Protein AF-0000000072492217 (afdb_homodimer)

Radius of gyration: 41.81 Å; Cα contacts (8 Å, |Δi|>4): 1757; chains: 2; bounding box: 98×134×128 Å

Nearest PDB structures (foldseek):
  3v3l-assembly1_A  TM=8.154E-01  e=3.813E-03  Homo sapiens
  9bks-assembly1_A  TM=8.128E-01  e=1.896E-02  Homo sapiens
  1ujr-assembly1_A  TM=7.729E-01  e=1.786E-02  Mus musculus
  4qpl-assembly2_C  TM=7.780E-01  e=2.265E-02  Mus musculus
  4ftw-assembly1_A-2  TM=4.306E-01  e=1.251E-02  Cereibacter sphaeroides 2.4.1

InterPro domains:
  IPR004170 WWE domain [PF02825] (79-130)
  IPR004170 WWE domain [PS50918] (66-144)
  IPR004177 DDHD domain [PF02862] (417-624)
  IPR004177 DDHD domain [PS51043] (416-625)
  IPR004177 DDHD domain [SM01127] (416-625)
  IPR029058 Alpha/Beta hydrolase fold [SSF53474] (244-464)
  IPR037197 WWE domain superfamily [SSF117839] (75-129)
  IPR057825 SEC23-DDH2, WWE domain [PF23464] (149-232)
  IPR058055 PA-PLA1 [PTHR23509] (49-627)

Organism: Sarcoptes scabiei (NCBI:txid52283)

Sequence (1270 aa):
MESSQPNIENLVETDPNRNNPSSSVFSGSIASASAEPTSNDRIEMKTTTISNESANENASSTSSGKETSKTNLYQPITYHWFYCLGIDHWIPFSDFDNTRLEEAIERNESLDKISTNGSRFDVNLSERIRSPVYWEGPPEIVQRCSWFYKNDFNNRFNPFSEQISELLEFAYRDCILSGRWNYRLDLDRNEFIVFYAPNSVYHYFDKLTSSSDNWSPTLNDSNSNHRRIFRGISSIHIESDIDEPLDCVDHLIFFVHGIGEFCDLSFRSIKDVVDDFRSISFEMVRTHYGSQKGRVEVLPVSWHRALHTKTLDNKLREITLPSISRLRSFTNDTILDALFYTSPNYSTSLINFVADEINRLYSIFLQRNSNFRGQIALAGHSLGSLILFDLLCKQKISENQTRTDTETESTTIHQINFKPKCLFALGSPLAAFLTIRNINLDLNFKLPTCEGFFNIFHPYDPVAYRIEPMIDKSFADLKPELIPHHKGRKRIHLELKDSFQKVGTDLKQKLVSSLKIAMDSFYGLARTYLVEQESSMQSNSLYSTESKPDSATDLNREIQNEPIESCDVQSMPNLGLLNRGRRLDYVLQERPIEIFNEYVFAIASHSCYWLSEDTCLLMLKELYDDSKIIDTGQSMESSQPNIENLVETDPNRNNPSSSVFSGSIASASAEPTSNDRIEMKTTTISNESANENASSTSSGKETSKTNLYQPITYHWFYCLGIDHWIPFSDFDNTRLEEAIERNESLDKISTNGSRFDVNLSERIRSPVYWEGPPEIVQRCSWFYKNDFNNRFNPFSEQISELLEFAYRDCILSGRWNYRLDLDRNEFIVFYAPNSVYHYFDKLTSSSDNWSPTLNDSNSNHRRIFRGISSIHIESDIDEPLDCVDHLIFFVHGIGEFCDLSFRSIKDVVDDFRSISFEMVRTHYGSQKGRVEVLPVSWHRALHTKTLDNKLREITLPSISRLRSFTNDTILDALFYTSPNYSTSLINFVADEINRLYSIFLQRNSNFRGQIALAGHSLGSLILFDLLCKQKISENQTRTDTETESTTIHQINFKPKCLFALGSPLAAFLTIRNINLDLNFKLPTCEGFFNIFHPYDPVAYRIEPMIDKSFADLKPELIPHHKGRKRIHLELKDSFQKVGTDLKQKLVSSLKIAMDSFYGLARTYLVEQESSMQSNSLYSTESKPDSATDLNREIQNEPIESCDVQSMPNLGLLNRGRRLDYVLQERPIEIFNEYVFAIASHSCYWLSEDTCLLMLKELYDDSKIIDTGQS

Foldseek 3Di:
DDPDDDDDCCPDDDDDDDDDDDDDPDPPCPDDPPDDDDDDDDPDPPDDDDDDDDDDDCPVPVPPPPPPPPLQDDDDFDKWKWWDDDPQRIATADPVQRVVLVVCVVVVVQQDFDQGPLSQWTARNVVQWIAGDLDDDDIIGMATFWKWWQDPQPRDIGGDHPVVRVVVSVVLSVCSNVVDAQDKADPDPQWIKGGHDNQWIKIFGDPPDDDDPPPPPPVPPPPTPMTTMGGGPVRDDHDHDDDADRAAAAEEEEEEAAFFQARAPVRHGQVVLLVLLQVLQQVLCCVPVNPPHHGYYYHYQYQLPQLDDPVQVVVLVVVDDPPPPVVSVCCSRGVCVVVLCVDQQSVQSSLQSSQVSLQSSVVSCCVSHVPHDFAYEYEYAAVGLQSVVVLQQQEDQDPPPDDPPVQDPSNHGDHHPAQHAEYEYEQYLNQVVCVVVVHAAEQADARNRYQAAAQEAAPLAPNHDDRLCSHPVVCVPPDFAEQAASVGHQDVVVVCVVVVVPPDPPVLVVLVVVVVVVVVVVVVVVVCVVPPVPDDPRDPPCPVPPDDPDDPDCVVVCPDCPPPPPPPVPPQAQSHRHHDSDGHGYYYHDDPSCVSPSNVCNSVRSSCLSNGSSNSSVVVCSRPVVVPPDPPDDD/DDDDDDDDDDDDDDDDDDDDDDDDDPCPPPDDDDDDDDDYDDDDDPPPPDDDDDDDDPPVPVPVPPPPPPLQDDDDFDKWKWWDDDPQRIATFDPVQRVVLVVCVVVVVQQDFDQGPLSQWTARNVVQWIAGDLDDDDIIGMATFWKWWQDPQARDIGGDHPVVRVVVSVVLNVCSNVVPAQDKADDDPQWIKGGHDNQWIKIFGDPPDDDDPPPPVPVPPPPTPMTTMGGGPVRDDHDHDDDADRAAAAEEEEEEAAFFQARAPVRHGQVVLLVLLQVLQQVLCCVPVRPPHHGYYYHYQYQLPQLDDPVQVVVLVVVDDPPPPVVSVCCSRGVCVVVLCVDQQSVQSSLQSSQVSLQSSVVSVCVSHVVHDFAYEYEYAAVGLQSVVVLQQQEDQDPPPDDPVVQDPSNHGDHHPAFHAEYEYEQYLNQVVCVVVVHAAEQADAGNRYQAAAQEAAPLAPNHDDRLCSHPVVCVPPDFAEQAASVGHQDVVVVCVVVVVPPDPPVLVVLVVVVVVVVVVVVVVVVCVVPPVPDDPRPPPCPVPPPDPDDPDCVVVCPDCPVPPPPPPPPQAQSHRHHDSDGHGYYYHDDPSCVSPSNVCNSVRSSCLSNGSSNSSVVVCSRPVVVPPDPPDDD

pLDDT: mean 71.91, std 29.41, range [14.49, 98.81]

Solvent-accessible surface area (backbone atoms only — not comparable to full-atom values): 74426 Å² total; per-residue (Å²): 142,87,84,83,76,86,86,84,83,82,70,86,78,83,83,85,77,87,77,82,80,84,80,72,83,77,71,84,65,88,76,76,82,73,80,87,85,80,89,82,84,76,76,75,69,81,83,80,70,86,70,87,73,79,75,82,75,75,78,75,76,79,72,81,67,76,70,70,77,70,72,64,73,79,72,84,83,59,73,45,36,30,36,39,54,84,86,86,37,59,43,43,46,18,69,64,47,31,51,51,52,54,48,32,56,74,66,67,44,40,83,44,73,43,70,29,82,58,60,40,27,33,32,32,62,73,75,31,32,31,33,54,65,82,53,90,65,78,68,29,48,38,44,71,25,44,27,32,33,65,37,84,86,75,73,41,65,38,68,48,54,58,69,56,32,52,53,49,50,52,52,48,48,49,27,45,73,68,68,50,57,70,40,75,46,76,77,49,98,44,30,35,33,37,34,56,44,99,89,40,31,37,38,36,50,49,79,72,70,85,85,74,82,79,75,68,81,61,86,75,56,84,80,66,61,58,44,61,46,40,72,30,65,86,69,46,97,69,79,58,43,79,74,58,66,69,88,36,53,45,32,41,32,43,37,25,51,39,54,33,72,36,61,44,96,82,61,38,39,51,63,55,44,40,50,50,31,36,53,52,44,44,52,48,40,40,72,75,70,32,76,86,50,56,36,60,48,65,43,65,45,84,55,50,67,76,72,58,35,71,67,56,49,48,55,53,52,46,24,47,61,78,49,63,44,68,62,45,49,45,39,66,56,24,59,44,45,60,58,34,48,63,28,70,71,48,29,47,53,49,37,32,48,46,30,50,49,52,42,49,46,48,52,54,47,41,72,73,39,73,82,60,78,50,57,37,33,38,33,12,29,29,53,18,22,43,44,50,50,57,45,40,64,61,37,73,78,50,89,75,64,65,76,60,83,81,61,48,79,87,68,60,64,59,69,61,90,68,65,37,52,28,38,41,24,33,33,22,37,48,42,57,53,32,51,58,69,71,52,74,47,46,51,78,41,55,44,62,51,30,55,28,40,39,40,37,31,46,64,45,19,74,59,34,40,41,50,52,26,45,36,37,68,77,40,44,77,54,74,62,44,75,50,64,38,73,92,66,52,74,58,61,53,61,55,28,50,78,54,35,83,68,64,65,78,62,62,57,50,56,52,51,51,53,46,48,49,48,49,47,42,49,48,39,44,55,43,39,61,66,54,46,69,71,69,78,87,67,77,84,65,80,68,77,74,73,72,72,76,80,70,84,73,78,80,64,71,73,72,72,76,64,71,73,67,75,64,74,81,59,81,70,68,76,62,16,41,38,28,70,33,38,81,40,38,33,31,49,73,78,55,70,71,44,68,76,41,48,69,77,41,17,70,56,39,63,42,42,68,51,75,30,60,42,58,46,48,56,55,46,46,63,73,63,54,66,74,73,63,82,77,74,68,85,121,145,88,85,89,78,89,80,88,90,81,89,90,86,92,83,90,92,86,92,82,90,82,86,83,80,80,68,82,72,78,81,75,84,84,78,86,82,81,84,86,85,69,90,74,73,81,65,80,66,86,73,87,77,84,75,82,77,75,76,66,76,74,71,79,66,75,71,68,75,70,73,61,73,78,70,84,84,58,73,47,36,29,35,39,53,84,85,86,37,59,44,42,48,16,70,65,47,32,52,53,52,52,50,32,55,73,66,67,44,39,83,44,72,43,70,29,84,59,59,42,27,34,32,32,62,73,77,29,30,30,34,55,64,82,54,90,64,78,67,29,48,39,46,69,25,43,28,32,33,65,37,85,86,75,73,42,66,39,68,48,54,60,69,56,31,52,54,49,48,51,52,48,46,49,26,45,73,69,65,50,54,69,38,76,45,76,78,49,97,43,30,37,34,38,34,57,44,99,90,42,32,37,39,38,49,46,78,71,71,84,84,73,83,80,75,70,79,62,85,75,53,84,80,64,61,58,43,62,47,39,71,29,66,87,69,46,97,71,82,56,42,78,74,59,66,70,88,34,53,45,32,40,33,44,37,27,53,40,55,33,71,38,60,43,95,81,62,37,39,51,63,56,44,39,50,50,32,36,54,51,44,43,52,47,41,39,73,74,71,31,76,87,52,57,36,60,47,62,44,66,46,84,56,51,68,75,71,58,34,71,66,55,48,48,56,54,52,46,23,46,61,78,50,62,44,68,62,46,49,44,39,66,58,22,60,44,45,62,57,34,49,63,29,69,72,50,30,46,53,50,38,32,49,48,29,50,50,51,41,51,45,50,52,54,47,40,71,74,39,74,82,60,79,52,57,38,34,38,33,12,30,28,54,18,22,43,44,50,50,57,44,40,64,60,36,72,79,49,91,75,64,67,75,59,82,81,61,47,81,89,67,61,65,58,70,62,91,67,65,37,52,27,38,39,24,34,34,21,38,48,42,55,52,33,52,57,68,70,52,74,48,45,51,78,40,54,45,62,50,31,54,29,39,38,41,37,31,46,64,46,18,74,59,32,39,41,50,52,26,45,36,37,68,75,41,45,76,54,75,61,44,74,50,62,37,73,91,68,50,76,58,61,55,60,57,29,49,78,55,34,85,67,63,64,79,62,62,57,51,56,51,51,51,53,46,49,50,48,49,47,42,50,48,39,44,54,43,39,62,67,56,46,70,71,69,79,86,67,77,80,69,78,68,76,72,72,73,73,77,77,72,82,73,77,81,64,70,73,72,71,75,64,71,73,67,74,64,75,83,58,82,69,67,76,62,16,41,38,28,69,34,40,81,39,37,33,30,49,72,79,54,70,71,43,67,75,41,49,71,77,40,18,70,57,41,63,42,44,66,51,76,31,61,41,59,47,49,55,54,48,46,62,73,64,54,67,73,73,63,80,79,75,69,83,123

Secondary structure (DSSP, 8-state):
------------------------------------------------------------------------PPPPPPPEEEEEETTTEEEEPPHHHHHHHHHHHHTT-TTSEEEETTTTEEEETTTTEEEESSS----EEEEEE-EEEE-TTT--EEEPPHHHHHHHHHHHHHHHHH---SEEEE-SSSEEEEEEETTEEEEEE-------S-----TT-TT--EEEEEESGGGS--PPPP---SS-EEEEEEEE--SSSB-STT--BHHHHHHHHHHHHHHHHHHHH-TTS-EEEEEEE--HHHH--HHHHHHHHHHS-STTHHHHHHIIIIIHHHHHHHSHHHHHHHHHHHHHHHHHHHHHHHHH-TT----EEEEEETHHHHHHHHHHHT--SSTTS---TT--GGGPPPPPSS--SEEEEES--HHHHHHHTT----TT---SS--EEEEEE-TT-TT---SHHHH-GGGGGSPPEEPPPTTSS--HHHHHHHHHTT--HHHHHHHHHHHHHHHHHHHHHHHHHHHTTSS-----------------------------------------TTTTTS--EEEPPPPHHHHHTTTHHHHHHTTGGGG-HHHHHHHHHHHHHGGG-------/-------------------------------------------------------------------------PPPPPPEEEEEETTTEEEEPPHHHHHHHHHHHHTT-TTSEEEETTTTEEEETTTTEEEESSS----EEEEEE-EEEE-TTT--EEEPPHHHHHHHHHHHHHHHHH---SEEEE-SSSEEEEEEETTEEEEEE-------S-----TT-TT--EEEEEESGGGS--PPPP---SS-EEEEEEEE--SSSB-STT--BHHHHHHHHHHHHHHHHHHHT-TTS-EEEEEEE--HHHH--HHHHHHHHHHS-STTHHHHHHIIIIIHHHHHHHSHHHHHHHHHHHHHHHHHHHHHHHHH-TT----EEEEEETHHHHHHHHHHHT--SSTTS---TT--GGGPPPPPSS--SEEEEES--HHHHHHHTT----TT--BTTB-EEEEEE-TT-TT---SHHHH-GGGGGSPPEEPPPTTSS--HHHHHHHHHTT--HHHHHHHHHHHHHHHHHHHHHHHHHHHTTSS-----------------------------------------TTTTTS--EEEPPPPHHHHHTTTHHHHHHTTGGGG-HHHHHHHHHHHHHTT--------

Structure (mmCIF, N/CA/C/O backbone):
data_AF-0000000072492217-model_v1
#
loop_
_entity.id
_entity.type
_entity.pdbx_description
1 polymer 'Phospholipase DDHD2'
#
loop_
_atom_site.group_PDB
_atom_site.id
_atom_site.type_symbol
_atom_site.label_atom_id
_atom_site.label_alt_id
_atom_site.label_comp_id
_atom_site.label_asym_id
_atom_site.label_entity_id
_atom_site.label_seq_id
_atom_site.pdbx_PDB_ins_code
_atom_site.Cartn_x
_atom_site.Cartn_y
_atom_site.Cartn_z
_atom_site.occupancy
_atom_site.B_iso_or_equiv
_atom_site.auth_seq_id
_atom_site.auth_comp_id
_atom_site.auth_asym_id
_atom_site.auth_atom_id
_atom_site.pdbx_PDB_model_num
ATOM 1 N N . MET A 1 1 ? 41.094 10.445 50.219 1 20.06 1 MET A N 1
ATOM 2 C CA . MET A 1 1 ? 41.625 9.555 49.188 1 20.06 1 MET A CA 1
ATOM 3 C C . MET A 1 1 ? 40.812 9.656 47.906 1 20.06 1 MET A C 1
ATOM 5 O O . MET A 1 1 ? 39.719 9.102 47.812 1 20.06 1 MET A O 1
ATOM 9 N N . GLU A 1 2 ? 40.938 10.82 47.125 1 21.73 2 GLU A N 1
ATOM 10 C CA . GLU A 1 2 ? 40.281 11.633 46.094 1 21.73 2 GLU A CA 1
ATOM 11 C C . GLU A 1 2 ? 40.312 10.945 44.719 1 21.73 2 GLU A C 1
ATOM 13 O O . GLU A 1 2 ? 41.375 10.453 44.312 1 21.73 2 GLU A O 1
ATOM 18 N N . SER A 1 3 ? 39.188 10.539 44 1 19.25 3 SER A N 1
ATOM 19 C CA . SER A 1 3 ? 38.531 9.711 43 1 19.25 3 SER A CA 1
ATOM 20 C C . SER A 1 3 ? 38.812 10.219 41.594 1 19.25 3 SER A C 1
ATOM 22 O O . SER A 1 3 ? 38.125 9.812 40.656 1 19.25 3 SER A O 1
ATOM 24 N N . SER A 1 4 ? 39.688 11.25 41.281 1 20.69 4 SER A N 1
ATOM 25 C CA . SER A 1 4 ? 39.594 12.219 40.219 1 20.69 4 SER A CA 1
ATOM 26 C C . SER A 1 4 ? 40.062 11.633 38.875 1 20.69 4 SER A C 1
ATOM 28 O O . SER A 1 4 ? 41.281 11.688 38.594 1 20.69 4 SER A O 1
ATOM 30 N N . GLN A 1 5 ? 39.469 10.539 38.312 1 19.25 5 GLN A N 1
ATOM 31 C CA . GLN A 1 5 ? 40.219 9.781 37.344 1 19.25 5 GLN A CA 1
ATOM 32 C C . GLN A 1 5 ? 40.406 10.578 36.062 1 19.25 5 GLN A C 1
ATOM 34 O O . GLN A 1 5 ? 39.656 11.516 35.781 1 19.25 5 GLN A O 1
ATOM 39 N N . PRO A 1 6 ? 40.969 10.039 34.719 1 19.05 6 PRO A N 1
ATOM 40 C CA . PRO A 1 6 ? 42.062 10.289 33.781 1 19.05 6 PRO A CA 1
ATOM 41 C C . PRO A 1 6 ? 41.562 10.781 32.438 1 19.05 6 PRO A C 1
ATOM 43 O O . PRO A 1 6 ? 42.375 10.992 31.516 1 19.05 6 PRO A O 1
ATOM 46 N N . ASN A 1 7 ? 40.25 11.195 32.125 1 20.3 7 ASN A N 1
ATOM 47 C CA . ASN A 1 7 ? 39.75 10.812 30.812 1 20.3 7 ASN A CA 1
ATOM 48 C C . ASN A 1 7 ? 40.406 11.617 29.688 1 20.3 7 ASN A C 1
ATOM 50 O O . ASN A 1 7 ? 40.656 12.812 29.844 1 20.3 7 ASN A O 1
ATOM 54 N N . ILE A 1 8 ? 40.75 11.016 28.375 1 18.89 8 ILE A N 1
ATOM 55 C CA . ILE A 1 8 ? 41.719 11.055 27.281 1 18.89 8 ILE A CA 1
ATOM 56 C C . ILE A 1 8 ? 41.25 12.055 26.234 1 18.89 8 ILE A C 1
ATOM 58 O O . ILE A 1 8 ? 40.125 11.953 25.719 1 18.89 8 ILE A O 1
ATOM 62 N N . GLU A 1 9 ? 41.781 13.25 26.016 1 18.36 9 GLU A N 1
ATOM 63 C CA . GLU A 1 9 ? 41.656 14.531 25.312 1 18.36 9 GLU A CA 1
ATOM 64 C C . GLU A 1 9 ? 41.875 14.375 23.812 1 18.36 9 GLU A C 1
ATOM 66 O O . GLU A 1 9 ? 43.031 14.188 23.375 1 18.36 9 GLU A O 1
ATOM 71 N N . ASN A 1 10 ? 40.969 13.578 23.031 1 18.27 10 ASN A N 1
ATOM 72 C CA . ASN A 1 10 ? 41.219 13.203 21.656 1 18.27 10 ASN A CA 1
ATOM 73 C C . ASN A 1 10 ? 41.281 14.43 20.75 1 18.27 10 ASN A C 1
ATOM 75 O O . ASN A 1 10 ? 40.312 15.156 20.594 1 18.27 10 ASN A O 1
ATOM 79 N N . LEU A 1 11 ? 42.312 15.07 20.406 1 16.86 11 LEU A N 1
ATOM 80 C CA . LEU A 1 11 ? 42.719 16.375 19.891 1 16.86 11 LEU A CA 1
ATOM 81 C C . LEU A 1 11 ? 42.656 16.391 18.359 1 16.86 11 LEU A C 1
ATOM 83 O O . LEU A 1 11 ? 43.219 17.266 17.719 1 16.86 11 LEU A O 1
ATOM 87 N N . VAL A 1 12 ? 41.844 15.453 17.672 1 18.44 12 VAL A N 1
ATOM 88 C CA . VAL A 1 12 ? 42.406 15.258 16.328 1 18.44 12 VAL A CA 1
ATOM 89 C C . VAL A 1 12 ? 42.219 16.531 15.516 1 18.44 12 VAL A C 1
ATOM 91 O O . VAL A 1 12 ? 41.125 17.125 15.508 1 18.44 12 VAL A O 1
ATOM 94 N N . GLU A 1 13 ? 43.25 17.031 14.836 1 17.31 13 GLU A N 1
ATOM 95 C CA . GLU A 1 13 ? 43.688 18.25 14.164 1 17.31 13 GLU A CA 1
ATOM 96 C C . GLU A 1 13 ? 43.062 18.375 12.773 1 17.31 13 GLU A C 1
ATOM 98 O O . GLU A 1 13 ? 43.062 17.406 12.016 1 17.31 13 GLU A O 1
ATOM 103 N N . THR A 1 14 ? 42.25 19.359 12.508 1 18.5 14 THR A N 1
ATOM 104 C CA . THR A 1 14 ? 41.344 19.891 11.492 1 18.5 14 THR A CA 1
ATOM 105 C C . THR A 1 14 ? 42.125 20.312 10.25 1 18.5 14 THR A C 1
ATOM 107 O O . THR A 1 14 ? 42.594 21.453 10.164 1 18.5 14 THR A O 1
ATOM 110 N N . ASP A 1 15 ? 42.812 19.359 9.547 1 17.27 15 ASP A N 1
ATOM 111 C CA . ASP A 1 15 ? 43.75 19.906 8.562 1 17.27 15 ASP A CA 1
ATOM 112 C C . ASP A 1 15 ? 43 20.625 7.438 1 17.27 15 ASP A C 1
ATOM 114 O O . ASP A 1 15 ? 41.875 20.266 7.102 1 17.27 15 ASP A O 1
ATOM 118 N N . PRO A 1 16 ? 43.594 21.531 6.656 1 17.59 16 PRO A N 1
ATOM 119 C CA . PRO A 1 16 ? 43.406 22.797 5.945 1 17.59 16 PRO A CA 1
ATOM 120 C C . PRO A 1 16 ? 42.844 22.625 4.539 1 17.59 16 PRO A C 1
ATOM 122 O O . PRO A 1 16 ? 41.875 23.266 4.176 1 17.59 16 PRO A O 1
ATOM 125 N N . ASN A 1 17 ? 43.594 22.328 3.412 1 17.02 17 ASN A N 1
ATOM 126 C CA . ASN A 1 17 ? 43.906 23.25 2.324 1 17.02 17 ASN A CA 1
ATOM 127 C C . ASN A 1 17 ? 43.188 22.844 1.032 1 17.02 17 ASN A C 1
ATOM 129 O O . ASN A 1 17 ? 43.219 23.594 0.049 1 17.02 17 ASN A O 1
ATOM 133 N N . ARG A 1 18 ? 42.781 21.547 0.725 1 16.67 18 ARG A N 1
ATOM 134 C CA . ARG A 1 18 ? 43.156 21.219 -0.649 1 16.67 18 ARG A CA 1
ATOM 135 C C . ARG A 1 18 ? 42.25 21.969 -1.644 1 16.67 18 ARG A C 1
ATOM 137 O O . ARG A 1 18 ? 41.094 22.219 -1.362 1 16.67 18 ARG A O 1
ATOM 144 N N . ASN A 1 19 ? 42.688 22.219 -2.939 1 17.41 19 ASN A N 1
ATOM 145 C CA . ASN A 1 19 ? 42.75 23.094 -4.109 1 17.41 19 ASN A CA 1
ATOM 146 C C . ASN A 1 19 ? 41.688 22.719 -5.152 1 17.41 19 ASN A C 1
ATOM 148 O O . ASN A 1 19 ? 41.781 23.172 -6.297 1 17.41 19 ASN A O 1
ATOM 152 N N . ASN A 1 20 ? 40.469 22.203 -4.754 1 16.34 20 ASN A N 1
ATOM 153 C CA . ASN A 1 20 ? 39.844 21.484 -5.84 1 16.34 20 ASN A CA 1
ATOM 154 C C . ASN A 1 20 ? 39.5 22.391 -7.012 1 16.34 20 ASN A C 1
ATOM 156 O O . ASN A 1 20 ? 39.062 23.531 -6.809 1 16.34 20 ASN A O 1
ATOM 160 N N . PRO A 1 21 ? 39.656 21.875 -8.25 1 17 21 PRO A N 1
ATOM 161 C CA . PRO A 1 21 ? 39.781 22.375 -9.617 1 17 21 PRO A CA 1
ATOM 162 C C . PRO A 1 21 ? 38.469 22.953 -10.164 1 17 21 PRO A C 1
ATOM 164 O O . PRO A 1 21 ? 37.406 22.656 -9.625 1 17 21 PRO A O 1
ATOM 167 N N . SER A 1 22 ? 38.594 23.656 -11.266 1 17.62 22 SER A N 1
ATOM 168 C CA . SER A 1 22 ? 38.094 24.75 -12.102 1 17.62 22 SER A CA 1
ATOM 169 C C . SER A 1 22 ? 36.969 24.266 -13.023 1 17.62 22 SER A C 1
ATOM 171 O O . SER A 1 22 ? 37.219 23.547 -14 1 17.62 22 SER A O 1
ATOM 173 N N . SER A 1 23 ? 35.844 23.672 -12.422 1 15.87 23 SER A N 1
ATOM 174 C CA . SER A 1 23 ? 34.906 23.031 -13.336 1 15.87 23 SER A CA 1
ATOM 175 C C . SER A 1 23 ? 34.375 24.031 -14.359 1 15.87 23 SER A C 1
ATOM 177 O O . SER A 1 23 ? 34.25 25.234 -14.07 1 15.87 23 SER A O 1
ATOM 179 N N . SER A 1 24 ? 34.188 23.547 -15.602 1 17.3 24 SER A N 1
ATOM 180 C CA . SER A 1 24 ? 34.031 23.828 -17.031 1 17.3 24 SER A CA 1
ATOM 181 C C . SER A 1 24 ? 32.625 24.297 -17.344 1 17.3 24 SER A C 1
ATOM 183 O O . SER A 1 24 ? 32.188 24.234 -18.5 1 17.3 24 SER A O 1
ATOM 185 N N . VAL A 1 25 ? 32.062 25.266 -16.609 1 17.56 25 VAL A N 1
ATOM 186 C CA . VAL A 1 25 ? 30.625 25.516 -16.828 1 17.56 25 VAL A CA 1
ATOM 187 C C . VAL A 1 25 ? 30.406 26.016 -18.25 1 17.56 25 VAL A C 1
ATOM 189 O O . VAL A 1 25 ? 31.016 27 -18.672 1 17.56 25 VAL A O 1
ATOM 192 N N . PHE A 1 26 ? 30.094 25.047 -19.188 1 15.77 26 PHE A N 1
ATOM 193 C CA . PHE A 1 26 ? 29.828 25.172 -20.609 1 15.77 26 PHE A CA 1
ATOM 194 C C . PHE A 1 26 ? 28.703 26.188 -20.859 1 15.77 26 PHE A C 1
ATOM 196 O O . PHE A 1 26 ? 27.641 26.109 -20.234 1 15.77 26 PHE A O 1
ATOM 203 N N . SER A 1 27 ? 29.031 27.328 -21.453 1 16.44 27 SER A N 1
ATOM 204 C CA . SER A 1 27 ? 28.422 28.609 -21.844 1 16.44 27 SER A CA 1
ATOM 205 C C . SER A 1 27 ? 27.406 28.422 -22.969 1 16.44 27 SER A C 1
ATOM 207 O O . SER A 1 27 ? 27.016 29.391 -23.609 1 16.44 27 SER A O 1
ATOM 209 N N . GLY A 1 28 ? 26.594 27.297 -22.984 1 15.58 28 GLY A N 1
ATOM 210 C CA . GLY A 1 28 ? 25.938 27.156 -24.266 1 15.58 28 GLY A CA 1
ATOM 211 C C . GLY A 1 28 ? 25.078 28.344 -24.641 1 15.58 28 GLY A C 1
ATOM 212 O O . GLY A 1 28 ? 24.25 28.797 -23.828 1 15.58 28 GLY A O 1
ATOM 213 N N . SER A 1 29 ? 25.484 29.219 -25.578 1 15.94 29 SER A N 1
ATOM 214 C CA . SER A 1 29 ? 25.109 30.516 -26.141 1 15.94 29 SER A CA 1
ATOM 215 C C . SER A 1 29 ? 23.844 30.406 -26.984 1 15.94 29 SER A C 1
ATOM 217 O O . SER A 1 29 ? 23.406 31.375 -27.594 1 15.94 29 SER A O 1
ATOM 219 N N . ILE A 1 30 ? 23.031 29.344 -26.859 1 16.38 30 ILE A N 1
ATOM 220 C CA . ILE A 1 30 ? 22.328 29.234 -28.141 1 16.38 30 ILE A CA 1
ATOM 221 C C . ILE A 1 30 ? 21.5 30.5 -28.359 1 16.38 30 ILE A C 1
ATOM 223 O O . ILE A 1 30 ? 20.688 30.875 -27.516 1 16.38 30 ILE A O 1
ATOM 227 N N . ALA A 1 31 ? 21.891 31.312 -29.375 1 15.47 31 ALA A N 1
ATOM 228 C CA . ALA A 1 31 ? 21.578 32.594 -30 1 15.47 31 ALA A CA 1
ATOM 229 C C . ALA A 1 31 ? 20.141 32.625 -30.484 1 15.47 31 ALA A C 1
ATOM 231 O O . ALA A 1 31 ? 19.562 31.594 -30.812 1 15.47 31 ALA A O 1
ATOM 232 N N . SER A 1 32 ? 19.516 33.781 -30.281 1 16.31 32 SER A N 1
ATOM 233 C CA . SER A 1 32 ? 18.312 34.594 -30.297 1 16.31 32 SER A CA 1
ATOM 234 C C . SER A 1 32 ? 17.828 34.844 -31.719 1 16.31 32 SER A C 1
ATOM 236 O O . SER A 1 32 ? 16.953 35.688 -31.953 1 16.31 32 SER A O 1
ATOM 238 N N . ALA A 1 33 ? 17.672 33.75 -32.594 1 14.91 33 ALA A N 1
ATOM 239 C CA . ALA A 1 33 ? 17.438 34.094 -34 1 14.91 33 ALA A CA 1
ATOM 240 C C . ALA A 1 33 ? 16.281 35.094 -34.125 1 14.91 33 ALA A C 1
ATOM 242 O O . ALA A 1 33 ? 15.195 34.844 -33.594 1 14.91 33 ALA A O 1
ATOM 243 N N . SER A 1 34 ? 16.5 36.281 -34.688 1 15.12 34 SER A N 1
ATOM 244 C CA . SER A 1 34 ? 15.883 37.594 -34.875 1 15.12 34 SER A CA 1
ATOM 245 C C . SER A 1 34 ? 14.867 37.594 -36 1 15.12 34 SER A C 1
ATOM 247 O O . SER A 1 34 ? 14.258 38.594 -36.312 1 15.12 34 SER A O 1
ATOM 249 N N . ALA A 1 35 ? 14.43 36.375 -36.469 1 15.16 35 ALA A N 1
ATOM 250 C CA . ALA A 1 35 ? 14.07 36.625 -37.844 1 15.16 35 ALA A CA 1
ATOM 251 C C . ALA A 1 35 ? 13.133 37.812 -37.969 1 15.16 35 ALA A C 1
ATOM 253 O O . ALA A 1 35 ? 12.422 38.156 -37.031 1 15.16 35 ALA A O 1
ATOM 254 N N . GLU A 1 36 ? 12.93 38.281 -39.312 1 15.09 36 GLU A N 1
ATOM 255 C CA . GLU A 1 36 ? 12.758 39.5 -40.094 1 15.09 36 GLU A CA 1
ATOM 256 C C . GLU A 1 36 ? 11.312 39.969 -40.094 1 15.09 36 GLU A C 1
ATOM 258 O O . GLU A 1 36 ? 10.398 39.156 -39.844 1 15.09 36 GLU A O 1
ATOM 263 N N . PRO A 1 37 ? 11.078 41.188 -40.625 1 15.84 37 PRO A N 1
ATOM 264 C CA . PRO A 1 37 ? 10.312 42.438 -40.469 1 15.84 37 PRO A CA 1
ATOM 265 C C . PRO A 1 37 ? 8.977 42.375 -41.219 1 15.84 37 PRO A C 1
ATOM 267 O O . PRO A 1 37 ? 7.996 42.969 -40.75 1 15.84 37 PRO A O 1
ATOM 270 N N . THR A 1 38 ? 8.711 41.5 -42.312 1 14.76 38 THR A N 1
ATOM 271 C CA . THR A 1 38 ? 8.414 42.406 -43.438 1 14.76 38 THR A CA 1
ATOM 272 C C . THR A 1 38 ? 7.004 42.969 -43.312 1 14.76 38 THR A C 1
ATOM 274 O O . THR A 1 38 ? 6.812 44.188 -43.344 1 14.76 38 THR A O 1
ATOM 277 N N . SER A 1 39 ? 6.016 42.594 -44.312 1 15.07 39 SER A N 1
ATOM 278 C CA . SER A 1 39 ? 5.523 43.5 -45.344 1 15.07 39 SER A CA 1
ATOM 279 C C . SER A 1 39 ? 4.23 44.188 -44.906 1 15.07 39 SER A C 1
ATOM 281 O O . SER A 1 39 ? 3.627 43.781 -43.906 1 15.07 39 SER A O 1
ATOM 283 N N . ASN A 1 40 ? 3.248 44.438 -45.875 1 15.16 40 ASN A N 1
ATOM 284 C CA . ASN A 1 40 ? 2.793 45.656 -46.594 1 15.16 40 ASN A CA 1
ATOM 285 C C . ASN A 1 40 ? 1.44 46.125 -46.062 1 15.16 40 ASN A C 1
ATOM 287 O O . ASN A 1 40 ? 1.31 47.25 -45.625 1 15.16 40 ASN A O 1
ATOM 291 N N . ASP A 1 41 ? 0.329 45.969 -46.875 1 15.41 41 ASP A N 1
ATOM 292 C CA . ASP A 1 41 ? -0.334 47.094 -47.562 1 15.41 41 ASP A CA 1
ATOM 293 C C . ASP A 1 41 ? -1.516 47.594 -46.719 1 15.41 41 ASP A C 1
ATOM 295 O O . ASP A 1 41 ? -1.911 46.969 -45.75 1 15.41 41 ASP A O 1
ATOM 299 N N . ARG A 1 42 ? -2.699 47.844 -47.438 1 14.93 42 ARG A N 1
ATOM 300 C CA . ARG A 1 42 ? -3.467 49 -47.875 1 14.93 42 ARG A CA 1
ATOM 301 C C . ARG A 1 42 ? -4.734 49.156 -47.031 1 14.93 42 ARG A C 1
ATOM 303 O O . ARG A 1 42 ? -5.719 48.438 -47.25 1 14.93 42 ARG A O 1
ATOM 310 N N . ILE A 1 43 ? -4.613 48.969 -45.781 1 16.44 43 ILE A N 1
ATOM 311 C CA . ILE A 1 43 ? -5.922 49.031 -45.156 1 16.44 43 ILE A CA 1
ATOM 312 C C . ILE A 1 43 ? -6.633 50.344 -45.531 1 16.44 43 ILE A C 1
ATOM 314 O O . ILE A 1 43 ? -6.137 51.406 -45.25 1 16.44 43 ILE A O 1
ATOM 318 N N . GLU A 1 44 ? -7.324 50.219 -46.625 1 15.98 44 GLU A N 1
ATOM 319 C CA . GLU A 1 44 ? -8.047 51.375 -47.188 1 15.98 44 GLU A CA 1
ATOM 320 C C . GLU A 1 44 ? -8.891 52.062 -46.125 1 15.98 44 GLU A C 1
ATOM 322 O O . GLU A 1 44 ? -9.594 51.406 -45.344 1 15.98 44 GLU A O 1
ATOM 327 N N . MET A 1 45 ? -8.469 53.281 -45.938 1 16.11 45 MET A N 1
ATOM 328 C CA . MET A 1 45 ? -8.844 54.375 -45.062 1 16.11 45 MET A CA 1
ATOM 329 C C . MET A 1 45 ? -10.312 54.75 -45.219 1 16.11 45 MET A C 1
ATOM 331 O O . MET A 1 45 ? -10.648 55.625 -46 1 16.11 45 MET A O 1
ATOM 335 N N . LYS A 1 46 ? -11.141 53.75 -45.562 1 15.84 46 LYS A N 1
ATOM 336 C CA . LYS A 1 46 ? -12.312 54.469 -46.094 1 15.84 46 LYS A CA 1
ATOM 337 C C . LYS A 1 46 ? -12.703 55.625 -45.156 1 15.84 46 LYS A C 1
ATOM 339 O O . LYS A 1 46 ? -12.656 55.469 -43.938 1 15.84 46 LYS A O 1
ATOM 344 N N . THR A 1 47 ? -12.984 56.812 -45.75 1 14.98 47 THR A N 1
ATOM 345 C CA . THR A 1 47 ? -13.164 58.25 -45.625 1 14.98 47 THR A CA 1
ATOM 346 C C . THR A 1 47 ? -14.203 58.594 -44.562 1 14.98 47 THR A C 1
ATOM 348 O O . THR A 1 47 ? -14.969 57.719 -44.156 1 14.98 47 THR A O 1
ATOM 351 N N . THR A 1 48 ? -14.781 59.75 -44.75 1 15.51 48 THR A N 1
ATOM 352 C CA . THR A 1 48 ? -14.891 61.094 -44.188 1 15.51 48 THR A CA 1
ATOM 353 C C . THR A 1 48 ? -16.156 61.188 -43.344 1 15.51 48 THR A C 1
ATOM 355 O O . THR A 1 48 ? -16.109 61.656 -42.188 1 15.51 48 THR A O 1
ATOM 358 N N . THR A 1 49 ? -17.406 61.219 -43.969 1 15.92 49 THR A N 1
ATOM 359 C CA . THR A 1 49 ? -18.047 62.531 -43.969 1 15.92 49 THR A CA 1
ATOM 360 C C . THR A 1 49 ? -19.031 62.625 -42.812 1 15.92 49 THR A C 1
ATOM 362 O O . THR A 1 49 ? -19.5 63.719 -42.5 1 15.92 49 THR A O 1
ATOM 365 N N . ILE A 1 50 ? -19.141 61.656 -41.969 1 17.39 50 ILE A N 1
ATOM 366 C CA . ILE A 1 50 ? -20.516 61.781 -41.469 1 17.39 50 ILE A CA 1
ATOM 367 C C . ILE A 1 50 ? -20.703 63.156 -40.844 1 17.39 50 ILE A C 1
ATOM 369 O O . ILE A 1 50 ? -19.906 63.562 -40 1 17.39 50 ILE A O 1
ATOM 373 N N . SER A 1 51 ? -21.656 63.969 -41.375 1 16.44 51 SER A N 1
ATOM 374 C CA . SER A 1 51 ? -22.109 65.375 -41.312 1 16.44 51 SER A CA 1
ATOM 375 C C . SER A 1 51 ? -22.562 65.75 -39.938 1 16.44 51 SER A C 1
ATOM 377 O O . SER A 1 51 ? -22.297 66.875 -39.469 1 16.44 51 SER A O 1
ATOM 379 N N . ASN A 1 52 ? -23.422 64.875 -39.281 1 17.97 52 ASN A N 1
ATOM 380 C CA . ASN A 1 52 ? -24.578 65.688 -38.875 1 17.97 52 ASN A CA 1
ATOM 381 C C . ASN A 1 52 ? -24.234 66.625 -37.719 1 17.97 52 ASN A C 1
ATOM 383 O O . ASN A 1 52 ? -23.438 66.25 -36.844 1 17.97 52 ASN A O 1
ATOM 387 N N . GLU A 1 53 ? -24.656 67.938 -37.75 1 17.05 53 GLU A N 1
ATOM 388 C CA . GLU A 1 53 ? -24.562 69.312 -37.312 1 17.05 53 GLU A CA 1
ATOM 389 C C . GLU A 1 53 ? -24.938 69.5 -35.844 1 17.05 53 GLU A C 1
ATOM 391 O O . GLU A 1 53 ? -24.406 70.312 -35.156 1 17.05 53 GLU A O 1
ATOM 396 N N . SER A 1 54 ? -25.859 68.688 -35.281 1 17.94 54 SER A N 1
ATOM 397 C CA . SER A 1 54 ? -26.766 69.625 -34.688 1 17.94 54 SER A CA 1
ATOM 398 C C . SER A 1 54 ? -26.078 70.438 -33.562 1 17.94 54 SER A C 1
ATOM 400 O O . SER A 1 54 ? -25 70 -33.094 1 17.94 54 SER A O 1
ATOM 402 N N . ALA A 1 55 ? -26.922 71.188 -32.719 1 19.03 55 ALA A N 1
ATOM 403 C CA . ALA A 1 55 ? -27.234 72.5 -32.188 1 19.03 55 ALA A CA 1
ATOM 404 C C . ALA A 1 55 ? -26.656 72.688 -30.781 1 19.03 55 ALA A C 1
ATOM 406 O O . ALA A 1 55 ? -26.875 73.688 -30.125 1 19.03 55 AL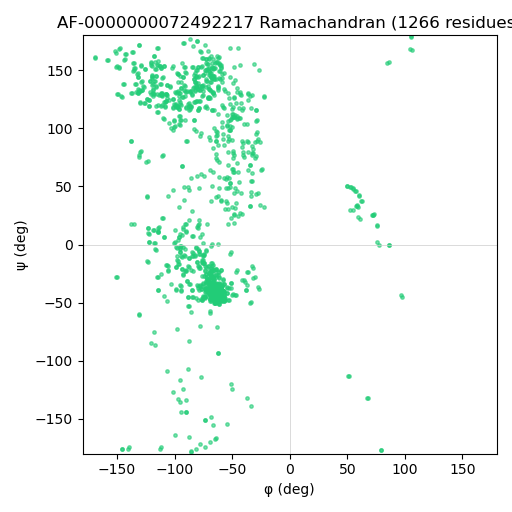A A O 1
ATOM 407 N N . ASN A 1 56 ? -25.734 71.75 -30.359 1 18.14 56 ASN A N 1
ATOM 408 C CA . ASN A 1 56 ? -25.719 71.938 -28.906 1 18.14 56 ASN A CA 1
ATOM 409 C C . ASN A 1 56 ? -25.156 73.312 -28.516 1 18.14 56 ASN A C 1
ATOM 411 O O . ASN A 1 56 ? -24.078 73.688 -28.953 1 18.14 56 ASN A O 1
ATOM 415 N N . GLU A 1 57 ? -26 74.312 -28.188 1 19.61 57 GLU A N 1
ATOM 416 C CA . GLU A 1 57 ? -25.75 75.625 -27.672 1 19.61 57 GLU A CA 1
ATOM 417 C C . GLU A 1 57 ? -24.812 75.625 -26.469 1 19.61 57 GLU A C 1
ATOM 419 O O . GLU A 1 57 ? -24.953 74.812 -25.578 1 19.61 57 GLU A O 1
ATOM 424 N N . ASN A 1 58 ? -23.609 76.125 -26.703 1 20.27 58 ASN A N 1
ATOM 425 C CA . ASN A 1 58 ? -22.422 76.312 -25.875 1 20.27 58 ASN A CA 1
ATOM 426 C C . ASN A 1 58 ? -22.703 77.188 -24.703 1 20.27 58 ASN A C 1
ATOM 428 O O . ASN A 1 58 ? -22.422 78.438 -24.766 1 20.27 58 ASN A O 1
ATOM 432 N N . ALA A 1 59 ? -23.781 77.188 -24.016 1 22.08 59 ALA A N 1
ATOM 433 C CA . ALA A 1 59 ? -23.781 78.312 -23.031 1 22.08 59 ALA A CA 1
ATOM 434 C C . ALA A 1 59 ? -22.578 78.188 -22.109 1 22.08 59 ALA A C 1
ATOM 436 O O . ALA A 1 59 ? -22.359 77.188 -21.469 1 22.08 59 ALA A O 1
ATOM 437 N N . SER A 1 60 ? -21.484 78.875 -22.422 1 21.27 60 SER A N 1
ATOM 438 C CA . SER A 1 60 ? -20.219 79 -21.703 1 21.27 60 SER A CA 1
ATOM 439 C C . SER A 1 60 ? -20.438 79.625 -20.328 1 21.27 60 SER A C 1
ATOM 441 O O . SER A 1 60 ? -20.734 80.812 -20.203 1 21.27 60 SER A O 1
ATOM 443 N N . SER A 1 61 ? -21.375 79.188 -19.516 1 22.45 61 SER A N 1
ATOM 444 C CA . SER A 1 61 ? -21.391 79.875 -18.234 1 22.45 61 SER A CA 1
ATOM 445 C C . SER A 1 61 ? -20.031 79.812 -17.562 1 22.45 61 SER A C 1
ATOM 447 O O . SER A 1 61 ? -19.375 78.75 -17.516 1 22.45 61 SER A O 1
ATOM 449 N N . THR A 1 62 ? -19.25 80.938 -17.641 1 23.39 62 THR A N 1
ATOM 450 C CA . THR A 1 62 ? -17.953 81.25 -17.062 1 23.39 62 THR A CA 1
ATOM 451 C C . THR A 1 62 ? -17.984 81.062 -15.547 1 23.39 62 THR A C 1
ATOM 453 O O . THR A 1 62 ? -18.562 81.812 -14.82 1 23.39 62 THR A O 1
ATOM 456 N N . SER A 1 63 ? -18.484 79.938 -14.961 1 24.61 63 SER A N 1
ATOM 457 C CA . SER A 1 63 ? -18.391 79.875 -13.5 1 24.61 63 SER A CA 1
ATOM 458 C C . SER A 1 63 ? -16.938 80 -13.047 1 24.61 63 SER A C 1
ATOM 460 O O . SER A 1 63 ? -16.062 79.312 -13.555 1 24.61 63 SER A O 1
ATOM 462 N N . SER A 1 64 ? -16.438 81.25 -12.781 1 27.91 64 SER A N 1
ATOM 463 C CA . SER A 1 64 ? -15.18 81.5 -12.102 1 27.91 64 SER A CA 1
ATOM 464 C C . SER A 1 64 ? -14.977 80.625 -10.891 1 27.91 64 SER A C 1
ATOM 466 O O . SER A 1 64 ? -15.664 80.75 -9.883 1 27.91 64 SER A O 1
ATOM 468 N N . GLY A 1 65 ? -15.078 79.312 -10.984 1 28.3 65 GLY A N 1
ATOM 469 C CA . GLY A 1 65 ? -14.828 78.5 -9.844 1 28.3 65 GLY A CA 1
ATOM 470 C C . GLY A 1 65 ? -13.484 78.75 -9.188 1 28.3 65 GLY A C 1
ATOM 471 O O . GLY A 1 65 ? -12.438 78.562 -9.828 1 28.3 65 GLY A O 1
ATOM 472 N N . LYS A 1 66 ? -13.406 79.812 -8.383 1 33.19 66 LYS A N 1
ATOM 473 C CA . LYS A 1 66 ? -12.289 79.938 -7.438 1 33.19 66 LYS A CA 1
ATOM 474 C C . LYS A 1 66 ? -11.922 78.562 -6.887 1 33.19 66 LYS A C 1
ATOM 476 O O . LYS A 1 66 ? -12.727 77.938 -6.203 1 33.19 66 LYS A O 1
ATOM 481 N N . GLU A 1 67 ? -11.227 77.875 -7.656 1 31.94 67 GLU A N 1
ATOM 482 C CA . GLU A 1 67 ? -10.594 76.625 -7.121 1 31.94 67 GLU A CA 1
ATOM 483 C C . GLU A 1 67 ? -9.891 76.938 -5.797 1 31.94 67 GLU A C 1
ATOM 485 O O . GLU A 1 67 ? -8.93 77.688 -5.75 1 31.94 67 GLU A O 1
ATOM 490 N N . THR A 1 68 ? -10.617 77.375 -4.738 1 33.28 68 THR A N 1
ATOM 491 C CA . THR A 1 68 ? -9.984 77.25 -3.43 1 33.28 68 THR A CA 1
ATOM 492 C C . THR A 1 68 ? -8.953 76.125 -3.391 1 33.28 68 THR A C 1
ATOM 494 O O . THR A 1 68 ? -9.273 75 -3.707 1 33.28 68 THR A O 1
ATOM 497 N N . SER A 1 69 ? -7.754 76.5 -3.746 1 36.53 69 SER A N 1
ATOM 498 C CA . SER A 1 69 ? -6.641 75.562 -3.562 1 36.53 69 SER A CA 1
ATOM 499 C C . SER A 1 69 ? -6.812 74.75 -2.293 1 36.53 69 SER A C 1
ATOM 501 O O . SER A 1 69 ? -6.754 75.25 -1.185 1 36.53 69 SER A O 1
ATOM 503 N N . LYS A 1 70 ? -7.703 74 -2.145 1 40.66 70 LYS A N 1
ATOM 504 C CA . LYS A 1 70 ? -7.723 73 -1.069 1 40.66 70 LYS A CA 1
ATOM 505 C C . LYS A 1 70 ? -6.309 72.562 -0.698 1 40.66 70 LYS A C 1
ATOM 507 O O . LYS A 1 70 ? -5.629 71.875 -1.488 1 40.66 70 LYS A O 1
ATOM 512 N N . THR A 1 71 ? -5.512 73.25 -0.012 1 45.84 71 THR A N 1
ATOM 513 C CA . THR A 1 71 ? -4.285 72.812 0.657 1 45.84 71 THR A CA 1
ATOM 514 C C . THR A 1 71 ? -4.387 71.375 1.137 1 45.84 71 THR A C 1
ATOM 516 O O . THR A 1 71 ? -5.254 71.062 1.952 1 45.84 71 THR A O 1
ATOM 519 N N . ASN A 1 72 ? -4.25 70.438 0.419 1 56.84 72 ASN A N 1
ATOM 520 C CA . ASN A 1 72 ? -4.277 69 0.712 1 56.84 72 ASN A CA 1
ATOM 521 C C . ASN A 1 72 ? -3.557 68.688 2.018 1 56.84 72 ASN A C 1
ATOM 523 O O . ASN A 1 72 ? -2.361 68.938 2.152 1 56.84 72 ASN A O 1
ATOM 527 N N . LEU A 1 73 ? -4.117 68.875 3.145 1 81.62 73 LEU A N 1
ATOM 528 C CA . LEU A 1 73 ? -3.617 68.562 4.477 1 81.62 73 LEU A CA 1
ATOM 529 C C . LEU A 1 73 ? -3.053 67.188 4.516 1 81.62 73 LEU A C 1
ATOM 531 O O . LEU A 1 73 ? -3.658 66.25 3.977 1 81.62 73 LEU A O 1
ATOM 535 N N . TYR A 1 74 ? -1.655 67.125 4.934 1 91.88 74 TYR A N 1
ATOM 536 C CA . TYR A 1 74 ? -0.971 65.875 5.133 1 91.88 74 TYR A CA 1
ATOM 537 C C . TYR A 1 74 ? -1.697 65 6.164 1 91.88 74 TYR A C 1
ATOM 539 O O . TYR A 1 74 ? -2.006 65.5 7.262 1 91.88 74 TYR A O 1
ATOM 547 N N . GLN A 1 75 ? -2.17 63.875 5.824 1 91.19 75 GLN A N 1
ATOM 548 C CA . GLN A 1 75 ? -2.729 62.906 6.746 1 91.19 75 GLN A CA 1
ATOM 549 C C . GLN A 1 75 ? -1.687 61.844 7.133 1 91.19 75 GLN A C 1
ATOM 551 O O . GLN A 1 75 ? -1.093 61.219 6.266 1 91.19 75 GLN A O 1
ATOM 556 N N . PRO A 1 76 ? -1.515 61.75 8.43 1 92.38 76 PRO A N 1
ATOM 557 C CA . PRO A 1 76 ? -0.53 60.75 8.852 1 92.38 76 PRO A CA 1
ATOM 558 C C . PRO A 1 76 ? -0.879 59.344 8.375 1 92.38 76 PRO A C 1
ATOM 560 O O . PRO A 1 76 ? -2.055 59 8.336 1 92.38 76 PRO A O 1
ATOM 563 N N . ILE A 1 77 ? 0.099 58.594 8.102 1 93.19 77 ILE A N 1
ATOM 564 C CA . ILE A 1 77 ? -0.068 57.25 7.52 1 93.19 77 ILE A CA 1
ATOM 565 C C . ILE A 1 77 ? -0.461 56.281 8.609 1 93.19 77 ILE A C 1
ATOM 567 O O . ILE A 1 77 ? -0.083 56.438 9.773 1 93.19 77 ILE A O 1
ATOM 571 N N . THR A 1 78 ? -1.32 55.281 8.258 1 91.81 78 THR A N 1
ATOM 572 C CA . THR A 1 78 ? -1.681 54.188 9.141 1 91.81 78 THR A CA 1
ATOM 573 C C . THR A 1 78 ? -0.812 52.969 8.867 1 91.81 78 THR A C 1
ATOM 575 O O . THR A 1 78 ? -0.718 52.5 7.723 1 91.81 78 THR A O 1
ATOM 578 N N . TYR A 1 79 ? -0.249 52.5 9.93 1 95.25 79 TYR A N 1
ATOM 579 C CA . TYR A 1 79 ? 0.62 51.344 9.805 1 95.25 79 TYR A CA 1
ATOM 580 C C . TYR A 1 79 ? -0.168 50.031 9.984 1 95.25 79 TYR A C 1
ATOM 582 O O . TYR A 1 79 ? -1.213 50.031 10.641 1 95.25 79 TYR A O 1
ATOM 590 N N . HIS A 1 80 ? 0.25 49 9.32 1 95.81 80 HIS A N 1
ATOM 591 C CA . HIS A 1 80 ? -0.3 47.656 9.492 1 95.81 80 HIS A CA 1
ATOM 592 C C . HIS A 1 80 ? 0.806 46.594 9.539 1 95.81 80 HIS A C 1
ATOM 594 O O . HIS A 1 80 ? 1.692 46.594 8.68 1 95.81 80 HIS A O 1
ATOM 600 N N . TRP A 1 81 ? 0.711 45.812 10.508 1 96.31 81 TRP A N 1
ATOM 601 C CA . TRP A 1 81 ? 1.749 44.781 10.703 1 96.31 81 TRP A CA 1
ATOM 602 C C . TRP A 1 81 ? 1.519 43.594 9.789 1 96.31 81 TRP A C 1
ATOM 604 O O . TRP A 1 81 ? 0.379 43.156 9.602 1 96.31 81 TRP A O 1
ATOM 614 N N . PHE A 1 82 ? 2.639 43.094 9.227 1 96.5 82 PHE A N 1
ATOM 615 C CA . PHE A 1 82 ? 2.635 41.906 8.359 1 96.5 82 PHE A CA 1
ATOM 616 C C . PHE A 1 82 ? 3.617 40.875 8.859 1 96.5 82 PHE A C 1
ATOM 618 O O . PHE A 1 82 ? 4.566 41.188 9.578 1 96.5 82 PHE A O 1
ATOM 625 N N . TYR A 1 83 ? 3.342 39.688 8.609 1 95.62 83 TYR A N 1
ATOM 626 C CA . TYR A 1 83 ? 4.34 38.625 8.781 1 95.62 83 TYR A CA 1
ATOM 627 C C . TYR A 1 83 ? 4.609 37.906 7.465 1 95.62 83 TYR A C 1
ATOM 629 O O . TYR A 1 83 ? 3.746 37.875 6.582 1 95.62 83 TYR A O 1
ATOM 637 N N . CYS A 1 84 ? 5.801 37.344 7.352 1 94.38 84 CYS A N 1
ATOM 638 C CA . CYS A 1 84 ? 6.246 36.719 6.098 1 94.38 84 CYS A CA 1
ATOM 639 C C . CYS A 1 84 ? 6.281 35.219 6.207 1 94.38 84 CYS A C 1
ATOM 641 O O . CYS A 1 84 ? 6.938 34.656 7.094 1 94.38 84 CYS A O 1
ATOM 643 N N . LEU A 1 85 ? 5.52 34.562 5.293 1 88.38 85 LEU A N 1
ATOM 644 C CA . LEU A 1 85 ? 5.539 33.094 5.207 1 88.38 85 LEU A CA 1
ATOM 645 C C . LEU A 1 85 ? 6.449 32.656 4.078 1 88.38 85 LEU A C 1
ATOM 647 O O . LEU A 1 85 ? 6.184 32.906 2.906 1 88.38 85 LEU A O 1
ATOM 651 N N . GLY A 1 86 ? 7.461 31.906 4.398 1 80.38 86 GLY A N 1
ATOM 652 C CA . GLY A 1 86 ? 8.367 31.438 3.361 1 80.38 86 GLY A CA 1
ATOM 653 C C . GLY A 1 86 ? 9.172 32.562 2.729 1 80.38 86 GLY A C 1
ATOM 654 O O . GLY A 1 86 ? 9.797 33.375 3.43 1 80.38 86 GLY A O 1
ATOM 655 N N . ILE A 1 87 ? 9.094 32.406 1.293 1 79.62 87 ILE A N 1
ATOM 656 C CA . ILE A 1 87 ? 9.867 33.406 0.565 1 79.62 87 ILE A CA 1
ATOM 657 C C . ILE A 1 87 ? 8.938 34.5 0.015 1 79.62 87 ILE A C 1
ATOM 659 O O . ILE A 1 87 ? 8.219 34.25 -0.961 1 79.62 87 ILE A O 1
ATOM 663 N N . ASP A 1 88 ? 8.844 35.594 0.674 1 81 88 ASP A N 1
ATOM 664 C CA . ASP A 1 88 ? 8.242 36.844 0.205 1 81 88 ASP A CA 1
ATOM 665 C C . ASP A 1 88 ? 6.719 36.719 0.157 1 81 88 ASP A C 1
ATOM 667 O O . ASP A 1 88 ? 6.082 37.281 -0.744 1 81 88 ASP A O 1
ATOM 671 N N . HIS A 1 89 ? 6.148 35.906 0.918 1 88.75 89 HIS A N 1
ATOM 672 C CA . HIS A 1 89 ? 4.699 35.844 1.073 1 88.75 89 HIS A CA 1
ATOM 673 C C . HIS A 1 89 ? 4.258 36.562 2.348 1 88.75 89 HIS A C 1
ATOM 675 O O . HIS A 1 89 ? 4.254 35.969 3.428 1 88.75 89 HIS A O 1
ATOM 681 N N . TRP A 1 90 ? 3.793 37.75 2.072 1 92.5 90 TRP A N 1
ATOM 682 C CA . TRP A 1 90 ? 3.455 38.594 3.215 1 92.5 90 TRP A CA 1
ATOM 683 C C . TRP A 1 90 ? 1.956 38.562 3.49 1 92.5 90 TRP A C 1
ATOM 685 O O . TRP A 1 90 ? 1.147 38.75 2.58 1 92.5 90 TRP A O 1
ATOM 695 N N . ILE A 1 91 ? 1.646 38.344 4.758 1 92.56 91 ILE A N 1
ATOM 696 C CA . ILE A 1 91 ? 0.253 38.25 5.184 1 92.56 91 ILE A CA 1
ATOM 697 C C . ILE A 1 91 ? -0.005 39.312 6.262 1 92.56 91 ILE A C 1
ATOM 699 O O . ILE A 1 91 ? 0.722 39.375 7.258 1 92.56 91 ILE A O 1
ATOM 703 N N . PRO A 1 92 ? -0.979 40.156 6.043 1 94.69 92 PRO A N 1
ATOM 704 C CA . PRO A 1 92 ? -1.294 41.156 7.078 1 94.69 92 PRO A CA 1
ATOM 705 C C . PRO A 1 92 ? -1.895 40.531 8.328 1 94.69 92 PRO A C 1
ATOM 707 O O . PRO A 1 92 ? -2.688 39.594 8.234 1 94.69 92 PRO A O 1
ATOM 710 N N . PHE A 1 93 ? -1.49 41.031 9.484 1 94.75 93 PHE A N 1
ATOM 711 C CA . PHE A 1 93 ? -2.141 40.625 10.727 1 94.75 93 PHE A CA 1
ATOM 712 C C . PHE A 1 93 ? -3.6 41.062 10.742 1 94.75 93 PHE A C 1
ATOM 714 O O . PHE A 1 93 ? -3.988 41.969 10.008 1 94.75 93 PHE A O 1
ATOM 721 N N . SER A 1 94 ? -4.398 40.375 11.555 1 91.81 94 SER A N 1
ATOM 722 C CA . SER A 1 94 ? -5.773 40.844 11.766 1 91.81 94 SER A CA 1
ATOM 723 C C . SER A 1 94 ? -5.816 42.219 12.383 1 91.81 94 SER A C 1
ATOM 725 O O . SER A 1 94 ? -4.824 42.688 12.953 1 91.81 94 SER A O 1
ATOM 727 N N . ASP A 1 95 ? -6.926 42.906 12.281 1 91.19 95 ASP A N 1
ATOM 728 C CA . ASP A 1 95 ? -7.074 44.219 12.867 1 91.19 95 ASP A CA 1
ATOM 729 C C . ASP A 1 95 ? -6.875 44.188 14.383 1 91.19 95 ASP A C 1
ATOM 731 O O . ASP A 1 95 ? -6.289 45.094 14.969 1 91.19 95 ASP A O 1
ATOM 735 N N . PHE A 1 96 ? -7.336 43.125 14.859 1 89.94 96 PHE A N 1
ATOM 736 C CA . PHE A 1 96 ? -7.211 42.938 16.297 1 89.94 96 PHE A CA 1
ATOM 737 C C . PHE A 1 96 ? -5.746 42.812 16.703 1 89.94 96 PHE A C 1
ATOM 739 O O . PHE A 1 96 ? -5.301 43.5 17.625 1 89.94 96 PHE A O 1
ATOM 746 N N . ASP A 1 97 ? -5.035 42.031 16.109 1 92.88 97 ASP A N 1
ATOM 747 C CA . ASP A 1 97 ? -3.619 41.844 16.422 1 92.88 97 ASP A CA 1
ATOM 748 C C . ASP A 1 97 ? -2.818 43.094 16.078 1 92.88 97 ASP A C 1
ATOM 750 O O . ASP A 1 97 ? -1.88 43.469 16.812 1 92.88 97 ASP A O 1
ATOM 754 N N . ASN A 1 98 ? -3.182 43.688 14.969 1 93.62 98 ASN A N 1
ATOM 755 C CA . ASN A 1 98 ? -2.506 44.938 14.578 1 93.62 98 ASN A CA 1
ATOM 756 C C . ASN A 1 98 ? -2.615 46 15.656 1 93.62 98 ASN A C 1
ATOM 758 O O . ASN A 1 98 ? -1.635 46.688 15.969 1 93.62 98 ASN A O 1
ATOM 762 N N . THR A 1 99 ? -3.803 46.188 16.141 1 92.69 99 THR A N 1
ATOM 763 C CA . THR A 1 99 ? -4.035 47.188 17.188 1 92.69 99 THR A CA 1
ATOM 764 C C . THR A 1 99 ? -3.193 46.875 18.422 1 92.69 99 THR A C 1
ATOM 766 O O . THR A 1 99 ? -2.613 47.781 19.031 1 92.69 99 THR A O 1
ATOM 769 N N . ARG A 1 100 ? -3.113 45.625 18.766 1 91.56 100 ARG A N 1
ATOM 770 C CA . ARG A 1 100 ? -2.348 45.219 19.938 1 91.56 100 ARG A CA 1
ATOM 771 C C . ARG A 1 100 ? -0.854 45.438 19.734 1 91.56 100 ARG A C 1
ATOM 773 O O . ARG A 1 100 ? -0.146 45.844 20.656 1 91.56 100 ARG A O 1
ATOM 780 N N . LEU A 1 101 ? -0.408 45.188 18.594 1 93.75 101 LEU A N 1
ATOM 781 C CA . LEU A 1 101 ? 1 45.375 18.281 1 93.75 101 LEU A CA 1
ATOM 782 C C . LEU A 1 101 ? 1.34 46.875 18.297 1 93.75 101 LEU A C 1
ATOM 784 O O . LEU A 1 101 ? 2.381 47.281 18.828 1 93.75 101 LEU A O 1
ATOM 788 N N . GLU A 1 102 ? 0.504 47.719 17.703 1 93.5 102 GLU A N 1
ATOM 789 C CA . GLU A 1 102 ? 0.707 49.156 17.703 1 93.5 102 GLU A CA 1
ATOM 790 C C . GLU A 1 102 ? 0.691 49.719 19.125 1 93.5 102 GLU A C 1
ATOM 792 O O . GLU A 1 102 ? 1.474 50.625 19.453 1 93.5 102 GLU A O 1
ATOM 797 N N . GLU A 1 103 ? -0.233 49.219 19.875 1 92.81 103 GLU A N 1
ATOM 798 C CA . GLU A 1 103 ? -0.323 49.656 21.25 1 92.81 103 GLU A CA 1
ATOM 799 C C . GLU A 1 103 ? 0.936 49.281 22.031 1 92.81 103 GLU A C 1
ATOM 801 O O . GLU A 1 103 ? 1.393 50.062 22.891 1 92.81 103 GLU A O 1
ATOM 806 N N . ALA A 1 104 ? 1.385 48.125 21.797 1 92.5 104 ALA A N 1
ATOM 807 C CA . ALA A 1 104 ? 2.602 47.688 22.469 1 92.5 104 ALA A CA 1
ATOM 808 C C . ALA A 1 104 ? 3.781 48.594 22.125 1 92.5 104 ALA A C 1
ATOM 810 O O . ALA A 1 104 ? 4.637 48.875 22.969 1 92.5 104 ALA A O 1
ATOM 811 N N . ILE A 1 105 ? 3.885 49 20.906 1 88.75 105 ILE A N 1
ATOM 812 C CA . ILE A 1 105 ? 4.945 49.906 20.484 1 88.75 105 ILE A CA 1
ATOM 813 C C . ILE A 1 105 ? 4.793 51.25 21.188 1 88.75 105 ILE A C 1
ATOM 815 O O . ILE A 1 105 ? 5.777 51.844 21.625 1 88.75 105 ILE A O 1
ATOM 819 N N . GLU A 1 106 ? 3.6 51.688 21.25 1 88.19 106 GLU A N 1
ATOM 820 C CA . GLU A 1 106 ? 3.316 53 21.844 1 88.19 106 GLU A CA 1
ATOM 821 C C . GLU A 1 106 ? 3.652 53 23.344 1 88.19 106 GLU A C 1
ATOM 823 O O . GLU A 1 106 ? 4.109 54 23.875 1 88.19 106 GLU A O 1
ATOM 828 N N . ARG A 1 107 ? 3.391 51.906 23.922 1 88.19 107 ARG A N 1
ATOM 829 C CA . ARG A 1 107 ? 3.631 51.781 25.359 1 88.19 107 ARG A CA 1
ATOM 830 C C . ARG A 1 107 ? 5.082 51.406 25.641 1 88.19 107 ARG A C 1
ATOM 832 O O . ARG A 1 107 ? 5.461 51.219 26.797 1 88.19 107 ARG A O 1
ATOM 839 N N . ASN A 1 108 ? 5.93 51.375 24.734 1 80.81 108 ASN A N 1
ATOM 840 C CA . ASN A 1 108 ? 7.344 51.031 24.844 1 80.81 108 ASN A CA 1
ATOM 841 C C . ASN A 1 108 ? 7.547 49.656 25.5 1 80.81 108 ASN A C 1
ATOM 843 O O . ASN A 1 108 ? 8.422 49.5 26.344 1 80.81 108 ASN A O 1
ATOM 847 N N . GLU A 1 109 ? 6.586 48.875 25.266 1 71.56 109 GLU A N 1
ATOM 848 C CA . GLU A 1 109 ? 6.672 47.5 25.75 1 71.56 109 GLU A CA 1
ATOM 849 C C . GLU A 1 109 ? 7.289 46.594 24.688 1 71.56 109 GLU A C 1
ATOM 851 O O . GLU A 1 109 ? 6.762 45.5 24.406 1 71.56 109 GLU A O 1
ATOM 856 N N . SER A 1 110 ? 8.383 46.969 24.141 1 66.12 110 SER A N 1
ATOM 857 C CA . SER A 1 110 ? 8.969 46.281 23 1 66.12 110 SER A CA 1
ATOM 858 C C . SER A 1 110 ? 9.633 44.969 23.422 1 66.12 110 SER A C 1
ATOM 860 O O . SER A 1 110 ? 9.844 44.062 22.609 1 66.12 110 SER A O 1
ATOM 862 N N . LEU A 1 111 ? 9.766 44.906 24.641 1 67.38 111 LEU A N 1
ATOM 863 C CA . LEU A 1 111 ? 10.484 43.719 25.109 1 67.38 111 LEU A CA 1
ATOM 864 C C . LEU A 1 111 ? 9.516 42.594 25.438 1 67.38 111 LEU A C 1
ATOM 866 O O . LEU A 1 111 ? 9.922 41.438 25.531 1 67.38 111 LEU A O 1
ATOM 870 N N . ASP A 1 112 ? 8.367 42.875 25.297 1 80.38 112 ASP A N 1
ATOM 871 C CA . ASP A 1 112 ? 7.391 41.875 25.703 1 80.38 112 ASP A CA 1
ATOM 872 C C . ASP A 1 112 ? 6.938 41.062 24.5 1 80.38 112 ASP A C 1
ATOM 874 O O . ASP A 1 112 ? 6.957 41.531 23.375 1 80.38 112 ASP A O 1
ATOM 878 N N . LYS A 1 113 ? 6.781 39.719 24.75 1 90.12 113 LYS A N 1
ATOM 879 C CA . LYS A 1 113 ? 6.176 38.844 23.75 1 90.12 113 LYS A CA 1
ATOM 880 C C . LYS A 1 113 ? 4.668 39.062 23.656 1 90.12 113 LYS A C 1
ATOM 882 O O . LYS A 1 113 ? 3.967 39.031 24.672 1 90.12 113 LYS A O 1
ATOM 887 N N . ILE A 1 114 ? 4.227 39.5 22.453 1 93.19 114 ILE A N 1
ATOM 888 C CA . ILE A 1 114 ? 2.805 39.719 22.25 1 93.19 114 ILE A CA 1
ATOM 889 C C . ILE A 1 114 ? 2.172 38.531 21.547 1 93.19 114 ILE A C 1
ATOM 891 O O . ILE A 1 114 ? 2.605 38.125 20.469 1 93.19 114 ILE A O 1
ATOM 895 N N . SER A 1 115 ? 1.174 37.938 22.234 1 92.25 115 SER A N 1
ATOM 896 C CA . SER A 1 115 ? 0.479 36.781 21.672 1 92.25 115 SER A CA 1
ATOM 897 C C . SER A 1 115 ? -0.397 37.219 20.484 1 92.25 115 SER A C 1
ATOM 899 O O . SER A 1 115 ? -1.171 38.156 20.594 1 92.25 115 SER A O 1
ATOM 901 N N . THR A 1 116 ? -0.231 36.594 19.375 1 92.94 116 THR A N 1
ATOM 902 C CA . THR A 1 116 ? -1.012 36.906 18.188 1 92.94 116 THR A CA 1
ATOM 903 C C . THR A 1 116 ? -1.595 35.625 17.562 1 92.94 116 THR A C 1
ATOM 905 O O . THR A 1 116 ? -1.311 34.531 18.031 1 92.94 116 THR A O 1
ATOM 908 N N . ASN A 1 117 ? -2.502 35.781 16.531 1 91.12 117 ASN A N 1
ATOM 909 C CA . ASN A 1 117 ? -3.092 34.656 15.773 1 91.12 117 ASN A CA 1
ATOM 910 C C . ASN A 1 117 ? -3.752 33.656 16.688 1 91.12 117 ASN A C 1
ATOM 912 O O . ASN A 1 117 ? -3.453 32.438 16.609 1 91.12 117 ASN A O 1
ATOM 916 N N . GLY A 1 118 ? -4.539 34.094 17.578 1 88.31 118 GLY A N 1
ATOM 917 C CA . GLY A 1 118 ? -5.238 33.219 18.5 1 88.31 118 GLY A CA 1
ATOM 918 C C . GLY A 1 118 ? -4.328 32.625 19.547 1 88.31 118 GLY A C 1
ATOM 919 O O . GLY A 1 118 ? -4.5 31.469 19.953 1 88.31 118 GLY A O 1
ATOM 920 N N . SER A 1 119 ? -3.209 33.312 19.859 1 89.75 119 SER A N 1
ATOM 921 C CA . SER A 1 119 ? -2.223 32.938 20.875 1 89.75 119 SER A CA 1
ATOM 922 C C . SER A 1 119 ? -1.331 31.797 20.391 1 89.75 119 SER A C 1
ATOM 924 O O . SER A 1 119 ? -0.712 31.109 21.203 1 89.75 119 SER A O 1
ATOM 926 N N . ARG A 1 120 ? -1.346 31.609 19.156 1 94.12 120 ARG A N 1
ATOM 927 C CA . ARG A 1 120 ? -0.565 30.531 18.578 1 94.12 120 ARG A CA 1
ATOM 928 C C . ARG A 1 120 ? 0.854 30.984 18.25 1 94.12 120 ARG A C 1
ATOM 930 O O . ARG A 1 120 ? 1.742 30.156 18.031 1 94.12 120 ARG A O 1
ATOM 937 N N . PHE A 1 121 ? 1.006 32.281 18.172 1 94.25 121 PHE A N 1
ATOM 938 C CA . PHE A 1 121 ? 2.312 32.844 17.891 1 94.25 121 PHE A CA 1
ATOM 939 C C . PHE A 1 121 ? 2.627 34 18.859 1 94.25 121 PHE A C 1
ATOM 941 O O . PHE A 1 121 ? 1.727 34.719 19.281 1 94.25 121 PHE A O 1
ATOM 948 N N . ASP A 1 122 ? 3.893 34.094 19.156 1 95.75 122 ASP A N 1
ATOM 949 C CA . ASP A 1 122 ? 4.391 35.25 19.922 1 95.75 122 ASP A CA 1
ATOM 950 C C . ASP A 1 122 ? 5.262 36.156 19.062 1 95.75 122 ASP A C 1
ATOM 952 O O . ASP A 1 122 ? 6.16 35.688 18.359 1 95.75 122 ASP A O 1
ATOM 956 N N . VAL A 1 123 ? 4.914 37.406 19.125 1 96.25 123 VAL A N 1
ATOM 957 C CA . VAL A 1 123 ? 5.68 38.375 18.359 1 96.25 123 VAL A CA 1
ATOM 958 C C . VAL A 1 123 ? 6.645 39.125 19.281 1 96.25 123 VAL A C 1
ATOM 960 O O . VAL A 1 123 ? 6.246 39.594 20.344 1 96.25 123 VAL A O 1
ATOM 963 N N . ASN A 1 124 ? 7.867 39.094 18.938 1 94.44 124 ASN A N 1
ATOM 964 C CA . ASN A 1 124 ? 8.875 39.938 19.531 1 94.44 124 ASN A CA 1
ATOM 965 C C . ASN A 1 124 ? 9.094 41.219 18.703 1 94.44 124 ASN A C 1
ATOM 967 O O . ASN A 1 124 ? 9.75 41.156 17.672 1 94.44 124 ASN A O 1
ATOM 971 N N . LEU A 1 125 ? 8.633 42.281 19.203 1 92.88 125 LEU A N 1
ATOM 972 C CA . LEU A 1 125 ? 8.617 43.5 18.438 1 92.88 125 LEU A CA 1
ATOM 973 C C . LEU A 1 125 ? 10.039 44.031 18.219 1 92.88 125 LEU A C 1
ATOM 975 O O . LEU A 1 125 ? 10.344 44.594 17.156 1 92.88 125 LEU A O 1
ATOM 979 N N . SER A 1 126 ? 10.883 43.875 19.156 1 90.62 126 SER A N 1
ATOM 980 C CA . SER A 1 126 ? 12.25 44.375 19.047 1 90.62 126 SER A CA 1
ATOM 981 C C . SER A 1 126 ? 13.031 43.594 17.984 1 90.62 126 SER A C 1
ATOM 983 O O . SER A 1 126 ? 13.781 44.188 17.203 1 90.62 126 SER A O 1
ATOM 985 N N . GLU A 1 127 ? 12.82 42.344 17.938 1 92.19 127 GLU A N 1
ATOM 986 C CA . GLU A 1 127 ? 13.547 41.5 17.016 1 92.19 127 GLU A CA 1
ATOM 987 C C . GLU A 1 127 ? 12.797 41.344 15.695 1 92.19 127 GLU A C 1
ATOM 989 O O . GLU A 1 127 ? 13.367 40.875 14.703 1 92.19 127 GLU A O 1
ATOM 994 N N . ARG A 1 128 ? 11.602 41.781 15.602 1 94.38 128 ARG A N 1
ATOM 995 C CA . ARG A 1 128 ? 10.75 41.719 14.422 1 94.38 128 ARG A CA 1
ATOM 996 C C . ARG A 1 128 ? 10.586 40.25 13.953 1 94.38 128 ARG A C 1
ATOM 998 O O . ARG A 1 128 ? 10.766 39.969 12.773 1 94.38 128 ARG A O 1
ATOM 1005 N N . ILE A 1 129 ? 10.32 39.406 14.922 1 95.62 129 ILE A N 1
ATOM 1006 C CA . ILE A 1 129 ? 10.109 38 14.586 1 95.62 129 ILE A CA 1
ATOM 1007 C C . ILE A 1 129 ? 8.898 37.469 15.344 1 95.62 129 ILE A C 1
ATOM 1009 O O . ILE A 1 129 ? 8.555 37.969 16.422 1 95.62 129 ILE A O 1
ATOM 1013 N N . ARG A 1 130 ? 8.273 36.562 14.781 1 96.25 130 ARG A N 1
ATOM 1014 C CA . ARG A 1 130 ? 7.234 35.812 15.477 1 96.25 130 ARG A CA 1
ATOM 1015 C C . ARG A 1 130 ? 7.582 34.312 15.539 1 96.25 130 ARG A C 1
ATOM 1017 O O . ARG A 1 130 ? 8.188 33.781 14.617 1 96.25 130 ARG A O 1
ATOM 1024 N N . SER A 1 131 ? 7.25 33.688 16.625 1 95.94 131 SER A N 1
ATOM 1025 C CA . SER A 1 131 ? 7.562 32.281 16.859 1 95.94 131 SER A CA 1
ATOM 1026 C C . SER A 1 131 ? 6.316 31.5 17.266 1 95.94 131 SER A C 1
ATOM 1028 O O . SER A 1 131 ? 5.484 32 18.031 1 95.94 131 SER A O 1
ATOM 1030 N N . PRO A 1 132 ? 6.207 30.281 16.75 1 95.31 132 PRO A N 1
ATOM 1031 C CA . PRO A 1 132 ? 5.078 29.453 17.188 1 95.31 132 PRO A CA 1
ATOM 1032 C C . PRO A 1 132 ? 5.195 29.016 18.641 1 95.31 132 PRO A C 1
ATOM 1034 O O . PRO A 1 132 ? 6.305 28.781 19.141 1 95.31 132 PRO A O 1
ATOM 1037 N N . VAL A 1 133 ? 4.086 28.891 19.234 1 95.56 133 VAL A N 1
ATOM 1038 C CA . VAL A 1 133 ? 4.059 28.578 20.656 1 95.56 133 VAL A CA 1
ATOM 1039 C C . VAL A 1 133 ? 3.816 27.094 20.859 1 95.56 133 VAL A C 1
ATOM 1041 O O . VAL A 1 133 ? 4.434 26.469 21.734 1 95.56 133 VAL A O 1
ATOM 1044 N N . TYR A 1 134 ? 2.959 26.438 20.078 1 95.88 134 TYR A N 1
ATOM 1045 C CA . TYR A 1 134 ? 2.504 25.078 20.312 1 95.88 134 TYR A CA 1
ATOM 1046 C C . TYR A 1 134 ? 3.41 24.062 19.625 1 95.88 134 TYR A C 1
ATOM 1048 O O . TYR A 1 134 ? 3.457 22.891 20 1 95.88 134 TYR A O 1
ATOM 1056 N N . TRP A 1 135 ? 4.129 24.438 18.625 1 93.44 135 TRP A N 1
ATOM 1057 C CA . TRP A 1 135 ? 4.98 23.516 17.875 1 93.44 135 TRP A CA 1
ATOM 1058 C C . TRP A 1 135 ? 6.344 24.141 17.594 1 93.44 135 TRP A C 1
ATOM 1060 O O . TRP A 1 135 ? 6.52 25.344 17.734 1 93.44 135 TRP A O 1
ATOM 1070 N N . GLU A 1 136 ? 7.238 23.266 17.203 1 87.31 136 GLU A N 1
ATOM 1071 C CA . GLU A 1 136 ? 8.57 23.75 16.844 1 87.31 136 GLU A CA 1
ATOM 1072 C C . GLU A 1 136 ? 8.633 24.188 15.391 1 87.31 136 GLU A C 1
ATOM 1074 O O . GLU A 1 136 ? 8.023 23.547 14.523 1 87.31 136 GLU A O 1
ATOM 1079 N N . GLY A 1 137 ? 9.195 25.375 15.219 1 87.56 137 GLY A N 1
ATOM 1080 C CA . GLY A 1 137 ? 9.375 25.906 13.875 1 87.56 137 GLY A CA 1
ATOM 1081 C C . GLY A 1 137 ? 10.258 27.125 13.828 1 87.56 137 GLY A C 1
ATOM 1082 O O . GLY A 1 137 ? 10.492 27.766 14.859 1 87.56 137 GLY A O 1
ATOM 1083 N N . PRO A 1 138 ? 10.742 27.391 12.703 1 89.88 138 PRO A N 1
ATOM 1084 C CA . PRO A 1 138 ? 11.57 28.594 12.562 1 89.88 138 PRO A CA 1
ATOM 1085 C C . PRO A 1 138 ? 10.781 29.891 12.758 1 89.88 138 PRO A C 1
ATOM 1087 O O . PRO A 1 138 ? 9.602 29.953 12.398 1 89.88 138 PRO A O 1
ATOM 1090 N N . PRO A 1 139 ? 11.422 30.812 13.32 1 93.75 139 PRO A N 1
ATOM 1091 C CA . PRO A 1 139 ? 10.742 32.094 13.453 1 93.75 139 PRO A CA 1
ATOM 1092 C C . PRO A 1 139 ? 10.469 32.75 12.102 1 93.75 139 PRO A C 1
ATOM 1094 O O . PRO A 1 139 ? 11.195 32.531 11.133 1 93.75 139 PRO A O 1
ATOM 1097 N N . GLU A 1 140 ? 9.453 33.5 12.117 1 95.5 140 GLU A N 1
ATOM 1098 C CA . GLU A 1 140 ? 9.062 34.25 10.922 1 95.5 140 GLU A CA 1
ATOM 1099 C C . GLU A 1 140 ? 9.258 35.75 11.109 1 95.5 140 GLU A C 1
ATOM 1101 O O . GLU A 1 140 ? 9.117 36.25 12.219 1 95.5 140 GLU A O 1
ATOM 1106 N N . ILE A 1 141 ? 9.5 36.438 10.008 1 96.12 141 ILE A N 1
ATOM 1107 C CA . ILE A 1 141 ? 9.766 37.875 10.055 1 96.12 141 ILE A CA 1
ATOM 1108 C C . ILE A 1 141 ? 8.453 38.625 10.172 1 96.12 141 ILE A C 1
ATOM 1110 O O . ILE A 1 141 ? 7.469 38.281 9.508 1 96.12 141 ILE A O 1
ATOM 1114 N N . VAL A 1 142 ? 8.438 39.594 11.055 1 96.44 142 VAL A N 1
ATOM 1115 C CA . VAL A 1 142 ? 7.324 40.531 11.195 1 96.44 142 VAL A CA 1
ATOM 1116 C C . VAL A 1 142 ? 7.789 41.938 10.852 1 96.44 142 VAL A C 1
ATOM 1118 O O . VAL A 1 142 ? 8.953 42.281 11.086 1 96.44 142 VAL A O 1
ATOM 1121 N N . GLN A 1 143 ? 6.883 42.719 10.242 1 96.06 143 GLN A N 1
ATOM 1122 C CA . GLN A 1 143 ? 7.258 44.062 9.828 1 96.06 143 GLN A CA 1
ATOM 1123 C C . GLN A 1 143 ? 6.086 45.031 9.984 1 96.06 143 GLN A C 1
ATOM 1125 O O . GLN A 1 143 ? 4.938 44.656 9.727 1 96.06 143 GLN A O 1
ATOM 1130 N N . ARG A 1 144 ? 6.414 46.156 10.461 1 96.38 144 ARG A N 1
ATOM 1131 C CA . ARG A 1 144 ? 5.457 47.25 10.508 1 96.38 144 ARG A CA 1
ATOM 1132 C C . ARG A 1 144 ? 5.398 47.969 9.172 1 96.38 144 ARG A C 1
ATOM 1134 O O . ARG A 1 144 ? 6.266 48.781 8.867 1 96.38 144 ARG A O 1
ATOM 1141 N N . CYS A 1 145 ? 4.332 47.781 8.422 1 96.06 145 CYS A N 1
ATOM 1142 C CA . CYS A 1 145 ? 4.332 48.156 7.008 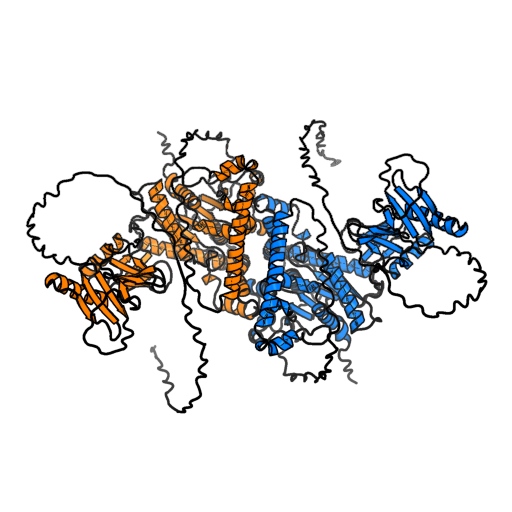1 96.06 145 CYS A CA 1
ATOM 1143 C C . CYS A 1 145 ? 3.451 49.375 6.758 1 96.06 145 CYS A C 1
ATOM 1145 O O . CYS A 1 145 ? 2.488 49.594 7.488 1 96.06 145 CYS A O 1
ATOM 1147 N N . SER A 1 146 ? 3.85 50.094 5.652 1 96.44 146 SER A N 1
ATOM 1148 C CA . SER A 1 146 ? 3.061 51.281 5.312 1 96.44 146 SER A CA 1
ATOM 1149 C C . SER A 1 146 ? 3.076 51.531 3.811 1 96.44 146 SER A C 1
ATOM 1151 O O . SER A 1 146 ? 2.184 52.219 3.281 1 96.44 146 SER A O 1
ATOM 1153 N N . TRP A 1 147 ? 4.102 51.125 3.086 1 96.62 147 TRP A N 1
ATOM 1154 C CA . TRP A 1 147 ? 4.199 51.312 1.641 1 96.62 147 TRP A CA 1
ATOM 1155 C C . TRP A 1 147 ? 4.355 49.969 0.942 1 96.62 147 TRP A C 1
ATOM 1157 O O . TRP A 1 147 ? 5.066 49.094 1.432 1 96.62 147 TRP A O 1
ATOM 1167 N N . PHE A 1 148 ? 3.711 49.812 -0.18 1 95.62 148 PHE A N 1
ATOM 1168 C CA . PHE A 1 148 ? 3.631 48.5 -0.821 1 95.62 148 PHE A CA 1
ATOM 1169 C C . PHE A 1 148 ? 3.891 48.625 -2.318 1 95.62 148 PHE A C 1
ATOM 1171 O O . PHE A 1 148 ? 3.771 49.688 -2.893 1 95.62 148 PHE A O 1
ATOM 1178 N N . TYR A 1 149 ? 4.312 47.562 -2.893 1 92.81 149 TYR A N 1
ATOM 1179 C CA . TYR A 1 149 ? 4.441 47.438 -4.34 1 92.81 149 TYR A CA 1
ATOM 1180 C C . TYR A 1 149 ? 3.881 46.125 -4.828 1 92.81 149 TYR A C 1
ATOM 1182 O O . TYR A 1 149 ? 3.771 45.156 -4.055 1 92.81 149 TYR A O 1
ATOM 1190 N N . LYS A 1 150 ? 3.438 46.094 -5.961 1 89.44 150 LYS A N 1
ATOM 1191 C CA . LYS A 1 150 ? 2.932 44.844 -6.555 1 89.44 150 LYS A CA 1
ATOM 1192 C C . LYS A 1 150 ? 4.055 44.062 -7.223 1 89.44 150 LYS A C 1
ATOM 1194 O O . LYS A 1 150 ? 4.785 44.594 -8.055 1 89.44 150 LYS A O 1
ATOM 1199 N N . ASN A 1 151 ? 4.18 42.844 -6.699 1 81.62 151 ASN A N 1
ATOM 1200 C CA . ASN A 1 151 ? 5.195 42 -7.293 1 81.62 151 ASN A CA 1
ATOM 1201 C C . ASN A 1 151 ? 4.742 41.438 -8.641 1 81.62 151 ASN A C 1
ATOM 1203 O O . ASN A 1 151 ? 3.635 40.906 -8.758 1 81.62 151 ASN A O 1
ATOM 1207 N N . ASP A 1 152 ? 5.559 41.469 -9.617 1 70.19 152 ASP A N 1
ATOM 1208 C CA . ASP A 1 152 ? 5.227 41.094 -10.984 1 70.19 152 ASP A CA 1
ATOM 1209 C C . ASP A 1 152 ? 5.16 39.562 -11.125 1 70.19 152 ASP A C 1
ATOM 1211 O O . ASP A 1 152 ? 4.445 39.062 -11.992 1 70.19 152 ASP A O 1
ATOM 1215 N N . PHE A 1 153 ? 5.883 39.031 -10.289 1 68.38 153 PHE A N 1
ATOM 1216 C CA . PHE A 1 153 ? 6.004 37.562 -10.461 1 68.38 153 PHE A CA 1
ATOM 1217 C C . PHE A 1 153 ? 4.777 36.875 -9.898 1 68.38 153 PHE A C 1
ATOM 1219 O O . PHE A 1 153 ? 4.273 35.906 -10.516 1 68.38 153 PHE A O 1
ATOM 1226 N N . ASN A 1 154 ? 4.258 37.312 -8.812 1 71.5 154 ASN A N 1
ATOM 1227 C CA . ASN A 1 154 ? 3.182 36.562 -8.164 1 71.5 154 ASN A CA 1
ATOM 1228 C C . ASN A 1 154 ? 1.926 37.406 -8 1 71.5 154 ASN A C 1
ATOM 1230 O O . ASN A 1 154 ? 0.917 36.938 -7.473 1 71.5 154 ASN A O 1
ATOM 1234 N N . ASN A 1 155 ? 1.899 38.562 -8.438 1 79.56 155 ASN A N 1
ATOM 1235 C CA . ASN A 1 155 ? 0.772 39.5 -8.414 1 79.56 155 ASN A CA 1
ATOM 1236 C C . ASN A 1 155 ? 0.306 39.781 -6.992 1 79.56 155 ASN A C 1
ATOM 1238 O O . ASN A 1 155 ? -0.87 40.062 -6.766 1 79.56 155 ASN A O 1
ATOM 1242 N N . ARG A 1 156 ? 1.246 39.562 -6.09 1 86.56 156 ARG A N 1
ATOM 1243 C CA . ARG A 1 156 ? 0.939 39.844 -4.691 1 86.56 156 ARG A CA 1
ATOM 1244 C C . ARG A 1 156 ? 1.563 41.156 -4.262 1 86.56 156 ARG A C 1
ATOM 1246 O O . ARG A 1 156 ? 2.533 41.625 -4.867 1 86.56 156 ARG A O 1
ATOM 1253 N N . PHE A 1 157 ? 0.937 41.75 -3.324 1 90.94 157 PHE A N 1
ATOM 1254 C CA . PHE A 1 157 ? 1.479 43 -2.787 1 90.94 157 PHE A CA 1
ATOM 1255 C C . PHE A 1 157 ? 2.514 42.688 -1.704 1 90.94 157 PHE A C 1
ATOM 1257 O O . PHE A 1 157 ? 2.281 41.875 -0.816 1 90.94 157 PHE A O 1
ATOM 1264 N N . ASN A 1 158 ? 3.633 43.312 -1.882 1 93 158 ASN A N 1
ATOM 1265 C CA . ASN A 1 158 ? 4.715 43.219 -0.908 1 93 158 ASN A CA 1
ATOM 1266 C C . ASN A 1 158 ? 5.043 44.562 -0.275 1 93 158 ASN A C 1
ATOM 1268 O O . ASN A 1 158 ? 4.988 45.594 -0.945 1 93 158 ASN A O 1
ATOM 1272 N N . PRO A 1 159 ? 5.309 44.5 0.966 1 95.44 159 PRO A N 1
ATOM 1273 C CA . PRO A 1 159 ? 5.699 45.75 1.626 1 95.44 159 PRO A CA 1
ATOM 1274 C C . PRO A 1 159 ? 7.16 46.094 1.386 1 95.44 159 PRO A C 1
ATOM 1276 O O . PRO A 1 159 ? 7.996 45.219 1.184 1 95.44 159 PRO A O 1
ATOM 1279 N N . PHE A 1 160 ? 7.41 47.469 1.386 1 94.94 160 PHE A N 1
ATOM 1280 C CA . PHE A 1 160 ? 8.789 47.938 1.476 1 94.94 160 PHE A CA 1
ATOM 1281 C C . PHE A 1 160 ? 9.336 47.719 2.885 1 94.94 160 PHE A C 1
ATOM 1283 O O . PHE A 1 160 ? 8.57 47.594 3.84 1 94.94 160 PHE A O 1
ATOM 1290 N N . SER A 1 161 ? 10.656 47.719 2.949 1 94.69 161 SER A N 1
ATOM 1291 C CA . SER A 1 161 ? 11.258 47.656 4.277 1 94.69 161 SER A CA 1
ATOM 1292 C C . SER A 1 161 ? 10.852 48.875 5.125 1 94.69 161 SER A C 1
ATOM 1294 O O . SER A 1 161 ? 10.438 49.906 4.59 1 94.69 161 SER A O 1
ATOM 1296 N N . GLU A 1 162 ? 10.898 48.656 6.445 1 95.94 162 GLU A N 1
ATOM 1297 C CA . GLU A 1 162 ? 10.523 49.75 7.348 1 95.94 162 GLU A CA 1
ATOM 1298 C C . GLU A 1 162 ? 11.367 50.969 7.098 1 95.94 162 GLU A C 1
ATOM 1300 O O . GLU A 1 162 ? 10.867 52.094 7.148 1 95.94 162 GLU A O 1
ATOM 1305 N N . GLN A 1 163 ? 12.625 50.781 6.738 1 94.81 163 GLN A N 1
ATOM 1306 C CA . GLN A 1 163 ? 13.539 51.906 6.488 1 94.81 163 GLN A CA 1
ATOM 1307 C C . GLN A 1 163 ? 13.141 52.656 5.23 1 94.81 163 GLN A C 1
ATOM 1309 O O . GLN A 1 163 ? 13.062 53.906 5.242 1 94.81 163 GLN A O 1
ATOM 1314 N N . ILE A 1 164 ? 12.898 51.938 4.258 1 95.69 164 ILE A N 1
ATOM 1315 C CA . ILE A 1 164 ? 12.531 52.562 2.992 1 95.69 164 ILE A CA 1
ATOM 1316 C C . ILE A 1 164 ? 11.172 53.219 3.133 1 95.69 164 ILE A C 1
ATOM 1318 O O . ILE A 1 164 ? 10.953 54.312 2.596 1 95.69 164 ILE A O 1
ATOM 1322 N N . SER A 1 165 ? 10.312 52.656 3.818 1 96.38 165 SER A N 1
ATOM 1323 C CA . SER A 1 165 ? 8.977 53.219 4.02 1 96.38 165 SER A CA 1
ATOM 1324 C C . SER A 1 165 ? 9.047 54.531 4.766 1 96.38 165 SER A C 1
ATOM 1326 O O . SER A 1 165 ? 8.258 55.438 4.496 1 96.38 165 SER A O 1
ATOM 1328 N N . GLU A 1 166 ? 9.922 54.594 5.711 1 95.5 166 GLU A N 1
ATOM 1329 C CA . GLU A 1 166 ? 10.102 55.844 6.434 1 95.5 166 GLU A CA 1
ATOM 1330 C C . GLU A 1 166 ? 10.57 56.969 5.5 1 95.5 166 GLU A C 1
ATOM 1332 O O . GLU A 1 166 ? 10.102 58.094 5.598 1 95.5 166 GLU A O 1
ATOM 1337 N N . LEU A 1 167 ? 11.453 56.625 4.582 1 96.06 167 LEU A N 1
ATOM 1338 C CA . LEU A 1 167 ? 11.961 57.594 3.607 1 96.06 167 LEU A CA 1
ATOM 1339 C C . LEU A 1 167 ? 10.852 58.031 2.656 1 96.06 167 LEU A C 1
ATOM 1341 O O . LEU A 1 167 ? 10.734 59.219 2.336 1 96.06 167 LEU A O 1
ATOM 1345 N N . LEU A 1 168 ? 10.141 57.094 2.326 1 96.31 168 LEU A N 1
ATOM 1346 C CA . LEU A 1 168 ? 9.047 57.375 1.405 1 96.31 168 LEU A CA 1
ATOM 1347 C C . LEU A 1 168 ? 8.008 58.281 2.057 1 96.31 168 LEU A C 1
ATOM 1349 O O . LEU A 1 168 ? 7.52 59.219 1.428 1 96.31 168 LEU A O 1
ATOM 1353 N N . GLU A 1 169 ? 7.715 58 3.252 1 96.69 169 GLU A N 1
ATOM 1354 C CA . GLU A 1 169 ? 6.715 58.781 3.951 1 96.69 169 GLU A CA 1
ATOM 1355 C C . GLU A 1 169 ? 7.207 60.219 4.176 1 96.69 169 GLU A C 1
ATOM 1357 O O . GLU A 1 169 ? 6.43 61.156 4.082 1 96.69 169 GLU A O 1
ATOM 1362 N N . PHE A 1 170 ? 8.453 60.375 4.504 1 95.81 170 PHE A N 1
ATOM 1363 C CA . PHE A 1 170 ? 9.039 61.688 4.688 1 95.81 170 PHE A CA 1
ATOM 1364 C C . PHE A 1 170 ? 8.961 62.5 3.398 1 95.81 170 PHE A C 1
ATOM 1366 O O . PHE A 1 170 ? 8.57 63.688 3.42 1 95.81 170 PHE A O 1
ATOM 1373 N N . ALA A 1 171 ? 9.352 61.875 2.303 1 95.88 171 ALA A N 1
ATOM 1374 C CA . ALA A 1 171 ? 9.297 62.531 1.002 1 95.88 171 ALA A CA 1
ATOM 1375 C C . ALA A 1 171 ? 7.863 62.875 0.624 1 95.88 171 ALA A C 1
ATOM 1377 O O . ALA A 1 171 ? 7.609 63.969 0.093 1 95.88 171 ALA A O 1
ATOM 1378 N N . TYR A 1 172 ? 7.051 62 0.9 1 96.06 172 TYR A N 1
ATOM 1379 C CA . TYR A 1 172 ? 5.641 62.219 0.599 1 96.06 172 TYR A CA 1
ATOM 1380 C C . TYR A 1 172 ? 5.09 63.406 1.379 1 96.06 172 TYR A C 1
ATOM 1382 O O . TYR A 1 172 ? 4.406 64.25 0.815 1 96.06 172 TYR A O 1
ATOM 1390 N N . ARG A 1 173 ? 5.383 63.375 2.639 1 95.5 173 ARG A N 1
ATOM 1391 C CA . ARG A 1 173 ? 4.949 64.438 3.49 1 95.5 173 ARG A CA 1
ATOM 1392 C C . ARG A 1 173 ? 5.484 65.812 2.977 1 95.5 173 ARG A C 1
ATOM 1394 O O . ARG A 1 173 ? 4.75 66.812 2.92 1 95.5 173 ARG A O 1
ATOM 1401 N N . ASP A 1 174 ? 6.691 65.812 2.611 1 94.69 174 ASP A N 1
ATOM 1402 C CA . ASP A 1 174 ? 7.32 67 2.096 1 94.69 174 ASP A CA 1
ATOM 1403 C C . ASP A 1 174 ? 6.637 67.5 0.815 1 94.69 174 ASP A C 1
ATOM 1405 O O . ASP A 1 174 ? 6.445 68.688 0.618 1 94.69 174 ASP A O 1
ATOM 1409 N N . CYS A 1 175 ? 6.328 66.562 0.009 1 94.5 175 CYS A N 1
ATOM 1410 C CA . CYS A 1 175 ? 5.656 66.938 -1.241 1 94.5 175 CYS A CA 1
ATOM 1411 C C . CYS A 1 175 ? 4.277 67.5 -0.978 1 94.5 175 CYS A C 1
ATOM 1413 O O . CYS A 1 175 ? 3.893 68.5 -1.597 1 94.5 175 CYS A O 1
ATOM 1415 N N . ILE A 1 176 ? 3.613 66.938 -0.068 1 94.06 176 ILE A N 1
ATOM 1416 C CA . ILE A 1 176 ? 2.262 67.375 0.258 1 94.06 176 ILE A CA 1
ATOM 1417 C C . ILE A 1 176 ? 2.307 68.75 0.87 1 94.06 176 ILE A C 1
ATOM 1419 O O . ILE A 1 176 ? 1.522 69.625 0.495 1 94.06 176 ILE A O 1
ATOM 1423 N N . LEU A 1 177 ? 3.209 68.938 1.792 1 93.25 177 LEU A N 1
ATOM 1424 C CA . LEU A 1 177 ? 3.291 70.188 2.516 1 93.25 177 LEU A CA 1
ATOM 1425 C C . LEU A 1 177 ? 3.812 71.312 1.613 1 93.25 177 LEU A C 1
ATOM 1427 O O . LEU A 1 177 ? 3.359 72.438 1.704 1 93.25 177 LEU A O 1
ATOM 1431 N N . SER A 1 178 ? 4.754 71 0.732 1 93 178 SER A N 1
ATOM 1432 C CA . SER A 1 178 ? 5.352 72 -0.137 1 93 178 SER A CA 1
ATOM 1433 C C . SER A 1 178 ? 4.512 72.25 -1.394 1 93 178 SER A C 1
ATOM 1435 O O . SER A 1 178 ? 4.613 73.25 -2.043 1 93 178 SER A O 1
ATOM 1437 N N . GLY A 1 179 ? 3.697 71.188 -1.696 1 90.44 179 GLY A N 1
ATOM 1438 C CA . GLY A 1 179 ? 2.941 71.25 -2.938 1 90.44 179 GLY A CA 1
ATOM 1439 C C . GLY A 1 179 ? 3.797 70.938 -4.164 1 90.44 179 GLY A C 1
ATOM 1440 O O . GLY A 1 179 ? 3.328 71.125 -5.297 1 90.44 179 GLY A O 1
ATOM 1441 N N . ARG A 1 180 ? 5.039 70.688 -3.889 1 91 180 ARG A N 1
ATOM 1442 C CA . ARG A 1 180 ? 5.965 70.375 -4.984 1 91 180 ARG A CA 1
ATOM 1443 C C . ARG A 1 180 ? 5.953 68.938 -5.355 1 91 180 ARG A C 1
ATOM 1445 O O . ARG A 1 180 ? 6.309 68.062 -4.539 1 91 180 ARG A O 1
ATOM 1452 N N . TRP A 1 181 ? 5.609 68.562 -6.598 1 91.06 181 TRP A N 1
ATOM 1453 C CA . TRP A 1 181 ? 5.543 67.25 -7.098 1 91.06 181 TRP A CA 1
ATOM 1454 C C . TRP A 1 181 ? 6.613 67 -8.156 1 91.06 181 TRP A C 1
ATOM 1456 O O . TRP A 1 181 ? 7.57 67.75 -8.273 1 91.06 181 TRP A O 1
ATOM 1466 N N . ASN A 1 182 ? 6.645 65.812 -8.82 1 91.19 182 ASN A N 1
ATOM 1467 C CA . ASN A 1 182 ? 7.734 65.375 -9.672 1 91.19 182 ASN A CA 1
ATOM 1468 C C . ASN A 1 182 ? 9.055 65.312 -8.906 1 91.19 182 ASN A C 1
ATOM 1470 O O . ASN A 1 182 ? 10.086 65.75 -9.414 1 91.19 182 ASN A O 1
ATOM 1474 N N . TYR A 1 183 ? 8.867 65 -7.695 1 93.19 183 TYR A N 1
ATOM 1475 C CA . TYR A 1 183 ? 10 64.875 -6.793 1 93.19 183 TYR A CA 1
ATOM 1476 C C . TYR A 1 183 ? 10.656 63.5 -6.93 1 93.19 183 TYR A C 1
ATOM 1478 O O . TYR A 1 183 ? 9.969 62.469 -6.914 1 93.19 183 TYR A O 1
ATOM 1486 N N . ARG A 1 184 ? 11.93 63.469 -7.047 1 91.12 184 ARG A N 1
ATOM 1487 C CA . ARG A 1 184 ? 12.688 62.25 -7.195 1 91.12 184 ARG A CA 1
ATOM 1488 C C . ARG A 1 184 ? 13.43 61.875 -5.906 1 91.12 184 ARG A C 1
ATOM 1490 O O . ARG A 1 184 ? 14.141 62.719 -5.352 1 91.12 184 ARG A O 1
ATOM 1497 N N . LEU A 1 185 ? 13.172 60.656 -5.445 1 93.19 185 LEU A N 1
ATOM 1498 C CA . LEU A 1 185 ? 13.883 60.125 -4.289 1 93.19 185 LEU A CA 1
ATOM 1499 C C . LEU A 1 185 ? 14.805 58.969 -4.703 1 93.19 185 LEU A C 1
ATOM 1501 O O . LEU A 1 185 ? 14.344 57.938 -5.176 1 93.19 185 LEU A O 1
ATOM 1505 N N . ASP A 1 186 ? 16.078 59.156 -4.469 1 91.06 186 ASP A N 1
ATOM 1506 C CA . ASP A 1 186 ? 17.062 58.125 -4.82 1 91.06 186 ASP A CA 1
ATOM 1507 C C . ASP A 1 186 ? 17.203 57.094 -3.693 1 91.06 186 ASP A C 1
ATOM 1509 O O . ASP A 1 186 ? 17.531 57.469 -2.561 1 91.06 186 ASP A O 1
ATOM 1513 N N . LEU A 1 187 ? 16.906 55.844 -3.949 1 89.06 187 LEU A N 1
ATOM 1514 C CA . LEU A 1 187 ? 17.078 54.781 -2.975 1 89.06 187 LEU A CA 1
ATOM 1515 C C . LEU A 1 187 ? 18.484 54.188 -3.062 1 89.06 187 LEU A C 1
ATOM 1517 O O . LEU A 1 187 ? 19.109 53.906 -2.037 1 89.06 187 LEU A O 1
ATOM 1521 N N . ASP A 1 188 ? 18.828 53.812 -4.246 1 84.5 188 ASP A N 1
ATOM 1522 C CA . ASP A 1 188 ? 20.156 53.281 -4.547 1 84.5 188 ASP A CA 1
ATOM 1523 C C . ASP A 1 188 ? 20.656 53.812 -5.898 1 84.5 188 ASP A C 1
ATOM 1525 O O . ASP A 1 188 ? 20 54.656 -6.516 1 84.5 188 ASP A O 1
ATOM 1529 N N . ARG A 1 189 ? 21.844 53.312 -6.312 1 79.69 189 ARG A N 1
ATOM 1530 C CA . ARG A 1 189 ? 22.469 53.75 -7.547 1 79.69 189 ARG A CA 1
ATOM 1531 C C . ARG A 1 189 ? 21.594 53.438 -8.758 1 79.69 189 ARG A C 1
ATOM 1533 O O . ARG A 1 189 ? 21.547 54.188 -9.727 1 79.69 189 ARG A O 1
ATOM 1540 N N . ASN A 1 190 ? 20.828 52.375 -8.578 1 83.44 190 ASN A N 1
ATOM 1541 C CA . ASN A 1 190 ? 20.109 51.906 -9.766 1 83.44 190 ASN A CA 1
ATOM 1542 C C . ASN A 1 190 ? 18.594 52 -9.57 1 83.44 190 ASN A C 1
ATOM 1544 O O . ASN A 1 190 ? 17.828 51.562 -10.43 1 83.44 190 ASN A O 1
ATOM 1548 N N . GLU A 1 191 ? 18.25 52.5 -8.398 1 88.81 191 GLU A N 1
ATOM 1549 C CA . GLU A 1 191 ? 16.812 52.531 -8.117 1 88.81 191 GLU A CA 1
ATOM 1550 C C . GLU A 1 191 ? 16.406 53.906 -7.562 1 88.81 191 GLU A C 1
ATOM 1552 O O . GLU A 1 191 ? 17.094 54.469 -6.711 1 88.81 191 GLU A O 1
ATOM 1557 N N . PHE A 1 192 ? 15.375 54.438 -8.125 1 90.75 192 PHE A N 1
ATOM 1558 C CA . PHE A 1 192 ? 14.844 55.688 -7.574 1 90.75 192 PHE A CA 1
ATOM 1559 C C . PHE A 1 192 ? 13.32 55.719 -7.66 1 90.75 192 PHE A C 1
ATOM 1561 O O . PHE A 1 192 ? 12.727 54.938 -8.406 1 90.75 192 PHE A O 1
ATOM 1568 N N . ILE A 1 193 ? 12.711 56.531 -6.848 1 94 193 ILE A N 1
ATOM 1569 C CA . ILE A 1 193 ? 11.258 56.656 -6.781 1 94 193 ILE A CA 1
ATOM 1570 C C . ILE A 1 193 ? 10.859 58.094 -7.133 1 94 193 ILE A C 1
ATOM 1572 O O . ILE A 1 193 ? 11.523 59.062 -6.719 1 94 193 ILE A O 1
ATOM 1576 N N . VAL A 1 194 ? 9.781 58.219 -7.945 1 93.88 194 VAL A N 1
ATOM 1577 C CA . VAL A 1 194 ? 9.312 59.562 -8.336 1 93.88 194 VAL A CA 1
ATOM 1578 C C . VAL A 1 194 ? 7.887 59.781 -7.836 1 93.88 194 VAL A C 1
ATOM 1580 O O . VAL A 1 194 ? 7.012 58.938 -8.055 1 93.88 194 VAL A O 1
ATOM 1583 N N . PHE A 1 195 ? 7.734 60.906 -7.168 1 95.44 195 PHE A N 1
ATOM 1584 C CA . PHE A 1 195 ? 6.418 61.312 -6.703 1 95.44 195 PHE A CA 1
ATOM 1585 C C . PHE A 1 195 ? 5.785 62.281 -7.68 1 95.44 195 PHE A C 1
ATOM 1587 O O . PHE A 1 195 ? 6.098 63.5 -7.656 1 95.44 195 PHE A O 1
ATOM 1594 N N . TYR A 1 196 ? 4.863 61.844 -8.461 1 92.44 196 TYR A N 1
ATOM 1595 C CA . TYR A 1 196 ? 4.219 62.688 -9.453 1 92.44 196 TYR A CA 1
ATOM 1596 C C . TYR A 1 196 ? 3.014 63.406 -8.859 1 92.44 196 TYR A C 1
ATOM 1598 O O . TYR A 1 196 ? 2.725 64.562 -9.219 1 92.44 196 TYR A O 1
ATOM 1606 N N . ALA A 1 197 ? 2.256 62.719 -8.164 1 91.94 197 ALA A N 1
ATOM 1607 C CA . ALA A 1 197 ? 1.048 63.188 -7.484 1 91.94 197 ALA A CA 1
ATOM 1608 C C . ALA A 1 197 ? 0.781 62.344 -6.227 1 91.94 197 ALA A C 1
ATOM 1610 O O . ALA A 1 197 ? 1.468 61.375 -5.969 1 91.94 197 ALA A O 1
ATOM 1611 N N . PRO A 1 198 ? -0.063 62.844 -5.453 1 89.94 198 PRO A N 1
ATOM 1612 C CA . PRO A 1 198 ? -0.328 62.125 -4.199 1 89.94 198 PRO A CA 1
ATOM 1613 C C . PRO A 1 198 ? -0.634 60.656 -4.414 1 89.94 198 PRO A C 1
ATOM 1615 O O . PRO A 1 198 ? -0.235 59.812 -3.604 1 89.94 198 PRO A O 1
ATOM 1618 N N . ASN A 1 199 ? -1.241 60.25 -5.453 1 90.31 199 ASN A N 1
ATOM 1619 C CA . ASN A 1 199 ? -1.604 58.875 -5.703 1 90.31 199 ASN A CA 1
ATOM 1620 C C . ASN A 1 199 ? -0.84 58.312 -6.895 1 90.31 199 ASN A C 1
ATOM 1622 O O . ASN A 1 199 ? -1.228 57.281 -7.449 1 90.31 199 ASN A O 1
ATOM 1626 N N . SER A 1 200 ? 0.141 58.969 -7.281 1 93 200 SER A N 1
ATOM 1627 C CA . SER A 1 200 ? 0.929 58.531 -8.43 1 93 200 SER A CA 1
ATOM 1628 C C . SER A 1 200 ? 2.42 58.5 -8.109 1 93 200 SER A C 1
ATOM 1630 O O . SER A 1 200 ? 3.135 59.469 -8.414 1 93 200 SER A O 1
ATOM 1632 N N . VAL A 1 201 ? 2.762 57.5 -7.5 1 94.44 201 VAL A N 1
ATOM 1633 C CA . VAL A 1 201 ? 4.156 57.312 -7.129 1 94.44 201 VAL A CA 1
ATOM 1634 C C . VAL A 1 201 ? 4.707 56.094 -7.848 1 94.44 201 VAL A C 1
ATOM 1636 O O . VAL A 1 201 ? 4.074 55.031 -7.852 1 94.44 201 VAL A O 1
ATOM 1639 N N . TYR A 1 202 ? 5.895 56.188 -8.391 1 93.25 202 TYR A N 1
ATOM 1640 C CA . TYR A 1 202 ? 6.438 55.094 -9.203 1 93.25 202 TYR A CA 1
ATOM 1641 C C . TYR A 1 202 ? 7.875 54.781 -8.812 1 93.25 202 TYR A C 1
ATOM 1643 O O . TYR A 1 202 ? 8.648 55.688 -8.5 1 93.25 202 TYR A O 1
ATOM 1651 N N . HIS A 1 203 ? 8.195 53.5 -8.742 1 92.19 203 HIS A N 1
ATOM 1652 C CA . HIS A 1 203 ? 9.539 52.969 -8.484 1 92.19 203 HIS A CA 1
ATOM 1653 C C . HIS A 1 203 ? 10.242 52.594 -9.781 1 92.19 203 HIS A C 1
ATOM 1655 O O . HIS A 1 203 ? 9.781 51.719 -10.508 1 92.19 203 HIS A O 1
ATOM 1661 N N . TYR A 1 204 ? 11.32 53.188 -10.109 1 87.88 204 TYR A N 1
ATOM 1662 C CA . TYR A 1 204 ? 12.07 52.969 -11.344 1 87.88 204 TYR A CA 1
ATOM 1663 C C . TYR A 1 204 ? 13.344 52.188 -11.07 1 87.88 204 TYR A C 1
ATOM 1665 O O . TYR A 1 204 ? 13.992 52.375 -10.039 1 87.88 204 TYR A O 1
ATOM 1673 N N . PHE A 1 205 ? 13.625 51.188 -11.984 1 83.81 205 PHE A N 1
ATOM 1674 C CA . PHE A 1 205 ? 14.82 50.344 -11.891 1 83.81 205 PHE A CA 1
ATOM 1675 C C . PHE A 1 205 ? 15.789 50.656 -13.023 1 83.81 205 PHE A C 1
ATOM 1677 O O . PHE A 1 205 ? 15.383 50.719 -14.188 1 83.81 205 PHE A O 1
ATOM 1684 N N . ASP A 1 206 ? 16.531 51.75 -12.992 1 64.31 206 ASP A N 1
ATOM 1685 C CA . ASP A 1 206 ? 17.406 52.281 -14.023 1 64.31 206 ASP A CA 1
ATOM 1686 C C . ASP A 1 206 ? 18.359 51.188 -14.547 1 64.31 206 ASP A C 1
ATOM 1688 O O . ASP A 1 206 ? 19.016 50.5 -13.766 1 64.31 206 ASP A O 1
ATOM 1692 N N . LYS A 1 207 ? 18.172 50.344 -15.555 1 52.59 207 LYS A N 1
ATOM 1693 C CA . LYS A 1 207 ? 19.406 50.094 -16.281 1 52.59 207 LYS A CA 1
ATOM 1694 C C . LYS A 1 207 ? 20.125 51.406 -16.641 1 52.59 207 LYS A C 1
ATOM 1696 O O . LYS A 1 207 ? 19.688 52.125 -17.547 1 52.59 207 LYS A O 1
ATOM 1701 N N . LEU A 1 208 ? 20.531 52.156 -15.656 1 43.78 208 LEU A N 1
ATOM 1702 C CA . LEU A 1 208 ? 21.281 53.375 -15.914 1 43.78 208 LEU A CA 1
ATOM 1703 C C . LEU A 1 208 ? 22.172 53.219 -17.141 1 43.78 208 LEU A C 1
ATOM 1705 O O . LEU A 1 208 ? 23.25 52.656 -17.062 1 43.78 208 LEU A O 1
ATOM 1709 N N . THR A 1 209 ? 21.734 52.844 -18.328 1 39.12 209 THR A N 1
ATOM 1710 C CA . THR A 1 209 ? 22.766 53.312 -19.234 1 39.12 209 THR A CA 1
ATOM 1711 C C . THR A 1 209 ? 23.078 54.781 -19 1 39.12 209 THR A C 1
ATOM 1713 O O . THR A 1 209 ? 24.219 55.156 -18.766 1 39.12 209 THR A O 1
ATOM 1716 N N . SER A 1 210 ? 22.891 55.844 -20.125 1 36.5 210 SER A N 1
ATOM 1717 C CA . SER A 1 210 ? 23.625 57.094 -20.391 1 36.5 210 SER A CA 1
ATOM 1718 C C . SER A 1 210 ? 23.25 58.156 -19.375 1 36.5 210 SER A C 1
ATOM 1720 O O . SER A 1 210 ? 22.172 58.125 -18.797 1 36.5 210 SER A O 1
ATOM 1722 N N . SER A 1 211 ? 24.188 59.125 -18.953 1 35.97 211 SER A N 1
ATOM 1723 C CA . SER A 1 211 ? 24.516 60.375 -18.266 1 35.97 211 SER A CA 1
ATOM 1724 C C . SER A 1 211 ? 23.438 61.438 -18.453 1 35.97 211 SER A C 1
ATOM 1726 O O . SER A 1 211 ? 23.625 62.594 -18.078 1 35.97 211 SER A O 1
ATOM 1728 N N . SER A 1 212 ? 22.5 61.438 -19.594 1 36.94 212 SER A N 1
ATOM 1729 C CA . SER A 1 212 ? 22.078 62.781 -19.953 1 36.94 212 SER A CA 1
ATOM 1730 C C . SER A 1 212 ? 21.172 63.375 -18.875 1 36.94 212 SER A C 1
ATOM 1732 O O . SER A 1 212 ? 20.391 62.656 -18.234 1 36.94 212 SER A O 1
ATOM 1734 N N . ASP A 1 213 ? 21.438 64.562 -18.312 1 37.84 213 ASP A N 1
ATOM 1735 C CA . ASP A 1 213 ? 20.875 65.562 -17.391 1 37.84 213 ASP A CA 1
ATOM 1736 C C . ASP A 1 213 ? 19.344 65.625 -17.516 1 37.84 213 ASP A C 1
ATOM 1738 O O . ASP A 1 213 ? 18.672 66.125 -16.641 1 37.84 213 ASP A O 1
ATOM 1742 N N . ASN A 1 214 ? 18.703 65.75 -18.844 1 38.41 214 ASN A N 1
ATOM 1743 C CA . ASN A 1 214 ? 17.312 66.125 -19.016 1 38.41 214 ASN A CA 1
ATOM 1744 C C . ASN A 1 214 ? 16.391 64.938 -18.719 1 38.41 214 ASN A C 1
ATOM 1746 O O . ASN A 1 214 ? 16.047 64.188 -19.625 1 38.41 214 ASN A O 1
ATOM 1750 N N . TRP A 1 215 ? 16.375 64.375 -17.578 1 41.31 215 TRP A N 1
ATOM 1751 C CA . TRP A 1 215 ? 15.453 63.344 -17.188 1 41.31 215 TRP A CA 1
ATOM 1752 C C . TRP A 1 215 ? 14.008 63.75 -17.422 1 41.31 215 TRP A C 1
ATOM 1754 O O . TRP A 1 215 ? 13.5 64.625 -16.719 1 41.31 215 TRP A O 1
ATOM 1764 N N . SER A 1 216 ? 13.516 64.125 -18.672 1 43.59 216 SER A N 1
ATOM 1765 C CA . SER A 1 216 ? 12.07 64.25 -18.812 1 43.59 216 SER A CA 1
ATOM 1766 C C . SER A 1 216 ? 11.359 62.938 -18.609 1 43.59 216 SER A C 1
ATOM 1768 O O . SER A 1 216 ? 11.648 61.969 -19.312 1 43.59 216 SER A O 1
ATOM 1770 N N . PRO A 1 217 ? 10.789 62.562 -17.469 1 43.47 217 PRO A N 1
ATOM 1771 C CA . PRO A 1 217 ? 9.977 61.375 -17.188 1 43.47 217 PRO A CA 1
ATOM 1772 C C . PRO A 1 217 ? 8.898 61.156 -18.234 1 43.47 217 PRO A C 1
ATOM 1774 O O . PRO A 1 217 ? 7.914 61.875 -18.312 1 43.47 217 PRO A O 1
ATOM 1777 N N . THR A 1 218 ? 9.148 61.188 -19.5 1 40.91 218 THR A N 1
ATOM 1778 C CA . THR A 1 218 ? 7.992 60.844 -20.328 1 40.91 218 THR A CA 1
ATOM 1779 C C . THR A 1 218 ? 7.391 59.531 -19.906 1 40.91 218 THR A C 1
ATOM 1781 O O . THR A 1 218 ? 8.102 58.531 -19.797 1 40.91 218 THR A O 1
ATOM 1784 N N . LEU A 1 219 ? 6.344 59.406 -19.125 1 45.38 219 LEU A N 1
ATOM 1785 C CA . LEU A 1 219 ? 5.465 58.312 -18.734 1 45.38 219 LEU A CA 1
ATOM 1786 C C . LEU A 1 219 ? 5.402 57.25 -19.812 1 45.38 219 LEU A C 1
ATOM 1788 O O . LEU A 1 219 ? 5.117 56.094 -19.531 1 45.38 219 LEU A O 1
ATOM 1792 N N . ASN A 1 220 ? 5.438 57.688 -21.125 1 41.25 220 ASN A N 1
ATOM 1793 C CA . ASN A 1 220 ? 5.121 56.812 -22.25 1 41.25 220 ASN A CA 1
ATOM 1794 C C . ASN A 1 220 ? 6.289 55.906 -22.578 1 41.25 220 ASN A C 1
ATOM 1796 O O . ASN A 1 220 ? 6.316 55.281 -23.656 1 41.25 220 ASN A O 1
ATOM 1800 N N . ASP A 1 221 ? 7.434 56.094 -21.984 1 42.47 221 ASP A N 1
ATOM 1801 C CA . ASP A 1 221 ? 8.391 55.156 -22.562 1 42.47 221 ASP A CA 1
ATOM 1802 C C . ASP A 1 221 ? 8.078 53.719 -22.141 1 42.47 221 ASP A C 1
ATOM 1804 O O . ASP A 1 221 ? 8.148 53.406 -20.969 1 42.47 221 ASP A O 1
ATOM 1808 N N . SER A 1 222 ? 7.344 52.969 -22.844 1 46.66 222 SER A N 1
ATOM 1809 C CA . SER A 1 222 ? 6.93 51.562 -22.844 1 46.66 222 SER A CA 1
ATOM 1810 C C . SER A 1 222 ? 8.039 50.688 -22.297 1 46.66 222 SER A C 1
ATOM 1812 O O . SER A 1 222 ? 7.77 49.562 -21.828 1 46.66 222 SER A O 1
ATOM 1814 N N . ASN A 1 223 ? 9.336 51.094 -22.453 1 47.66 223 ASN A N 1
ATOM 1815 C CA . ASN A 1 223 ? 10.438 50.188 -22.172 1 47.66 223 ASN A CA 1
ATOM 1816 C C . ASN A 1 223 ? 10.953 50.344 -20.75 1 47.66 223 ASN A C 1
ATOM 1818 O O . ASN A 1 223 ? 11.961 49.75 -20.375 1 47.66 223 ASN A O 1
ATOM 1822 N N . SER A 1 224 ? 10.625 51.312 -19.922 1 56 224 SER A N 1
ATOM 1823 C CA . SER A 1 224 ? 11.211 51.5 -18.594 1 56 224 SER A CA 1
ATOM 1824 C C . SER A 1 224 ? 10.586 50.531 -17.578 1 56 224 SER A C 1
ATOM 1826 O O . SER A 1 224 ? 9.359 50.406 -17.516 1 56 224 SER A O 1
ATOM 1828 N N . ASN A 1 225 ? 11.43 49.688 -17.047 1 75.31 225 ASN A N 1
ATOM 1829 C CA . ASN A 1 225 ? 11.078 48.75 -15.984 1 75.31 225 ASN A CA 1
ATOM 1830 C C . ASN A 1 225 ? 10.672 49.469 -14.703 1 75.31 225 ASN A C 1
ATOM 1832 O O . ASN A 1 225 ? 11.523 49.906 -13.938 1 75.31 225 ASN A O 1
ATOM 1836 N N . HIS A 1 226 ? 9.484 50.062 -14.633 1 82.44 226 HIS A N 1
ATOM 1837 C CA . HIS A 1 226 ? 9.016 50.688 -13.406 1 82.44 226 HIS A CA 1
ATOM 1838 C C . HIS A 1 226 ? 7.773 50 -12.875 1 82.44 226 HIS A C 1
ATOM 1840 O O . HIS A 1 226 ? 7.133 49.219 -13.586 1 82.44 226 HIS A O 1
ATOM 1846 N N . ARG A 1 227 ? 7.59 50.188 -11.555 1 89.44 227 ARG A N 1
ATOM 1847 C CA . ARG A 1 227 ? 6.391 49.656 -10.914 1 89.44 227 ARG A CA 1
ATOM 1848 C C . ARG A 1 227 ? 5.723 50.719 -10.039 1 89.44 227 ARG A C 1
ATOM 1850 O O . ARG A 1 227 ? 6.398 51.594 -9.477 1 89.44 227 ARG A O 1
ATOM 1857 N N . ARG A 1 228 ? 4.453 50.688 -10.023 1 90.44 228 ARG A N 1
ATOM 1858 C CA . ARG A 1 228 ? 3.689 51.594 -9.172 1 90.44 228 ARG A CA 1
ATOM 1859 C C . ARG A 1 228 ? 3.797 51.188 -7.707 1 90.44 228 ARG A C 1
ATOM 1861 O O . ARG A 1 228 ? 3.836 50 -7.387 1 90.44 228 ARG A O 1
ATOM 1868 N N . ILE A 1 229 ? 3.896 52.125 -6.832 1 94.38 229 ILE A N 1
ATOM 1869 C CA . ILE A 1 229 ? 3.957 51.875 -5.398 1 94.38 229 ILE A CA 1
ATOM 1870 C C . ILE A 1 229 ? 2.729 52.438 -4.711 1 94.38 229 ILE A C 1
ATOM 1872 O O . ILE A 1 229 ? 2.117 53.406 -5.215 1 94.38 229 ILE A O 1
ATOM 1876 N N . PHE A 1 230 ? 2.326 51.938 -3.598 1 94.94 230 PHE A N 1
ATOM 1877 C CA . PHE A 1 230 ? 1.068 52.25 -2.936 1 94.94 230 PHE A CA 1
ATOM 1878 C C . PHE A 1 230 ? 1.307 52.656 -1.481 1 94.94 230 PHE A C 1
ATOM 1880 O O . PHE A 1 230 ? 2.102 52 -0.784 1 94.94 230 PHE A O 1
ATOM 1887 N N . ARG A 1 231 ? 0.616 53.688 -1.1 1 95.62 231 ARG A N 1
ATOM 1888 C CA . ARG A 1 231 ? 0.712 54.188 0.271 1 95.62 231 ARG A CA 1
ATOM 1889 C C . ARG A 1 231 ? -0.443 53.656 1.12 1 95.62 231 ARG A C 1
ATOM 1891 O O . ARG A 1 231 ? -1.609 53.938 0.817 1 95.62 231 ARG A O 1
ATOM 1898 N N . GLY A 1 232 ? -0.127 52.906 2.191 1 93.62 232 GLY A N 1
ATOM 1899 C CA . GLY A 1 232 ? -1.134 52.438 3.129 1 93.62 232 GLY A CA 1
ATOM 1900 C C . GLY A 1 232 ? -1.806 51.156 2.682 1 93.62 232 GLY A C 1
ATOM 1901 O O . GLY A 1 232 ? -1.903 50.875 1.483 1 93.62 232 GLY A O 1
ATOM 1902 N N . ILE A 1 233 ? -2.328 50.438 3.684 1 91.75 233 ILE A N 1
ATOM 1903 C CA . ILE A 1 233 ? -2.961 49.156 3.422 1 91.75 233 ILE A CA 1
ATOM 1904 C C . ILE A 1 233 ? -4.305 49.375 2.73 1 91.75 233 ILE A C 1
ATOM 1906 O O . ILE A 1 233 ? -4.762 48.531 1.968 1 91.75 233 ILE A O 1
ATOM 1910 N N . SER A 1 234 ? -4.906 50.469 2.908 1 88.25 234 SER A N 1
ATOM 1911 C CA . SER A 1 234 ? -6.211 50.781 2.328 1 88.25 234 SER A CA 1
ATOM 1912 C C . SER A 1 234 ? -6.125 50.938 0.812 1 88.25 234 SER A C 1
ATOM 1914 O O . SER A 1 234 ? -7.129 50.781 0.113 1 88.25 234 SER A O 1
ATOM 1916 N N . SER A 1 235 ? -4.965 51.188 0.323 1 87.81 235 SER A N 1
ATOM 1917 C CA . SER A 1 235 ? -4.777 51.375 -1.108 1 87.81 235 SER A CA 1
ATOM 1918 C C . SER A 1 235 ? -4.609 50.062 -1.846 1 87.81 235 SER A C 1
ATOM 1920 O O . SER A 1 235 ? -4.613 50.031 -3.078 1 87.81 235 SER A O 1
ATOM 1922 N N . ILE A 1 236 ? -4.469 49.094 -0.993 1 87.88 236 ILE A N 1
ATOM 1923 C CA . ILE A 1 236 ? -4.238 47.812 -1.632 1 87.88 236 ILE A CA 1
ATOM 1924 C C . ILE A 1 236 ? -5.355 46.844 -1.251 1 87.88 236 ILE A C 1
ATOM 1926 O O . ILE A 1 236 ? -5.93 46.938 -0.165 1 87.88 236 ILE A O 1
ATOM 1930 N N . HIS A 1 237 ? -5.707 46 -2.211 1 81.38 237 HIS A N 1
ATOM 1931 C CA . HIS A 1 237 ? -6.711 44.969 -1.962 1 81.38 237 HIS A CA 1
ATOM 1932 C C . HIS A 1 237 ? -6.074 43.688 -1.433 1 81.38 237 HIS A C 1
ATOM 1934 O O . HIS A 1 237 ? -5.648 42.844 -2.213 1 81.38 237 HIS A O 1
ATOM 1940 N N . ILE A 1 238 ? -5.926 43.562 -0.163 1 79.12 238 ILE A N 1
ATOM 1941 C CA . ILE A 1 238 ? -5.367 42.375 0.476 1 79.12 238 ILE A CA 1
ATOM 1942 C C . ILE A 1 238 ? -6.266 41.938 1.63 1 79.12 238 ILE A C 1
ATOM 1944 O O . ILE A 1 238 ? -6.781 42.781 2.375 1 79.12 238 ILE A O 1
ATOM 1948 N N . GLU A 1 239 ? -6.547 40.688 1.587 1 76 239 GLU A N 1
ATOM 1949 C CA . GLU A 1 239 ? -7.387 40.156 2.658 1 76 239 GLU A CA 1
ATOM 1950 C C . GLU A 1 239 ? -6.578 39.938 3.936 1 76 239 GLU A C 1
ATOM 1952 O O . GLU A 1 239 ? -5.508 39.312 3.9 1 76 239 GLU A O 1
ATOM 1957 N N . SER A 1 240 ? -7.09 40.594 4.988 1 74 240 SER A N 1
ATOM 1958 C CA . SER A 1 240 ? -6.426 40.406 6.273 1 74 240 SER A CA 1
ATOM 1959 C C . SER A 1 240 ? -6.777 39.062 6.879 1 74 240 SER A C 1
ATOM 1961 O O . SER A 1 240 ? -7.75 38.406 6.465 1 74 240 SER A O 1
ATOM 1963 N N . ASP A 1 241 ? -5.941 38.688 7.781 1 75.94 241 ASP A N 1
ATOM 1964 C CA . ASP A 1 241 ? -6.188 37.438 8.539 1 75.94 241 ASP A CA 1
ATOM 1965 C C . ASP A 1 241 ? -7.496 37.531 9.32 1 75.94 241 ASP A C 1
ATOM 1967 O O . ASP A 1 241 ? -7.992 38.625 9.586 1 75.94 241 ASP A O 1
ATOM 1971 N N . ILE A 1 242 ? -8.055 36.438 9.609 1 74.12 242 ILE A N 1
ATOM 1972 C CA . ILE A 1 242 ? -9.32 36.344 10.336 1 74.12 242 ILE A CA 1
ATOM 1973 C C . ILE A 1 242 ? -9.125 36.844 11.766 1 74.12 242 ILE A C 1
ATOM 1975 O O . ILE A 1 242 ? -8.125 36.531 12.414 1 74.12 242 ILE A O 1
ATOM 1979 N N . ASP A 1 243 ? -10.008 37.688 12.156 1 74.69 243 ASP A N 1
ATOM 1980 C CA . ASP A 1 243 ? -9.969 38.188 13.531 1 74.69 243 ASP A CA 1
ATOM 1981 C C . ASP A 1 243 ? -10.539 37.156 14.508 1 74.69 243 ASP A C 1
ATOM 1983 O O . ASP A 1 243 ? -11.758 37.062 14.664 1 74.69 243 ASP A O 1
ATOM 1987 N N . GLU A 1 244 ? -9.695 36.406 15.031 1 77 244 GLU A N 1
ATOM 1988 C CA . GLU A 1 244 ? -10.102 35.469 16.047 1 77 244 GLU A CA 1
ATOM 1989 C C . GLU A 1 244 ? -10.031 36.062 17.438 1 77 244 GLU A C 1
ATOM 1991 O O . GLU A 1 244 ? -9.094 36.812 17.75 1 77 244 GLU A O 1
ATOM 1996 N N . PRO A 1 245 ? -11.102 35.875 18.172 1 70 245 PRO A N 1
ATOM 1997 C CA . PRO A 1 245 ? -11 36.375 19.531 1 70 245 PRO A CA 1
ATOM 1998 C C . PRO A 1 245 ? -9.891 35.656 20.328 1 70 245 PRO A C 1
ATOM 2000 O O . PRO A 1 245 ? -9.688 34.469 20.188 1 70 245 PRO A O 1
ATOM 2003 N N . LEU A 1 246 ? -9.133 36.406 21.016 1 66.25 246 LEU A N 1
ATOM 2004 C CA . LEU A 1 246 ? -8 35.844 21.766 1 66.25 246 LEU A CA 1
ATOM 2005 C C . LEU A 1 246 ? -8.477 35.062 22.969 1 66.25 246 LEU A C 1
ATOM 2007 O O . LEU A 1 246 ? -7.949 34 23.266 1 66.25 246 LEU A O 1
ATOM 2011 N N . ASP A 1 247 ? -9.375 35.562 23.672 1 68.69 247 ASP A N 1
ATOM 2012 C CA . ASP A 1 247 ? -9.609 34.969 24.984 1 68.69 247 ASP A CA 1
ATOM 2013 C C . ASP A 1 247 ? -10.953 34.25 25.016 1 68.69 247 ASP A C 1
ATOM 2015 O O . ASP A 1 247 ? -11.461 33.906 26.094 1 68.69 247 ASP A O 1
ATOM 2019 N N . CYS A 1 248 ? -11.445 33.875 23.906 1 85.12 248 CYS A N 1
ATOM 2020 C CA . CYS A 1 248 ? -12.742 33.219 23.984 1 85.12 248 CYS A CA 1
ATOM 2021 C C . CYS A 1 248 ? -12.734 31.922 23.188 1 85.12 248 CYS A C 1
ATOM 2023 O O . CYS A 1 248 ? -13.211 31.891 22.047 1 85.12 248 CYS A O 1
ATOM 2025 N N . VAL A 1 249 ? -12.117 30.953 23.812 1 93.69 249 VAL A N 1
ATOM 2026 C CA . VAL A 1 249 ? -12.141 29.625 23.203 1 93.69 249 VAL A CA 1
ATOM 2027 C C . VAL A 1 249 ? -13.281 28.812 23.812 1 93.69 249 VAL A C 1
ATOM 2029 O O . VAL A 1 249 ? -13.289 28.547 25.016 1 93.69 249 VAL A O 1
ATOM 2032 N N . ASP A 1 250 ? -14.188 28.375 23.016 1 94.38 250 ASP A N 1
ATOM 2033 C CA . ASP A 1 250 ? -15.336 27.609 23.484 1 94.38 250 ASP A CA 1
ATOM 2034 C C . ASP A 1 250 ? -14.969 26.141 23.688 1 94.38 250 ASP A C 1
ATOM 2036 O O . ASP A 1 250 ? -15.352 25.531 24.688 1 94.38 250 ASP A O 1
ATOM 2040 N N . HIS A 1 251 ? -14.305 25.609 22.734 1 96.56 251 HIS A N 1
ATOM 2041 C CA . HIS A 1 251 ? -13.938 24.188 22.766 1 96.56 251 HIS A CA 1
ATOM 2042 C C . HIS A 1 251 ? -12.547 23.969 22.172 1 96.56 251 HIS A C 1
ATOM 2044 O O . HIS A 1 251 ? -11.977 24.875 21.562 1 96.56 251 HIS A O 1
ATOM 2050 N N . LEU A 1 252 ? -11.992 22.75 22.469 1 97.88 252 LEU A N 1
ATOM 2051 C CA . LEU A 1 252 ? -10.641 22.422 22.047 1 97.88 252 LEU A CA 1
ATOM 2052 C C . LEU A 1 252 ? -10.602 21.047 21.375 1 97.88 252 LEU A C 1
ATOM 2054 O O . LEU A 1 252 ? -11.234 20.109 21.844 1 97.88 252 LEU A O 1
ATOM 2058 N N . ILE A 1 253 ? -9.945 20.953 20.25 1 98.44 253 ILE A N 1
ATOM 2059 C CA . ILE A 1 253 ? -9.781 19.672 19.547 1 98.44 253 ILE A CA 1
ATOM 2060 C C . ILE A 1 253 ? -8.297 19.406 19.328 1 98.44 253 ILE A C 1
ATOM 2062 O O . ILE A 1 253 ? -7.57 20.25 18.812 1 98.44 253 ILE A O 1
ATOM 2066 N N . PHE A 1 254 ? -7.82 18.297 19.766 1 98.75 254 PHE A N 1
ATOM 2067 C CA . PHE A 1 254 ? -6.5 17.812 19.375 1 98.75 254 PHE A CA 1
ATOM 2068 C C . PHE A 1 254 ? -6.594 16.922 18.141 1 98.75 254 PHE A C 1
ATOM 2070 O O . PHE A 1 254 ? -7.352 15.938 18.141 1 98.75 254 PHE A O 1
ATOM 2077 N N . PHE A 1 255 ? -5.84 17.188 17.125 1 98.19 255 PHE A N 1
ATOM 2078 C CA . PHE A 1 255 ? -5.949 16.516 15.836 1 98.19 255 PHE A CA 1
ATOM 2079 C C . PHE A 1 255 ? -4.672 15.734 15.531 1 98.19 255 PHE A C 1
ATOM 2081 O O . PHE A 1 255 ? -3.602 16.328 15.375 1 98.19 255 PHE A O 1
ATOM 2088 N N . VAL A 1 256 ? -4.77 14.414 15.367 1 98.06 256 VAL A N 1
ATOM 2089 C CA . VAL A 1 256 ? -3.627 13.547 15.109 1 98.06 256 VAL A CA 1
ATOM 2090 C C . VAL A 1 256 ? -3.652 13.078 13.656 1 98.06 256 VAL A C 1
ATOM 2092 O O . VAL A 1 256 ? -4.68 12.594 13.172 1 98.06 256 VAL A O 1
ATOM 2095 N N . HIS A 1 257 ? -2.564 13.227 12.969 1 95.19 257 HIS A N 1
ATOM 2096 C CA . HIS A 1 257 ? -2.49 12.875 11.562 1 95.19 257 HIS A CA 1
ATOM 2097 C C . HIS A 1 257 ? -2.287 11.375 11.375 1 95.19 257 HIS A C 1
ATOM 2099 O O . HIS A 1 257 ? -2.102 10.648 12.352 1 95.19 257 HIS A O 1
ATOM 2105 N N . GLY A 1 258 ? -2.307 10.961 10.078 1 94.5 258 GLY A N 1
ATOM 2106 C CA . GLY A 1 258 ? -2.08 9.57 9.703 1 94.5 258 GLY A CA 1
ATOM 2107 C C . GLY A 1 258 ? -0.619 9.25 9.453 1 94.5 258 GLY A C 1
ATOM 2108 O O . GLY A 1 258 ? 0.261 9.734 10.164 1 94.5 258 GLY A O 1
ATOM 2109 N N . ILE A 1 259 ? -0.458 8.375 8.469 1 91.06 259 ILE A N 1
ATOM 2110 C CA . ILE A 1 259 ? 0.904 7.961 8.156 1 91.06 259 ILE A CA 1
ATOM 2111 C C . ILE A 1 259 ? 1.663 9.117 7.512 1 91.06 259 ILE A C 1
ATOM 2113 O O . ILE A 1 259 ? 1.065 9.961 6.84 1 91.06 259 ILE A O 1
ATOM 2117 N N . GLY A 1 260 ? 3.004 9.055 7.742 1 89 260 GLY A N 1
ATOM 2118 C CA . GLY A 1 260 ? 3.867 10.016 7.078 1 89 260 GLY A CA 1
ATOM 2119 C C . GLY A 1 260 ? 3.871 11.375 7.75 1 89 260 GLY A C 1
ATOM 2120 O O . GLY A 1 260 ? 3.188 11.578 8.758 1 89 260 GLY A O 1
ATOM 2121 N N . GLU A 1 261 ? 4.617 12.219 7.066 1 83 261 GLU A N 1
ATOM 2122 C CA . GLU A 1 261 ? 4.766 13.578 7.566 1 83 261 GLU A CA 1
ATOM 2123 C C . GLU A 1 261 ? 3.732 14.516 6.938 1 83 261 GLU A C 1
ATOM 2125 O O . GLU A 1 261 ? 3.406 15.555 7.504 1 83 261 GLU A O 1
ATOM 2130 N N . PHE A 1 262 ? 3.244 14.102 5.859 1 80.69 262 PHE A N 1
ATOM 2131 C CA . PHE A 1 262 ? 2.338 14.961 5.113 1 80.69 262 PHE A CA 1
ATOM 2132 C C . PHE A 1 262 ? 0.926 14.391 5.105 1 80.69 262 PHE A C 1
ATOM 2134 O O . PHE A 1 262 ? 0.743 13.172 5.199 1 80.69 262 PHE A O 1
ATOM 2141 N N . CYS A 1 263 ? 0.001 15.273 4.965 1 79.75 263 CYS A N 1
ATOM 2142 C CA . CYS A 1 263 ? -1.381 14.875 5.215 1 79.75 263 CYS A CA 1
ATOM 2143 C C . CYS A 1 263 ? -2.162 14.773 3.91 1 79.75 263 CYS A C 1
ATOM 2145 O O . CYS A 1 263 ? -3.248 14.188 3.877 1 79.75 263 CYS A O 1
ATOM 2147 N N . ASP A 1 264 ? -1.608 15.375 2.895 1 74.06 264 ASP A N 1
ATOM 2148 C CA . ASP A 1 264 ? -2.373 15.312 1.652 1 74.06 264 ASP A CA 1
ATOM 2149 C C . ASP A 1 264 ? -1.446 15.234 0.441 1 74.06 264 ASP A C 1
ATOM 2151 O O . ASP A 1 264 ? -0.233 15.07 0.59 1 74.06 264 ASP A O 1
ATOM 2155 N N . LEU A 1 265 ? -2.084 15.258 -0.71 1 69.31 265 LEU A N 1
ATOM 2156 C CA . LEU A 1 265 ? -1.355 15.062 -1.96 1 69.31 265 LEU A CA 1
ATOM 2157 C C . LEU A 1 265 ? -0.556 16.312 -2.318 1 69.31 265 LEU A C 1
ATOM 2159 O O . LEU A 1 265 ? 0.323 16.266 -3.182 1 69.31 265 LEU A O 1
ATOM 2163 N N . SER A 1 266 ? -0.765 17.359 -1.603 1 70.56 266 SER A N 1
ATOM 2164 C CA . SER A 1 266 ? -0.009 18.594 -1.805 1 70.56 266 SER A CA 1
ATOM 2165 C C . SER A 1 266 ? 1.162 18.688 -0.833 1 70.56 266 SER A C 1
ATOM 2167 O O . SER A 1 266 ? 1.799 19.734 -0.721 1 70.56 266 SER A O 1
ATOM 2169 N N . PHE A 1 267 ? 1.379 17.625 -0.102 1 77.25 267 PHE A N 1
ATOM 2170 C CA . PHE A 1 267 ? 2.498 17.484 0.822 1 77.25 267 PHE A CA 1
ATOM 2171 C C . PHE A 1 267 ? 2.43 18.547 1.923 1 77.25 267 PHE A C 1
ATOM 2173 O O . PHE A 1 267 ? 3.459 19.062 2.354 1 77.25 267 PHE A O 1
ATOM 2180 N N . ARG A 1 268 ? 1.271 18.891 2.4 1 84.94 268 ARG A N 1
ATOM 2181 C CA . ARG A 1 268 ? 1.083 19.828 3.502 1 84.94 268 ARG A CA 1
ATOM 2182 C C . ARG A 1 268 ? 1.282 19.141 4.848 1 84.94 268 ARG A C 1
ATOM 2184 O O . ARG A 1 268 ? 0.864 18 5.035 1 84.94 268 ARG A O 1
ATOM 2191 N N . SER A 1 269 ? 1.816 19.875 5.68 1 86.5 269 SER A N 1
ATOM 2192 C CA . SER A 1 269 ? 2.018 19.375 7.031 1 86.5 269 SER A CA 1
ATOM 2193 C C . SER A 1 269 ? 0.717 19.391 7.828 1 86.5 269 SER A C 1
ATOM 2195 O O . SER A 1 269 ? -0.26 20.016 7.414 1 86.5 269 SER A O 1
ATOM 2197 N N . ILE A 1 270 ? 0.728 18.688 8.945 1 91.25 270 ILE A N 1
ATOM 2198 C CA . ILE A 1 270 ? -0.453 18.656 9.797 1 91.25 270 ILE A CA 1
ATOM 2199 C C . ILE A 1 270 ? -0.775 20.062 10.297 1 91.25 270 ILE A C 1
ATOM 2201 O O . ILE A 1 270 ? -1.944 20.422 10.469 1 91.25 270 ILE A O 1
ATOM 2205 N N . LYS A 1 271 ? 0.189 20.891 10.547 1 90.5 271 LYS A N 1
ATOM 2206 C CA . LYS A 1 271 ? -0.04 22.266 10.969 1 90.5 271 LYS A CA 1
ATOM 2207 C C . LYS A 1 271 ? -0.829 23.031 9.914 1 90.5 271 LYS A C 1
ATOM 2209 O O . LYS A 1 271 ? -1.767 23.766 10.242 1 90.5 271 LYS A O 1
ATOM 2214 N N . ASP A 1 272 ? -0.432 22.828 8.727 1 89.12 272 ASP A N 1
ATOM 2215 C CA . ASP A 1 272 ? -1.062 23.562 7.629 1 89.12 272 ASP A CA 1
ATOM 2216 C C . ASP A 1 272 ? -2.514 23.125 7.441 1 89.12 272 ASP A C 1
ATOM 2218 O O . ASP A 1 272 ? -3.4 23.969 7.258 1 89.12 272 ASP A O 1
ATOM 2222 N N . VAL A 1 273 ? -2.697 21.859 7.453 1 91.62 273 VAL A N 1
ATOM 2223 C CA . VAL A 1 273 ? -4.051 21.375 7.199 1 91.62 273 VAL A CA 1
ATOM 2224 C C . VAL A 1 273 ? -4.953 21.719 8.383 1 91.62 273 VAL A C 1
ATOM 2226 O O . VAL A 1 273 ? -6.145 21.984 8.203 1 91.62 273 VAL A O 1
ATOM 2229 N N . VAL A 1 274 ? -4.434 21.703 9.523 1 94.75 274 VAL A N 1
ATOM 2230 C CA . VAL A 1 274 ? -5.199 22.062 10.711 1 94.75 274 VAL A CA 1
ATOM 2231 C C . VAL A 1 274 ? -5.531 23.547 10.688 1 94.75 274 VAL A C 1
ATOM 2233 O O . VAL A 1 274 ? -6.598 23.953 11.141 1 94.75 274 VAL A O 1
ATOM 2236 N N . ASP A 1 275 ? -4.645 24.344 10.125 1 91.19 275 ASP A N 1
ATOM 2237 C CA . ASP A 1 275 ? -4.93 25.766 9.953 1 91.19 275 ASP A CA 1
ATOM 2238 C C . ASP A 1 275 ? -6.152 25.969 9.055 1 91.19 275 ASP A C 1
ATOM 2240 O O . ASP A 1 275 ? -7.004 26.812 9.344 1 91.19 275 ASP A O 1
ATOM 2244 N N . ASP A 1 276 ? -6.18 25.25 8.062 1 90.75 276 ASP A N 1
ATOM 2245 C CA . ASP A 1 276 ? -7.34 25.312 7.176 1 90.75 276 ASP A CA 1
ATOM 2246 C C . ASP A 1 276 ? -8.609 24.875 7.906 1 90.75 276 ASP A C 1
ATOM 2248 O O . ASP A 1 276 ? -9.656 25.5 7.773 1 90.75 276 ASP A O 1
ATOM 2252 N N . PHE A 1 277 ? -8.5 23.844 8.594 1 94.81 277 PHE A N 1
ATOM 2253 C CA . PHE A 1 277 ? -9.648 23.328 9.328 1 94.81 277 PHE A CA 1
ATOM 2254 C C . PHE A 1 277 ? -10.133 24.344 10.359 1 94.81 277 PHE A C 1
ATOM 2256 O O . PHE A 1 277 ? -11.336 24.5 10.57 1 94.81 277 PHE A O 1
ATOM 2263 N N . ARG A 1 278 ? -9.234 24.984 11.008 1 93.75 278 ARG A N 1
ATOM 2264 C CA . ARG A 1 278 ? -9.578 26.016 11.977 1 93.75 278 ARG A CA 1
ATOM 2265 C C . ARG A 1 278 ? -10.359 27.156 11.305 1 93.75 278 ARG A C 1
ATOM 2267 O O . ARG A 1 278 ? -11.32 27.672 11.875 1 93.75 278 ARG A O 1
ATOM 2274 N N . SER A 1 279 ? -9.914 27.531 10.156 1 90.44 279 SER A N 1
ATOM 2275 C CA . SER A 1 279 ? -10.594 28.594 9.414 1 90.44 279 SER A CA 1
ATOM 2276 C C . SER A 1 279 ? -12.023 28.188 9.062 1 90.44 279 SER A C 1
ATOM 2278 O O . SER A 1 279 ? -12.945 28.984 9.211 1 90.44 279 SER A O 1
ATOM 2280 N N . ILE A 1 280 ? -12.164 27 8.664 1 92.94 280 ILE A N 1
ATOM 2281 C CA . ILE A 1 280 ? -13.484 26.484 8.32 1 92.94 280 ILE A CA 1
ATOM 2282 C C . ILE A 1 280 ? -14.352 26.406 9.578 1 92.94 280 ILE A C 1
ATOM 2284 O O . ILE A 1 280 ? -15.523 26.797 9.555 1 92.94 280 ILE A O 1
ATOM 2288 N N . SER A 1 281 ? -13.727 25.938 10.625 1 94 281 SER A N 1
ATOM 2289 C CA . SER A 1 281 ? -14.438 25.828 11.891 1 94 281 SER A CA 1
ATOM 2290 C C . SER A 1 281 ? -14.922 27.188 12.383 1 94 281 SER A C 1
ATOM 2292 O O . SER A 1 281 ? -16.047 27.312 12.867 1 94 281 SER A O 1
ATOM 2294 N N . PHE A 1 282 ? -14.109 28.125 12.234 1 91.06 282 PHE A N 1
ATOM 2295 C CA . PHE A 1 282 ? -14.453 29.469 12.672 1 91.06 282 PHE A CA 1
ATOM 2296 C C . PHE A 1 282 ? -15.633 30.016 11.875 1 91.06 282 PHE A C 1
ATOM 2298 O O . PHE A 1 282 ? -16.578 30.578 12.453 1 91.06 282 PHE A O 1
ATOM 2305 N N . GLU A 1 283 ? -15.555 29.844 10.594 1 89.06 283 GLU A N 1
ATOM 2306 C CA . GLU A 1 283 ? -16.641 30.281 9.727 1 89.06 283 GLU A CA 1
ATOM 2307 C C . GLU A 1 283 ? -17.938 29.547 10.039 1 89.06 283 GLU A C 1
ATOM 2309 O O . GLU A 1 283 ? -19.016 30.156 10.055 1 89.06 283 GLU A O 1
ATOM 2314 N N . MET A 1 284 ? -17.828 28.328 10.281 1 91.38 284 MET A N 1
ATOM 2315 C CA . MET A 1 284 ? -19.016 27.5 10.555 1 91.38 284 MET A CA 1
ATOM 2316 C C . MET A 1 284 ? -19.641 27.875 11.898 1 91.38 284 MET A C 1
ATOM 2318 O O . MET A 1 284 ? -20.859 27.875 12.039 1 91.38 284 MET A O 1
ATOM 2322 N N . VAL A 1 285 ? -18.828 28.156 12.883 1 91.75 285 VAL A N 1
ATOM 2323 C CA . VAL A 1 285 ? -19.328 28.578 14.188 1 91.75 285 VAL A CA 1
ATOM 2324 C C . VAL A 1 285 ? -20.109 29.875 14.047 1 91.75 285 VAL A C 1
ATOM 2326 O O . VAL A 1 285 ? -21.203 30.016 14.594 1 91.75 285 VAL A O 1
ATOM 2329 N N . ARG A 1 286 ? -19.594 30.797 13.25 1 88.25 286 ARG A N 1
ATOM 2330 C CA . ARG A 1 286 ? -20.234 32.094 13.047 1 88.25 286 ARG A CA 1
ATOM 2331 C C . ARG A 1 286 ? -21.547 31.938 12.273 1 88.25 286 ARG A C 1
ATOM 2333 O O . ARG A 1 286 ? -22.531 32.594 12.594 1 88.25 286 ARG A O 1
ATOM 2340 N N . THR A 1 287 ? -21.516 31.094 11.336 1 88.62 287 THR A N 1
ATOM 2341 C CA . THR A 1 287 ? -22.672 30.906 10.461 1 88.62 287 THR A CA 1
ATOM 2342 C C . THR A 1 287 ? -23.781 30.156 11.188 1 88.62 287 THR A C 1
ATOM 2344 O O . THR A 1 287 ? -24.953 30.5 11.039 1 88.62 287 THR A O 1
ATOM 2347 N N . HIS A 1 288 ? -23.5 29.219 11.992 1 88.56 288 HIS A N 1
ATOM 2348 C CA . HIS A 1 288 ? -24.516 28.328 12.523 1 88.56 288 HIS A CA 1
ATOM 2349 C C . HIS A 1 288 ? -24.828 28.656 13.977 1 88.56 288 HIS A C 1
ATOM 2351 O O . HIS A 1 288 ? -25.922 28.312 14.469 1 88.56 288 HIS A O 1
ATOM 2357 N N . TYR A 1 289 ? -23.969 29.297 14.711 1 88.31 289 TYR A N 1
ATOM 2358 C CA . TYR A 1 289 ? -24.203 29.516 16.141 1 88.31 289 TYR A CA 1
ATOM 2359 C C . TYR A 1 289 ? -24.141 31.016 16.469 1 88.31 289 TYR A C 1
ATOM 2361 O O . TYR A 1 289 ? -24.547 31.422 17.562 1 88.31 289 TYR A O 1
ATOM 2369 N N . GLY A 1 290 ? -23.641 31.766 15.562 1 85.06 290 GLY A N 1
ATOM 2370 C CA . GLY A 1 290 ? -23.656 33.219 15.75 1 85.06 290 GLY A CA 1
ATOM 2371 C C . GLY A 1 290 ? -22.297 33.781 16.125 1 85.06 290 GLY A C 1
ATOM 2372 O O . GLY A 1 290 ? -21.406 33.031 16.562 1 85.06 290 GLY A O 1
ATOM 2373 N N . SER A 1 291 ? -22.172 35 16.078 1 79.5 291 SER A N 1
ATOM 2374 C CA . SER A 1 291 ? -20.922 35.719 16.281 1 79.5 291 SER A CA 1
ATOM 2375 C C . SER A 1 291 ? -20.625 35.906 17.781 1 79.5 291 SER A C 1
ATOM 2377 O O . SER A 1 291 ? -19.5 36.25 18.156 1 79.5 291 SER A O 1
ATOM 2379 N N . GLN A 1 292 ? -21.609 35.562 18.562 1 79.12 292 GLN A N 1
ATOM 2380 C CA . GLN A 1 292 ? -21.422 35.75 20 1 79.12 292 GLN A CA 1
ATOM 2381 C C . GLN A 1 292 ? -20.594 34.625 20.594 1 79.12 292 GLN A C 1
ATOM 2383 O O . GLN A 1 292 ? -20.031 34.75 21.688 1 79.12 292 GLN A O 1
ATOM 2388 N N . LYS A 1 293 ? -20.562 33.594 19.828 1 81.75 293 LYS A N 1
ATOM 2389 C CA . LYS A 1 293 ? -19.781 32.469 20.312 1 81.75 293 LYS A CA 1
ATOM 2390 C C . LYS A 1 293 ? -18.281 32.688 20.062 1 81.75 293 LYS A C 1
ATOM 2392 O O . LYS A 1 293 ? -17.906 33.531 19.234 1 81.75 293 LYS A O 1
ATOM 2397 N N . GLY A 1 294 ? -17.531 32.062 20.922 1 87.44 294 GLY A N 1
ATOM 2398 C CA . GLY A 1 294 ? -16.078 32.094 20.734 1 87.44 294 GLY A CA 1
ATOM 2399 C C . GLY A 1 294 ? -15.602 31.219 19.578 1 87.44 294 GLY A C 1
ATOM 2400 O O . GLY A 1 294 ? -16.281 31.125 18.562 1 87.44 294 GLY A O 1
ATOM 2401 N N . ARG A 1 295 ? -14.5 30.781 19.688 1 91.06 295 ARG A N 1
ATOM 2402 C CA . ARG A 1 295 ? -13.914 29.953 18.641 1 91.06 295 ARG A CA 1
ATOM 2403 C C . ARG A 1 295 ? -13.594 28.562 19.172 1 91.06 295 ARG A C 1
ATOM 2405 O O . ARG A 1 295 ? -13.602 28.328 20.375 1 91.06 295 ARG A O 1
ATOM 2412 N N . VAL A 1 296 ? -13.414 27.656 18.266 1 94.75 296 VAL A N 1
ATOM 2413 C CA . VAL A 1 296 ? -12.898 26.328 18.578 1 94.75 296 VAL A CA 1
ATOM 2414 C C . VAL A 1 296 ? -11.414 26.25 18.203 1 94.75 296 VAL A C 1
ATOM 2416 O O . VAL A 1 296 ? -11.047 26.531 17.062 1 94.75 296 VAL A O 1
ATOM 2419 N N . GLU A 1 297 ? -10.641 26.016 19.203 1 96.19 297 GLU A N 1
ATOM 2420 C CA . GLU A 1 297 ? -9.219 25.859 18.922 1 96.19 297 GLU A CA 1
ATOM 2421 C C . GLU A 1 297 ? -8.891 24.438 18.484 1 96.19 297 GLU A C 1
ATOM 2423 O O . GLU A 1 297 ? -9.477 23.484 19 1 96.19 297 GLU A O 1
ATOM 2428 N N . VAL A 1 298 ? -8.117 24.297 17.469 1 97.19 298 VAL A N 1
ATOM 2429 C CA . VAL A 1 298 ? -7.668 23 16.969 1 97.19 298 VAL A CA 1
ATOM 2430 C C . VAL A 1 298 ? -6.141 22.938 16.969 1 97.19 298 VAL A C 1
ATOM 2432 O O . VAL A 1 298 ? -5.484 23.766 16.328 1 97.19 298 VAL A O 1
ATOM 2435 N N . LEU A 1 299 ? -5.605 22.031 17.688 1 98.06 299 LEU A N 1
ATOM 2436 C CA . LEU A 1 299 ? -4.156 21.922 17.812 1 98.06 299 LEU A CA 1
ATOM 2437 C C . LEU A 1 299 ? -3.648 20.656 17.141 1 98.06 299 LEU A C 1
ATOM 2439 O O . LEU A 1 299 ? -4.172 19.562 17.375 1 98.06 299 LEU A O 1
ATOM 2443 N N . PRO A 1 300 ? -2.666 20.812 16.297 1 96.81 300 PRO A N 1
ATOM 2444 C CA . PRO A 1 300 ? -2.092 19.641 15.625 1 96.81 300 PRO A CA 1
ATOM 2445 C C . PRO A 1 300 ? -1.184 18.828 16.531 1 96.81 300 PRO A C 1
ATOM 2447 O O . PRO A 1 300 ? -0.413 19.391 17.312 1 96.81 300 PRO A O 1
ATOM 2450 N N . VAL A 1 301 ? -1.314 17.562 16.484 1 97.44 301 VAL A N 1
ATOM 2451 C CA . VAL A 1 301 ? -0.433 16.625 17.172 1 97.44 301 VAL A CA 1
ATOM 2452 C C . VAL A 1 301 ? 0.337 15.789 16.156 1 97.44 301 VAL A C 1
ATOM 2454 O O . VAL A 1 301 ? -0.255 15 15.414 1 97.44 301 VAL A O 1
ATOM 2457 N N . SER A 1 302 ? 1.625 15.961 16.109 1 94.12 302 SER A N 1
ATOM 2458 C CA . SER A 1 302 ? 2.473 15.242 15.164 1 94.12 302 SER A CA 1
ATOM 2459 C C . SER A 1 302 ? 3.314 14.18 15.859 1 94.12 302 SER A C 1
ATOM 2461 O O . SER A 1 302 ? 3.99 14.477 16.844 1 94.12 302 SER A O 1
ATOM 2463 N N . TRP A 1 303 ? 3.279 12.969 15.336 1 94.81 303 TRP A N 1
ATOM 2464 C CA . TRP A 1 303 ? 4.035 11.898 15.977 1 94.81 303 TRP A CA 1
ATOM 2465 C C . TRP A 1 303 ? 5.121 11.375 15.039 1 94.81 303 TRP A C 1
ATOM 2467 O O . TRP A 1 303 ? 5.914 10.508 15.43 1 94.81 303 TRP A O 1
ATOM 2477 N N . HIS A 1 304 ? 5.223 11.805 13.867 1 90.69 304 HIS A N 1
ATOM 2478 C CA . HIS A 1 304 ? 6.094 11.242 12.836 1 90.69 304 HIS A CA 1
ATOM 2479 C C . HIS A 1 304 ? 7.551 11.234 13.281 1 90.69 304 HIS A C 1
ATOM 2481 O O . HIS A 1 304 ? 8.258 10.25 13.086 1 90.69 304 HIS A O 1
ATOM 2487 N N . ARG A 1 305 ? 7.961 12.281 13.945 1 87.12 305 ARG A N 1
ATOM 2488 C CA . ARG A 1 305 ? 9.352 12.414 14.352 1 87.12 305 ARG A CA 1
ATOM 2489 C C . ARG A 1 305 ? 9.703 11.414 15.453 1 87.12 305 ARG A C 1
ATOM 2491 O O . ARG A 1 305 ? 10.867 11.039 15.617 1 87.12 305 ARG A O 1
ATOM 2498 N N . ALA A 1 306 ? 8.734 11.023 16.141 1 89.25 306 ALA A N 1
ATOM 2499 C CA . ALA A 1 306 ? 8.953 10.055 17.219 1 89.25 306 ALA A CA 1
ATOM 2500 C C . ALA A 1 306 ? 9.344 8.695 16.656 1 89.25 306 ALA A C 1
ATOM 2502 O O . ALA A 1 306 ? 10.109 7.949 17.281 1 89.25 306 ALA A O 1
ATOM 2503 N N . LEU A 1 307 ? 8.797 8.328 15.594 1 89.06 307 LEU A N 1
ATOM 2504 C CA . LEU A 1 307 ? 9.062 7.039 14.961 1 89.06 307 LEU A CA 1
ATOM 2505 C C . LEU A 1 307 ? 10.297 7.117 14.07 1 89.06 307 LEU A C 1
ATOM 2507 O O . LEU A 1 307 ? 11.117 6.195 14.062 1 89.06 307 LEU A O 1
ATOM 2511 N N . HIS A 1 308 ? 10.477 8.156 13.383 1 89.75 308 HIS A N 1
ATOM 2512 C CA . HIS A 1 308 ? 11.555 8.297 12.406 1 89.75 308 HIS A CA 1
ATOM 2513 C C . HIS A 1 308 ? 12.773 8.961 13.023 1 89.75 308 HIS A C 1
ATOM 2515 O O . HIS A 1 308 ? 13.18 10.047 12.594 1 89.75 308 HIS A O 1
ATOM 2521 N N . THR A 1 309 ? 13.344 8.281 13.883 1 90.06 309 THR A N 1
ATOM 2522 C CA . THR A 1 309 ? 14.602 8.727 14.469 1 90.06 309 THR A CA 1
ATOM 2523 C C . THR A 1 309 ? 15.727 8.648 13.445 1 90.06 309 THR A C 1
ATOM 2525 O O . THR A 1 309 ? 15.625 7.918 12.453 1 90.06 309 THR A O 1
ATOM 2528 N N . LYS A 1 310 ? 16.766 9.359 13.695 1 89.81 310 LYS A N 1
ATOM 2529 C CA . LYS A 1 310 ? 17.922 9.336 12.797 1 89.81 310 LYS A CA 1
ATOM 2530 C C . LYS A 1 310 ? 18.484 7.922 12.664 1 89.81 310 LYS A C 1
ATOM 2532 O O . LYS A 1 310 ? 18.828 7.488 11.57 1 89.81 310 LYS A O 1
ATOM 2537 N N . THR A 1 311 ? 18.5 7.25 13.719 1 90 311 THR A N 1
ATOM 2538 C CA . THR A 1 311 ? 19.047 5.898 13.734 1 90 311 THR A CA 1
ATOM 2539 C C . THR A 1 311 ? 18.219 4.965 12.867 1 90 311 THR A C 1
ATOM 2541 O O . THR A 1 311 ? 18.766 4.219 12.047 1 90 311 THR A O 1
ATOM 2544 N N . LEU A 1 312 ? 16.953 4.973 13.062 1 90.81 312 LEU A N 1
ATOM 2545 C CA . LEU A 1 312 ? 16.062 4.098 12.297 1 90.81 312 LEU A CA 1
ATOM 2546 C C . LEU A 1 312 ? 16.078 4.465 10.82 1 90.81 312 LEU A C 1
ATOM 2548 O O . LEU A 1 312 ? 16.125 3.582 9.961 1 90.81 312 LEU A O 1
ATOM 2552 N N . ASP A 1 313 ? 16.031 5.738 10.547 1 91.88 313 ASP A N 1
ATOM 2553 C CA . ASP A 1 313 ? 16.016 6.188 9.156 1 91.88 313 ASP A CA 1
ATOM 2554 C C . ASP A 1 313 ? 17.312 5.801 8.445 1 91.88 313 ASP A C 1
ATOM 2556 O O . ASP A 1 313 ? 17.297 5.453 7.266 1 91.88 313 ASP A O 1
ATOM 2560 N N . ASN A 1 314 ? 18.375 5.887 9.18 1 92.81 314 ASN A N 1
ATOM 2561 C CA . ASN A 1 314 ? 19.641 5.473 8.602 1 92.81 314 ASN A CA 1
ATOM 2562 C C . ASN A 1 314 ? 19.672 3.975 8.312 1 92.81 314 ASN A C 1
ATOM 2564 O O . ASN A 1 314 ? 20.188 3.545 7.277 1 92.81 314 ASN A O 1
ATOM 2568 N N . LYS A 1 315 ? 19.188 3.26 9.242 1 93.19 315 LYS A N 1
ATOM 2569 C CA . LYS A 1 315 ? 19.109 1.815 9.039 1 93.19 315 LYS A CA 1
ATOM 2570 C C . LYS A 1 315 ? 18.297 1.477 7.797 1 93.19 315 LYS A C 1
ATOM 2572 O O . LYS A 1 315 ? 18.688 0.614 7.008 1 93.19 315 LYS A O 1
ATOM 2577 N N . LEU A 1 316 ? 17.188 2.107 7.637 1 94.75 316 LEU A N 1
ATOM 2578 C CA . LEU A 1 316 ? 16.344 1.881 6.473 1 94.75 316 LEU A CA 1
ATOM 2579 C C . LEU A 1 316 ? 17.047 2.305 5.191 1 94.75 316 LEU A C 1
ATOM 2581 O O . LEU A 1 316 ? 16.953 1.629 4.164 1 94.75 316 LEU A O 1
ATOM 2585 N N . ARG A 1 317 ? 17.766 3.354 5.273 1 93.81 317 ARG A N 1
ATOM 2586 C CA . ARG A 1 317 ? 18.5 3.844 4.109 1 93.81 317 ARG A CA 1
ATOM 2587 C C . ARG A 1 317 ? 19.578 2.857 3.682 1 93.81 317 ARG A C 1
ATOM 2589 O O . ARG A 1 317 ? 19.797 2.641 2.486 1 93.81 317 ARG A O 1
ATOM 2596 N N . GLU A 1 318 ? 20.156 2.271 4.605 1 95 318 GLU A N 1
ATOM 2597 C CA . GLU A 1 318 ? 21.25 1.344 4.344 1 95 318 GLU A CA 1
ATOM 2598 C C . GLU A 1 318 ? 20.766 0.107 3.598 1 95 318 GLU A C 1
ATOM 2600 O O . GLU A 1 318 ? 21.5 -0.478 2.805 1 95 318 GLU A O 1
ATOM 2605 N N . ILE A 1 319 ? 19.625 -0.292 3.836 1 96.25 319 ILE A N 1
ATOM 2606 C CA . ILE A 1 319 ? 19.125 -1.509 3.203 1 96.25 319 ILE A CA 1
ATOM 2607 C C . ILE A 1 319 ? 18.328 -1.149 1.954 1 96.25 319 ILE A C 1
ATOM 2609 O O . ILE A 1 319 ? 17.797 -2.031 1.277 1 96.25 319 ILE A O 1
ATOM 2613 N N . THR A 1 320 ? 18.141 0.089 1.649 1 95.62 320 THR A N 1
ATOM 2614 C CA . THR A 1 320 ? 17.312 0.546 0.531 1 95.62 320 THR A CA 1
ATOM 2615 C C . THR A 1 320 ? 18.172 0.71 -0.727 1 95.62 320 THR A C 1
ATOM 2617 O O . THR A 1 320 ? 19.297 1.218 -0.663 1 95.62 320 THR A O 1
ATOM 2620 N N . LEU A 1 321 ? 17.609 0.238 -1.884 1 93 321 LEU A N 1
ATOM 2621 C CA . LEU A 1 321 ? 18.281 0.4 -3.168 1 93 321 LEU A CA 1
ATOM 2622 C C . LEU A 1 321 ? 18.219 1.851 -3.635 1 93 321 LEU A C 1
ATOM 2624 O O . LEU A 1 321 ? 17.266 2.561 -3.34 1 93 321 LEU A O 1
ATOM 2628 N N . PRO A 1 322 ? 19.188 2.273 -4.371 1 90.19 322 PRO A N 1
ATOM 2629 C CA . PRO A 1 322 ? 19.234 3.676 -4.789 1 90.19 322 PRO A CA 1
ATOM 2630 C C . PRO A 1 322 ? 18.281 3.98 -5.938 1 90.19 322 PRO A C 1
ATOM 2632 O O . PRO A 1 322 ? 17.953 5.145 -6.18 1 90.19 322 PRO A O 1
ATOM 2635 N N . SER A 1 323 ? 17.859 2.945 -6.688 1 86.88 323 SER A N 1
ATOM 2636 C CA . SER A 1 323 ? 16.953 3.164 -7.805 1 86.88 323 SER A CA 1
ATOM 2637 C C . SER A 1 323 ? 15.562 3.559 -7.316 1 86.88 323 SER A C 1
ATOM 2639 O O . SER A 1 323 ? 15.164 3.199 -6.207 1 86.88 323 SER A O 1
ATOM 2641 N N . ILE A 1 324 ? 14.883 4.375 -8.164 1 87.88 324 ILE A N 1
ATOM 2642 C CA . ILE A 1 324 ? 13.539 4.863 -7.871 1 87.88 324 ILE A CA 1
ATOM 2643 C C . ILE A 1 324 ? 13.5 5.449 -6.461 1 87.88 324 ILE A C 1
ATOM 2645 O O . ILE A 1 324 ? 12.617 5.109 -5.664 1 87.88 324 ILE A O 1
ATOM 2649 N N . SER A 1 325 ? 14.367 6.273 -6.137 1 88.69 325 SER A N 1
ATOM 2650 C CA . SER A 1 325 ? 14.648 6.754 -4.789 1 88.69 325 SER A CA 1
ATOM 2651 C C . SER A 1 325 ? 13.438 7.465 -4.195 1 88.69 325 SER A C 1
ATOM 2653 O O . SER A 1 325 ? 13.148 7.332 -3.004 1 88.69 325 SER A O 1
ATOM 2655 N N . ARG A 1 326 ? 12.742 8.211 -4.93 1 84.06 326 ARG A N 1
ATOM 2656 C CA . ARG A 1 326 ? 11.578 8.93 -4.418 1 84.06 326 ARG A CA 1
ATOM 2657 C C . ARG A 1 326 ? 10.508 7.961 -3.926 1 84.06 326 ARG A C 1
ATOM 2659 O O . ARG A 1 326 ? 9.922 8.164 -2.859 1 84.06 326 ARG A O 1
ATOM 2666 N N . LEU A 1 327 ? 10.25 7.004 -4.75 1 86.31 327 LEU A N 1
ATOM 2667 C CA . LEU A 1 327 ? 9.25 6.008 -4.383 1 86.31 327 LEU A CA 1
ATOM 2668 C C . LEU A 1 327 ? 9.68 5.246 -3.133 1 86.31 327 LEU A C 1
ATOM 2670 O O . LEU A 1 327 ? 8.867 5.012 -2.236 1 86.31 327 LEU A O 1
ATOM 2674 N N . ARG A 1 328 ? 10.914 4.879 -3.047 1 91.56 328 ARG A N 1
ATOM 2675 C CA . ARG A 1 328 ? 11.422 4.121 -1.905 1 91.56 328 ARG A CA 1
ATOM 2676 C C . ARG A 1 328 ? 11.453 4.984 -0.648 1 91.56 328 ARG A C 1
ATOM 2678 O O . ARG A 1 328 ? 11.18 4.5 0.451 1 91.56 328 ARG A O 1
ATOM 2685 N N . SER A 1 329 ? 11.766 6.227 -0.865 1 89.38 329 SER A N 1
ATOM 2686 C CA . SER A 1 329 ? 11.719 7.148 0.266 1 89.38 329 SER A CA 1
ATOM 2687 C C . SER A 1 329 ? 10.289 7.297 0.791 1 89.38 329 SER A C 1
ATOM 2689 O O . SER A 1 329 ? 10.07 7.344 2.004 1 89.38 329 SER A O 1
ATOM 2691 N N . PHE A 1 330 ? 9.406 7.355 -0.077 1 87.5 330 PHE A N 1
ATOM 2692 C CA . PHE A 1 330 ? 8.008 7.422 0.312 1 87.5 330 PHE A CA 1
ATOM 2693 C C . PHE A 1 330 ? 7.594 6.16 1.062 1 87.5 330 PHE A C 1
ATOM 2695 O O . PHE A 1 330 ? 6.906 6.238 2.082 1 87.5 330 PHE A O 1
ATOM 2702 N N . THR A 1 331 ? 7.957 5.094 0.542 1 90.62 331 THR A N 1
ATOM 2703 C CA . THR A 1 331 ? 7.633 3.832 1.199 1 90.62 331 THR A CA 1
ATOM 2704 C C . THR A 1 331 ? 8.219 3.791 2.607 1 90.62 331 THR A C 1
ATOM 2706 O O . THR A 1 331 ? 7.504 3.504 3.572 1 90.62 331 THR A O 1
ATOM 2709 N N . ASN A 1 332 ? 9.477 4.137 2.732 1 93.19 332 ASN A N 1
ATOM 2710 C CA . ASN A 1 332 ? 10.188 4.082 4.008 1 93.19 332 ASN A CA 1
ATOM 2711 C C . ASN A 1 332 ? 9.609 5.078 5.012 1 93.19 332 ASN A C 1
ATOM 2713 O O . ASN A 1 332 ? 9.453 4.754 6.191 1 93.19 332 ASN A O 1
ATOM 2717 N N . ASP A 1 333 ? 9.141 6.223 4.492 1 90.12 333 ASP A N 1
ATOM 2718 C CA . ASP A 1 333 ? 8.781 7.328 5.375 1 90.12 333 ASP A CA 1
ATOM 2719 C C . ASP A 1 333 ? 7.277 7.352 5.645 1 90.12 333 ASP A C 1
ATOM 2721 O O . ASP A 1 333 ? 6.812 8.047 6.551 1 90.12 333 ASP A O 1
ATOM 2725 N N . THR A 1 334 ? 6.559 6.617 4.895 1 89.38 334 THR A N 1
ATOM 2726 C CA . THR A 1 334 ? 5.109 6.742 4.973 1 89.38 334 THR A CA 1
ATOM 2727 C C . THR A 1 334 ? 4.457 5.367 5.109 1 89.38 334 THR A C 1
ATOM 2729 O O . THR A 1 334 ? 3.916 5.035 6.164 1 89.38 334 THR A O 1
ATOM 2732 N N . ILE A 1 335 ? 4.668 4.504 4.129 1 88.31 335 ILE A N 1
ATOM 2733 C CA . ILE A 1 335 ? 3.945 3.24 4.07 1 88.31 335 ILE A CA 1
ATOM 2734 C C . ILE A 1 335 ? 4.371 2.346 5.234 1 88.31 335 ILE A C 1
ATOM 2736 O O . ILE A 1 335 ? 3.529 1.725 5.887 1 88.31 335 ILE A O 1
ATOM 2740 N N . LEU A 1 336 ? 5.621 2.312 5.555 1 93.19 336 LEU A N 1
ATOM 2741 C CA . LEU A 1 336 ? 6.137 1.42 6.586 1 93.19 336 LEU A CA 1
ATOM 2742 C C . LEU A 1 336 ? 5.625 1.829 7.965 1 93.19 336 LEU A C 1
ATOM 2744 O O . LEU A 1 336 ? 5.703 1.05 8.914 1 93.19 336 LEU A O 1
ATOM 2748 N N . ASP A 1 337 ? 5.078 3.082 8.109 1 93.94 337 ASP A N 1
ATOM 2749 C CA . ASP A 1 337 ? 4.5 3.518 9.375 1 93.94 337 ASP A CA 1
ATOM 2750 C C . ASP A 1 337 ? 3.43 2.541 9.859 1 93.94 337 ASP A C 1
ATOM 2752 O O . ASP A 1 337 ? 3.338 2.248 11.055 1 93.94 337 ASP A O 1
ATOM 2756 N N . ALA A 1 338 ? 2.645 2.105 8.945 1 92.19 338 ALA A N 1
ATOM 2757 C CA . ALA A 1 338 ? 1.573 1.177 9.297 1 92.19 338 ALA A CA 1
ATOM 2758 C C . ALA A 1 338 ? 2.139 -0.139 9.82 1 92.19 338 ALA A C 1
ATOM 2760 O O . ALA A 1 338 ? 1.622 -0.701 10.797 1 92.19 338 ALA A O 1
ATOM 2761 N N . LEU A 1 339 ? 3.178 -0.58 9.188 1 92.19 339 LEU A N 1
ATOM 2762 C CA . LEU A 1 339 ? 3.799 -1.827 9.625 1 92.19 339 LEU A CA 1
ATOM 2763 C C . LEU A 1 339 ? 4.516 -1.642 10.953 1 92.19 339 LEU A C 1
ATOM 2765 O O . LEU A 1 339 ? 4.461 -2.518 11.82 1 92.19 339 LEU A O 1
ATOM 2769 N N . PHE A 1 340 ? 5.207 -0.514 11.141 1 92.62 340 PHE A N 1
ATOM 2770 C CA . PHE A 1 340 ? 5.848 -0.221 12.414 1 92.62 340 PHE A CA 1
ATOM 2771 C C . PHE A 1 340 ? 4.828 -0.209 13.547 1 92.62 340 PHE A C 1
ATOM 2773 O O . PHE A 1 340 ? 5.105 -0.698 14.648 1 92.62 340 PHE A O 1
ATOM 2780 N N . TYR A 1 341 ? 3.691 0.32 13.297 1 93.25 341 TYR A N 1
ATOM 2781 C CA . TYR A 1 341 ? 2.688 0.443 14.344 1 93.25 341 TYR A CA 1
ATOM 2782 C C . TYR A 1 341 ? 2.152 -0.924 14.75 1 93.25 341 TYR A C 1
ATOM 2784 O O . TYR A 1 341 ? 1.609 -1.085 15.852 1 93.25 341 TYR A O 1
ATOM 2792 N N . THR A 1 342 ? 2.188 -1.896 13.875 1 88.5 342 THR A N 1
ATOM 2793 C CA . THR A 1 342 ? 1.705 -3.23 14.219 1 88.5 342 THR A CA 1
ATOM 2794 C C . THR A 1 342 ? 2.705 -3.953 15.109 1 88.5 342 THR A C 1
ATOM 2796 O O . THR A 1 342 ? 2.373 -4.969 15.727 1 88.5 342 THR A O 1
ATOM 2799 N N . SER A 1 343 ? 3.893 -3.426 15.141 1 85.56 343 SER A N 1
ATOM 2800 C CA . SER A 1 343 ? 4.887 -3.988 16.047 1 85.56 343 SER A CA 1
ATOM 2801 C C . SER A 1 343 ? 4.656 -3.516 17.484 1 85.56 343 SER A C 1
ATOM 2803 O O . SER A 1 343 ? 4.496 -2.318 17.719 1 85.56 343 SER A O 1
ATOM 2805 N N . PRO A 1 344 ? 4.672 -4.375 18.453 1 82.88 344 PRO A N 1
ATOM 2806 C CA . PRO A 1 344 ? 4.367 -4.004 19.828 1 82.88 344 PRO A CA 1
ATOM 2807 C C . PRO A 1 344 ? 5.34 -2.963 20.391 1 82.88 344 PRO A C 1
ATOM 2809 O O . PRO A 1 344 ? 4.922 -2.039 21.094 1 82.88 344 PRO A O 1
ATOM 2812 N N . ASN A 1 345 ? 6.613 -3.053 20.031 1 82 345 ASN A N 1
ATOM 2813 C CA . ASN A 1 345 ? 7.582 -2.098 20.562 1 82 345 ASN A CA 1
ATOM 2814 C C . ASN A 1 345 ? 7.352 -0.697 20 1 82 345 ASN A C 1
ATOM 2816 O O . ASN A 1 345 ? 7.363 0.285 20.734 1 82 345 ASN A O 1
ATOM 2820 N N . TYR A 1 346 ? 7.117 -0.582 18.828 1 88.12 346 TYR A N 1
ATOM 2821 C CA . TYR A 1 346 ? 6.953 0.723 18.203 1 88.12 346 TYR A CA 1
ATOM 2822 C C . TYR A 1 346 ? 5.578 1.304 18.5 1 88.12 346 TYR A C 1
ATOM 2824 O O . TYR A 1 346 ? 5.434 2.514 18.688 1 88.12 346 TYR A O 1
ATOM 2832 N N . SER A 1 347 ? 4.547 0.436 18.578 1 92.19 347 SER A N 1
ATOM 2833 C CA . SER A 1 347 ? 3.203 0.926 18.859 1 92.19 347 SER A CA 1
ATOM 2834 C C . SER A 1 347 ? 3.129 1.581 20.234 1 92.19 347 SER A C 1
ATOM 2836 O O . SER A 1 347 ? 2.588 2.68 20.375 1 92.19 347 SER A O 1
ATOM 2838 N N . THR A 1 348 ? 3.693 0.924 21.297 1 92.75 348 THR A N 1
ATOM 2839 C CA . THR A 1 348 ? 3.678 1.469 22.641 1 92.75 348 THR A CA 1
ATOM 2840 C C . THR A 1 348 ? 4.43 2.797 22.703 1 92.75 348 THR A C 1
ATOM 2842 O O . THR A 1 348 ? 3.949 3.76 23.312 1 92.75 348 THR A O 1
ATOM 2845 N N . SER A 1 349 ? 5.547 2.807 22.062 1 92.38 349 SER A N 1
ATOM 2846 C CA . SER A 1 349 ? 6.348 4.027 22.047 1 92.38 349 SER A CA 1
ATOM 2847 C C . SER A 1 349 ? 5.598 5.164 21.359 1 92.38 349 SER A C 1
ATOM 2849 O O . SER A 1 349 ? 5.672 6.316 21.797 1 92.38 349 SER A O 1
ATOM 2851 N N . LEU A 1 350 ? 4.977 4.867 20.312 1 94.81 350 LEU A N 1
ATOM 2852 C CA . LEU A 1 350 ? 4.254 5.875 19.547 1 94.81 350 LEU A CA 1
ATOM 2853 C C . LEU A 1 350 ? 3.045 6.387 20.328 1 94.81 350 LEU A C 1
ATOM 2855 O O . LEU A 1 350 ? 2.791 7.594 20.375 1 94.81 350 LEU A O 1
ATOM 2859 N N . ILE A 1 351 ? 2.279 5.5 20.938 1 97.06 351 ILE A N 1
ATOM 2860 C CA . ILE A 1 351 ? 1.114 5.871 21.734 1 97.06 351 ILE A CA 1
ATOM 2861 C C . ILE A 1 351 ? 1.545 6.77 22.891 1 97.06 351 ILE A C 1
ATOM 2863 O O . ILE A 1 351 ? 0.917 7.801 23.156 1 97.06 351 ILE A O 1
ATOM 2867 N N . ASN A 1 352 ? 2.602 6.414 23.531 1 96.62 352 ASN A N 1
ATOM 2868 C CA . ASN A 1 352 ? 3.098 7.211 24.656 1 96.62 352 ASN A CA 1
ATOM 2869 C C . ASN A 1 352 ? 3.58 8.586 24.188 1 96.62 352 ASN A C 1
ATOM 2871 O O . ASN A 1 352 ? 3.365 9.586 24.875 1 96.62 352 ASN A O 1
ATOM 2875 N N . PHE A 1 353 ? 4.215 8.602 23.109 1 97.19 353 PHE A N 1
ATOM 2876 C CA . PHE A 1 353 ? 4.633 9.891 22.578 1 97.19 353 PHE A CA 1
ATOM 2877 C C . PHE A 1 353 ? 3.428 10.789 22.328 1 97.19 353 PHE A C 1
ATOM 2879 O O . PHE A 1 353 ? 3.449 11.977 22.672 1 97.19 353 PHE A O 1
ATOM 2886 N N . VAL A 1 354 ? 2.416 10.25 21.688 1 98.06 354 VAL A N 1
ATOM 2887 C CA . VAL A 1 354 ? 1.213 11.008 21.375 1 98.06 354 VAL A CA 1
ATOM 2888 C C . VAL A 1 354 ? 0.557 11.484 22.672 1 98.06 354 VAL A C 1
ATOM 2890 O O . VAL A 1 354 ? 0.125 12.633 22.781 1 98.06 354 VAL A O 1
ATOM 2893 N N . ALA A 1 355 ? 0.457 10.633 23.641 1 98.25 355 ALA A N 1
ATOM 2894 C CA . ALA A 1 355 ? -0.096 11.008 24.953 1 98.25 355 ALA A CA 1
ATOM 2895 C C . ALA A 1 355 ? 0.67 12.18 25.562 1 98.25 355 ALA A C 1
ATOM 2897 O O . ALA A 1 355 ? 0.069 13.156 26.016 1 98.25 355 ALA A O 1
ATOM 2898 N N . ASP A 1 356 ? 1.97 12.055 25.531 1 98 356 ASP A N 1
ATOM 2899 C CA . ASP A 1 356 ? 2.822 13.102 26.094 1 98 356 ASP A CA 1
ATOM 2900 C C . ASP A 1 356 ? 2.678 14.406 25.328 1 98 356 ASP A C 1
ATOM 2902 O O . ASP A 1 356 ? 2.67 15.484 25.922 1 98 356 ASP A O 1
ATOM 2906 N N . GLU A 1 357 ? 2.646 14.266 24.047 1 97.88 357 GLU A N 1
ATOM 2907 C CA . GLU A 1 357 ? 2.5 15.453 23.203 1 97.88 357 GLU A CA 1
ATOM 2908 C C . GLU A 1 357 ? 1.156 16.141 23.438 1 97.88 357 GLU A C 1
ATOM 2910 O O . GLU A 1 357 ? 1.077 17.359 23.5 1 97.88 357 GLU A O 1
ATOM 2915 N N . ILE A 1 358 ? 0.11 15.391 23.547 1 98.56 358 ILE A N 1
ATOM 2916 C CA . ILE A 1 358 ? -1.211 15.938 23.844 1 98.56 358 ILE A CA 1
ATOM 2917 C C . ILE A 1 358 ? -1.181 16.656 25.188 1 98.56 358 ILE A C 1
ATOM 2919 O O . ILE A 1 358 ? -1.68 17.781 25.312 1 98.56 358 ILE A O 1
ATOM 2923 N N . ASN A 1 359 ? -0.596 16.047 26.203 1 98.56 359 ASN A N 1
ATOM 2924 C CA . ASN A 1 359 ? -0.493 16.656 27.516 1 98.56 359 ASN A CA 1
ATOM 2925 C C . ASN A 1 359 ? 0.341 17.938 27.484 1 98.56 359 ASN A C 1
ATOM 2927 O O . ASN A 1 359 ? 0.024 18.906 28.156 1 98.56 359 ASN A O 1
ATOM 2931 N N . ARG A 1 360 ? 1.391 17.891 26.719 1 98.06 360 ARG A N 1
ATOM 2932 C CA . ARG A 1 360 ? 2.215 19.094 26.562 1 98.06 360 ARG A CA 1
ATOM 2933 C C . ARG A 1 360 ? 1.411 20.234 25.953 1 98.06 360 ARG A C 1
ATOM 2935 O O . ARG A 1 360 ? 1.407 21.344 26.484 1 98.06 360 ARG A O 1
ATOM 2942 N N . LEU A 1 361 ? 0.793 19.969 24.906 1 98.19 361 LEU A N 1
ATOM 2943 C CA . LEU A 1 361 ? -0.015 20.969 24.219 1 98.19 361 LEU A CA 1
ATOM 2944 C C . LEU A 1 361 ? -1.133 21.484 25.125 1 98.19 361 LEU A C 1
ATOM 2946 O O . LEU A 1 361 ? -1.417 22.688 25.141 1 98.19 361 LEU A O 1
ATOM 2950 N N . TYR A 1 362 ? -1.758 20.609 25.812 1 98.19 362 TYR A N 1
ATOM 2951 C CA . TYR A 1 362 ? -2.84 20.984 26.719 1 98.19 362 TYR A CA 1
ATOM 2952 C C . TYR A 1 362 ? -2.344 21.922 27.812 1 98.19 362 TYR A C 1
ATOM 2954 O O . TYR A 1 362 ? -3.018 22.891 28.156 1 98.19 362 TYR A O 1
ATOM 2962 N N . SER A 1 363 ? -1.201 21.625 28.328 1 98 363 SER A N 1
ATOM 2963 C CA . SER A 1 363 ? -0.605 22.469 29.359 1 98 363 SER A CA 1
ATOM 2964 C C . SER A 1 363 ? -0.336 23.875 28.828 1 98 363 SER A C 1
ATOM 2966 O O . SER A 1 363 ? -0.647 24.875 29.5 1 98 363 SER A O 1
ATOM 2968 N N . ILE A 1 364 ? 0.27 23.969 27.703 1 97.38 364 ILE A N 1
ATOM 2969 C CA . ILE A 1 364 ? 0.529 25.25 27.078 1 97.38 364 ILE A CA 1
ATOM 2970 C C . ILE A 1 364 ? -0.791 25.984 26.844 1 97.38 364 ILE A C 1
ATOM 2972 O O . ILE A 1 364 ? -0.906 27.188 27.125 1 97.38 364 ILE A O 1
ATOM 2976 N N . PHE A 1 365 ? -1.764 25.344 26.312 1 97.06 365 PHE A N 1
ATOM 2977 C CA . PHE A 1 365 ? -3.072 25.922 26.016 1 97.06 365 PHE A CA 1
ATOM 2978 C C . PHE A 1 365 ? -3.703 26.516 27.266 1 97.06 365 PHE A C 1
ATOM 2980 O O . PHE A 1 365 ? -4.227 27.625 27.234 1 97.06 365 PHE A O 1
ATOM 2987 N N . LEU A 1 366 ? -3.65 25.734 28.375 1 96.44 366 LEU A N 1
ATOM 2988 C CA . LEU A 1 366 ? -4.25 26.203 29.625 1 96.44 366 LEU A CA 1
ATOM 2989 C C . LEU A 1 366 ? -3.52 27.438 30.156 1 96.44 366 LEU A C 1
ATOM 2991 O O . LEU A 1 366 ? -4.133 28.312 30.766 1 96.44 366 LEU A O 1
ATOM 2995 N N . GLN A 1 367 ? -2.23 27.469 29.953 1 94.69 367 GLN A N 1
ATOM 2996 C CA . GLN A 1 367 ? -1.453 28.625 30.359 1 94.69 367 GLN A CA 1
ATOM 2997 C C . GLN A 1 367 ? -1.882 29.875 29.594 1 94.69 367 GLN A C 1
ATOM 2999 O O . GLN A 1 367 ? -1.907 30.984 30.141 1 94.69 367 GLN A O 1
ATOM 3004 N N . ARG A 1 368 ? -2.256 29.688 28.406 1 92.06 368 ARG A N 1
ATOM 3005 C CA . ARG A 1 368 ? -2.602 30.812 27.531 1 92.06 368 ARG A CA 1
ATOM 3006 C C . ARG A 1 368 ? -4.098 31.094 27.594 1 92.06 368 ARG A C 1
ATOM 3008 O O . ARG A 1 368 ? -4.531 32.188 27.266 1 92.06 368 ARG A O 1
ATOM 3015 N N . ASN A 1 369 ? -4.809 30.125 27.922 1 93 369 ASN A N 1
ATOM 3016 C CA . ASN A 1 369 ? -6.258 30.234 28.047 1 93 369 ASN A CA 1
ATOM 3017 C C . ASN A 1 369 ? -6.73 29.781 29.422 1 93 369 ASN A C 1
ATOM 3019 O O . ASN A 1 369 ? -7.465 28.797 29.547 1 93 369 ASN A O 1
ATOM 3023 N N . SER A 1 370 ? -6.453 30.562 30.438 1 91 370 SER A N 1
ATOM 3024 C CA . SER A 1 370 ? -6.672 30.188 31.828 1 91 370 SER A CA 1
ATOM 3025 C C . SER A 1 370 ? -8.164 30.125 32.156 1 91 370 SER A C 1
ATOM 3027 O O . SER A 1 370 ? -8.57 29.438 33.094 1 91 370 SER A O 1
ATOM 3029 N N . ASN A 1 371 ? -9.008 30.766 31.422 1 90.62 371 ASN A N 1
ATOM 3030 C CA . ASN A 1 371 ? -10.438 30.812 31.688 1 90.62 371 ASN A CA 1
ATOM 3031 C C . ASN A 1 371 ? -11.188 29.75 30.891 1 90.62 371 ASN A C 1
ATOM 3033 O O . ASN A 1 371 ? -12.422 29.734 30.891 1 90.62 371 ASN A O 1
ATOM 3037 N N . PHE A 1 372 ? -10.477 28.891 30.266 1 94.5 372 PHE A N 1
ATOM 3038 C CA . PHE A 1 372 ? -11.109 27.891 29.422 1 94.5 372 PHE A CA 1
ATOM 3039 C C . PHE A 1 372 ? -11.938 26.922 30.25 1 94.5 372 PHE A C 1
ATOM 3041 O O . PHE A 1 372 ? -11.453 26.375 31.25 1 94.5 372 PHE A O 1
ATOM 3048 N N . ARG A 1 373 ? -13.18 26.703 29.844 1 92.56 373 ARG A N 1
ATOM 3049 C CA . ARG A 1 373 ? -14.07 25.766 30.531 1 92.56 373 ARG A CA 1
ATOM 3050 C C . ARG A 1 373 ? -14.852 24.922 29.516 1 92.56 373 ARG A C 1
ATOM 3052 O O . ARG A 1 373 ? -15.883 24.344 29.859 1 92.56 373 ARG A O 1
ATOM 3059 N N . GLY A 1 374 ? -14.445 24.859 28.344 1 94.75 374 GLY A N 1
ATOM 3060 C CA . GLY A 1 374 ? -15.156 24.156 27.297 1 94.75 374 GLY A CA 1
ATOM 3061 C C . GLY A 1 374 ? -14.82 22.672 27.234 1 94.75 374 GLY A C 1
ATOM 3062 O O . GLY A 1 374 ? -14.125 22.156 28.109 1 94.75 374 GLY A O 1
ATOM 3063 N N . GLN A 1 375 ? -15.406 21.984 26.25 1 95.81 375 GLN A N 1
ATOM 3064 C CA . GLN A 1 375 ? -15.18 20.562 26.031 1 95.81 375 GLN A CA 1
ATOM 3065 C C . GLN A 1 375 ? -13.938 20.328 25.188 1 95.81 375 GLN A C 1
ATOM 3067 O O . GLN A 1 375 ? -13.523 21.219 24.422 1 95.81 375 GLN A O 1
ATOM 3072 N N . ILE A 1 376 ? -13.383 19.141 25.438 1 98.19 376 ILE A N 1
ATOM 3073 C CA . ILE A 1 376 ? -12.203 18.766 24.672 1 98.19 376 ILE A CA 1
ATOM 3074 C C . ILE A 1 376 ? -12.5 17.5 23.859 1 98.19 376 ILE A C 1
ATOM 3076 O O . ILE A 1 376 ? -13.102 16.547 24.359 1 98.19 376 ILE A O 1
ATOM 3080 N N . ALA A 1 377 ? -12.203 17.531 22.625 1 98.5 377 ALA A N 1
ATOM 3081 C CA . ALA A 1 377 ? -12.375 16.375 21.75 1 98.5 377 ALA A CA 1
ATOM 3082 C C . ALA A 1 377 ? -11.055 15.961 21.125 1 98.5 377 ALA A C 1
ATOM 3084 O O . ALA A 1 377 ? -10.094 16.734 21.109 1 98.5 377 ALA A O 1
ATOM 3085 N N . LEU A 1 378 ? -11 14.734 20.734 1 98.81 378 LEU A N 1
ATOM 3086 C CA . LEU A 1 378 ? -9.875 14.203 19.969 1 98.81 378 LEU A CA 1
ATOM 3087 C C . LEU A 1 378 ? -10.305 13.844 18.562 1 98.81 378 LEU A C 1
ATOM 3089 O O . LEU A 1 378 ? -11.414 13.344 18.344 1 98.81 378 LEU A O 1
ATOM 3093 N N . ALA A 1 379 ? -9.477 14.172 17.641 1 98.69 379 ALA A N 1
ATOM 3094 C CA . ALA A 1 379 ? -9.711 13.805 16.234 1 98.69 379 ALA A CA 1
ATOM 3095 C C . ALA A 1 379 ? -8.484 13.117 15.648 1 98.69 379 ALA A C 1
ATOM 3097 O O . ALA A 1 379 ? -7.352 13.539 15.883 1 98.69 379 ALA A O 1
ATOM 3098 N N . GLY A 1 380 ? -8.695 12.023 14.969 1 98.44 380 GLY A N 1
ATOM 3099 C CA . GLY A 1 380 ? -7.621 11.297 14.312 1 98.44 380 GLY A CA 1
ATOM 3100 C C . GLY A 1 380 ? -7.93 10.969 12.859 1 98.44 380 GLY A C 1
ATOM 3101 O O . GLY A 1 380 ? -9.023 10.484 12.547 1 98.44 380 GLY A O 1
ATOM 3102 N N . HIS A 1 381 ? -6.965 11.258 12.031 1 97.5 381 HIS A N 1
ATOM 3103 C CA . HIS A 1 381 ? -7.078 10.883 10.633 1 97.5 381 HIS A CA 1
ATOM 3104 C C . HIS A 1 381 ? -6.34 9.578 10.344 1 97.5 381 HIS A C 1
ATOM 3106 O O . HIS A 1 381 ? -5.176 9.422 10.719 1 97.5 381 HIS A O 1
ATOM 3112 N N . SER A 1 382 ? -6.984 8.695 9.688 1 96.5 382 SER A N 1
ATOM 3113 C CA . SER A 1 382 ? -6.355 7.453 9.25 1 96.5 382 SER A CA 1
ATOM 3114 C C . SER A 1 382 ? -5.652 6.754 10.406 1 96.5 382 SER A C 1
ATOM 3116 O O . SER A 1 382 ? -6.277 6.438 11.422 1 96.5 382 SER A O 1
ATOM 3118 N N . LEU A 1 383 ? -4.305 6.617 10.445 1 96.75 383 LEU A N 1
ATOM 3119 C CA . LEU A 1 383 ? -3.57 5.938 11.5 1 96.75 383 LEU A CA 1
ATOM 3120 C C . LEU A 1 383 ? -3.707 6.684 12.828 1 96.75 383 LEU A C 1
ATOM 3122 O O . LEU A 1 383 ? -3.701 6.066 13.891 1 96.75 383 LEU A O 1
ATOM 3126 N N . GLY A 1 384 ? -3.857 7.988 12.719 1 97.88 384 GLY A N 1
ATOM 3127 C CA . GLY A 1 384 ? -4.039 8.781 13.922 1 97.88 384 GLY A CA 1
ATOM 3128 C C . GLY A 1 384 ? -5.25 8.359 14.734 1 97.88 384 GLY A C 1
ATOM 3129 O O . GLY A 1 384 ? -5.234 8.43 15.969 1 97.88 384 GLY A O 1
ATOM 3130 N N . SER A 1 385 ? -6.305 7.957 14.055 1 98.25 385 SER A N 1
ATOM 3131 C CA . SER A 1 385 ? -7.496 7.484 14.75 1 98.25 385 SER A CA 1
ATOM 3132 C C . SER A 1 385 ? -7.219 6.191 15.508 1 98.25 385 SER A C 1
ATOM 3134 O O . SER A 1 385 ? -7.73 5.988 16.609 1 98.25 385 SER A O 1
ATOM 3136 N N . LEU A 1 386 ? -6.441 5.328 14.867 1 97.25 386 LEU A N 1
ATOM 3137 C CA . LEU A 1 386 ? -6.074 4.074 15.516 1 97.25 386 LEU A CA 1
ATOM 3138 C C . LEU A 1 386 ? -5.23 4.328 16.766 1 97.25 386 LEU A C 1
ATOM 3140 O O . LEU A 1 386 ? -5.449 3.709 17.797 1 97.25 386 LEU A O 1
ATOM 3144 N N . ILE A 1 387 ? -4.316 5.195 16.656 1 97.81 387 ILE A N 1
ATOM 3145 C CA . ILE A 1 387 ? -3.438 5.539 17.766 1 97.81 387 ILE A CA 1
ATOM 3146 C C . ILE A 1 387 ? -4.266 6.082 18.938 1 97.81 387 ILE A C 1
ATOM 3148 O O . ILE A 1 387 ? -4.09 5.66 20.078 1 97.81 387 ILE A O 1
ATOM 3152 N N . LEU A 1 388 ? -5.129 6.973 18.625 1 98.75 388 LEU A N 1
ATOM 3153 C CA . LEU A 1 388 ? -5.957 7.586 19.656 1 98.75 388 LEU A CA 1
ATOM 3154 C C . LEU A 1 388 ? -6.891 6.555 20.297 1 98.75 388 LEU A C 1
ATOM 3156 O O . LEU A 1 388 ? -7.102 6.566 21.5 1 98.75 388 LEU A O 1
ATOM 3160 N N . PHE A 1 389 ? -7.453 5.691 19.484 1 98.44 389 PHE A N 1
ATOM 3161 C CA . PHE A 1 389 ? -8.328 4.645 20.016 1 98.44 389 PHE A CA 1
ATOM 3162 C C . PHE A 1 389 ? -7.578 3.752 21 1 98.44 389 PHE A C 1
ATOM 3164 O O . PHE A 1 389 ? -8.078 3.467 22.078 1 98.44 389 PHE A O 1
ATOM 3171 N N . ASP A 1 390 ? -6.418 3.318 20.594 1 97.19 390 ASP A N 1
ATOM 3172 C CA . ASP A 1 390 ? -5.602 2.467 21.453 1 97.19 390 ASP A CA 1
ATOM 3173 C C . ASP A 1 390 ? -5.215 3.197 22.734 1 97.19 390 ASP A C 1
ATOM 3175 O O . ASP A 1 390 ? -5.211 2.604 23.812 1 97.19 390 ASP A O 1
ATOM 3179 N N . LEU A 1 391 ? -4.859 4.453 22.562 1 97.94 391 LEU A N 1
ATOM 3180 C CA . LEU A 1 391 ? -4.523 5.277 23.719 1 97.94 391 LEU A CA 1
ATOM 3181 C C . LEU A 1 391 ? -5.691 5.348 24.703 1 97.94 391 LEU A C 1
ATOM 3183 O O . LEU A 1 391 ? -5.512 5.137 25.906 1 97.94 391 LEU A O 1
ATOM 3187 N N . LEU A 1 392 ? -6.863 5.574 24.203 1 97.94 392 LEU A N 1
ATOM 3188 C CA . LEU A 1 392 ? -8.047 5.77 25.031 1 97.94 392 LEU A CA 1
ATOM 3189 C C . LEU A 1 392 ? -8.477 4.457 25.672 1 97.94 392 LEU A C 1
ATOM 3191 O O . LEU A 1 392 ? -9.023 4.453 26.781 1 97.94 392 LEU A O 1
ATOM 3195 N N . CYS A 1 393 ? -8.211 3.311 25 1 96.06 393 CYS A N 1
ATOM 3196 C CA . CYS A 1 393 ? -8.547 1.997 25.531 1 96.06 393 CYS A CA 1
ATOM 3197 C C . CYS A 1 393 ? -7.754 1.708 26.797 1 96.06 393 CYS A C 1
ATOM 3199 O O . CYS A 1 393 ? -8.188 0.925 27.641 1 96.06 393 CYS A O 1
ATOM 3201 N N . LYS A 1 394 ? -6.656 2.393 26.969 1 94.88 394 LYS A N 1
ATOM 3202 C CA . LYS A 1 394 ? -5.746 2.057 28.062 1 94.88 394 LYS A CA 1
ATOM 3203 C C . LYS A 1 394 ? -5.773 3.129 29.156 1 94.88 394 LYS A C 1
ATOM 3205 O O . LYS A 1 394 ? -4.973 3.086 30.094 1 94.88 394 LYS A O 1
ATOM 3210 N N . GLN A 1 395 ? -6.703 4.082 28.984 1 95.56 395 GLN A N 1
ATOM 3211 C CA . GLN A 1 395 ? -6.844 5.117 30 1 95.56 395 GLN A CA 1
ATOM 3212 C C . GLN A 1 395 ? -7.543 4.57 31.234 1 95.56 395 GLN A C 1
ATOM 3214 O O . GLN A 1 395 ? -8.398 3.686 31.141 1 95.56 395 GLN A O 1
ATOM 3219 N N . LYS A 1 396 ? -7.156 5.078 32.406 1 91.12 396 LYS A N 1
ATOM 3220 C CA . LYS A 1 396 ? -7.715 4.625 33.688 1 91.12 396 LYS A CA 1
ATOM 3221 C C . LYS A 1 396 ? -8.711 5.641 34.25 1 91.12 396 LYS A C 1
ATOM 3223 O O . LYS A 1 396 ? -8.492 6.852 34.125 1 91.12 396 LYS A O 1
ATOM 3228 N N . ILE A 1 397 ? -9.859 5.211 34.75 1 83.5 397 ILE A N 1
ATOM 3229 C CA . ILE A 1 397 ? -10.883 6.074 35.312 1 83.5 397 ILE A CA 1
ATOM 3230 C C . ILE A 1 397 ? -10.383 6.668 36.625 1 83.5 397 ILE A C 1
ATOM 3232 O O . ILE A 1 397 ? -10.555 7.863 36.875 1 83.5 397 ILE A O 1
ATOM 3236 N N . SER A 1 398 ? -10.023 5.801 37.625 1 74 398 SER A N 1
ATOM 3237 C CA . SER A 1 398 ? -9.516 6.281 38.906 1 74 398 SER A CA 1
ATOM 3238 C C . SER A 1 398 ? -8.055 5.895 39.125 1 74 398 SER A C 1
ATOM 3240 O O . SER A 1 398 ? -7.574 4.926 38.5 1 74 398 SER A O 1
ATOM 3242 N N . GLU A 1 399 ? -7.273 6.973 39.469 1 61 399 GLU A N 1
ATOM 3243 C CA . GLU A 1 399 ? -5.863 6.738 39.781 1 61 399 GLU A CA 1
ATOM 3244 C C . GLU A 1 399 ? -5.668 5.438 40.531 1 61 399 GLU A C 1
ATOM 3246 O O . GLU A 1 399 ? -4.629 4.789 40.406 1 61 399 GLU A O 1
ATOM 3251 N N . ASN A 1 400 ? -6.617 5.125 41.344 1 54.72 400 ASN A N 1
ATOM 3252 C CA . ASN A 1 400 ? -6.461 3.971 42.219 1 54.72 400 ASN A CA 1
ATOM 3253 C C . ASN A 1 400 ? -6.613 2.658 41.469 1 54.72 400 ASN A C 1
ATOM 3255 O O . ASN A 1 400 ? -6.566 1.58 42.062 1 54.72 400 ASN A O 1
ATOM 3259 N N . GLN A 1 401 ? -7.109 2.762 40.406 1 57.5 401 GLN A N 1
ATOM 3260 C CA . GLN A 1 401 ? -7.238 1.495 39.688 1 57.5 401 GLN A CA 1
ATOM 3261 C C . GLN A 1 401 ? -5.871 0.895 39.375 1 57.5 401 GLN A C 1
ATOM 3263 O O . GLN A 1 401 ? -5.031 1.542 38.75 1 57.5 401 GLN A O 1
ATOM 3268 N N . THR A 1 402 ? -5.406 0.117 40.312 1 47.34 402 THR A N 1
ATOM 3269 C CA . THR A 1 402 ? -4.152 -0.598 40.5 1 47.34 402 THR A CA 1
ATOM 3270 C C . THR A 1 402 ? -3.684 -1.251 39.219 1 47.34 402 THR A C 1
ATOM 3272 O O . THR A 1 402 ? -4.496 -1.762 38.438 1 47.34 402 THR A O 1
ATOM 3275 N N . ARG A 1 403 ? -2.473 -0.967 38.938 1 49.97 403 ARG A N 1
ATOM 3276 C CA . ARG A 1 403 ? -1.594 -1.658 38 1 49.97 403 ARG A CA 1
ATOM 3277 C C . ARG A 1 403 ? -1.842 -3.162 38.031 1 49.97 403 ARG A C 1
ATOM 3279 O O . ARG A 1 403 ? -1.799 -3.787 39.094 1 49.97 403 ARG A O 1
ATOM 3286 N N . THR A 1 404 ? -2.705 -3.537 37.281 1 48.94 404 THR A N 1
ATOM 3287 C CA . THR A 1 404 ? -2.588 -4.992 37.25 1 48.94 404 THR A CA 1
ATOM 3288 C C . THR A 1 404 ? -1.138 -5.414 37.031 1 48.94 404 THR A C 1
ATOM 3290 O O . THR A 1 404 ? -0.391 -4.746 36.312 1 48.94 404 THR A O 1
ATOM 3293 N N . ASP A 1 405 ? -0.578 -6.215 37.812 1 46.25 405 ASP A N 1
ATOM 3294 C CA . ASP A 1 405 ? 0.751 -6.801 38 1 46.25 405 ASP A CA 1
ATOM 3295 C C . ASP A 1 405 ? 1.348 -7.18 36.625 1 46.25 405 ASP A C 1
ATOM 3297 O O . ASP A 1 405 ? 2.551 -7.426 36.531 1 46.25 405 ASP A O 1
ATOM 3301 N N . THR A 1 406 ? 0.546 -7.512 35.719 1 47.84 406 THR A N 1
ATOM 3302 C CA . THR A 1 406 ? 1.195 -8.141 34.562 1 47.84 406 THR A CA 1
ATOM 3303 C C . THR A 1 406 ? 1.716 -7.09 33.594 1 47.84 406 THR A C 1
ATOM 3305 O O . THR A 1 406 ? 2.281 -7.426 32.562 1 47.84 406 THR A O 1
ATOM 3308 N N . GLU A 1 407 ? 1.371 -5.82 33.875 1 52.19 407 GLU A N 1
ATOM 3309 C CA . GLU A 1 407 ? 1.856 -4.824 32.906 1 52.19 407 GLU A CA 1
ATOM 3310 C C . GLU A 1 407 ? 3.303 -4.438 33.219 1 52.19 407 GLU A C 1
ATOM 3312 O O . GLU A 1 407 ? 3.637 -4.078 34.344 1 52.19 407 GLU A O 1
ATOM 3317 N N . THR A 1 408 ? 4.223 -4.977 32.562 1 51.5 408 THR A N 1
ATOM 3318 C CA . THR A 1 408 ? 5.617 -4.555 32.625 1 51.5 408 THR A CA 1
ATOM 3319 C C . THR A 1 408 ? 5.758 -3.107 32.156 1 51.5 408 THR A C 1
ATOM 3321 O O . THR A 1 408 ? 4.91 -2.602 31.406 1 51.5 408 THR A O 1
ATOM 3324 N N . GLU A 1 409 ? 6.668 -2.338 32.812 1 51.97 409 GLU A N 1
ATOM 3325 C CA . GLU A 1 409 ? 6.996 -0.948 32.5 1 51.97 409 GLU A CA 1
ATOM 3326 C C . GLU A 1 409 ? 7.004 -0.703 31 1 51.97 409 GLU A C 1
ATOM 3328 O O . GLU A 1 409 ? 6.578 0.355 30.547 1 51.97 409 GLU A O 1
ATOM 3333 N N . SER A 1 410 ? 7.523 -1.669 30.203 1 55.47 410 SER A N 1
ATOM 3334 C CA . SER A 1 410 ? 7.688 -1.513 28.766 1 55.47 410 SER A CA 1
ATOM 3335 C C . SER A 1 410 ? 6.344 -1.572 28.047 1 55.47 410 SER A C 1
ATOM 3337 O O . SER A 1 410 ? 6.242 -1.186 26.875 1 55.47 410 SER A O 1
ATOM 3339 N N . THR A 1 411 ? 5.301 -1.841 28.781 1 65.12 411 THR A N 1
ATOM 3340 C CA . THR A 1 411 ? 3.998 -1.993 28.141 1 65.12 411 THR A CA 1
ATOM 3341 C C . THR A 1 411 ? 2.984 -1.019 28.734 1 65.12 411 THR A C 1
ATOM 3343 O O . THR A 1 411 ? 1.815 -1.016 28.344 1 65.12 411 THR A O 1
ATOM 3346 N N . THR A 1 412 ? 3.59 -0.082 29.453 1 84.81 412 THR A N 1
ATOM 3347 C CA . THR A 1 412 ? 2.65 0.812 30.125 1 84.81 412 THR A CA 1
ATOM 3348 C C . THR A 1 412 ? 2.33 2.016 29.25 1 84.81 412 THR A C 1
ATOM 3350 O O . THR A 1 412 ? 3.236 2.65 28.703 1 84.81 412 THR A O 1
ATOM 3353 N N . ILE A 1 413 ? 1.057 2.352 29.094 1 91.69 413 ILE A N 1
ATOM 3354 C CA . ILE A 1 413 ? 0.574 3.471 28.281 1 91.69 413 ILE A CA 1
ATOM 3355 C C . ILE A 1 413 ? 0.343 4.684 29.188 1 91.69 413 ILE A C 1
ATOM 3357 O O . ILE A 1 413 ? -0.242 4.566 30.266 1 91.69 413 ILE A O 1
ATOM 3361 N N . HIS A 1 414 ? 0.885 5.82 28.781 1 95.31 414 HIS A N 1
ATOM 3362 C CA . HIS A 1 414 ? 0.765 7.074 29.516 1 95.31 414 HIS A CA 1
ATOM 3363 C C . HIS A 1 414 ? -0.678 7.566 29.531 1 95.31 414 HIS A C 1
ATOM 3365 O O . HIS A 1 414 ? -1.441 7.293 28.594 1 95.31 414 HIS A O 1
ATOM 3371 N N . GLN A 1 415 ? -1.011 8.281 30.562 1 96.12 415 GLN A N 1
ATOM 3372 C CA . GLN A 1 415 ? -2.365 8.797 30.734 1 96.12 415 GLN A CA 1
ATOM 3373 C C . GLN A 1 415 ? -2.469 10.234 30.25 1 96.12 415 GLN A C 1
ATOM 3375 O O . GLN A 1 415 ? -1.508 11 30.344 1 96.12 415 GLN A O 1
ATOM 3380 N N . ILE A 1 416 ? -3.607 10.617 29.719 1 96.81 416 ILE A N 1
ATOM 3381 C CA . ILE A 1 416 ? -3.863 12 29.328 1 96.81 416 ILE A CA 1
ATOM 3382 C C . ILE A 1 416 ? -4.516 12.75 30.484 1 96.81 416 ILE A C 1
ATOM 3384 O O . ILE A 1 416 ? -5.273 12.164 31.266 1 96.81 416 ILE A O 1
ATOM 3388 N N . ASN A 1 417 ? -4.324 14.062 30.547 1 96.06 417 ASN A N 1
ATOM 3389 C CA . ASN A 1 417 ? -4.645 14.859 31.734 1 96.06 417 ASN A CA 1
ATOM 3390 C C . ASN A 1 417 ? -6.055 15.438 31.641 1 96.06 417 ASN A C 1
ATOM 3392 O O . ASN A 1 417 ? -6.387 16.375 32.375 1 96.06 417 ASN A O 1
ATOM 3396 N N . PHE A 1 418 ? -6.84 15 30.812 1 96.44 418 PHE A N 1
ATOM 3397 C CA . PHE A 1 418 ? -8.227 15.414 30.672 1 96.44 418 PHE A CA 1
ATOM 3398 C C . PHE A 1 418 ? -9.094 14.266 30.172 1 96.44 418 PHE A C 1
ATOM 3400 O O . PHE A 1 418 ? -8.578 13.211 29.797 1 96.44 418 PHE A O 1
ATOM 3407 N N . LYS A 1 419 ? -10.359 14.406 30.219 1 96 419 LYS A N 1
ATOM 3408 C CA . LYS A 1 419 ? -11.32 13.445 29.688 1 96 419 LYS A CA 1
ATOM 3409 C C . LYS A 1 419 ? -12.016 13.984 28.438 1 96 419 LYS A C 1
ATOM 3411 O O . LYS A 1 419 ? -12.859 14.875 28.531 1 96 419 LYS A O 1
ATOM 3416 N N . PRO A 1 420 ? -11.633 13.391 27.312 1 97.62 420 PRO A N 1
ATOM 3417 C CA . PRO A 1 420 ? -12.242 13.898 26.078 1 97.62 420 PRO A CA 1
ATOM 3418 C C . PRO A 1 420 ? -13.742 13.586 26 1 97.62 420 PRO A C 1
ATOM 3420 O O . PRO A 1 420 ? -14.18 12.516 26.422 1 97.62 420 PRO A O 1
ATOM 3423 N N . LYS A 1 421 ? -14.453 14.539 25.453 1 97.12 421 LYS A N 1
ATOM 3424 C CA . LYS A 1 421 ? -15.883 14.367 25.234 1 97.12 421 LYS A CA 1
ATOM 3425 C C . LYS A 1 421 ? -16.156 13.305 24.172 1 97.12 421 LYS A C 1
ATOM 3427 O O . LYS A 1 421 ? -17.094 12.523 24.297 1 97.12 421 LYS A O 1
ATOM 3432 N N . CYS A 1 422 ? -15.383 13.328 23.141 1 97.31 422 CYS A N 1
ATOM 3433 C CA . CYS A 1 422 ? -15.586 12.367 22.062 1 97.31 422 CYS A CA 1
ATOM 3434 C C . CYS A 1 422 ? -14.312 12.203 21.234 1 97.31 422 CYS A C 1
ATOM 3436 O O . CYS A 1 422 ? -13.422 13.047 21.297 1 97.31 422 CYS A O 1
ATOM 3438 N N . LEU A 1 423 ? -14.227 11.086 20.547 1 98.75 423 LEU A N 1
ATOM 3439 C CA . LEU A 1 423 ? -13.211 10.789 19.547 1 98.75 423 LEU A CA 1
ATOM 3440 C C . LEU A 1 423 ? -13.812 10.797 18.141 1 98.75 423 LEU A C 1
ATOM 3442 O O . LEU A 1 423 ? -14.75 10.047 17.859 1 98.75 423 LEU A O 1
ATOM 3446 N N . PHE A 1 424 ? -13.312 11.672 17.328 1 98.81 424 PHE A N 1
ATOM 3447 C CA . PHE A 1 424 ? -13.688 11.695 15.922 1 98.81 424 PHE A CA 1
ATOM 3448 C C . PHE A 1 424 ? -12.664 10.945 15.078 1 98.81 424 PHE A C 1
ATOM 3450 O O . PHE A 1 424 ? -11.539 11.422 14.898 1 98.81 424 PHE A O 1
ATOM 3457 N N . ALA A 1 425 ? -13.047 9.828 14.547 1 98.81 425 ALA A N 1
ATOM 3458 C CA . ALA A 1 425 ? -12.188 9.055 13.648 1 98.81 425 ALA A CA 1
ATOM 3459 C C . ALA A 1 425 ? -12.492 9.367 12.188 1 98.81 425 ALA A C 1
ATOM 3461 O O . ALA A 1 425 ? -13.586 9.062 11.695 1 98.81 425 ALA A O 1
ATOM 3462 N N . LEU A 1 426 ? -11.539 9.922 11.492 1 98.38 426 LEU A N 1
ATOM 3463 C CA . LEU A 1 426 ? -11.727 10.328 10.102 1 98.38 426 LEU A CA 1
ATOM 3464 C C . LEU A 1 426 ? -10.992 9.391 9.156 1 98.38 426 LEU A C 1
ATOM 3466 O O . LEU A 1 426 ? -9.766 9.234 9.242 1 98.38 426 LEU A O 1
ATOM 3470 N N . GLY A 1 427 ? -11.758 8.805 8.195 1 97.5 427 GLY A N 1
ATOM 3471 C CA . GLY A 1 427 ? -11.133 7.875 7.262 1 97.5 427 GLY A CA 1
ATOM 3472 C C . GLY A 1 427 ? -10.352 6.773 7.953 1 97.5 427 GLY A C 1
ATOM 3473 O O . GLY A 1 427 ? -9.211 6.488 7.586 1 97.5 427 GLY A O 1
ATOM 3474 N N . SER A 1 428 ? -10.922 6.117 8.891 1 98.19 428 SER A N 1
ATOM 3475 C CA . SER A 1 428 ? -10.203 5.273 9.836 1 98.19 428 SER A CA 1
ATOM 3476 C C . SER A 1 428 ? -10.18 3.82 9.375 1 98.19 428 SER A C 1
ATOM 3478 O O . SER A 1 428 ? -11.211 3.273 8.977 1 98.19 428 SER A O 1
ATOM 3480 N N . PRO A 1 429 ? -9.031 3.184 9.445 1 97.12 429 PRO A N 1
ATOM 3481 C CA . PRO A 1 429 ? -8.938 1.74 9.219 1 97.12 429 PRO A CA 1
ATOM 3482 C C . PRO A 1 429 ? -9.102 0.924 10.492 1 97.12 429 PRO A C 1
ATOM 3484 O O . PRO A 1 429 ? -8.719 -0.249 10.539 1 97.12 429 PRO A O 1
ATOM 3487 N N . LEU A 1 430 ? -9.625 1.486 11.5 1 97.69 430 LEU A N 1
ATOM 3488 C CA . LEU A 1 430 ? -9.695 0.91 12.836 1 97.69 430 LEU A CA 1
ATOM 3489 C C . LEU A 1 430 ? -10.32 -0.48 12.797 1 97.69 430 LEU A C 1
ATOM 3491 O O . LEU A 1 430 ? -9.773 -1.43 13.359 1 97.69 430 LEU A O 1
ATOM 3495 N N . ALA A 1 431 ? -11.422 -0.636 12.133 1 97.75 431 ALA A N 1
ATOM 3496 C CA . ALA A 1 431 ? -12.133 -1.912 12.102 1 97.75 431 ALA A CA 1
ATOM 3497 C C . ALA A 1 431 ? -11.266 -3.006 11.484 1 97.75 431 ALA A C 1
ATOM 3499 O O . ALA A 1 431 ? -11.273 -4.148 11.945 1 97.75 431 ALA A O 1
ATOM 3500 N N . ALA A 1 432 ? -10.617 -2.699 10.43 1 96.19 432 ALA A N 1
ATOM 3501 C CA . ALA A 1 432 ? -9.719 -3.66 9.789 1 96.19 432 ALA A CA 1
ATOM 3502 C C . ALA A 1 432 ? -8.625 -4.109 10.75 1 96.19 432 ALA A C 1
ATOM 3504 O O . ALA A 1 432 ? -8.32 -5.305 10.852 1 96.19 432 ALA A O 1
ATOM 3505 N N . PHE A 1 433 ? -8.016 -3.168 11.43 1 94.81 433 PHE A N 1
ATOM 3506 C CA . PHE A 1 433 ? -6.938 -3.48 12.367 1 94.81 433 PHE A CA 1
ATOM 3507 C C . PHE A 1 433 ? -7.457 -4.316 13.523 1 94.81 433 PHE A C 1
ATOM 3509 O O . PHE A 1 433 ? -6.77 -5.23 13.992 1 94.81 433 PHE A O 1
ATOM 3516 N N . LEU A 1 434 ? -8.617 -3.992 14.031 1 95.25 434 LEU A N 1
ATOM 3517 C CA . LEU A 1 434 ? -9.211 -4.801 15.094 1 95.25 434 LEU A CA 1
ATOM 3518 C C . LEU A 1 434 ? -9.453 -6.23 14.617 1 95.25 434 LEU A C 1
ATOM 3520 O O . LEU A 1 434 ? -9.25 -7.184 15.375 1 95.25 434 LEU A O 1
ATOM 3524 N N . THR A 1 435 ? -9.875 -6.391 13.398 1 93.94 435 THR A N 1
ATOM 3525 C CA . THR A 1 435 ? -10.07 -7.711 12.812 1 93.94 435 THR A CA 1
ATOM 3526 C C . THR A 1 435 ? -8.75 -8.477 12.742 1 93.94 435 THR A C 1
ATOM 3528 O O . THR A 1 435 ? -8.695 -9.656 13.086 1 93.94 435 THR A O 1
ATOM 3531 N N . ILE A 1 436 ? -7.746 -7.793 12.281 1 91.12 436 ILE A N 1
ATOM 3532 C CA . ILE A 1 436 ? -6.414 -8.383 12.172 1 91.12 436 ILE A CA 1
ATOM 3533 C C . ILE A 1 436 ? -5.938 -8.836 13.555 1 91.12 436 ILE A C 1
ATOM 3535 O O . ILE A 1 436 ? -5.277 -9.875 13.672 1 91.12 436 ILE A O 1
ATOM 3539 N N . ARG A 1 437 ? -6.277 -8.047 14.555 1 90.19 437 ARG A N 1
ATOM 3540 C CA . ARG A 1 437 ? -5.883 -8.352 15.93 1 90.19 437 ARG A CA 1
ATOM 3541 C C . ARG A 1 437 ? -6.828 -9.383 16.547 1 90.19 437 ARG A C 1
ATOM 3543 O O . ARG A 1 437 ? -6.633 -9.797 17.688 1 90.19 437 ARG A O 1
ATOM 3550 N N . ASN A 1 438 ? -7.836 -9.789 15.828 1 88.94 438 ASN A N 1
ATOM 3551 C CA . ASN A 1 438 ? -8.852 -10.727 16.297 1 88.94 438 ASN A CA 1
ATOM 3552 C C . ASN A 1 438 ? -9.594 -10.188 17.516 1 88.94 438 ASN A C 1
ATOM 3554 O O . ASN A 1 438 ? -9.773 -10.898 18.5 1 88.94 438 ASN A O 1
ATOM 3558 N N . ILE A 1 439 ? -9.914 -8.891 17.438 1 89.94 439 ILE A N 1
ATOM 3559 C CA . ILE A 1 439 ? -10.648 -8.211 18.5 1 89.94 439 ILE A CA 1
ATOM 3560 C C . ILE A 1 439 ? -12.055 -7.859 18.016 1 89.94 439 ILE A C 1
ATOM 3562 O O . ILE A 1 439 ? -12.219 -7.328 16.922 1 89.94 439 ILE A O 1
ATOM 3566 N N . ASN A 1 440 ? -13.047 -8.219 18.734 1 87.88 440 ASN A N 1
ATOM 3567 C CA . ASN A 1 440 ? -14.422 -7.805 18.484 1 87.88 440 ASN A CA 1
ATOM 3568 C C . ASN A 1 440 ? -14.922 -6.84 19.547 1 87.88 440 ASN A C 1
ATOM 3570 O O . ASN A 1 440 ? -14.562 -6.969 20.734 1 87.88 440 ASN A O 1
ATOM 3574 N N . LEU A 1 441 ? -15.641 -6.043 18.984 1 91.88 441 LEU A N 1
ATOM 3575 C CA . LEU A 1 441 ? -16.312 -5.141 19.922 1 91.88 441 LEU A CA 1
ATOM 3576 C C . LEU A 1 441 ? -17.672 -5.684 20.312 1 91.88 441 LEU A C 1
ATOM 3578 O O . LEU A 1 441 ? -18.25 -6.504 19.609 1 91.88 441 LEU A O 1
ATOM 3582 N N . ASP A 1 442 ? -18.156 -5.531 21.5 1 91.5 442 ASP A N 1
ATOM 3583 C CA . ASP A 1 442 ? -19.469 -5.965 21.953 1 91.5 442 ASP A CA 1
ATOM 3584 C C . ASP A 1 442 ? -20.344 -4.77 22.328 1 91.5 442 ASP A C 1
ATOM 3586 O O . ASP A 1 442 ? -19.891 -3.623 22.281 1 91.5 442 ASP A O 1
ATOM 3590 N N . LEU A 1 443 ? -21.562 -5.039 22.531 1 93.75 443 LEU A N 1
ATOM 3591 C CA . LEU A 1 443 ? -22.547 -4.012 22.844 1 93.75 443 LEU A CA 1
ATOM 3592 C C . LEU A 1 443 ? -22.172 -3.268 24.125 1 93.75 443 LEU A C 1
ATOM 3594 O O . LEU A 1 443 ? -22.562 -2.113 24.312 1 93.75 443 LEU A O 1
ATOM 3598 N N . ASN A 1 444 ? -21.375 -3.887 24.922 1 94.38 444 ASN A N 1
ATOM 3599 C CA . ASN A 1 444 ? -21.047 -3.299 26.219 1 94.38 444 ASN A CA 1
ATOM 3600 C C . ASN A 1 444 ? -19.703 -2.582 26.188 1 94.38 444 ASN A C 1
ATOM 3602 O O . ASN A 1 444 ? -19.312 -1.942 27.156 1 94.38 444 ASN A O 1
ATOM 3606 N N . PHE A 1 445 ? -19.109 -2.668 25.078 1 95.5 445 PHE A N 1
ATOM 3607 C CA . PHE A 1 445 ? -17.797 -2.047 25 1 95.5 445 PHE A CA 1
ATOM 3608 C C . PHE A 1 445 ? -17.906 -0.527 25.031 1 95.5 445 PHE A C 1
ATOM 3610 O O . PHE A 1 445 ? -18.781 0.051 24.375 1 95.5 445 PHE A O 1
ATOM 3617 N N . LYS A 1 446 ? -17.109 0.095 25.812 1 94.94 446 LYS A N 1
ATOM 3618 C CA . LYS A 1 446 ? -17 1.548 25.891 1 94.94 446 LYS A CA 1
ATOM 3619 C C . LYS A 1 446 ? -15.57 1.969 26.25 1 94.94 446 LYS A C 1
ATOM 3621 O O . LYS A 1 446 ? -14.82 1.195 26.844 1 94.94 446 LYS A O 1
ATOM 3626 N N . LEU A 1 447 ? -15.188 3.137 25.828 1 96.44 447 LEU A N 1
ATOM 3627 C CA . LEU A 1 447 ? -13.906 3.697 26.219 1 96.44 447 LEU A CA 1
ATOM 3628 C C . LEU A 1 447 ? -13.961 4.211 27.656 1 96.44 447 LEU A C 1
ATOM 3630 O O . LEU A 1 447 ? -14.938 4.855 28.062 1 96.44 447 LEU A O 1
ATOM 3634 N N . PRO A 1 448 ? -12.992 3.967 28.438 1 95.25 448 PRO A N 1
ATOM 3635 C CA . PRO A 1 448 ? -13.062 4.234 29.875 1 95.25 448 PRO A CA 1
ATOM 3636 C C . PRO A 1 448 ? -13.266 5.715 30.188 1 95.25 448 PRO A C 1
ATOM 3638 O O . PRO A 1 448 ? -14 6.055 31.125 1 95.25 448 PRO A O 1
ATOM 3641 N N . THR A 1 449 ? -12.594 6.605 29.438 1 95.88 449 THR A N 1
ATOM 3642 C CA . THR A 1 449 ? -12.602 8.008 29.812 1 95.88 449 THR A CA 1
ATOM 3643 C C . THR A 1 449 ? -13.148 8.875 28.688 1 95.88 449 THR A C 1
ATOM 3645 O O . THR A 1 449 ? -12.977 10.094 28.688 1 95.88 449 THR A O 1
ATOM 3648 N N . CYS A 1 450 ? -13.695 8.273 27.656 1 96.38 450 CYS A N 1
ATOM 3649 C CA . CYS A 1 450 ? -14.227 8.984 26.5 1 96.38 450 CYS A CA 1
ATOM 3650 C C . CYS A 1 450 ? -15.641 8.5 26.172 1 96.38 450 CYS A C 1
ATOM 3652 O O . CYS A 1 450 ? -15.836 7.332 25.844 1 96.38 450 CYS A O 1
ATOM 3654 N N . GLU A 1 451 ? -16.578 9.359 26.156 1 93.44 451 GLU A N 1
ATOM 3655 C CA . GLU A 1 451 ? -17.984 8.977 26.125 1 93.44 451 GLU A CA 1
ATOM 3656 C C . GLU A 1 451 ? -18.469 8.828 24.688 1 93.44 451 GLU A C 1
ATOM 3658 O O . GLU A 1 451 ? -19.391 8.07 24.406 1 93.44 451 GLU A O 1
ATOM 3663 N N . GLY A 1 452 ? -17.922 9.562 23.859 1 96.31 452 GLY A N 1
ATOM 3664 C CA . GLY A 1 452 ? -18.422 9.578 22.484 1 96.31 452 GLY A CA 1
ATOM 3665 C C . GLY A 1 452 ? -17.406 9.078 21.484 1 96.31 452 GLY A C 1
ATOM 3666 O O . GLY A 1 452 ? -16.203 9.203 21.688 1 96.31 452 GLY A O 1
ATOM 3667 N N . PHE A 1 453 ? -17.953 8.5 20.375 1 98.06 453 PHE A N 1
ATOM 3668 C CA . PHE A 1 453 ? -17.125 8.016 19.281 1 98.06 453 PHE A CA 1
ATOM 3669 C C . PHE A 1 453 ? -17.844 8.203 17.953 1 98.06 453 PHE A C 1
ATOM 3671 O O . PHE A 1 453 ? -18.984 7.781 17.781 1 98.06 453 PHE A O 1
ATOM 3678 N N . PHE A 1 454 ? -17.172 8.828 17.016 1 98.31 454 PHE A N 1
ATOM 3679 C CA . PHE A 1 454 ? -17.719 9.07 15.68 1 98.31 454 PHE A CA 1
ATOM 3680 C C . PHE A 1 454 ? -16.766 8.539 14.609 1 98.31 454 PHE A C 1
ATOM 3682 O O . PHE A 1 454 ? -15.594 8.93 14.57 1 98.31 454 PHE A O 1
ATOM 3689 N N . ASN A 1 455 ? -17.25 7.652 13.789 1 98.56 455 ASN A N 1
ATOM 3690 C CA . ASN A 1 455 ? -16.516 7.16 12.617 1 98.56 455 ASN A CA 1
ATOM 3691 C C . ASN A 1 455 ? -17 7.84 11.344 1 98.56 455 ASN A C 1
ATOM 3693 O O . ASN A 1 455 ? -18.062 7.523 10.828 1 98.56 455 ASN A O 1
ATOM 3697 N N . ILE A 1 456 ? -16.172 8.727 10.836 1 98.44 456 ILE A N 1
ATOM 3698 C CA . ILE A 1 456 ? -16.562 9.555 9.703 1 98.44 456 ILE A CA 1
ATOM 3699 C C . ILE A 1 456 ? -15.75 9.164 8.469 1 98.44 456 ILE A C 1
ATOM 3701 O O . ILE A 1 456 ? -14.523 9.094 8.523 1 98.44 456 ILE A O 1
ATOM 3705 N N . PHE A 1 457 ? -16.438 8.922 7.324 1 97.31 457 PHE A N 1
ATOM 3706 C CA . PHE A 1 457 ? -15.672 8.523 6.148 1 97.31 457 PHE A CA 1
ATOM 3707 C C . PHE A 1 457 ? -16.359 8.984 4.871 1 97.31 457 PHE A C 1
ATOM 3709 O O . PHE A 1 457 ? -17.562 9.273 4.879 1 97.31 457 PHE A O 1
ATOM 3716 N N . HIS A 1 458 ? -15.578 9.172 3.861 1 93.88 458 HIS A N 1
ATOM 3717 C CA . HIS A 1 458 ? -16.047 9.367 2.494 1 93.88 458 HIS A CA 1
ATOM 3718 C C . HIS A 1 458 ? -16.328 8.031 1.812 1 93.88 458 HIS A C 1
ATOM 3720 O O . HIS A 1 458 ? -15.57 7.07 1.988 1 93.88 458 HIS A O 1
ATOM 3726 N N . PRO A 1 459 ? -17.344 7.93 1.017 1 91.38 459 PRO A N 1
ATOM 3727 C CA . PRO A 1 459 ? -17.688 6.645 0.399 1 91.38 459 PRO A CA 1
ATOM 3728 C C . PRO A 1 459 ? -16.594 6.109 -0.51 1 91.38 459 PRO A C 1
ATOM 3730 O O . PRO A 1 459 ? -16.438 4.895 -0.657 1 91.38 459 PRO A O 1
ATOM 3733 N N . TYR A 1 460 ? -15.781 6.922 -1.062 1 88.88 460 TYR A N 1
ATOM 3734 C CA . TYR A 1 460 ? -14.758 6.484 -2.006 1 88.88 460 TYR A CA 1
ATOM 3735 C C . TYR A 1 460 ? -13.398 6.391 -1.328 1 88.88 460 TYR A C 1
ATOM 3737 O O . TYR A 1 460 ? -12.383 6.164 -1.99 1 88.88 460 TYR A O 1
ATOM 3745 N N . ASP A 1 461 ? -13.312 6.668 -0.063 1 93.06 461 ASP A N 1
ATOM 3746 C CA . ASP A 1 461 ? -12.062 6.512 0.675 1 93.06 461 ASP A CA 1
ATOM 3747 C C . ASP A 1 461 ? -11.672 5.043 0.79 1 93.06 461 ASP A C 1
ATOM 3749 O O . ASP A 1 461 ? -12.32 4.273 1.497 1 93.06 461 ASP A O 1
ATOM 3753 N N . PRO A 1 462 ? -10.609 4.602 0.244 1 92.06 462 PRO A N 1
ATOM 3754 C CA . PRO A 1 462 ? -10.25 3.184 0.207 1 92.06 462 PRO A CA 1
ATOM 3755 C C . PRO A 1 462 ? -9.719 2.674 1.544 1 92.06 462 PRO A C 1
ATOM 3757 O O . PRO A 1 462 ? -9.609 1.463 1.75 1 92.06 462 PRO A O 1
ATOM 3760 N N . VAL A 1 463 ? -9.367 3.502 2.443 1 94.38 463 VAL A N 1
ATOM 3761 C CA . VAL A 1 463 ? -8.727 3.109 3.699 1 94.38 463 VAL A CA 1
ATOM 3762 C C . VAL A 1 463 ? -9.781 3.012 4.801 1 94.38 463 VAL A C 1
ATOM 3764 O O . VAL A 1 463 ? -9.539 2.398 5.844 1 94.38 463 VAL A O 1
ATOM 3767 N N . ALA A 1 464 ? -10.891 3.578 4.562 1 97.19 464 ALA A N 1
ATOM 3768 C CA . ALA A 1 464 ? -11.922 3.684 5.594 1 97.19 464 ALA A CA 1
ATOM 3769 C C . ALA A 1 464 ? -12.734 2.396 5.691 1 97.19 464 ALA A C 1
ATOM 3771 O O . ALA A 1 464 ? -13.078 1.79 4.676 1 97.19 464 ALA A O 1
ATOM 3772 N N . TYR A 1 465 ? -13.086 1.946 6.914 1 98 465 TYR A N 1
ATOM 3773 C CA . TYR A 1 465 ? -13.93 0.791 7.199 1 98 465 TYR A CA 1
ATOM 3774 C C . TYR A 1 465 ? -15.047 1.153 8.18 1 98 465 TYR A C 1
ATOM 3776 O O . TYR A 1 465 ? -14.898 2.08 8.977 1 98 465 TYR A O 1
ATOM 3784 N N . ARG A 1 466 ? -16.125 0.42 8.117 1 97.81 466 ARG A N 1
ATOM 3785 C CA . ARG A 1 466 ? -17.234 0.599 9.055 1 97.81 466 ARG A CA 1
ATOM 3786 C C . ARG A 1 466 ? -16.906 -0.02 10.406 1 97.81 466 ARG A C 1
ATOM 3788 O O . ARG A 1 466 ? -16.203 -1.034 10.484 1 97.81 466 ARG A O 1
ATOM 3795 N N . ILE A 1 467 ? -17.516 0.52 11.484 1 97.81 467 ILE A N 1
ATOM 3796 C CA . ILE A 1 467 ? -17.219 0.023 12.82 1 97.81 467 ILE A CA 1
ATOM 3797 C C . ILE A 1 467 ? -18.453 -0.639 13.414 1 97.81 467 ILE A C 1
ATOM 3799 O O . ILE A 1 467 ? -18.344 -1.509 14.281 1 97.81 467 ILE A O 1
ATOM 3803 N N . GLU A 1 468 ? -19.625 -0.257 13.047 1 97.19 468 GLU A N 1
ATOM 3804 C CA . GLU A 1 468 ? -20.875 -0.74 13.648 1 97.19 468 GLU A CA 1
ATOM 3805 C C . GLU A 1 468 ? -20.984 -2.258 13.547 1 97.19 468 GLU A C 1
ATOM 3807 O O . GLU A 1 468 ? -21.344 -2.928 14.516 1 97.19 468 GLU A O 1
ATOM 3812 N N . PRO A 1 469 ? -20.594 -2.859 12.438 1 96.12 469 PRO A N 1
ATOM 3813 C CA . PRO A 1 469 ? -20.672 -4.32 12.359 1 96.12 469 PRO A CA 1
ATOM 3814 C C . PRO A 1 469 ? -19.719 -5.008 13.344 1 96.12 469 PRO A C 1
ATOM 3816 O O . PRO A 1 469 ? -19.875 -6.195 13.633 1 96.12 469 PRO A O 1
ATOM 3819 N N . MET A 1 470 ? -18.703 -4.332 13.789 1 95.88 470 MET A N 1
ATOM 3820 C CA . MET A 1 470 ? -17.781 -4.883 14.781 1 95.88 470 MET A CA 1
ATOM 3821 C C . MET A 1 470 ? -18.484 -5.066 16.125 1 95.88 470 MET A C 1
ATOM 3823 O O . MET A 1 470 ? -18.047 -5.871 16.953 1 95.88 470 MET A O 1
ATOM 3827 N N . ILE A 1 471 ? -19.469 -4.23 16.375 1 95.81 471 ILE A N 1
ATOM 3828 C CA . ILE A 1 471 ? -20.234 -4.293 17.609 1 95.81 471 ILE A CA 1
ATOM 3829 C C . ILE A 1 471 ? -21.219 -5.453 17.547 1 95.81 471 ILE A C 1
ATOM 3831 O O . ILE A 1 471 ? -21.344 -6.238 18.5 1 95.81 471 ILE A O 1
ATOM 3835 N N . ASP A 1 472 ? -21.906 -5.508 16.469 1 94.5 472 ASP A N 1
ATOM 3836 C CA . ASP A 1 472 ? -22.859 -6.57 16.172 1 94.5 472 ASP A CA 1
ATOM 3837 C C . ASP A 1 472 ? -22.938 -6.836 14.664 1 94.5 472 ASP A C 1
ATOM 3839 O O . ASP A 1 472 ? -23.141 -5.91 13.875 1 94.5 472 ASP A O 1
ATOM 3843 N N . LYS A 1 473 ? -22.812 -8.094 14.305 1 91.94 473 LYS A N 1
ATOM 3844 C CA . LYS A 1 473 ? -22.781 -8.492 12.898 1 91.94 473 LYS A CA 1
ATOM 3845 C C . LYS A 1 473 ? -24.047 -8.047 12.18 1 91.94 473 LYS A C 1
ATOM 3847 O O . LYS A 1 473 ? -24.016 -7.734 10.984 1 91.94 473 LYS A O 1
ATOM 3852 N N . SER A 1 474 ? -25.156 -7.969 12.852 1 92.38 474 SER A N 1
ATOM 3853 C CA . SER A 1 474 ? -26.422 -7.602 12.25 1 92.38 474 SER A CA 1
ATOM 3854 C C . SER A 1 474 ? -26.422 -6.148 11.781 1 92.38 474 SER A C 1
ATOM 3856 O O . SER A 1 474 ? -27.234 -5.762 10.945 1 92.38 474 SER A O 1
ATOM 3858 N N . PHE A 1 475 ? -25.484 -5.402 12.297 1 94.69 475 PHE A N 1
ATOM 3859 C CA . PHE A 1 475 ? -25.438 -3.99 11.938 1 94.69 475 PHE A CA 1
ATOM 3860 C C . PHE A 1 475 ? -24.812 -3.805 10.562 1 94.69 475 PHE A C 1
ATOM 3862 O O . PHE A 1 475 ? -24.781 -2.691 10.031 1 94.69 475 PHE A O 1
ATOM 3869 N N . ALA A 1 476 ? -24.312 -4.836 9.961 1 93.25 476 ALA A N 1
ATOM 3870 C CA . ALA A 1 476 ? -23.781 -4.762 8.609 1 93.25 476 ALA A CA 1
ATOM 3871 C C . ALA A 1 476 ? -24.875 -4.359 7.609 1 93.25 476 ALA A C 1
ATOM 3873 O O . ALA A 1 476 ? -24.578 -3.76 6.574 1 93.25 476 ALA A O 1
ATOM 3874 N N . ASP A 1 477 ? -26.062 -4.602 7.938 1 91.62 477 ASP A N 1
ATOM 3875 C CA . ASP A 1 477 ? -27.172 -4.32 7.031 1 91.62 477 ASP A CA 1
ATOM 3876 C C . ASP A 1 477 ? -27.672 -2.887 7.203 1 91.62 477 ASP A C 1
ATOM 3878 O O . ASP A 1 477 ? -28.438 -2.391 6.383 1 91.62 477 ASP A O 1
ATOM 3882 N N . LEU A 1 478 ? -27.203 -2.254 8.273 1 92.25 478 LEU A N 1
ATOM 3883 C CA . LEU A 1 478 ? -27.578 -0.859 8.5 1 92.25 478 LEU A CA 1
ATOM 3884 C C . LEU A 1 478 ? -26.688 0.075 7.688 1 92.25 478 LEU A C 1
ATOM 3886 O O . LEU A 1 478 ? -25.453 0.006 7.777 1 92.25 478 LEU A O 1
ATOM 3890 N N . LYS A 1 479 ? -27.297 0.875 6.859 1 92.25 479 LYS A N 1
ATOM 3891 C CA . LYS A 1 479 ? -26.5 1.854 6.121 1 92.25 479 LYS A CA 1
ATOM 3892 C C . LYS A 1 479 ? -25.938 2.924 7.051 1 92.25 479 LYS A C 1
ATOM 3894 O O . LYS A 1 479 ? -26.609 3.344 7.996 1 92.25 479 LYS A O 1
ATOM 3899 N N . PRO A 1 480 ? -24.75 3.363 6.766 1 94.81 480 PRO A N 1
ATOM 3900 C CA . PRO A 1 480 ? -24.203 4.457 7.574 1 94.81 480 PRO A CA 1
ATOM 3901 C C . PRO A 1 480 ? -25.062 5.715 7.527 1 94.81 480 PRO A C 1
ATOM 3903 O O . PRO A 1 480 ? -25.812 5.926 6.562 1 94.81 480 PRO A O 1
ATOM 3906 N N . GLU A 1 481 ? -24.969 6.461 8.609 1 94.38 481 GLU A N 1
ATOM 3907 C CA . GLU A 1 481 ? -25.734 7.695 8.695 1 94.38 481 GLU A CA 1
ATOM 3908 C C . GLU A 1 481 ? -25.188 8.75 7.738 1 94.38 481 GLU A C 1
ATOM 3910 O O . GLU A 1 481 ? -24 9.062 7.762 1 94.38 481 GLU A O 1
ATOM 3915 N N . LEU A 1 482 ? -26.047 9.273 6.914 1 92.25 482 LEU A N 1
ATOM 3916 C CA . LEU A 1 482 ? -25.656 10.281 5.938 1 92.25 482 LEU A CA 1
ATOM 3917 C C . LEU A 1 482 ? -25.469 11.641 6.605 1 92.25 482 LEU A C 1
ATOM 3919 O O . LEU A 1 482 ? -26.328 12.102 7.344 1 92.25 482 LEU A O 1
ATOM 3923 N N . ILE A 1 483 ? -24.344 12.242 6.383 1 91.56 483 ILE A N 1
ATOM 3924 C CA . ILE A 1 483 ? -24.062 13.578 6.898 1 91.56 483 ILE A CA 1
ATOM 3925 C C . ILE A 1 483 ? -24.719 14.625 6 1 91.56 483 ILE A C 1
ATOM 3927 O O . ILE A 1 483 ? -24.484 14.664 4.793 1 91.56 483 ILE A O 1
ATOM 3931 N N . PRO A 1 484 ? -25.516 15.414 6.559 1 83.25 484 PRO A N 1
ATOM 3932 C CA . PRO A 1 484 ? -26.172 16.438 5.75 1 83.25 484 PRO A CA 1
ATOM 3933 C C . PRO A 1 484 ? -25.188 17.484 5.223 1 83.25 484 PRO A C 1
ATOM 3935 O O . PRO A 1 484 ? -24.141 17.719 5.828 1 83.25 484 PRO A O 1
ATOM 3938 N N . HIS A 1 485 ? -25.562 18.062 4.074 1 80.81 485 HIS A N 1
ATOM 3939 C CA . HIS A 1 485 ? -24.766 19.172 3.539 1 80.81 485 HIS A CA 1
ATOM 3940 C C . HIS A 1 485 ? -24.828 20.391 4.449 1 80.81 485 HIS A C 1
ATOM 3942 O O . HIS A 1 485 ? -25.891 20.703 5.008 1 80.81 485 HIS A O 1
ATOM 3948 N N . HIS A 1 486 ? -23.812 21.078 4.605 1 76.44 486 HIS A N 1
ATOM 3949 C CA . HIS A 1 486 ? -23.703 22.172 5.559 1 76.44 486 HIS A CA 1
ATOM 3950 C C . HIS A 1 486 ? -24.641 23.312 5.203 1 76.44 486 HIS A C 1
ATOM 3952 O O . HIS A 1 486 ? -25.016 24.125 6.062 1 76.44 486 HIS A O 1
ATOM 3958 N N . LYS A 1 487 ? -24.828 23.5 3.883 1 65.44 487 LYS A N 1
ATOM 3959 C CA . LYS A 1 487 ? -25.812 24.5 3.488 1 65.44 487 LYS A CA 1
ATOM 3960 C C . LYS A 1 487 ? -27.234 23.953 3.598 1 65.44 487 LYS A C 1
ATOM 3962 O O . LYS A 1 487 ? -28.203 24.656 3.299 1 65.44 487 LYS A O 1
ATOM 3967 N N . GLY A 1 488 ? -27.469 22.828 4.344 1 58.72 488 GLY A N 1
ATOM 3968 C CA . GLY A 1 488 ? -28.75 22.234 4.719 1 58.72 488 GLY A CA 1
ATOM 3969 C C . GLY A 1 488 ? -29.172 21.109 3.799 1 58.72 488 GLY A C 1
ATOM 3970 O O . GLY A 1 488 ? -30.094 20.359 4.121 1 58.72 488 GLY A O 1
ATOM 3971 N N . ARG A 1 489 ? -29.047 21.188 2.338 1 49.5 489 ARG A N 1
ATOM 3972 C CA . ARG A 1 489 ? -29.766 20.297 1.426 1 49.5 489 ARG A CA 1
ATOM 3973 C C . ARG A 1 489 ? -28.875 19.141 0.979 1 49.5 489 ARG A C 1
ATOM 3975 O O . ARG A 1 489 ? -27.656 19.188 1.135 1 49.5 489 ARG A O 1
ATOM 3982 N N . LYS A 1 490 ? -29.516 17.922 0.727 1 46.19 490 LYS A N 1
ATOM 3983 C CA . LYS A 1 490 ? -28.891 16.859 -0.052 1 46.19 490 LYS A CA 1
ATOM 3984 C C . LYS A 1 490 ? -28.328 17.391 -1.37 1 46.19 490 LYS A C 1
ATOM 3986 O O . LYS A 1 490 ? -28.984 18.172 -2.053 1 46.19 490 LYS A O 1
ATOM 3991 N N . ARG A 1 491 ? -27.016 17.266 -1.53 1 43.12 491 ARG A N 1
ATOM 3992 C CA . ARG A 1 491 ? -26.516 17.734 -2.818 1 43.12 491 ARG A CA 1
ATOM 3993 C C . ARG A 1 491 ? -27.438 17.281 -3.953 1 43.12 491 ARG A C 1
ATOM 3995 O O . ARG A 1 491 ? -27.875 16.141 -3.98 1 43.12 491 ARG A O 1
ATOM 4002 N N . ILE A 1 492 ? -27.828 18.156 -4.832 1 39.69 492 ILE A N 1
ATOM 4003 C CA . ILE A 1 492 ? -28.781 17.969 -5.922 1 39.69 492 ILE A CA 1
ATOM 4004 C C . ILE A 1 492 ? -28.453 16.672 -6.672 1 39.69 492 ILE A C 1
ATOM 4006 O O . ILE A 1 492 ? -29.359 15.914 -7.02 1 39.69 492 ILE A O 1
ATOM 4010 N N . HIS A 1 493 ? -27.219 16.531 -6.871 1 38.5 493 HIS A N 1
ATOM 4011 C CA . HIS A 1 493 ? -26.922 15.414 -7.746 1 38.5 493 HIS A CA 1
ATOM 4012 C C . HIS A 1 493 ? -27.188 14.086 -7.047 1 38.5 493 HIS A C 1
ATOM 4014 O O . HIS A 1 493 ? -27.562 13.102 -7.695 1 38.5 493 HIS A O 1
ATOM 4020 N N . LEU A 1 494 ? -27.031 13.984 -5.844 1 46.66 494 LEU A N 1
ATOM 4021 C CA . LEU A 1 494 ? -27.406 12.789 -5.09 1 46.66 494 LEU A CA 1
ATOM 4022 C C . LEU A 1 494 ? -28.906 12.617 -5.043 1 46.66 494 LEU A C 1
ATOM 4024 O O . LEU A 1 494 ? -29.422 11.492 -5.062 1 46.66 494 LEU A O 1
ATOM 4028 N N . GLU A 1 495 ? -29.5 13.758 -4.996 1 39.94 495 GLU A N 1
ATOM 4029 C CA . GLU A 1 495 ? -30.953 13.727 -5.219 1 39.94 495 GLU A CA 1
ATOM 4030 C C . GLU A 1 495 ? -31.281 13.234 -6.625 1 39.94 495 GLU A C 1
ATOM 4032 O O . GLU A 1 495 ? -32.25 12.492 -6.812 1 39.94 495 GLU A O 1
ATOM 4037 N N . LEU A 1 496 ? -30.453 13.695 -7.57 1 39.16 496 LEU A N 1
ATOM 4038 C CA . LEU A 1 496 ? -30.641 13.281 -8.953 1 39.16 496 LEU A CA 1
ATOM 4039 C C . LEU A 1 496 ? -30.203 11.836 -9.156 1 39.16 496 LEU A C 1
ATOM 4041 O O . LEU A 1 496 ? -30.828 11.094 -9.922 1 39.16 496 LEU A O 1
ATOM 4045 N N . LYS A 1 497 ? -29.078 11.477 -8.648 1 42.78 497 LYS A N 1
ATOM 4046 C CA . LYS A 1 497 ? -28.672 10.078 -8.773 1 42.78 497 LYS A CA 1
ATOM 4047 C C . LYS A 1 497 ? -29.797 9.133 -8.344 1 42.78 497 LYS A C 1
ATOM 4049 O O . LYS A 1 497 ? -30.031 8.109 -8.992 1 42.78 497 LYS A O 1
ATOM 4054 N N . ASP A 1 498 ? -30.422 9.461 -7.312 1 41.5 498 ASP A N 1
ATOM 4055 C CA . ASP A 1 498 ? -31.656 8.727 -7.086 1 41.5 498 ASP A CA 1
ATOM 4056 C C . ASP A 1 498 ? -32.656 8.945 -8.234 1 41.5 498 ASP A C 1
ATOM 4058 O O . ASP A 1 498 ? -33.375 8.039 -8.609 1 41.5 498 ASP A O 1
ATOM 4062 N N . SER A 1 499 ? -32.594 10.242 -8.836 1 34.75 499 SER A N 1
ATOM 4063 C CA . SER A 1 499 ? -33.344 10.539 -10.039 1 34.75 499 SER A CA 1
ATOM 4064 C C . SER A 1 499 ? -32.531 10.359 -11.297 1 34.75 499 SER A C 1
ATOM 4066 O O . SER A 1 499 ? -33.062 10.281 -12.406 1 34.75 499 SER A O 1
ATOM 4068 N N . PHE A 1 500 ? -31.266 10.641 -11.375 1 37.12 500 PHE A N 1
ATOM 4069 C CA . PHE A 1 500 ? -30.328 10.586 -12.492 1 37.12 500 PHE A CA 1
ATOM 4070 C C . PHE A 1 500 ? -30.094 9.148 -12.938 1 37.12 500 PHE A C 1
ATOM 4072 O O . PHE A 1 500 ? -29.438 8.898 -13.945 1 37.12 500 PHE A O 1
ATOM 4079 N N . GLN A 1 501 ? -30.234 8.039 -12.242 1 36.47 501 GLN A N 1
ATOM 4080 C CA . GLN A 1 501 ? -30.359 6.781 -12.977 1 36.47 501 GLN A CA 1
ATOM 4081 C C . GLN A 1 501 ? -31.062 6.996 -14.312 1 36.47 501 GLN A C 1
ATOM 4083 O O . GLN A 1 501 ? -31.016 6.133 -15.188 1 36.47 501 GLN A O 1
ATOM 4088 N N . LYS A 1 502 ? -31.844 8.203 -14.422 1 34.75 502 LYS A N 1
ATOM 4089 C CA . LYS A 1 502 ? -32.562 8.508 -15.648 1 34.75 502 LYS A CA 1
ATOM 4090 C C . LYS A 1 502 ? -31.797 9.5 -16.516 1 34.75 502 LYS A C 1
ATOM 4092 O O . LYS A 1 502 ? -32.281 9.938 -17.562 1 34.75 502 LYS A O 1
ATOM 4097 N N . VAL A 1 503 ? -30.812 10.32 -16.062 1 33.84 503 VAL A N 1
ATOM 4098 C CA . VAL A 1 503 ? -30.234 11.406 -16.844 1 33.84 503 VAL A CA 1
ATOM 4099 C C . VAL A 1 503 ? -29.375 10.836 -17.969 1 33.84 503 VAL A C 1
ATOM 4101 O O . VAL A 1 503 ? -28.656 9.852 -17.766 1 33.84 503 VAL A O 1
ATOM 4104 N N . GLY A 1 504 ? -29.484 11.383 -19.203 1 34.91 504 GLY A N 1
ATOM 4105 C CA . GLY A 1 504 ? -29.188 11.055 -20.594 1 34.91 504 GLY A CA 1
ATOM 4106 C C . GLY A 1 504 ? -27.703 10.969 -20.875 1 34.91 504 GLY A C 1
ATOM 4107 O O . GLY A 1 504 ? -26.891 11.469 -20.094 1 34.91 504 GLY A O 1
ATOM 4108 N N . THR A 1 505 ? -27.172 10.266 -21.875 1 41.09 505 THR A N 1
ATOM 4109 C CA . THR A 1 505 ? -25.938 9.859 -22.562 1 41.09 505 THR A CA 1
ATOM 4110 C C . THR A 1 505 ? -25.016 11.047 -22.781 1 41.09 505 THR A C 1
ATOM 4112 O O . THR A 1 505 ? -23.797 10.898 -22.812 1 41.09 505 THR A O 1
ATOM 4115 N N . ASP A 1 506 ? -25.594 12.281 -22.766 1 36.62 506 ASP A N 1
ATOM 4116 C CA . ASP A 1 506 ? -24.781 13.406 -23.266 1 36.62 506 ASP A CA 1
ATOM 4117 C C . ASP A 1 506 ? -23.891 13.953 -22.156 1 36.62 506 ASP A C 1
ATOM 4119 O O . ASP A 1 506 ? -22.75 14.344 -22.422 1 36.62 506 ASP A O 1
ATOM 4123 N N . LEU A 1 507 ? -24.391 14.141 -21 1 37.22 507 LEU A N 1
ATOM 4124 C CA . LEU A 1 507 ? -23.625 14.766 -19.922 1 37.22 507 LEU A CA 1
ATOM 4125 C C . LEU A 1 507 ? -22.531 13.828 -19.438 1 37.22 507 LEU A C 1
ATOM 4127 O O . LEU A 1 507 ? -21.438 14.289 -19.078 1 37.22 507 LEU A O 1
ATOM 4131 N N . LYS A 1 508 ? -22.719 12.539 -19.625 1 39.84 508 LYS A N 1
ATOM 4132 C CA . LYS A 1 508 ? -21.641 11.578 -19.375 1 39.84 508 LYS A CA 1
ATOM 4133 C C . LYS A 1 508 ? -20.438 11.844 -20.266 1 39.84 508 LYS A C 1
ATOM 4135 O O . LYS A 1 508 ? -19.297 11.781 -19.828 1 39.84 508 LYS A O 1
ATOM 4140 N N . GLN A 1 509 ? -20.75 12.297 -21.438 1 44.25 509 GLN A N 1
ATOM 4141 C CA . GLN A 1 509 ? -19.688 12.508 -22.406 1 44.25 509 GLN A CA 1
ATOM 4142 C C . GLN A 1 509 ? -18.844 13.727 -22.047 1 44.25 509 GLN A C 1
ATOM 4144 O O . GLN A 1 509 ? -17.625 13.719 -22.188 1 44.25 509 GLN A O 1
ATOM 4149 N N . LYS A 1 510 ? -19.422 14.781 -21.578 1 43.28 510 LYS A N 1
ATOM 4150 C CA . LYS A 1 510 ? -18.672 16 -21.25 1 43.28 510 LYS A CA 1
ATOM 4151 C C . LYS A 1 510 ? -17.844 15.82 -19.984 1 43.28 510 LYS A C 1
ATOM 4153 O O . LYS A 1 510 ? -16.719 16.328 -19.906 1 43.28 510 LYS A O 1
ATOM 4158 N N . LEU A 1 511 ? -18.328 15.031 -19.094 1 40.75 511 LEU A N 1
ATOM 4159 C CA . LEU A 1 511 ? -17.625 14.773 -17.844 1 40.75 511 LEU A CA 1
ATOM 4160 C C . LEU A 1 511 ? -16.453 13.828 -18.078 1 40.75 511 LEU A C 1
ATOM 4162 O O . LEU A 1 511 ? -15.359 14.039 -17.547 1 40.75 511 LEU A O 1
ATOM 4166 N N . VAL A 1 512 ? -16.688 12.938 -19.016 1 44.31 512 VAL A N 1
ATOM 4167 C CA . VAL A 1 512 ? -15.586 12.055 -19.406 1 44.31 512 VAL A CA 1
ATOM 4168 C C . VAL A 1 512 ? -14.484 12.867 -20.078 1 44.31 512 VAL A C 1
ATOM 4170 O O . VAL A 1 512 ? -13.297 12.633 -19.844 1 44.31 512 VAL A O 1
ATOM 4173 N N . SER A 1 513 ? -14.906 13.883 -20.766 1 46.12 513 SER A N 1
ATOM 4174 C CA . SER A 1 513 ? -13.891 14.695 -21.422 1 46.12 513 SER A CA 1
ATOM 4175 C C . SER A 1 513 ? -13.125 15.547 -20.422 1 46.12 513 SER A C 1
ATOM 4177 O O . SER A 1 513 ? -11.906 15.719 -20.547 1 46.12 513 SER A O 1
ATOM 4179 N N . SER A 1 514 ? -13.734 16.078 -19.438 1 42.91 514 SER A N 1
ATOM 4180 C CA . SER A 1 514 ? -13.055 16.891 -18.438 1 42.91 514 SER A CA 1
ATOM 4181 C C . SER A 1 514 ? -12.188 16.047 -17.516 1 42.91 514 SER A C 1
ATOM 4183 O O . SER A 1 514 ? -11.094 16.453 -17.125 1 42.91 514 SER A O 1
ATOM 4185 N N . LEU A 1 515 ? -12.617 14.836 -17.266 1 41.91 515 LEU A N 1
ATOM 4186 C CA . LEU A 1 515 ? -11.828 13.891 -16.484 1 41.91 515 LEU A CA 1
ATOM 4187 C C . LEU A 1 515 ? -10.609 13.414 -17.266 1 41.91 515 LEU A C 1
ATOM 4189 O O . LEU A 1 515 ? -9.531 13.227 -16.703 1 41.91 515 LEU A O 1
ATOM 4193 N N . LYS A 1 516 ? -10.789 13.359 -18.547 1 46.22 516 LYS A N 1
ATOM 4194 C CA . LYS A 1 516 ? -9.641 13.102 -19.406 1 46.22 516 LYS A CA 1
ATOM 4195 C C . LYS A 1 516 ? -8.602 14.219 -19.281 1 46.22 516 LYS A C 1
ATOM 4197 O O . LYS A 1 516 ? -7.402 13.953 -19.219 1 46.22 516 LYS A O 1
ATOM 4202 N N . ILE A 1 517 ? -9.047 15.398 -19.094 1 42.88 517 ILE A N 1
ATOM 4203 C CA . ILE A 1 517 ? -8.133 16.531 -18.906 1 42.88 517 ILE A CA 1
ATOM 4204 C C . ILE A 1 517 ? -7.5 16.453 -17.516 1 42.88 517 ILE A C 1
ATOM 4206 O O . ILE A 1 517 ? -6.293 16.656 -17.375 1 42.88 517 ILE A O 1
ATOM 4210 N N . ALA A 1 518 ? -8.305 16.094 -16.516 1 41.66 518 ALA A N 1
ATOM 4211 C CA . ALA A 1 518 ? -7.734 16 -15.172 1 41.66 518 ALA A CA 1
ATOM 4212 C C . ALA A 1 518 ? -6.812 14.797 -15.039 1 41.66 518 ALA A C 1
ATOM 4214 O O . ALA A 1 518 ? -5.742 14.883 -14.43 1 41.66 518 ALA A O 1
ATOM 4215 N N . MET A 1 519 ? -7.211 13.781 -15.641 1 43.94 519 MET A N 1
ATOM 4216 C CA . MET A 1 519 ? -6.34 12.617 -15.711 1 43.94 519 MET A CA 1
ATOM 4217 C C . MET A 1 519 ? -5.098 12.914 -16.547 1 43.94 519 MET A C 1
ATOM 4219 O O . MET A 1 519 ? -3.99 12.5 -16.188 1 43.94 519 MET A O 1
ATOM 4223 N N . ASP A 1 520 ? -5.273 13.719 -17.609 1 45.78 520 ASP A N 1
ATOM 4224 C CA . ASP A 1 520 ? -4.133 14.219 -18.375 1 45.78 520 ASP A CA 1
ATOM 4225 C C . ASP A 1 520 ? -3.281 15.164 -17.531 1 45.78 520 ASP A C 1
ATOM 4227 O O . ASP A 1 520 ? -2.051 15.148 -17.609 1 45.78 520 ASP A O 1
ATOM 4231 N N . SER A 1 521 ? -3.945 15.906 -16.656 1 42.59 521 SER A N 1
ATOM 4232 C CA . SER A 1 521 ? -3.184 16.781 -15.758 1 42.59 521 SER A CA 1
ATOM 4233 C C . SER A 1 521 ? -2.512 15.969 -14.656 1 42.59 521 SER A C 1
ATOM 4235 O O . SER A 1 521 ? -1.371 16.25 -14.281 1 42.59 521 SER A O 1
ATOM 4237 N N . PHE A 1 522 ? -3.271 15.016 -14.062 1 39.72 522 PHE A N 1
ATOM 4238 C CA . PHE A 1 522 ? -2.648 14.125 -13.094 1 39.72 522 PHE A CA 1
ATOM 4239 C C . PHE A 1 522 ? -1.514 13.336 -13.734 1 39.72 522 PHE A C 1
ATOM 4241 O O . PHE A 1 522 ? -0.435 13.203 -13.148 1 39.72 522 PHE A O 1
ATOM 4248 N N . TYR A 1 523 ? -1.759 12.906 -14.898 1 41.66 523 TYR A N 1
ATOM 4249 C CA . TYR A 1 523 ? -0.666 12.32 -15.664 1 41.66 523 TYR A CA 1
ATOM 4250 C C . TYR A 1 523 ? 0.377 13.375 -16.016 1 41.66 523 TYR A C 1
ATOM 4252 O O . TYR A 1 523 ? 1.574 13.078 -16.062 1 41.66 523 TYR A O 1
ATOM 4260 N N . GLY A 1 524 ? -0.064 14.539 -16.312 1 40.91 524 GLY A N 1
ATOM 4261 C CA . GLY A 1 524 ? 0.869 15.648 -16.453 1 40.91 524 GLY A CA 1
ATOM 4262 C C . GLY A 1 524 ? 1.612 15.969 -15.172 1 40.91 524 GLY A C 1
ATOM 4263 O O . GLY A 1 524 ? 2.824 16.203 -15.188 1 40.91 524 GLY A O 1
ATOM 4264 N N . LEU A 1 525 ? 0.885 15.977 -14.125 1 38.06 525 LEU A N 1
ATOM 4265 C CA . LEU A 1 525 ? 1.562 16.219 -12.852 1 38.06 525 LEU A CA 1
ATOM 4266 C C . LEU A 1 525 ? 2.424 15.023 -12.461 1 38.06 525 LEU A C 1
ATOM 4268 O O . LEU A 1 525 ? 3.549 15.195 -11.984 1 38.06 525 LEU A O 1
ATOM 4272 N N . ALA A 1 526 ? 1.887 13.852 -12.641 1 37.91 526 ALA A N 1
ATOM 4273 C CA . ALA A 1 526 ? 2.783 12.711 -12.477 1 37.91 526 ALA A CA 1
ATOM 4274 C C . ALA A 1 526 ? 3.955 12.789 -13.453 1 37.91 526 ALA A C 1
ATOM 4276 O O . ALA A 1 526 ? 5.102 12.523 -13.078 1 37.91 526 ALA A O 1
ATOM 4277 N N . ARG A 1 527 ? 3.67 13.18 -14.648 1 39.06 527 ARG A N 1
ATOM 4278 C CA . ARG A 1 527 ? 4.734 13.453 -15.609 1 39.06 527 ARG A CA 1
ATOM 4279 C C . ARG A 1 527 ? 5.578 14.648 -15.164 1 39.06 527 ARG A C 1
ATOM 4281 O O . ARG A 1 527 ? 6.805 14.625 -15.289 1 39.06 527 ARG A O 1
ATOM 4288 N N . THR A 1 528 ? 4.902 15.719 -14.805 1 38.84 528 THR A N 1
ATOM 4289 C CA . THR A 1 528 ? 5.664 16.875 -14.344 1 38.84 528 THR A CA 1
ATOM 4290 C C . THR A 1 528 ? 6.445 16.531 -13.078 1 38.84 528 THR A C 1
ATOM 4292 O O . THR A 1 528 ? 7.578 16.984 -12.898 1 38.84 528 THR A O 1
ATOM 4295 N N . TYR A 1 529 ? 5.824 15.812 -12.18 1 34.31 529 TYR A N 1
ATOM 4296 C CA . TYR A 1 529 ? 6.633 15.383 -11.047 1 34.31 529 TYR A CA 1
ATOM 4297 C C . TYR A 1 529 ? 7.801 14.516 -11.5 1 34.31 529 TYR A C 1
ATOM 4299 O O . TYR A 1 529 ? 8.891 14.586 -10.938 1 34.31 529 TYR A O 1
ATOM 4307 N N . LEU A 1 530 ? 7.645 13.656 -12.516 1 31.94 530 LEU A N 1
ATOM 4308 C CA . LEU A 1 530 ? 8.758 12.891 -13.062 1 31.94 530 LEU A CA 1
ATOM 4309 C C . LEU A 1 530 ? 9.742 13.805 -13.781 1 31.94 530 LEU A C 1
ATOM 4311 O O . LEU A 1 530 ? 10.953 13.57 -13.75 1 31.94 530 LEU A O 1
ATOM 4315 N N . VAL A 1 531 ? 9.227 14.656 -14.641 1 32.69 531 VAL A N 1
ATOM 4316 C CA . VAL A 1 531 ? 10.141 15.508 -15.391 1 32.69 531 VAL A CA 1
ATOM 4317 C C . VAL A 1 531 ? 10.664 16.625 -14.484 1 32.69 531 VAL A C 1
ATOM 4319 O O . VAL A 1 531 ? 11.836 17 -14.578 1 32.69 531 VAL A O 1
ATOM 4322 N N . GLU A 1 532 ? 9.758 17.25 -13.719 1 34.09 532 GLU A N 1
ATOM 4323 C CA . GLU A 1 532 ? 10.203 18.516 -13.133 1 34.09 532 GLU A CA 1
ATOM 4324 C C . GLU A 1 532 ? 11.297 18.281 -12.086 1 34.09 532 GLU A C 1
ATOM 4326 O O . GLU A 1 532 ? 11.742 19.219 -11.43 1 34.09 532 GLU A O 1
ATOM 4331 N N . GLN A 1 533 ? 11.773 17.109 -11.727 1 30.86 533 GLN A N 1
ATOM 4332 C CA . GLN A 1 533 ? 12.93 17.406 -10.883 1 30.86 533 GLN A CA 1
ATOM 4333 C C . GLN A 1 533 ? 13.922 18.312 -11.602 1 30.86 533 GLN A C 1
ATOM 4335 O O . GLN A 1 533 ? 14.938 18.703 -11.031 1 30.86 533 GLN A O 1
ATOM 4340 N N . GLU A 1 534 ? 14.156 18.172 -12.906 1 28.31 534 GLU A N 1
ATOM 4341 C CA . GLU A 1 534 ? 15.203 19.141 -13.211 1 28.31 534 GLU A CA 1
ATOM 4342 C C . GLU A 1 534 ? 14.727 20.562 -12.945 1 28.31 534 GLU A C 1
ATOM 4344 O O . GLU A 1 534 ? 15.422 21.359 -12.297 1 28.31 534 GLU A O 1
ATOM 4349 N N . SER A 1 535 ? 14.141 21.297 -14.133 1 26.55 535 SER A N 1
ATOM 4350 C CA . SER A 1 535 ? 14.164 22.75 -14.234 1 26.55 535 SER A CA 1
ATOM 4351 C C . SER A 1 535 ? 13.242 23.391 -13.195 1 26.55 535 SER A C 1
ATOM 4353 O O . SER A 1 535 ? 12.531 22.688 -12.477 1 26.55 535 SER A O 1
ATOM 4355 N N . SER A 1 536 ? 12.656 24.703 -13.719 1 24.11 536 SER A N 1
ATOM 4356 C CA . SER A 1 536 ? 11.961 25.922 -13.312 1 24.11 536 SER A CA 1
ATOM 4357 C C . SER A 1 536 ? 10.547 25.609 -12.828 1 24.11 536 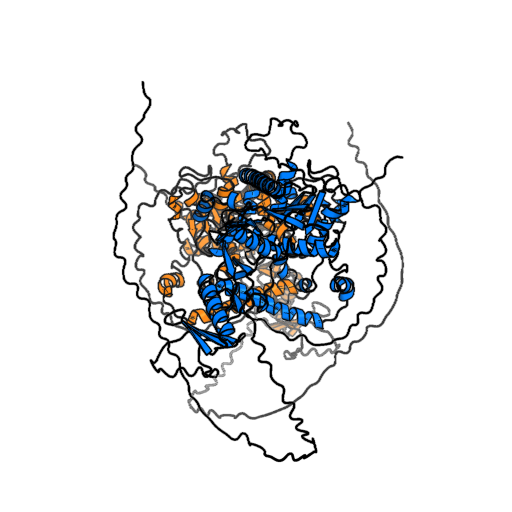SER A C 1
ATOM 4359 O O . SER A 1 536 ? 9.758 25 -13.555 1 24.11 536 SER A O 1
ATOM 4361 N N . MET A 1 537 ? 10.258 25.203 -11.617 1 24.61 537 MET A N 1
ATOM 4362 C CA . MET A 1 537 ? 8.906 25.344 -11.07 1 24.61 537 MET A CA 1
ATOM 4363 C C . MET A 1 537 ? 8.242 26.625 -11.602 1 24.61 537 MET A C 1
ATOM 4365 O O . MET A 1 537 ? 8.406 27.703 -11.031 1 24.61 537 MET A O 1
ATOM 4369 N N . GLN A 1 538 ? 8.414 26.969 -12.977 1 21.67 538 GLN A N 1
ATOM 4370 C CA . GLN A 1 538 ? 7.637 28.125 -13.438 1 21.67 538 GLN A CA 1
ATOM 4371 C C . GLN A 1 538 ? 6.176 28 -13.008 1 21.67 538 GLN A C 1
ATOM 4373 O O . GLN A 1 538 ? 5.672 26.891 -12.805 1 21.67 538 GLN A O 1
ATOM 4378 N N . SER A 1 539 ? 5.492 29.312 -12.836 1 21.84 539 SER A N 1
ATOM 4379 C CA . SER A 1 539 ? 4.223 29.891 -12.406 1 21.84 539 SER A CA 1
ATOM 4380 C C . SER A 1 539 ? 3.064 29.375 -13.258 1 21.84 539 SER A C 1
ATOM 4382 O O . SER A 1 539 ? 2.426 30.156 -13.977 1 21.84 539 SER A O 1
ATOM 4384 N N . ASN A 1 540 ? 2.963 28.203 -13.695 1 21.64 540 ASN A N 1
ATOM 4385 C CA . ASN A 1 540 ? 1.743 28.016 -14.477 1 21.64 540 ASN A CA 1
ATOM 4386 C C . ASN A 1 540 ? 0.518 28.547 -13.734 1 21.64 540 ASN A C 1
ATOM 4388 O O . ASN A 1 540 ? 0.111 27.969 -12.719 1 21.64 540 ASN A O 1
ATOM 4392 N N . SER A 1 541 ? 0.336 29.969 -13.664 1 20.86 541 SER A N 1
ATOM 4393 C CA . SER A 1 541 ? -0.879 30.75 -13.445 1 20.86 541 SER A CA 1
ATOM 4394 C C . SER A 1 541 ? -2.01 30.281 -14.352 1 20.86 541 SER A C 1
ATOM 4396 O O . SER A 1 541 ? -2.646 31.094 -15.031 1 20.86 541 SER A O 1
ATOM 4398 N N . LEU A 1 542 ? -2.035 29.156 -14.938 1 20.12 542 LEU A N 1
ATOM 4399 C CA . LEU A 1 542 ? -3.223 29.078 -15.781 1 20.12 542 LEU A CA 1
ATOM 4400 C C . LEU A 1 542 ? -4.484 29.391 -14.984 1 20.12 542 LEU A C 1
ATOM 4402 O O . LEU A 1 542 ? -4.906 28.578 -14.148 1 20.12 542 LEU A O 1
ATOM 4406 N N . TYR A 1 543 ? -4.676 30.734 -14.516 1 19.2 543 TYR A N 1
ATOM 4407 C CA . TYR A 1 543 ? -5.977 31.312 -14.203 1 19.2 543 TYR A CA 1
ATOM 4408 C C . TYR A 1 543 ? -6.953 31.125 -15.359 1 19.2 543 TYR A C 1
ATOM 4410 O O . TYR A 1 543 ? -6.797 31.734 -16.406 1 19.2 543 TYR A O 1
ATOM 4418 N N . SER A 1 544 ? -7.168 29.906 -15.883 1 20.77 544 SER A N 1
ATOM 4419 C CA . SER A 1 544 ? -8.289 29.969 -16.812 1 20.77 544 SER A CA 1
ATOM 4420 C C . SER A 1 544 ? -9.422 30.828 -16.266 1 20.77 544 SER A C 1
ATOM 4422 O O . SER A 1 544 ? -9.914 30.594 -15.156 1 20.77 544 SER A O 1
ATOM 4424 N N . THR A 1 545 ? -9.391 32.125 -16.547 1 19.84 545 THR A N 1
ATOM 4425 C CA . THR A 1 545 ? -10.484 33.094 -16.5 1 19.84 545 THR A CA 1
ATOM 4426 C C . THR A 1 545 ? -11.703 32.562 -17.266 1 19.84 545 THR A C 1
ATOM 4428 O O . THR A 1 545 ? -11.766 32.656 -18.5 1 19.84 545 THR A O 1
ATOM 4431 N N . GLU A 1 546 ? -12.031 31.297 -17.359 1 21.36 546 GLU A N 1
ATOM 4432 C CA . GLU A 1 546 ? -13.328 31.141 -18.016 1 21.36 546 GLU A CA 1
ATOM 4433 C C . GLU A 1 546 ? -14.344 32.156 -17.469 1 21.36 546 GLU A C 1
ATOM 4435 O O . GLU A 1 546 ? -14.406 32.375 -16.266 1 21.36 546 GLU A O 1
ATOM 4440 N N . SER A 1 547 ? -14.695 33.156 -18.312 1 19.2 547 SER A N 1
ATOM 4441 C CA . SER A 1 547 ? -15.852 34.031 -18.266 1 19.2 547 SER A CA 1
ATOM 4442 C C . SER A 1 547 ? -17.078 33.312 -17.734 1 19.2 547 SER A C 1
ATOM 4444 O O . SER A 1 547 ? -17.266 32.125 -17.984 1 19.2 547 SER A O 1
ATOM 4446 N N . LYS A 1 548 ? -17.672 33.938 -16.75 1 21.28 548 LYS A N 1
ATOM 4447 C CA . LYS A 1 548 ? -18.984 33.656 -16.172 1 21.28 548 LYS A CA 1
ATOM 4448 C C . LYS A 1 548 ? -20.047 33.531 -17.266 1 21.28 548 LYS A C 1
ATOM 4450 O O . LYS A 1 548 ? -20.25 34.469 -18.047 1 21.28 548 LYS A O 1
ATOM 4455 N N . PRO A 1 549 ? -20.219 32.438 -18.016 1 22.62 549 PRO A N 1
ATOM 4456 C CA . PRO A 1 549 ? -21.5 32.656 -18.703 1 22.62 549 PRO A CA 1
ATOM 4457 C C . PRO A 1 549 ? -22.516 33.375 -17.828 1 22.62 549 PRO A C 1
ATOM 4459 O O . PRO A 1 549 ? -22.484 33.25 -16.594 1 22.62 549 PRO A O 1
ATOM 4462 N N . ASP A 1 550 ? -23.078 34.562 -18.328 1 19.95 550 ASP A N 1
ATOM 4463 C CA . ASP A 1 550 ? -24.047 35.469 -17.734 1 19.95 550 ASP A CA 1
ATOM 4464 C C . ASP A 1 550 ? -25.109 34.719 -16.922 1 19.95 550 ASP A C 1
ATOM 4466 O O . ASP A 1 550 ? -24.969 33.5 -16.703 1 19.95 550 ASP A O 1
ATOM 4470 N N . SER A 1 551 ? -26.484 35.156 -17.25 1 19.75 551 SER A N 1
ATOM 4471 C CA . SER A 1 551 ? -27.781 35.375 -16.609 1 19.75 551 SER A CA 1
ATOM 4472 C C . SER A 1 551 ? -28.531 34.062 -16.422 1 19.75 551 SER A C 1
ATOM 4474 O O . SER A 1 551 ? -29.766 34.031 -16.375 1 19.75 551 SER A O 1
ATOM 4476 N N . ALA A 1 552 ? -28.125 33 -16.828 1 20.25 552 ALA A N 1
ATOM 4477 C CA . ALA A 1 552 ? -29.297 32.125 -16.766 1 20.25 552 ALA A CA 1
ATOM 4478 C C . ALA A 1 552 ? -30.031 32.281 -15.43 1 20.25 552 ALA A C 1
ATOM 4480 O O . ALA A 1 552 ? -29.406 32.25 -14.367 1 20.25 552 ALA A O 1
ATOM 4481 N N . THR A 1 553 ? -31.266 32.875 -15.398 1 19.7 553 THR A N 1
ATOM 4482 C CA . THR A 1 553 ? -32.344 33.188 -14.477 1 19.7 553 THR A CA 1
ATOM 4483 C C . THR A 1 553 ? -32.438 32.156 -13.375 1 19.7 553 THR A C 1
ATOM 4485 O O . THR A 1 553 ? -32 31.016 -13.547 1 19.7 553 THR A O 1
ATOM 4488 N N . ASP A 1 554 ? -33.031 32.656 -12.203 1 21.34 554 ASP A N 1
ATOM 4489 C CA . ASP A 1 554 ? -33.469 32.344 -10.852 1 21.34 554 ASP A CA 1
ATOM 4490 C C . ASP A 1 554 ? -34.375 31.078 -10.836 1 21.34 554 ASP A C 1
ATOM 4492 O O . ASP A 1 554 ? -35.594 31.188 -10.719 1 21.34 554 ASP A O 1
ATOM 4496 N N . LEU A 1 555 ? -34.312 30.188 -11.805 1 20.44 555 LEU A N 1
ATOM 4497 C CA . LEU A 1 555 ? -35.406 29.234 -11.531 1 20.44 555 LEU A CA 1
ATOM 4498 C C . LEU A 1 555 ? -35.281 28.703 -10.102 1 20.44 555 LEU A C 1
ATOM 4500 O O . LEU A 1 555 ? -34.531 27.781 -9.828 1 20.44 555 LEU A O 1
ATOM 4504 N N . ASN A 1 556 ? -35.094 29.688 -9.164 1 21.92 556 ASN A N 1
ATOM 4505 C CA . ASN A 1 556 ? -35.375 29.516 -7.742 1 21.92 556 ASN A CA 1
ATOM 4506 C C . ASN A 1 556 ? -36.688 28.734 -7.52 1 21.92 556 ASN A C 1
ATOM 4508 O O . ASN A 1 556 ? -37.719 29.312 -7.258 1 21.92 556 ASN A O 1
ATOM 4512 N N . ARG A 1 557 ? -37.094 27.875 -8.484 1 22.55 557 ARG A N 1
ATOM 4513 C CA . ARG A 1 557 ? -38.375 27.344 -7.969 1 22.55 557 ARG A CA 1
ATOM 4514 C C . ARG A 1 557 ? -38.219 26.906 -6.516 1 22.55 557 ARG A C 1
ATOM 4516 O O . ARG A 1 557 ? -37.219 26.312 -6.141 1 22.55 557 ARG A O 1
ATOM 4523 N N . GLU A 1 558 ? -38.875 27.641 -5.645 1 22.27 558 GLU A N 1
ATOM 4524 C CA . GLU A 1 558 ? -39.281 27.438 -4.254 1 22.27 558 GLU A CA 1
ATOM 4525 C C . GLU A 1 558 ? -39.625 25.969 -3.988 1 22.27 558 GLU A C 1
ATOM 4527 O O . GLU A 1 558 ? -40.719 25.531 -4.285 1 22.27 558 GLU A O 1
ATOM 4532 N N . ILE A 1 559 ? -38.969 25.062 -4.641 1 25.64 559 ILE A N 1
ATOM 4533 C CA . ILE A 1 559 ? -39.656 23.844 -4.207 1 25.64 559 ILE A CA 1
ATOM 4534 C C . ILE A 1 559 ? -39.719 23.812 -2.686 1 25.64 559 ILE A C 1
ATOM 4536 O O . ILE A 1 559 ? -38.719 24.016 -1.994 1 25.64 559 ILE A O 1
ATOM 4540 N N . GLN A 1 560 ? -40.875 24.141 -2.146 1 24.12 560 GLN A N 1
ATOM 4541 C CA . GLN A 1 560 ? -41.375 24.031 -0.783 1 24.12 560 GLN A CA 1
ATOM 4542 C C . GLN A 1 560 ? -40.75 22.859 -0.049 1 24.12 560 GLN A C 1
ATOM 4544 O O . GLN A 1 560 ? -40.469 21.812 -0.65 1 24.12 560 GLN A O 1
ATOM 4549 N N . ASN A 1 561 ? -40.031 23.172 0.949 1 26.64 561 ASN A N 1
ATOM 4550 C CA . ASN A 1 561 ? -39.562 22.406 2.096 1 26.64 561 ASN A CA 1
ATOM 4551 C C . ASN A 1 561 ? -40.5 21.266 2.453 1 26.64 561 ASN A C 1
ATOM 4553 O O . ASN A 1 561 ? -41.5 21.484 3.141 1 26.64 561 ASN A O 1
ATOM 4557 N N . GLU A 1 562 ? -40.969 20.516 1.459 1 27.84 562 GLU A N 1
ATOM 4558 C CA . GLU A 1 562 ? -41.781 19.562 2.219 1 27.84 562 GLU A CA 1
ATOM 4559 C C . GLU A 1 562 ? -41 18.953 3.361 1 27.84 562 GLU A C 1
ATOM 4561 O O . GLU A 1 562 ? -39.781 18.672 3.211 1 27.84 562 GLU A O 1
ATOM 4566 N N . PRO A 1 563 ? -41.375 19.266 4.582 1 28.3 563 PRO A N 1
ATOM 4567 C CA . PRO A 1 563 ? -40.75 18.625 5.758 1 28.3 563 PRO A CA 1
ATOM 4568 C C . PRO A 1 563 ? -40.344 17.188 5.5 1 28.3 563 PRO A C 1
ATOM 4570 O O . PRO A 1 563 ? -41.094 16.406 4.918 1 28.3 563 PRO A O 1
ATOM 4573 N N . ILE A 1 564 ? -39.188 17 4.949 1 30.19 564 ILE A N 1
ATOM 4574 C CA . ILE A 1 564 ? -38.781 15.602 4.977 1 30.19 564 ILE A CA 1
ATOM 4575 C C . ILE A 1 564 ? -39.375 14.922 6.199 1 30.19 564 ILE A C 1
ATOM 4577 O O . ILE A 1 564 ? -39.188 15.375 7.332 1 30.19 564 ILE A O 1
ATOM 4581 N N . GLU A 1 565 ? -40.531 14.422 6.066 1 29.89 565 GLU A N 1
ATOM 4582 C CA . GLU A 1 565 ? -41.156 13.586 7.082 1 29.89 565 GLU A CA 1
ATOM 4583 C C . GLU A 1 565 ? -40.125 12.836 7.914 1 29.89 565 GLU A C 1
ATOM 4585 O O . GLU A 1 565 ? -39.125 12.375 7.387 1 29.89 565 GLU A O 1
ATOM 4590 N N . SER A 1 566 ? -39.938 13.273 9.18 1 30.02 566 SER A N 1
ATOM 4591 C CA . SER A 1 566 ? -39.312 12.5 10.25 1 30.02 566 SER A CA 1
ATOM 4592 C C . SER A 1 566 ? -39.438 11 9.992 1 30.02 566 SER A C 1
ATOM 4594 O O . SER A 1 566 ? -40.562 10.469 9.945 1 30.02 566 SER A O 1
ATOM 4596 N N . CYS A 1 567 ? -38.844 10.539 8.969 1 29.48 567 CYS A N 1
ATOM 4597 C CA . CYS A 1 567 ? -38.938 9.086 8.961 1 29.48 567 CYS A CA 1
ATOM 4598 C C . CYS A 1 567 ? -39.188 8.547 10.359 1 29.48 567 CYS A C 1
ATOM 4600 O O . CYS A 1 567 ? -38.812 9.172 11.352 1 29.48 567 CYS A O 1
ATOM 4602 N N . ASP A 1 568 ? -40.156 7.758 10.5 1 32.72 568 ASP A N 1
ATOM 4603 C CA . ASP A 1 568 ? -40.562 7.035 11.703 1 32.72 568 ASP A CA 1
ATOM 4604 C C . ASP A 1 568 ? -39.344 6.75 12.594 1 32.72 568 ASP A C 1
ATOM 4606 O O . ASP A 1 568 ? -38.344 6.25 12.125 1 32.72 568 ASP A O 1
ATOM 4610 N N . VAL A 1 569 ? -39.031 7.547 13.57 1 36.62 569 VAL A N 1
ATOM 4611 C CA . VAL A 1 569 ? -38.25 7.121 14.711 1 36.62 569 VAL A CA 1
ATOM 4612 C C . VAL A 1 569 ? -38.344 5.605 14.875 1 36.62 569 VAL A C 1
ATOM 4614 O O . VAL A 1 569 ? -39.25 5.102 15.523 1 36.62 569 VAL A O 1
ATOM 4617 N N . GLN A 1 570 ? -38.469 4.887 13.898 1 38.75 570 GLN A N 1
ATOM 4618 C CA . GLN A 1 570 ? -38.344 3.461 14.18 1 38.75 570 GLN A CA 1
ATOM 4619 C C . GLN A 1 570 ? -37.281 3.201 15.258 1 38.75 570 GLN A C 1
ATOM 4621 O O . GLN A 1 570 ? -36.312 3.965 15.398 1 38.75 570 GLN A O 1
ATOM 4626 N N . SER A 1 571 ? -37.469 2.494 16.266 1 50.25 571 SER A N 1
ATOM 4627 C CA . SER A 1 571 ? -36.719 2.035 17.422 1 50.25 571 SER A CA 1
ATOM 4628 C C . SER A 1 571 ? -35.25 1.784 17.078 1 50.25 571 SER A C 1
ATOM 4630 O O . SER A 1 571 ? -34.938 0.841 16.344 1 50.25 571 SER A O 1
ATOM 4632 N N . MET A 1 572 ? -34.5 2.826 16.797 1 62.31 572 MET A N 1
ATOM 4633 C CA . MET A 1 572 ? -33.094 2.637 16.531 1 62.31 572 MET A CA 1
ATOM 4634 C C . MET A 1 572 ? -32.469 1.624 17.5 1 62.31 572 MET A C 1
ATOM 4636 O O . MET A 1 572 ? -32.688 1.717 18.703 1 62.31 572 MET A O 1
ATOM 4640 N N . PRO A 1 573 ? -32.062 0.602 16.938 1 74.94 573 PRO A N 1
ATOM 4641 C CA . PRO A 1 573 ? -31.422 -0.381 17.812 1 74.94 573 PRO A CA 1
ATOM 4642 C C . PRO A 1 573 ? -30.297 0.215 18.641 1 74.94 573 PRO A C 1
ATOM 4644 O O . PRO A 1 573 ? -29.688 1.211 18.234 1 74.94 573 PRO A O 1
ATOM 4647 N N . ASN A 1 574 ? -30.359 -0.056 19.891 1 84.12 574 ASN A N 1
ATOM 4648 C CA . ASN A 1 574 ? -29.203 0.26 20.734 1 84.12 574 ASN A CA 1
ATOM 4649 C C . ASN A 1 574 ? -27.906 -0.24 20.125 1 84.12 574 ASN A C 1
ATOM 4651 O O . ASN A 1 574 ? -27.688 -1.448 20 1 84.12 574 ASN A O 1
ATOM 4655 N N . LEU A 1 575 ? -27.047 0.765 19.656 1 90.56 575 LEU A N 1
ATOM 4656 C CA . LEU A 1 575 ? -25.859 0.399 18.906 1 90.56 575 LEU A CA 1
ATOM 4657 C C . LEU A 1 575 ? -24.672 0.184 19.828 1 90.56 575 LEU A C 1
ATOM 4659 O O . LEU A 1 575 ? -23.516 0.195 19.375 1 90.56 575 LEU A O 1
ATOM 4663 N N . GLY A 1 576 ? -24.953 0.116 21.172 1 91.81 576 GLY A N 1
ATOM 4664 C CA . GLY A 1 576 ? -23.875 -0.185 22.094 1 91.81 576 GLY A CA 1
ATOM 4665 C C . GLY A 1 576 ? -23.406 1.027 22.875 1 91.81 576 GLY A C 1
ATOM 4666 O O . GLY A 1 576 ? -23.844 2.148 22.625 1 91.81 576 GLY A O 1
ATOM 4667 N N . LEU A 1 577 ? -22.469 0.907 23.75 1 94.69 577 LEU A N 1
ATOM 4668 C CA . LEU A 1 577 ? -22.094 1.928 24.719 1 94.69 577 LEU A CA 1
ATOM 4669 C C . LEU A 1 577 ? -20.938 2.768 24.203 1 94.69 577 LEU A C 1
ATOM 4671 O O . LEU A 1 577 ? -20.578 3.785 24.797 1 94.69 577 LEU A O 1
ATOM 4675 N N . LEU A 1 578 ? -20.359 2.375 23.047 1 96.19 578 LEU A N 1
ATOM 4676 C CA . LEU A 1 578 ? -19.188 3.084 22.531 1 96.19 578 LEU A CA 1
ATOM 4677 C C . LEU A 1 578 ? -19.531 4.535 22.219 1 96.19 578 LEU A C 1
ATOM 4679 O O . LEU A 1 578 ? -18.703 5.43 22.406 1 96.19 578 LEU A O 1
ATOM 4683 N N . ASN A 1 579 ? -20.719 4.773 21.688 1 96.5 579 ASN A N 1
ATOM 4684 C CA . ASN A 1 579 ? -21.219 6.121 21.422 1 96.5 579 ASN A CA 1
ATOM 4685 C C . ASN A 1 579 ? -22.562 6.359 22.109 1 96.5 579 ASN A C 1
ATOM 4687 O O . ASN A 1 579 ? -23.5 6.867 21.5 1 96.5 579 ASN A O 1
ATOM 4691 N N . ARG A 1 580 ? -22.688 5.922 23.266 1 93.06 580 ARG A N 1
ATOM 4692 C CA . ARG A 1 580 ? -23.844 6.172 24.109 1 93.06 580 ARG A CA 1
ATOM 4693 C C . ARG A 1 580 ? -25.125 5.676 23.453 1 93.06 580 ARG A C 1
ATOM 4695 O O . ARG A 1 580 ? -26.156 6.34 23.516 1 93.06 580 ARG A O 1
ATOM 4702 N N . GLY A 1 581 ? -25.016 4.645 22.734 1 92.75 581 GLY A N 1
ATOM 4703 C CA . GLY A 1 581 ? -26.172 4.027 22.109 1 92.75 581 GLY A CA 1
ATOM 4704 C C . GLY A 1 581 ? -26.531 4.648 20.766 1 92.75 581 GLY A C 1
ATOM 4705 O O . GLY A 1 581 ? -27.438 4.18 20.094 1 92.75 581 GLY A O 1
ATOM 4706 N N . ARG A 1 582 ? -25.812 5.609 20.344 1 94.5 582 ARG A N 1
ATOM 4707 C CA . ARG A 1 582 ? -26.078 6.328 19.109 1 94.5 582 ARG A CA 1
ATOM 4708 C C . ARG A 1 582 ? -25.328 5.707 17.938 1 94.5 582 ARG A C 1
ATOM 4710 O O . ARG A 1 582 ? -24.547 4.766 18.125 1 94.5 582 ARG A O 1
ATOM 4717 N N . ARG A 1 583 ? -25.625 6.223 16.75 1 95.44 583 ARG A N 1
ATOM 4718 C CA . ARG A 1 583 ? -24.922 5.793 15.539 1 95.44 583 ARG A CA 1
ATOM 4719 C C . ARG A 1 583 ? -23.422 6.094 15.641 1 95.44 583 ARG A C 1
ATOM 4721 O O . ARG A 1 583 ? -23.031 7.066 16.281 1 95.44 583 ARG A O 1
ATOM 4728 N N . LEU A 1 584 ? -22.672 5.266 14.992 1 97.44 584 LEU A N 1
ATOM 4729 C CA . LEU A 1 584 ? -21.219 5.434 15.008 1 97.44 584 LEU A CA 1
ATOM 4730 C C . LEU A 1 584 ? -20.703 5.773 13.617 1 97.44 584 LEU A C 1
ATOM 4732 O O . LEU A 1 584 ? -19.781 6.582 13.477 1 97.44 584 LEU A O 1
ATOM 4736 N N . ASP A 1 585 ? -21.266 5.145 12.578 1 97.94 585 ASP A N 1
ATOM 4737 C CA . ASP A 1 585 ? -20.797 5.301 11.203 1 97.94 585 ASP A CA 1
ATOM 4738 C C . ASP A 1 585 ? -21.516 6.453 10.508 1 97.94 585 ASP A C 1
ATOM 4740 O O . ASP A 1 585 ? -22.734 6.402 10.305 1 97.94 585 ASP A O 1
ATOM 4744 N N . TYR A 1 586 ? -20.734 7.441 10.109 1 97.5 586 TYR A N 1
ATOM 4745 C CA . TYR A 1 586 ? -21.25 8.602 9.391 1 97.5 586 TYR A CA 1
ATOM 4746 C C . TYR A 1 586 ? -20.562 8.742 8.031 1 97.5 586 TYR A C 1
ATOM 4748 O O . TYR A 1 586 ? -19.328 8.695 7.945 1 97.5 586 TYR A O 1
ATOM 4756 N N . VAL A 1 587 ? -21.344 8.922 6.969 1 95.81 587 VAL A N 1
ATOM 4757 C CA . VAL A 1 587 ? -20.781 8.93 5.625 1 95.81 587 VAL A CA 1
ATOM 4758 C C . VAL A 1 587 ? -21.031 10.281 4.965 1 95.81 587 VAL A C 1
ATOM 4760 O O . VAL A 1 587 ? -22.109 10.852 5.09 1 95.81 587 VAL A O 1
ATOM 4763 N N . LEU A 1 588 ? -19.969 10.836 4.363 1 92.5 588 LEU A N 1
ATOM 4764 C CA . LEU A 1 588 ? -20.062 12.078 3.611 1 92.5 588 LEU A CA 1
ATOM 4765 C C . LEU A 1 588 ? -20.812 11.867 2.301 1 92.5 588 LEU A C 1
ATOM 4767 O O . LEU A 1 588 ? -20.859 10.75 1.775 1 92.5 588 LEU A O 1
ATOM 4771 N N . GLN A 1 589 ? -21.375 12.906 1.818 1 83.5 589 GLN A N 1
ATOM 4772 C CA . GLN A 1 589 ? -22.062 12.844 0.531 1 83.5 589 GLN A CA 1
ATOM 4773 C C . GLN A 1 589 ? -21.062 12.953 -0.625 1 83.5 589 GLN A C 1
ATOM 4775 O O . GLN A 1 589 ? -20.109 13.719 -0.552 1 83.5 589 GLN A O 1
ATOM 4780 N N . GLU A 1 590 ? -21.266 12.086 -1.619 1 76.19 590 GLU A N 1
ATOM 4781 C CA . GLU A 1 590 ? -20.406 12.156 -2.787 1 76.19 590 GLU A CA 1
ATOM 4782 C C . GLU A 1 590 ? -20.672 13.414 -3.602 1 76.19 590 GLU A C 1
ATOM 4784 O O . GLU A 1 590 ? -21.797 13.891 -3.662 1 76.19 590 GLU A O 1
ATOM 4789 N N . ARG A 1 591 ? -19.5 13.898 -4.191 1 65.88 591 ARG A N 1
ATOM 4790 C CA . ARG A 1 591 ? -19.656 15 -5.133 1 65.88 591 ARG A CA 1
ATOM 4791 C C . ARG A 1 591 ? -20.047 14.484 -6.52 1 65.88 591 ARG A C 1
ATOM 4793 O O . ARG A 1 591 ? -19.688 13.367 -6.887 1 65.88 591 ARG A O 1
ATOM 4800 N N . PRO A 1 592 ? -20.766 15.195 -7.195 1 57.62 592 PRO A N 1
ATOM 4801 C CA . PRO A 1 592 ? -21.188 14.734 -8.516 1 57.62 592 PRO A CA 1
ATOM 4802 C C . PRO A 1 592 ? -20.031 14.297 -9.398 1 57.62 592 PRO A C 1
ATOM 4804 O O . PRO A 1 592 ? -20.141 13.297 -10.117 1 57.62 592 PRO A O 1
ATOM 4807 N N . ILE A 1 593 ? -19 14.984 -9.289 1 55.19 593 ILE A N 1
ATOM 4808 C CA . ILE A 1 593 ? -17.891 14.727 -10.195 1 55.19 593 ILE A CA 1
ATOM 4809 C C . ILE A 1 593 ? -17.203 13.406 -9.812 1 55.19 593 ILE A C 1
ATOM 4811 O O . ILE A 1 593 ? -16.688 12.703 -10.68 1 55.19 593 ILE A O 1
ATOM 4815 N N . GLU A 1 594 ? -17.281 13.102 -8.672 1 64.88 594 GLU A N 1
ATOM 4816 C CA . GLU A 1 594 ? -16.578 11.93 -8.172 1 64.88 594 GLU A CA 1
ATOM 4817 C C . GLU A 1 594 ? -17.25 10.641 -8.648 1 64.88 594 GLU A C 1
ATOM 4819 O O . GLU A 1 594 ? -16.609 9.586 -8.711 1 64.88 594 GLU A O 1
ATOM 4824 N N . ILE A 1 595 ? -18.406 10.797 -9.016 1 49.16 595 ILE A N 1
ATOM 4825 C CA . ILE A 1 595 ? -19.172 9.625 -9.414 1 49.16 595 ILE A CA 1
ATOM 4826 C C . ILE A 1 595 ? -18.688 9.117 -10.773 1 49.16 595 ILE A C 1
ATOM 4828 O O . ILE A 1 595 ? -18.734 7.922 -11.047 1 49.16 595 ILE A O 1
ATOM 4832 N N . PHE A 1 596 ? -18.094 10.086 -11.375 1 50.31 596 PHE A N 1
ATOM 4833 C CA . PHE A 1 596 ? -17.719 9.727 -12.734 1 50.31 596 PHE A CA 1
ATOM 4834 C C . PHE A 1 596 ? -16.484 8.844 -12.734 1 50.31 596 PHE A C 1
ATOM 4836 O O . PHE A 1 596 ? -16.312 8 -13.625 1 50.31 596 PHE A O 1
ATOM 4843 N N . ASN A 1 597 ? -15.648 9.133 -11.906 1 61.66 597 ASN A N 1
ATOM 4844 C CA . ASN A 1 597 ? -14.523 8.211 -11.789 1 61.66 597 ASN A CA 1
ATOM 4845 C C . ASN A 1 597 ? -14.156 7.953 -10.328 1 61.66 597 ASN A C 1
ATOM 4847 O O . ASN A 1 597 ? -13.273 8.617 -9.781 1 61.66 597 ASN A O 1
ATOM 4851 N N . GLU A 1 598 ? -14.758 7.043 -9.875 1 66.38 598 GLU A N 1
ATOM 4852 C CA . GLU A 1 598 ? -14.648 6.719 -8.453 1 66.38 598 GLU A CA 1
ATOM 4853 C C . GLU A 1 598 ? -13.227 6.289 -8.094 1 66.38 598 GLU A C 1
ATOM 4855 O O . GLU A 1 598 ? -12.742 6.59 -7.004 1 66.38 598 GLU A O 1
ATOM 4860 N N . TYR A 1 599 ? -12.547 5.801 -8.969 1 64 599 TYR A N 1
ATOM 4861 C CA . TYR A 1 599 ? -11.25 5.23 -8.625 1 64 599 TYR A CA 1
ATOM 4862 C C . TYR A 1 599 ? -10.164 6.289 -8.664 1 64 599 TYR A C 1
ATOM 4864 O O . TYR A 1 599 ? -9.234 6.27 -7.848 1 64 599 TYR A O 1
ATOM 4872 N N . VAL A 1 600 ? -10.32 7.23 -9.586 1 61.44 600 VAL A N 1
ATOM 4873 C CA . VAL A 1 600 ? -9.352 8.32 -9.656 1 61.44 600 VAL A CA 1
ATOM 4874 C C . VAL A 1 600 ? -9.445 9.188 -8.398 1 61.44 600 VAL A C 1
ATOM 4876 O O . VAL A 1 600 ? -8.43 9.641 -7.871 1 61.44 600 VAL A O 1
ATOM 4879 N N . PHE A 1 601 ? -10.562 9.188 -7.871 1 68.25 601 PHE A N 1
ATOM 4880 C CA . PHE A 1 601 ? -10.781 10.086 -6.746 1 68.25 601 PHE A CA 1
ATOM 4881 C C . PHE A 1 601 ? -10.555 9.359 -5.422 1 68.25 601 PHE A C 1
ATOM 4883 O O . PHE A 1 601 ? -10.562 9.984 -4.359 1 68.25 601 PHE A O 1
ATOM 4890 N N . ALA A 1 602 ? -10.25 8.141 -5.539 1 75 602 ALA A N 1
ATOM 4891 C CA . ALA A 1 602 ? -10.117 7.344 -4.316 1 75 602 ALA A CA 1
ATOM 4892 C C . ALA A 1 602 ? -8.961 7.84 -3.461 1 75 602 ALA A C 1
ATOM 4894 O O . ALA A 1 602 ? -9.102 8.008 -2.248 1 75 602 ALA A O 1
ATOM 4895 N N . ILE A 1 603 ? -7.918 8.156 -4.07 1 75.62 603 ILE A N 1
ATOM 4896 C CA . ILE A 1 603 ? -6.746 8.586 -3.314 1 75.62 603 ILE A CA 1
ATOM 4897 C C . ILE A 1 603 ? -6.98 9.984 -2.75 1 75.62 603 ILE A C 1
ATOM 4899 O O . ILE A 1 603 ? -6.656 10.25 -1.591 1 75.62 603 ILE A O 1
ATOM 4903 N N . ALA A 1 604 ? -7.621 10.781 -3.486 1 78.06 604 ALA A N 1
ATOM 4904 C CA . ALA A 1 604 ? -7.898 12.148 -3.049 1 78.06 604 ALA A CA 1
ATOM 4905 C C . ALA A 1 604 ? -8.938 12.164 -1.927 1 78.06 604 ALA A C 1
ATOM 4907 O O . ALA A 1 604 ? -8.883 13.016 -1.04 1 78.06 604 ALA A O 1
ATOM 4908 N N . SER A 1 605 ? -9.766 11.219 -1.967 1 87.62 605 SER A N 1
ATOM 4909 C CA . SER A 1 605 ? -10.852 11.18 -0.995 1 87.62 605 SER A CA 1
ATOM 4910 C C . SER A 1 605 ? -10.328 10.898 0.409 1 87.62 605 SER A C 1
ATOM 4912 O O . SER A 1 605 ? -10.977 11.25 1.399 1 87.62 605 SER A O 1
ATOM 4914 N N . HIS A 1 606 ? -9.18 10.305 0.471 1 90.81 606 HIS A N 1
ATOM 4915 C CA . HIS A 1 606 ? -8.641 9.977 1.787 1 90.81 606 HIS A CA 1
ATOM 4916 C C . HIS A 1 606 ? -8.102 11.219 2.486 1 90.81 606 HIS A C 1
ATOM 4918 O O . HIS A 1 606 ? -7.852 11.195 3.693 1 90.81 606 HIS A O 1
ATOM 4924 N N . SER A 1 607 ? -8.008 12.305 1.796 1 88.06 607 SER A N 1
ATOM 4925 C CA . SER A 1 607 ? -7.484 13.523 2.402 1 88.06 607 SER A CA 1
ATOM 4926 C C . SER A 1 607 ? -8.531 14.633 2.412 1 88.06 607 SER A C 1
ATOM 4928 O O . SER A 1 607 ? -8.227 15.781 2.752 1 88.06 607 SER A O 1
ATOM 4930 N N . CYS A 1 608 ? -9.695 14.359 2.156 1 88.75 608 CYS A N 1
ATOM 4931 C CA . CYS A 1 608 ? -10.695 15.391 1.932 1 88.75 608 CYS A CA 1
ATOM 4932 C C . CYS A 1 608 ? -11.219 15.945 3.254 1 88.75 608 CYS A C 1
ATOM 4934 O O . CYS A 1 608 ? -11.82 17.016 3.289 1 88.75 608 CYS A O 1
ATOM 4936 N N . TYR A 1 609 ? -10.969 15.281 4.328 1 93.12 609 TYR A N 1
ATOM 4937 C CA . TYR A 1 609 ? -11.633 15.57 5.598 1 93.12 609 TYR A CA 1
ATOM 4938 C C . TYR A 1 609 ? -11.188 16.922 6.152 1 93.12 609 TYR A C 1
ATOM 4940 O O . TYR A 1 609 ? -11.953 17.594 6.84 1 93.12 609 TYR A O 1
ATOM 4948 N N . TRP A 1 610 ? -9.992 17.344 5.809 1 89.25 610 TRP A N 1
ATOM 4949 C CA . TRP A 1 610 ? -9.406 18.578 6.324 1 89.25 610 TRP A CA 1
ATOM 4950 C C . TRP A 1 610 ? -10.164 19.797 5.812 1 89.25 610 TRP A C 1
ATOM 4952 O O . TRP A 1 610 ? -10.219 20.828 6.488 1 89.25 610 TRP A O 1
ATOM 4962 N N . LEU A 1 611 ? -10.734 19.656 4.691 1 90.19 611 LEU A N 1
ATOM 4963 C CA . LEU A 1 611 ? -11.375 20.797 4.039 1 90.19 611 LEU A CA 1
ATOM 4964 C C . LEU A 1 611 ? -12.883 20.594 3.939 1 90.19 611 LEU A C 1
ATOM 4966 O O . LEU A 1 611 ? -13.578 21.344 3.254 1 90.19 611 LEU A O 1
ATOM 4970 N N . SER A 1 612 ? -13.32 19.625 4.609 1 92.25 612 SER A N 1
ATOM 4971 C CA . SER A 1 612 ? -14.742 19.312 4.5 1 92.25 612 SER A CA 1
ATOM 4972 C C . SER A 1 612 ? -15.57 20.125 5.488 1 92.25 612 SER A C 1
ATOM 4974 O O . SER A 1 612 ? -15.531 19.875 6.695 1 92.25 612 SER A O 1
ATOM 4976 N N . GLU A 1 613 ? -16.422 20.953 4.988 1 93.31 613 GLU A N 1
ATOM 4977 C CA . GLU A 1 613 ? -17.328 21.75 5.82 1 93.31 613 GLU A CA 1
ATOM 4978 C C . GLU A 1 613 ? -18.359 20.875 6.523 1 93.31 613 GLU A C 1
ATOM 4980 O O . GLU A 1 613 ? -18.719 21.141 7.672 1 93.31 613 GLU A O 1
ATOM 4985 N N . ASP A 1 614 ? -18.75 19.844 5.852 1 93.31 614 ASP A N 1
ATOM 4986 C CA . ASP A 1 614 ? -19.734 18.922 6.426 1 93.31 614 ASP A CA 1
ATOM 4987 C C . ASP A 1 614 ? -19.156 18.172 7.621 1 93.31 614 ASP A C 1
ATOM 4989 O O . ASP A 1 614 ? -19.828 18 8.641 1 93.31 614 ASP A O 1
ATOM 4993 N N . THR A 1 615 ? -17.953 17.703 7.445 1 95.94 615 THR A N 1
ATOM 4994 C CA . THR A 1 615 ? -17.281 17.047 8.555 1 95.94 615 THR A CA 1
ATOM 4995 C C . THR A 1 615 ? -17.141 17.984 9.75 1 95.94 615 THR A C 1
ATOM 4997 O O . THR A 1 615 ? -17.438 17.609 10.883 1 95.94 615 THR A O 1
ATOM 5000 N N . CYS A 1 616 ? -16.734 19.172 9.445 1 96.06 616 CYS A N 1
ATOM 5001 C CA . CYS A 1 616 ? -16.547 20.188 10.484 1 96.06 616 CYS A CA 1
ATOM 5002 C C . CYS A 1 616 ? -17.844 20.469 11.219 1 96.06 616 CYS A C 1
ATOM 5004 O O . CYS A 1 616 ? -17.875 20.531 12.453 1 96.06 616 CYS A O 1
ATOM 5006 N N . LEU A 1 617 ? -18.891 20.641 10.5 1 95 617 LEU A N 1
ATOM 5007 C CA . LEU A 1 617 ? -20.172 20.969 11.109 1 95 617 LEU A CA 1
ATOM 5008 C C . LEU A 1 617 ? -20.656 19.828 12.008 1 95 617 LEU A C 1
ATOM 5010 O O . LEU A 1 617 ? -21.234 20.078 13.078 1 95 617 LEU A O 1
ATOM 5014 N N . LEU A 1 618 ? -20.5 18.625 11.586 1 95.5 618 LEU A N 1
ATOM 5015 C CA . LEU A 1 618 ? -20.875 17.484 12.422 1 95.5 618 LEU A CA 1
ATOM 5016 C C . LEU A 1 618 ? -20.125 17.516 13.75 1 95.5 618 LEU A C 1
ATOM 5018 O O . LEU A 1 618 ? -20.703 17.281 14.805 1 95.5 618 LEU A O 1
ATOM 5022 N N . MET A 1 619 ? -18.844 17.766 13.703 1 97.12 619 MET A N 1
ATOM 5023 C CA . MET A 1 619 ? -18.016 17.828 14.906 1 97.12 619 MET A CA 1
ATOM 5024 C C . MET A 1 619 ? -18.469 18.953 15.82 1 97.12 619 MET A C 1
ATOM 5026 O O . MET A 1 619 ? -18.578 18.781 17.031 1 97.12 619 MET A O 1
ATOM 5030 N N . LEU A 1 620 ? -18.781 20.094 15.227 1 95.81 620 LEU A N 1
ATOM 5031 C CA . LEU A 1 620 ? -19.219 21.25 16 1 95.81 620 LEU A CA 1
ATOM 5032 C C . LEU A 1 620 ? -20.562 21 16.672 1 95.81 620 LEU A C 1
ATOM 5034 O O . LEU A 1 620 ? -20.797 21.438 17.797 1 95.81 620 LEU A O 1
ATOM 5038 N N . LYS A 1 621 ? -21.422 20.328 15.953 1 94.5 621 LYS A N 1
ATOM 5039 C CA . LYS A 1 621 ? -22.734 20.016 16.516 1 94.5 621 LYS A CA 1
ATOM 5040 C C . LYS A 1 621 ? -22.594 19.172 17.781 1 94.5 621 LYS A C 1
ATOM 5042 O O . LYS A 1 621 ? -23.328 19.359 18.75 1 94.5 621 LYS A O 1
ATOM 5047 N N . GLU A 1 622 ? -21.703 18.25 17.719 1 94.25 622 GLU A N 1
ATOM 5048 C CA . GLU A 1 622 ? -21.484 17.422 18.891 1 94.25 622 GLU A CA 1
ATOM 5049 C C . GLU A 1 622 ? -20.938 18.234 20.062 1 94.25 622 GLU A C 1
ATOM 5051 O O . GLU A 1 622 ? -21.281 17.984 21.219 1 94.25 622 GLU A O 1
ATOM 5056 N N . LEU A 1 623 ? -20.125 19.188 19.828 1 94.56 623 LEU A N 1
ATOM 5057 C CA . LEU A 1 623 ? -19.469 19.969 20.875 1 94.56 623 LEU A CA 1
ATOM 5058 C C . LEU A 1 623 ? -20.406 21.031 21.422 1 94.56 623 LEU A C 1
ATOM 5060 O O . LEU A 1 623 ? -20.422 21.297 22.625 1 94.56 623 LEU A O 1
ATOM 5064 N N . TYR A 1 624 ? -21.266 21.625 20.578 1 92.06 624 TYR A N 1
ATOM 5065 C CA . TYR A 1 624 ? -22.109 22.75 21 1 92.06 624 TYR A CA 1
ATOM 5066 C C . TYR A 1 624 ? -23.484 22.25 21.438 1 92.06 624 TYR A C 1
ATOM 5068 O O . TYR A 1 624 ? -24.141 22.891 22.266 1 92.06 624 TYR A O 1
ATOM 5076 N N . ASP A 1 625 ? -24.219 21.219 20.812 1 81.12 625 ASP A N 1
ATOM 5077 C CA . ASP A 1 625 ? -25.594 20.828 21.062 1 81.12 625 ASP A CA 1
ATOM 5078 C C . ASP A 1 625 ? -25.719 20.047 22.375 1 81.12 625 ASP A C 1
ATOM 5080 O O . ASP A 1 625 ? -26.781 20.047 23 1 81.12 625 ASP A O 1
ATOM 5084 N N . ASP A 1 626 ? -25.078 19.172 22.797 1 60.91 626 ASP A N 1
ATOM 5085 C CA . ASP A 1 626 ? -25.266 18.422 24.031 1 60.91 626 ASP A CA 1
ATOM 5086 C C . ASP A 1 626 ? -25.422 19.359 25.234 1 60.91 626 ASP A C 1
ATOM 5088 O O . ASP A 1 626 ? -25.625 18.906 26.359 1 60.91 626 ASP A O 1
ATOM 5092 N N . SER A 1 627 ? -25.281 20.578 25.203 1 47.66 627 SER A N 1
ATOM 5093 C CA . SER A 1 627 ? -25.578 21.359 26.406 1 47.66 627 SER A CA 1
ATOM 5094 C C . SER A 1 627 ? -27.078 21.406 26.688 1 47.66 627 SER A C 1
ATOM 5096 O O . SER A 1 627 ? -27.5 21.906 27.719 1 47.66 627 SER A O 1
ATOM 5098 N N . LYS A 1 628 ? -28 21.141 25.844 1 39.34 628 LYS A N 1
ATOM 5099 C CA . LYS A 1 628 ? -29.422 21.125 26.203 1 39.34 628 LYS A CA 1
ATOM 5100 C C . LYS A 1 628 ? -29.797 19.812 26.891 1 39.34 628 LYS A C 1
ATOM 5102 O O . LYS A 1 628 ? -30.797 19.172 26.516 1 39.34 628 LYS A O 1
ATOM 5107 N N . ILE A 1 629 ? -29 18.953 27.359 1 35.41 629 ILE A N 1
ATOM 5108 C CA . ILE A 1 629 ? -29.562 17.828 28.109 1 35.41 629 ILE A CA 1
ATOM 5109 C C . ILE A 1 629 ? -30.625 18.328 29.078 1 35.41 629 ILE A C 1
ATOM 5111 O O . ILE A 1 629 ? -30.547 19.469 29.578 1 35.41 629 ILE A O 1
ATOM 5115 N N . ILE A 1 630 ? -31.438 17.281 29.719 1 34.53 630 ILE A N 1
ATOM 5116 C CA . ILE A 1 630 ? -32.656 17.047 30.5 1 34.53 630 ILE A CA 1
ATOM 5117 C C . ILE A 1 630 ? -32.531 17.734 31.844 1 34.53 630 ILE A C 1
ATOM 5119 O O . ILE A 1 630 ? -31.719 17.359 32.688 1 34.53 630 ILE A O 1
ATOM 5123 N N . ASP A 1 631 ? -32.688 18.953 32.031 1 29.14 631 ASP A N 1
ATOM 5124 C CA . ASP A 1 631 ? -33.25 19.422 33.281 1 29.14 631 ASP A CA 1
ATOM 5125 C C . ASP A 1 631 ? -34.5 18.656 33.656 1 29.14 631 ASP A C 1
ATOM 5127 O O . ASP A 1 631 ? -35.625 19.078 33.281 1 29.14 631 ASP A O 1
ATOM 5131 N N . THR A 1 632 ? -34.844 17.391 33.312 1 29.17 632 THR A N 1
ATOM 5132 C CA . THR A 1 632 ? -35.938 16.75 34.062 1 29.17 632 THR A CA 1
ATOM 5133 C C . THR A 1 632 ? -35.625 16.781 35.562 1 29.17 632 THR A C 1
ATOM 5135 O O . THR A 1 632 ? -34.75 16.031 36.031 1 29.17 632 THR A O 1
ATOM 5138 N N . GLY A 1 633 ? -35.375 17.969 36.219 1 24.17 633 GLY A N 1
ATOM 5139 C CA . GLY A 1 633 ? -35.719 18.203 37.594 1 24.17 633 GLY A CA 1
ATOM 5140 C C . GLY A 1 633 ? -37.031 17.562 38 1 24.17 633 GLY A C 1
ATOM 5141 O O . GLY A 1 633 ? -38.031 17.672 37.25 1 24.17 633 GLY A O 1
ATOM 5142 N N . GLN A 1 634 ? -37.094 16.406 38.75 1 22.05 634 GLN A N 1
ATOM 5143 C CA . GLN A 1 634 ? -37.938 16.062 39.875 1 22.05 634 GLN A CA 1
ATOM 5144 C C . GLN A 1 634 ? -38.094 17.25 40.844 1 22.05 634 GLN A C 1
ATOM 5146 O O . GLN A 1 634 ? -37.094 17.734 41.406 1 22.05 634 GLN A O 1
ATOM 5151 N N . SER A 1 635 ? -38.969 18.219 40.406 1 18.66 635 SER A N 1
ATOM 5152 C CA . SER A 1 635 ? -40.094 18.453 41.312 1 18.66 635 SER A CA 1
ATOM 5153 C C . SER A 1 635 ? -41.062 17.297 41.281 1 18.66 635 SER A C 1
ATOM 5155 O O . SER A 1 635 ? -41.219 16.641 40.25 1 18.66 635 SER A O 1
ATOM 5157 N N . MET B 1 1 ? -25.219 -53.594 24.422 1 18.45 1 MET B N 1
ATOM 5158 C CA . MET B 1 1 ? -25.156 -52.125 24.359 1 18.45 1 MET B CA 1
ATOM 5159 C C . MET B 1 1 ? -25.328 -51.625 22.922 1 18.45 1 MET B C 1
ATOM 5161 O O . MET B 1 1 ? -24.391 -51.656 22.141 1 18.45 1 MET B O 1
ATOM 5165 N N . GLU B 1 2 ? -26.578 -51.594 22.234 1 18.62 2 GLU B N 1
ATOM 5166 C CA . GLU B 1 2 ? -27.297 -51.688 20.969 1 18.62 2 GLU B CA 1
ATOM 5167 C C . GLU B 1 2 ? -27.344 -50.344 20.25 1 18.62 2 GLU B C 1
ATOM 5169 O O . GLU B 1 2 ? -27.453 -49.281 20.875 1 18.62 2 GLU B O 1
ATOM 5174 N N . SER B 1 3 ? -27.031 -50.094 18.797 1 18.3 3 SER B N 1
ATOM 5175 C CA . SER B 1 3 ? -26.547 -49.344 17.656 1 18.3 3 SER B CA 1
ATOM 5176 C C . SER B 1 3 ? -27.641 -48.406 17.125 1 18.3 3 SER B C 1
ATOM 5178 O O . SER B 1 3 ? -27.484 -47.812 16.062 1 18.3 3 SER B O 1
ATOM 5180 N N . SER B 1 4 ? -28.703 -47.781 17.781 1 18.41 4 SER B N 1
ATOM 5181 C CA . SER B 1 4 ? -30 -47.531 17.172 1 18.41 4 SER B CA 1
ATOM 5182 C C . SER B 1 4 ? -29.969 -46.312 16.281 1 18.41 4 SER B C 1
ATOM 5184 O O . SER B 1 4 ? -29.516 -45.25 16.703 1 18.41 4 SER B O 1
ATOM 5186 N N . GLN B 1 5 ? -30.188 -46.281 14.742 1 18.72 5 GLN B N 1
ATOM 5187 C CA . GLN B 1 5 ? -30.031 -45.719 13.398 1 18.72 5 GLN B CA 1
ATOM 5188 C C . GLN B 1 5 ? -31.125 -44.688 13.086 1 18.72 5 GLN B C 1
ATOM 5190 O O . GLN B 1 5 ? -31.234 -44.219 11.953 1 18.72 5 GLN B O 1
ATOM 5195 N N . PRO B 1 6 ? -31.656 -43.625 13.766 1 18.03 6 PRO B N 1
ATOM 5196 C CA . PRO B 1 6 ? -33.031 -43.25 13.422 1 18.03 6 PRO B CA 1
ATOM 5197 C C . PRO B 1 6 ? -33.125 -42.438 12.125 1 18.03 6 PRO B C 1
ATOM 5199 O O . PRO B 1 6 ? -32.188 -41.688 11.797 1 18.03 6 PRO B O 1
ATOM 5202 N N . ASN B 1 7 ? -34.125 -42.594 11 1 17.92 7 ASN B N 1
ATOM 5203 C CA . ASN B 1 7 ? -34.625 -42.531 9.625 1 17.92 7 ASN B CA 1
ATOM 5204 C C . ASN B 1 7 ? -35.312 -41.219 9.352 1 17.92 7 ASN B C 1
ATOM 5206 O O . ASN B 1 7 ? -36.031 -41.062 8.359 1 17.92 7 ASN B O 1
ATOM 5210 N N . ILE B 1 8 ? -35 -40 9.766 1 17.72 8 ILE B N 1
ATOM 5211 C CA . ILE B 1 8 ? -36.062 -39.031 9.766 1 17.72 8 ILE B CA 1
ATOM 5212 C C . ILE B 1 8 ? -36.469 -38.688 8.328 1 17.72 8 ILE B C 1
ATOM 5214 O O . ILE B 1 8 ? -35.594 -38.594 7.449 1 17.72 8 ILE B O 1
ATOM 5218 N N . GLU B 1 9 ? -37.719 -38.062 7.984 1 16.73 9 GLU B N 1
ATOM 5219 C CA . GLU B 1 9 ? -38.906 -37.969 7.145 1 16.73 9 GLU B CA 1
ATOM 5220 C C . GLU B 1 9 ? -38.719 -36.969 5.996 1 16.73 9 GLU B C 1
ATOM 5222 O O . GLU B 1 9 ? -37.938 -36 6.129 1 16.73 9 GLU B O 1
ATOM 5227 N N . ASN B 1 10 ? -39.5 -37.031 4.727 1 17.23 10 ASN B N 1
ATOM 5228 C CA . ASN B 1 10 ? -39.719 -36.969 3.289 1 17.23 10 ASN B CA 1
ATOM 5229 C C . ASN B 1 10 ? -40.344 -35.656 2.877 1 17.23 10 ASN B C 1
ATOM 5231 O O . ASN B 1 10 ? -41.562 -35.562 2.66 1 17.23 10 ASN B O 1
ATOM 5235 N N . LEU B 1 11 ? -39.969 -34.438 3.254 1 16.22 11 LEU B N 1
ATOM 5236 C CA . LEU B 1 11 ? -40.906 -33.344 3.039 1 16.22 11 LEU B CA 1
ATOM 5237 C C . LEU B 1 11 ? -41.188 -33.156 1.554 1 16.22 11 LEU B C 1
ATOM 5239 O O . LEU B 1 11 ? -40.25 -33.062 0.744 1 16.22 11 LEU B O 1
ATOM 5243 N N . VAL B 1 12 ? -42.438 -32.938 1.003 1 16.17 12 VAL B N 1
ATOM 5244 C CA . VAL B 1 12 ? -43.344 -33.188 -0.1 1 16.17 12 VAL B CA 1
ATOM 5245 C C . VAL B 1 12 ? -43.125 -32.156 -1.213 1 16.17 12 VAL B C 1
ATOM 5247 O O . VAL B 1 12 ? -42.562 -31.094 -0.973 1 16.17 12 VAL B O 1
ATOM 5250 N N . GLU B 1 13 ? -44.094 -31.969 -2.312 1 16.39 13 GLU B N 1
ATOM 5251 C CA . GLU B 1 13 ? -44.406 -32.219 -3.713 1 16.39 13 GLU B CA 1
ATOM 5252 C C . GLU B 1 13 ? -44.594 -30.938 -4.496 1 16.39 13 GLU B C 1
ATOM 5254 O O . GLU B 1 13 ? -43.969 -30.766 -5.559 1 16.39 13 GLU B O 1
ATOM 5259 N N . THR B 1 14 ? -45.812 -30.203 -4.582 1 15.7 14 THR B N 1
ATOM 5260 C CA . THR B 1 14 ? -46.719 -30.266 -5.734 1 15.7 14 THR B CA 1
ATOM 5261 C C . THR B 1 14 ? -46.469 -29.094 -6.68 1 15.7 14 THR B C 1
ATOM 5263 O O . THR B 1 14 ? -45.781 -28.125 -6.312 1 15.7 14 THR B O 1
ATOM 5266 N N . ASP B 1 15 ? -47.562 -28.219 -7.273 1 15.99 15 ASP B N 1
ATOM 5267 C CA . ASP B 1 15 ? -48.281 -28.281 -8.531 1 15.99 15 ASP B CA 1
ATOM 5268 C C . ASP B 1 15 ? -48.031 -27.047 -9.391 1 15.99 15 ASP B C 1
ATOM 5270 O O . ASP B 1 15 ? -47.719 -27.156 -10.57 1 15.99 15 ASP B O 1
ATOM 5274 N N . PRO B 1 16 ? -48.812 -25.797 -9.281 1 15.88 16 PRO B N 1
ATOM 5275 C CA . PRO B 1 16 ? -49.844 -25.453 -10.273 1 15.88 16 PRO B CA 1
ATOM 5276 C C . PRO B 1 16 ? -49.281 -24.594 -11.406 1 15.88 16 PRO B C 1
ATOM 5278 O O . PRO B 1 16 ? -48.156 -24.094 -11.32 1 15.88 16 PRO B O 1
ATOM 5281 N N . ASN B 1 17 ? -49.938 -23.266 -11.68 1 16.17 17 ASN B N 1
ATOM 5282 C CA . ASN B 1 17 ? -50.812 -22.734 -12.734 1 16.17 17 ASN B CA 1
ATOM 5283 C C . ASN B 1 17 ? -50 -21.906 -13.742 1 16.17 17 ASN B C 1
ATOM 5285 O O . ASN B 1 17 ? -48.906 -21.438 -13.445 1 16.17 17 ASN B O 1
ATOM 5289 N N . ARG B 1 18 ? -50.688 -20.938 -14.742 1 15.93 18 ARG B N 1
ATOM 5290 C CA . ARG B 1 18 ? -51.094 -20.828 -16.141 1 15.93 18 ARG B CA 1
ATOM 5291 C C . ARG B 1 18 ? -50.375 -19.672 -16.828 1 15.93 18 ARG B C 1
ATOM 5293 O O . ARG B 1 18 ? -49.812 -19.859 -17.922 1 15.93 18 ARG B O 1
ATOM 5300 N N . ASN B 1 19 ? -50.719 -18.281 -16.609 1 15.95 19 ASN B N 1
ATOM 5301 C CA . ASN B 1 19 ? -51.312 -17.531 -17.719 1 15.95 19 ASN B CA 1
ATOM 5302 C C . ASN B 1 19 ? -50.25 -16.922 -18.625 1 15.95 19 ASN B C 1
ATOM 5304 O O . ASN B 1 19 ? -49.094 -16.734 -18.203 1 15.95 19 ASN B O 1
ATOM 5308 N N . ASN B 1 20 ? -50.625 -16.172 -19.844 1 15.64 20 ASN B N 1
ATOM 5309 C CA . ASN B 1 20 ? -50.469 -16.109 -21.297 1 15.64 20 ASN B CA 1
ATOM 5310 C C . ASN B 1 20 ? -49.562 -14.961 -21.719 1 15.64 20 ASN B C 1
ATOM 5312 O O . ASN B 1 20 ? -48.719 -15.125 -22.578 1 15.64 20 ASN B O 1
ATOM 5316 N N . PRO B 1 21 ? -49.656 -13.609 -21.266 1 16.02 21 PRO B N 1
ATOM 5317 C CA . PRO B 1 21 ? -50 -12.719 -22.391 1 16.02 21 PRO B CA 1
ATOM 5318 C C . PRO B 1 21 ? -48.781 -12.359 -23.234 1 16.02 21 PRO B C 1
ATOM 5320 O O . PRO B 1 21 ? -47.656 -12.492 -22.781 1 16.02 21 PRO B O 1
ATOM 5323 N N . SER B 1 22 ? -48.906 -11.406 -24.344 1 15.51 22 SER B N 1
ATOM 5324 C CA . SER B 1 22 ? -48.719 -11.211 -25.781 1 15.51 22 SER B CA 1
ATOM 5325 C C . SER B 1 22 ? -47.562 -10.281 -26.078 1 15.51 22 SER B C 1
ATOM 5327 O O . SER B 1 22 ? -46.781 -10.531 -27 1 15.51 22 SER B O 1
ATOM 5329 N N . SER B 1 23 ? -47.344 -9.055 -25.375 1 15.76 23 SER B N 1
ATOM 5330 C CA . SER B 1 23 ? -47.375 -7.91 -26.281 1 15.76 23 SER B CA 1
ATOM 5331 C C . SER B 1 23 ? -46.062 -7.789 -27.062 1 15.76 23 SER B C 1
ATOM 5333 O O . SER B 1 23 ? -45.062 -8.359 -26.672 1 15.76 23 SER B O 1
ATOM 5335 N N . SER B 1 24 ? -45.875 -6.605 -27.859 1 16.62 24 SER B N 1
ATOM 5336 C CA . SER B 1 24 ? -45.656 -6.098 -29.203 1 16.62 24 SER B CA 1
ATOM 5337 C C . SER B 1 24 ? -44.188 -5.656 -29.375 1 16.62 24 SER B C 1
ATOM 5339 O O . SER B 1 24 ? -43.656 -4.949 -28.516 1 16.62 24 SER B O 1
ATOM 5341 N N . VAL B 1 25 ? -43.406 -6.438 -30.062 1 17.2 25 VAL B N 1
ATOM 5342 C CA . VAL B 1 25 ? -42 -6.527 -30.453 1 17.2 25 VAL B CA 1
ATOM 5343 C C . VAL B 1 25 ? -41.625 -5.316 -31.297 1 17.2 25 VAL B C 1
ATOM 5345 O O . VAL B 1 25 ? -42.156 -5.121 -32.406 1 17.2 25 VAL B O 1
ATOM 5348 N N . PHE B 1 26 ? -41.562 -4.125 -30.531 1 15.91 26 PHE B N 1
ATOM 5349 C CA . PHE B 1 26 ? -41.312 -2.92 -31.312 1 15.91 26 PHE B CA 1
ATOM 5350 C C . PHE B 1 26 ? -40.094 -3.1 -32.219 1 15.91 26 PHE B C 1
ATOM 5352 O O . PHE B 1 26 ? -39.031 -3.518 -31.75 1 15.91 26 PHE B O 1
ATOM 5359 N N . SER B 1 27 ? -40.344 -3.225 -33.531 1 16.09 27 SER B N 1
ATOM 5360 C CA . SER B 1 27 ? -39.656 -3.508 -34.812 1 16.09 27 SER B CA 1
ATOM 5361 C C . SER B 1 27 ? -38.625 -2.447 -35.125 1 16.09 27 SER B C 1
ATOM 5363 O O . SER B 1 27 ? -38.406 -2.121 -36.312 1 16.09 27 SER B O 1
ATOM 5365 N N . GLY B 1 28 ? -37.844 -1.971 -34.219 1 15.45 28 GLY B N 1
ATOM 5366 C CA . GLY B 1 28 ? -37.094 -0.806 -34.656 1 15.45 28 GLY B CA 1
ATOM 5367 C C . GLY B 1 28 ? -36.219 -1.068 -35.875 1 15.45 28 GLY B C 1
ATOM 5368 O O . GLY B 1 28 ? -35.469 -2.041 -35.938 1 15.45 28 GLY B O 1
ATOM 5369 N N . SER B 1 29 ? -36.719 -0.632 -37.062 1 15.54 29 SER B N 1
ATOM 5370 C CA . SER B 1 29 ? -36.344 -0.747 -38.469 1 15.54 29 SER B CA 1
ATOM 5371 C C . SER B 1 29 ? -34.969 -0.1 -38.719 1 15.54 29 SER B C 1
ATOM 5373 O O . SER B 1 29 ? -34.812 1.111 -38.562 1 15.54 29 SER B O 1
ATOM 5375 N N . ILE B 1 30 ? -33.969 -0.466 -38.125 1 16.2 30 ILE B N 1
ATOM 5376 C CA . ILE B 1 30 ? -32.719 0.227 -38.438 1 16.2 30 ILE B CA 1
ATOM 5377 C C . ILE B 1 30 ? -32.469 0.198 -39.938 1 16.2 30 ILE B C 1
ATOM 5379 O O . ILE B 1 30 ? -32.438 -0.873 -40.531 1 16.2 30 ILE B O 1
ATOM 5383 N N . ALA B 1 31 ? -32.688 1.396 -40.562 1 14.9 31 ALA B N 1
ATOM 5384 C CA . ALA B 1 31 ? -32.625 1.823 -41.969 1 14.9 31 ALA B CA 1
ATOM 5385 C C . ALA B 1 31 ? -31.312 1.362 -42.625 1 14.9 31 ALA B C 1
ATOM 5387 O O . ALA B 1 31 ? -30.281 1.295 -41.969 1 14.9 31 ALA B O 1
ATOM 5388 N N . SER B 1 32 ? -31.406 0.868 -43.938 1 15.02 32 SER B N 1
ATOM 5389 C CA . SER B 1 32 ? -30.734 0.145 -45 1 15.02 32 SER B CA 1
ATOM 5390 C C . SER B 1 32 ? -29.688 1.016 -45.688 1 15.02 32 SER B C 1
ATOM 5392 O O . SER B 1 32 ? -28.969 0.556 -46.594 1 15.02 32 SER B O 1
ATOM 5394 N N . ALA B 1 33 ? -29.328 2.223 -45.219 1 14.61 33 ALA B N 1
ATOM 5395 C CA . ALA B 1 33 ? -28.984 3.051 -46.344 1 14.61 33 ALA B CA 1
ATOM 5396 C C . ALA B 1 33 ? -27.969 2.34 -47.25 1 14.61 33 ALA B C 1
ATOM 5398 O O . ALA B 1 33 ? -27.109 1.604 -46.75 1 14.61 33 ALA B O 1
ATOM 5399 N N . SER B 1 34 ? -28.188 2.619 -48.625 1 14.49 34 SER B N 1
ATOM 5400 C CA . SER B 1 34 ? -27.953 2.217 -50 1 14.49 34 SER B CA 1
ATOM 5401 C C . SER B 1 34 ? -26.469 2.283 -50.344 1 14.49 34 SER B C 1
ATOM 5403 O O . SER B 1 34 ? -25.688 2.9 -49.625 1 14.49 34 SER B O 1
ATOM 5405 N N . ALA B 1 35 ? -26.203 2.207 -51.719 1 14.77 35 ALA B N 1
ATOM 5406 C CA . ALA B 1 35 ? -25.484 1.491 -52.75 1 14.77 35 ALA B CA 1
ATOM 5407 C C . ALA B 1 35 ? -24.281 2.303 -53.25 1 14.77 35 ALA B C 1
ATOM 5409 O O . ALA B 1 35 ? -23.312 1.739 -53.75 1 14.77 35 ALA B O 1
ATOM 5410 N N . GLU B 1 36 ? -24.141 3.672 -53.062 1 14.79 36 GLU B N 1
ATOM 5411 C CA . GLU B 1 36 ? -23.891 4.23 -54.375 1 14.79 36 GLU B CA 1
ATOM 5412 C C . GLU B 1 36 ? -22.578 3.703 -54.938 1 14.79 36 GLU B C 1
ATOM 5414 O O . GLU B 1 36 ? -21.656 3.357 -54.188 1 14.79 36 GLU B O 1
ATOM 5419 N N . PRO B 1 37 ? -22.516 3.912 -56.344 1 15.29 37 PRO B N 1
ATOM 5420 C CA . PRO B 1 37 ? -21.953 3.215 -57.5 1 15.29 37 PRO B CA 1
ATOM 5421 C C . PRO B 1 37 ? -20.438 3.414 -57.625 1 15.29 37 PRO B C 1
ATOM 5423 O O . PRO B 1 37 ? -19.688 2.441 -57.781 1 15.29 37 PRO B O 1
ATOM 5426 N N . THR B 1 38 ? -20 4.734 -58 1 14.63 38 THR B N 1
ATOM 5427 C CA . THR B 1 38 ? -19.578 4.805 -59.406 1 14.63 38 THR B CA 1
ATOM 5428 C C . THR B 1 38 ? -18.109 4.453 -59.531 1 14.63 38 THR B C 1
ATOM 5430 O O . THR B 1 38 ? -17.734 3.578 -60.312 1 14.63 38 THR B O 1
ATOM 5433 N N . SER B 1 39 ? -17.219 5.551 -59.812 1 14.95 39 SER B N 1
ATOM 5434 C CA . SER B 1 39 ? -16.625 5.734 -61.125 1 14.95 39 SER B CA 1
ATOM 5435 C C . SER B 1 39 ? -15.289 5.008 -61.25 1 14.95 39 SER B C 1
ATOM 5437 O O . SER B 1 39 ? -14.781 4.477 -60.281 1 14.95 39 SER B O 1
ATOM 5439 N N . ASN B 1 40 ? -14.266 5.75 -61.812 1 15.05 40 ASN B N 1
ATOM 5440 C CA . ASN B 1 40 ? -13.656 5.734 -63.156 1 15.05 40 ASN B CA 1
ATOM 5441 C C . ASN B 1 40 ? -12.328 4.984 -63.156 1 15.05 40 ASN B C 1
ATOM 5443 O O . ASN B 1 40 ? -11.945 4.395 -62.125 1 15.05 40 ASN B O 1
ATOM 5447 N N . ASP B 1 41 ? -11.297 5.656 -63.656 1 15.4 41 ASP B N 1
ATOM 5448 C CA . ASP B 1 41 ? -10.68 5.508 -64.938 1 15.4 41 ASP B CA 1
ATOM 5449 C C . ASP B 1 41 ? -9.461 4.586 -64.875 1 15.4 41 ASP B C 1
ATOM 5451 O O . ASP B 1 41 ? -9.438 3.531 -65.5 1 15.4 41 ASP B O 1
ATOM 5455 N N . ARG B 1 42 ? -8.328 5.219 -65.188 1 15.11 42 ARG B N 1
ATOM 5456 C CA . ARG B 1 42 ? -7.57 5.125 -66.438 1 15.11 42 ARG B CA 1
ATOM 5457 C C . ARG B 1 42 ? -6.332 4.254 -66.312 1 15.11 42 ARG B C 1
ATOM 5459 O O . ARG B 1 42 ? -5.883 3.604 -67.25 1 15.11 42 ARG B O 1
ATOM 5466 N N . ILE B 1 43 ? -5.703 4.305 -65.062 1 15.54 43 ILE B N 1
ATOM 5467 C CA . ILE B 1 43 ? -4.324 4.527 -65.438 1 15.54 43 ILE B CA 1
ATOM 5468 C C . ILE B 1 43 ? -3.803 3.291 -66.188 1 15.54 43 ILE B C 1
ATOM 5470 O O . ILE B 1 43 ? -4.105 2.16 -65.812 1 15.54 43 ILE B O 1
ATOM 5474 N N . GLU B 1 44 ? -2.906 3.611 -67.188 1 15.61 44 GLU B N 1
ATOM 5475 C CA . GLU B 1 44 ? -2.211 3.275 -68.438 1 15.61 44 GLU B CA 1
ATOM 5476 C C . GLU B 1 44 ? -1.353 2.025 -68.25 1 15.61 44 GLU B C 1
ATOM 5478 O O . GLU B 1 44 ? -0.779 1.8 -67.188 1 15.61 44 GLU B O 1
ATOM 5483 N N . MET B 1 45 ? -1.525 1.351 -69.188 1 16.03 45 MET B N 1
ATOM 5484 C CA . MET B 1 45 ? -1.132 0.062 -69.75 1 16.03 45 MET B CA 1
ATOM 5485 C C . MET B 1 45 ? 0.386 -0.064 -69.812 1 16.03 45 MET B C 1
ATOM 5487 O O . MET B 1 45 ? 0.93 -0.595 -70.75 1 16.03 45 MET B O 1
ATOM 5491 N N . LYS B 1 46 ? 1.206 0.766 -69.062 1 16.64 46 LYS B N 1
ATOM 5492 C CA . LYS B 1 46 ? 2.428 0.778 -69.875 1 16.64 46 LYS B CA 1
ATOM 5493 C C . LYS B 1 46 ? 2.916 -0.64 -70.188 1 16.64 46 LYS B C 1
ATOM 5495 O O . LYS B 1 46 ? 2.887 -1.498 -69.25 1 16.64 46 LYS B O 1
ATOM 5500 N N . THR B 1 47 ? 3.086 -0.862 -71.438 1 15.88 47 THR B N 1
ATOM 5501 C CA . THR B 1 47 ? 3.479 -1.86 -72.438 1 15.88 47 THR B CA 1
ATOM 5502 C C . THR B 1 47 ? 4.859 -2.426 -72.125 1 15.88 47 THR B C 1
ATOM 5504 O O . THR B 1 47 ? 5.434 -3.172 -72.938 1 15.88 47 THR B O 1
ATOM 5507 N N . THR B 1 48 ? 5.141 -2.619 -70.812 1 15.56 48 THR B N 1
ATOM 5508 C CA . THR B 1 48 ? 6.562 -2.947 -70.812 1 15.56 48 THR B CA 1
ATOM 5509 C C . THR B 1 48 ? 6.84 -4.09 -71.812 1 15.56 48 THR B C 1
ATOM 5511 O O . THR B 1 48 ? 6.242 -5.164 -71.688 1 15.56 48 THR B O 1
ATOM 5514 N N . THR B 1 49 ? 7.434 -3.748 -72.875 1 15.97 49 THR B N 1
ATOM 5515 C CA . THR B 1 49 ? 7.828 -4.465 -74.125 1 15.97 49 THR B CA 1
ATOM 5516 C C . THR B 1 49 ? 8.82 -5.578 -73.75 1 15.97 49 THR B C 1
ATOM 5518 O O . THR B 1 49 ? 9.094 -6.438 -74.625 1 15.97 49 THR B O 1
ATOM 5521 N N . ILE B 1 50 ? 9.211 -5.836 -72.562 1 16.52 50 ILE B N 1
ATOM 5522 C CA . ILE B 1 50 ? 10.555 -6.375 -72.688 1 16.52 50 ILE B CA 1
ATOM 5523 C C . ILE B 1 50 ? 10.508 -7.613 -73.625 1 16.52 50 ILE B C 1
ATOM 5525 O O . ILE B 1 50 ? 9.617 -8.453 -73.438 1 16.52 50 ILE B O 1
ATOM 5529 N N . SER B 1 51 ? 11.461 -7.66 -74.562 1 15.9 51 SER B N 1
ATOM 5530 C CA . SER B 1 51 ? 11.82 -8.297 -75.812 1 15.9 51 SER B CA 1
ATOM 5531 C C . SER B 1 51 ? 12 -9.805 -75.625 1 15.9 51 SER B C 1
ATOM 5533 O O . SER B 1 51 ? 11.508 -10.594 -76.438 1 15.9 51 SER B O 1
ATOM 5535 N N . ASN B 1 52 ? 13.078 -10.234 -74.938 1 16.67 52 ASN B N 1
ATOM 5536 C CA . ASN B 1 52 ? 14.016 -11.039 -75.688 1 16.67 52 ASN B CA 1
ATOM 5537 C C . ASN B 1 52 ? 13.477 -12.445 -75.938 1 16.67 52 ASN B C 1
ATOM 5539 O O . ASN B 1 52 ? 12.602 -12.922 -75.25 1 16.67 52 ASN B O 1
ATOM 5543 N N . GLU B 1 53 ? 14.219 -13.25 -76.812 1 16.67 53 GLU B N 1
ATOM 5544 C CA . GLU B 1 53 ? 14.188 -14.18 -77.938 1 16.67 53 GLU B CA 1
ATOM 5545 C C . GLU B 1 53 ? 13.961 -15.609 -77.5 1 16.67 53 GLU B C 1
ATOM 5547 O O . GLU B 1 53 ? 13.164 -16.344 -78.062 1 16.67 53 GLU B O 1
ATOM 5552 N N . SER B 1 54 ? 14.82 -16.188 -76.625 1 17.91 54 SER B N 1
ATOM 5553 C CA . SER B 1 54 ? 15.438 -17.328 -77.25 1 17.91 54 SER B CA 1
ATOM 5554 C C . SER B 1 54 ? 14.461 -18.5 -77.375 1 17.91 54 SER B C 1
ATOM 5556 O O . SER B 1 54 ? 13.43 -18.516 -76.688 1 17.91 54 SER B O 1
ATOM 5558 N N . ALA B 1 55 ? 15.055 -19.75 -77.875 1 19.34 55 ALA B N 1
ATOM 5559 C CA . ALA B 1 55 ? 14.93 -20.828 -78.875 1 19.34 55 ALA B CA 1
ATOM 5560 C C . ALA B 1 55 ? 14.234 -22.031 -78.25 1 19.34 55 ALA B C 1
ATOM 5562 O O . ALA B 1 55 ? 13.867 -22.984 -78.938 1 19.34 55 ALA B O 1
ATOM 5563 N N . ASN B 1 56 ? 14.023 -22.078 -77 1 18.48 56 ASN B N 1
ATOM 5564 C CA . ASN B 1 56 ? 14.133 -23.484 -76.625 1 18.48 56 ASN B CA 1
ATOM 5565 C C . ASN B 1 56 ? 13.023 -24.328 -77.25 1 18.48 56 ASN B C 1
ATOM 5567 O O . ASN B 1 56 ? 11.867 -23.906 -77.25 1 18.48 56 ASN B O 1
ATOM 5571 N N . GLU B 1 57 ? 13.461 -25.266 -78.125 1 19.53 57 GLU B N 1
ATOM 5572 C CA . GLU B 1 57 ? 12.797 -26.328 -78.875 1 19.53 57 GLU B CA 1
ATOM 5573 C C . GLU B 1 57 ? 11.914 -27.188 -78 1 19.53 57 GLU B C 1
ATOM 5575 O O . GLU B 1 57 ? 12.336 -27.594 -76.938 1 19.53 57 GLU B O 1
ATOM 5580 N N . ASN B 1 58 ? 10.656 -27.062 -78.188 1 20.2 58 ASN B N 1
ATOM 5581 C CA . ASN B 1 58 ? 9.547 -27.75 -77.562 1 20.2 58 ASN B CA 1
ATOM 5582 C C . ASN B 1 58 ? 9.555 -29.234 -77.875 1 20.2 58 ASN B C 1
ATOM 5584 O O . ASN B 1 58 ? 9.023 -29.672 -78.875 1 20.2 58 ASN B O 1
ATOM 5588 N N . ALA B 1 59 ? 10.648 -29.875 -77.875 1 22 59 ALA B N 1
ATOM 5589 C CA . ALA B 1 59 ? 10.391 -31.281 -78.25 1 22 59 ALA B CA 1
ATOM 5590 C C . ALA B 1 59 ? 9.289 -31.875 -77.375 1 22 59 ALA B C 1
ATOM 5592 O O . ALA B 1 59 ? 9.359 -31.828 -76.125 1 22 59 ALA B O 1
ATOM 5593 N N . SER B 1 60 ? 8.125 -31.922 -77.812 1 21.42 60 SER B N 1
ATOM 5594 C CA . SER B 1 60 ? 6.891 -32.5 -77.312 1 21.42 60 SER B CA 1
ATOM 5595 C C . SER B 1 60 ? 7.043 -33.969 -77 1 21.42 60 SER B C 1
ATOM 5597 O O . SER B 1 60 ? 6.051 -34.688 -76.875 1 21.42 60 SER B O 1
ATOM 5599 N N . SER B 1 61 ? 8.203 -34.406 -76.5 1 22.14 61 SER B N 1
ATOM 5600 C CA . SER B 1 61 ? 8.117 -35.875 -76.375 1 22.14 61 SER B CA 1
ATOM 5601 C C . SER B 1 61 ? 6.898 -36.281 -75.562 1 22.14 61 SER B C 1
ATOM 5603 O O . SER B 1 61 ? 6.609 -35.688 -74.562 1 22.14 61 SER B O 1
ATOM 5605 N N . THR B 1 62 ? 5.887 -36.719 -76.25 1 22.89 62 THR B N 1
ATOM 5606 C CA . THR B 1 62 ? 4.637 -37.344 -75.812 1 22.89 62 THR B CA 1
ATOM 5607 C C . THR B 1 62 ? 4.906 -38.469 -74.812 1 22.89 62 THR B C 1
ATOM 5609 O O . THR B 1 62 ? 5.355 -39.531 -75.25 1 22.89 62 THR B O 1
ATOM 5612 N N . SER B 1 63 ? 5.789 -38.281 -73.812 1 23.84 63 SER B N 1
ATOM 5613 C CA . SER B 1 63 ? 5.867 -39.438 -72.938 1 23.84 63 SER B CA 1
ATOM 5614 C C . SER B 1 63 ? 4.488 -39.812 -72.438 1 23.84 63 SER B C 1
ATOM 5616 O O . SER B 1 63 ? 3.736 -38.969 -71.938 1 23.84 63 SER B O 1
ATOM 5618 N N . SER B 1 64 ? 3.805 -40.719 -73.125 1 27.92 64 SER B N 1
ATOM 5619 C CA . SER B 1 64 ? 2.621 -41.438 -72.688 1 27.92 64 SER B CA 1
ATOM 5620 C C . SER B 1 64 ? 2.793 -41.875 -71.25 1 27.92 64 SER B C 1
ATOM 5622 O O . SER B 1 64 ? 3.572 -42.812 -70.938 1 27.92 64 SER B O 1
ATOM 5624 N N . GLY B 1 65 ? 3.264 -41.062 -70.375 1 28.11 65 GLY B N 1
ATOM 5625 C CA . GLY B 1 65 ? 3.379 -41.5 -69 1 28.11 65 GLY B CA 1
ATOM 5626 C C . GLY B 1 65 ? 2.113 -42.156 -68.438 1 28.11 65 GLY B C 1
ATOM 5627 O O . GLY B 1 65 ? 1.038 -41.562 -68.5 1 28.11 65 GLY B O 1
ATOM 5628 N N . LYS B 1 66 ? 1.976 -43.469 -68.812 1 32.84 66 LYS B N 1
ATOM 5629 C CA . LYS B 1 66 ? 1.035 -44.312 -68.062 1 32.84 66 LYS B CA 1
ATOM 5630 C C . LYS B 1 66 ? 0.963 -43.875 -66.562 1 32.84 66 LYS B C 1
ATOM 5632 O O . LYS B 1 66 ? 1.955 -43.969 -65.875 1 32.84 66 LYS B O 1
ATOM 5637 N N . GLU B 1 67 ? 0.27 -42.844 -66.438 1 32 67 GLU B N 1
ATOM 5638 C CA . GLU B 1 67 ? -0.09 -42.531 -65 1 32 67 GLU B CA 1
ATOM 5639 C C . GLU B 1 67 ? -0.544 -43.812 -64.312 1 32 67 GLU B C 1
ATOM 5641 O O . GLU B 1 67 ? -1.569 -44.375 -64.625 1 32 67 GLU B O 1
ATOM 5646 N N . THR B 1 68 ? 0.342 -44.844 -64.188 1 33.06 68 THR B N 1
ATOM 5647 C CA . THR B 1 68 ? -0.015 -45.844 -63.188 1 33.06 68 THR B CA 1
ATOM 5648 C C . THR B 1 68 ? -0.862 -45.25 -62.062 1 33.06 68 THR B C 1
ATOM 5650 O O . THR B 1 68 ? -0.483 -44.25 -61.469 1 33.06 68 THR B O 1
ATOM 5653 N N . SER B 1 69 ? -2.139 -45.312 -62.281 1 36.47 69 SER B N 1
ATOM 5654 C CA . SER B 1 69 ? -3.064 -45 -61.219 1 36.47 69 SER B CA 1
ATOM 5655 C C . SER B 1 69 ? -2.498 -45.406 -59.844 1 36.47 69 SER B C 1
ATOM 5657 O O . SER B 1 69 ? -2.357 -46.594 -59.562 1 36.47 69 SER B O 1
ATOM 5659 N N . LYS B 1 70 ? -1.484 -44.906 -59.438 1 41.12 70 LYS B N 1
ATOM 5660 C CA . LYS B 1 70 ? -1.093 -45.094 -58.031 1 41.12 70 LYS B CA 1
ATOM 5661 C C . LYS B 1 70 ? -2.316 -45.25 -57.125 1 41.12 70 LYS B C 1
ATOM 5663 O O . LYS B 1 70 ? -3.09 -44.312 -56.969 1 41.12 70 LYS B O 1
ATOM 5668 N N . THR B 1 71 ? -2.996 -46.312 -57.094 1 46.22 71 THR B N 1
ATOM 5669 C CA . THR B 1 71 ? -3.969 -46.688 -56.094 1 46.22 71 THR B CA 1
ATOM 5670 C C . THR B 1 71 ? -3.576 -46.125 -54.719 1 46.22 71 THR B C 1
ATOM 5672 O O . THR B 1 71 ? -2.504 -46.438 -54.188 1 46.22 71 THR B O 1
ATOM 5675 N N . ASN B 1 72 ? -3.771 -44.969 -54.438 1 57.09 72 ASN B N 1
ATOM 5676 C CA . ASN B 1 72 ? -3.502 -44.281 -53.188 1 57.09 72 ASN B CA 1
ATOM 5677 C C . ASN B 1 72 ? -3.834 -45.125 -51.969 1 57.09 72 ASN B C 1
ATOM 5679 O O . ASN B 1 72 ? -4.984 -45.562 -51.781 1 57.09 72 ASN B O 1
ATOM 5683 N N . LEU B 1 73 ? -3.031 -46.094 -51.625 1 81.38 73 LEU B N 1
ATOM 5684 C CA . LEU B 1 73 ? -3.145 -46.938 -50.438 1 81.38 73 LEU B CA 1
ATOM 5685 C C . LEU B 1 73 ? -3.508 -46.125 -49.188 1 81.38 73 LEU B C 1
ATOM 5687 O O . LEU B 1 73 ? -2.951 -45.062 -48.969 1 81.38 73 LEU B O 1
ATOM 5691 N N . TYR B 1 74 ? -4.742 -46.594 -48.594 1 91.69 74 TYR B N 1
ATOM 5692 C CA . TYR B 1 74 ? -5.199 -46 -47.344 1 91.69 74 TYR B CA 1
ATOM 5693 C C . TYR B 1 74 ? -4.145 -46.156 -46.25 1 91.69 74 TYR B C 1
ATOM 5695 O O . TYR B 1 74 ? -3.637 -47.25 -46.031 1 91.69 74 TYR B O 1
ATOM 5703 N N . GLN B 1 75 ? -3.633 -45.125 -45.719 1 91.06 75 GLN B N 1
ATOM 5704 C CA . GLN B 1 75 ? -2.748 -45.125 -44.562 1 91.06 75 GLN B CA 1
ATOM 5705 C C . GLN B 1 75 ? -3.531 -44.875 -43.281 1 91.06 75 GLN B C 1
ATOM 5707 O O . GLN B 1 75 ? -4.238 -43.875 -43.156 1 91.06 75 GLN B O 1
ATOM 5712 N N . PRO B 1 76 ? -3.363 -45.844 -42.406 1 92.31 76 PRO B N 1
ATOM 5713 C CA . PRO B 1 76 ? -4.086 -45.625 -41.125 1 92.31 76 PRO B CA 1
ATOM 5714 C C . PRO B 1 76 ? -3.703 -44.312 -40.438 1 92.31 76 PRO B C 1
ATOM 5716 O O . PRO B 1 76 ? -2.537 -43.938 -40.469 1 92.31 76 PRO B O 1
ATOM 5719 N N . ILE B 1 77 ? -4.613 -43.75 -39.781 1 93.19 77 ILE B N 1
ATOM 5720 C CA . ILE B 1 77 ? -4.438 -42.438 -39.156 1 93.19 77 ILE B CA 1
ATOM 5721 C C . ILE B 1 77 ? -3.674 -42.562 -37.844 1 93.19 77 ILE B C 1
ATOM 5723 O O . ILE B 1 77 ? -3.777 -43.594 -37.188 1 93.19 77 ILE B O 1
ATOM 5727 N N . THR B 1 78 ? -2.826 -41.594 -37.531 1 91.81 78 THR B N 1
ATOM 5728 C CA . THR B 1 78 ? -2.129 -41.5 -36.25 1 91.81 78 THR B CA 1
ATOM 5729 C C . THR B 1 78 ? -2.891 -40.625 -35.281 1 91.81 78 THR B C 1
ATOM 5731 O O . THR B 1 78 ? -3.205 -39.469 -35.594 1 91.81 78 THR B O 1
ATOM 5734 N N . TYR B 1 79 ? -3.119 -41.188 -34.156 1 95.31 79 TYR B N 1
ATOM 5735 C CA . TYR B 1 79 ? -3.85 -40.469 -33.125 1 95.31 79 TYR B CA 1
ATOM 5736 C C . TYR B 1 79 ? -2.893 -39.688 -32.219 1 95.31 79 TYR B C 1
ATOM 5738 O O . TYR B 1 79 ? -1.727 -40.062 -32.062 1 95.31 79 TYR B O 1
ATOM 5746 N N . HIS B 1 80 ? -3.328 -38.562 -31.719 1 95.81 80 HIS B N 1
ATOM 5747 C CA . HIS B 1 80 ? -2.596 -37.781 -30.734 1 95.81 80 HIS B CA 1
ATOM 5748 C C . HIS B 1 80 ? -3.525 -37.25 -29.641 1 95.81 80 HIS B C 1
ATOM 5750 O O . HIS B 1 80 ? -4.59 -36.719 -29.938 1 95.81 80 HIS B O 1
ATOM 5756 N N . TRP B 1 81 ? -3.105 -37.469 -28.469 1 96.38 81 TRP B N 1
ATOM 5757 C CA . TRP B 1 81 ? -3.938 -37.094 -27.328 1 96.38 81 TRP B CA 1
ATOM 5758 C C . TRP B 1 81 ? -3.797 -35.625 -27.016 1 96.38 81 TRP B C 1
ATOM 5760 O O . TRP B 1 81 ? -2.695 -35.062 -27.078 1 96.38 81 TRP B O 1
ATOM 5770 N N . PHE B 1 82 ? -4.953 -34.969 -26.688 1 96.5 82 PHE B N 1
ATOM 5771 C CA . PHE B 1 82 ? -5.023 -33.562 -26.312 1 96.5 82 PHE B CA 1
ATOM 5772 C C . PHE B 1 82 ? -5.719 -33.406 -24.984 1 96.5 82 PHE B C 1
ATOM 5774 O O . PHE B 1 82 ? -6.492 -34.25 -24.562 1 96.5 82 PHE B O 1
ATOM 5781 N N . TYR B 1 83 ? -5.375 -32.406 -24.297 1 95.69 83 TYR B N 1
ATOM 5782 C CA . TYR B 1 83 ? -6.168 -32 -23.141 1 95.69 83 TYR B CA 1
ATOM 5783 C C . TYR B 1 83 ? -6.668 -30.578 -23.328 1 95.69 83 TYR B C 1
ATOM 5785 O O . TYR B 1 83 ? -6.051 -29.781 -24.031 1 95.69 83 TYR B O 1
ATOM 5793 N N . CYS B 1 84 ? -7.777 -30.266 -22.672 1 94.38 84 CYS B N 1
ATOM 5794 C CA . CYS B 1 84 ? -8.445 -28.969 -22.859 1 94.38 84 CYS B CA 1
ATOM 5795 C C . CYS B 1 84 ? -8.273 -28.094 -21.625 1 94.38 84 CYS B C 1
ATOM 5797 O O . CYS B 1 84 ? -8.617 -28.5 -20.516 1 94.38 84 CYS B O 1
ATOM 5799 N N . LEU B 1 85 ? -7.68 -26.891 -21.859 1 88.38 85 LEU B N 1
ATOM 5800 C CA . LEU B 1 85 ? -7.543 -25.891 -20.797 1 88.38 85 LEU B CA 1
ATOM 5801 C C . LEU B 1 85 ? -8.641 -24.844 -20.891 1 88.38 85 LEU B C 1
ATOM 5803 O O . LEU B 1 85 ? -8.703 -24.094 -21.875 1 88.38 85 LEU B O 1
ATOM 5807 N N . GLY B 1 86 ? -9.445 -24.734 -19.906 1 80.38 86 GLY B N 1
ATOM 5808 C CA . GLY B 1 86 ? -10.516 -23.75 -19.953 1 80.38 86 GLY B CA 1
ATOM 5809 C C . GLY B 1 86 ? -11.578 -24.078 -20.984 1 80.38 86 GLY B C 1
ATOM 5810 O O . GLY B 1 86 ? -12.102 -25.188 -21.031 1 80.38 86 GLY B O 1
ATOM 5811 N N . ILE B 1 87 ? -11.836 -22.891 -21.75 1 79.62 87 ILE B N 1
ATOM 5812 C CA . ILE B 1 87 ? -12.883 -23.062 -22.75 1 79.62 87 ILE B CA 1
ATOM 5813 C C . ILE B 1 87 ? -12.25 -23.219 -24.141 1 79.62 87 ILE B C 1
ATOM 5815 O O . ILE B 1 87 ? -11.773 -22.25 -24.719 1 79.62 87 ILE B O 1
ATOM 5819 N N . ASP B 1 88 ? -12.148 -24.406 -24.609 1 80.88 88 ASP B N 1
ATOM 5820 C CA . ASP B 1 88 ? -11.828 -24.781 -25.984 1 80.88 88 ASP B CA 1
ATOM 5821 C C . ASP B 1 88 ? -10.367 -24.5 -26.297 1 80.88 88 ASP B C 1
ATOM 5823 O O . ASP B 1 88 ? -10.039 -24.078 -27.422 1 80.88 88 ASP B O 1
ATOM 5827 N N . HIS B 1 89 ? -9.523 -24.484 -25.344 1 88.75 89 HIS B N 1
ATOM 5828 C CA . HIS B 1 89 ? -8.086 -24.406 -25.578 1 88.75 89 HIS B CA 1
ATOM 5829 C C . HIS B 1 89 ? -7.434 -25.781 -25.469 1 88.75 89 HIS B C 1
ATOM 5831 O O . HIS B 1 89 ? -7.09 -26.219 -24.375 1 88.75 89 HIS B O 1
ATOM 5837 N N . TRP B 1 90 ? -7.199 -26.266 -26.641 1 92.5 90 TRP B N 1
ATOM 5838 C CA . TRP B 1 90 ? -6.691 -27.641 -26.688 1 92.5 90 TRP B CA 1
ATOM 5839 C C . TRP B 1 90 ? -5.18 -27.656 -26.859 1 92.5 90 TRP B C 1
ATOM 5841 O O . TRP B 1 90 ? -4.648 -26.984 -27.75 1 92.5 90 TRP B O 1
ATOM 5851 N N . ILE B 1 91 ? -4.531 -28.438 -26 1 92.62 91 ILE B N 1
ATOM 5852 C CA . ILE B 1 91 ? -3.076 -28.547 -26.047 1 92.62 91 ILE B CA 1
ATOM 5853 C C . ILE B 1 91 ? -2.686 -30.016 -26.25 1 92.62 91 ILE B C 1
ATOM 5855 O O . ILE B 1 91 ? -3.146 -30.891 -25.531 1 92.62 91 ILE B O 1
ATOM 5859 N N . PRO B 1 92 ? -1.91 -30.281 -27.281 1 94.75 92 PRO B N 1
ATOM 5860 C CA . PRO B 1 92 ? -1.47 -31.656 -27.484 1 94.75 92 PRO B CA 1
ATOM 5861 C C . PRO B 1 92 ? -0.508 -32.125 -26.406 1 94.75 92 PRO B C 1
ATOM 5863 O O . PRO B 1 92 ? 0.342 -31.375 -25.938 1 94.75 92 PRO B O 1
ATOM 5866 N N . PHE B 1 93 ? -0.677 -33.375 -25.984 1 94.75 93 PHE B N 1
ATOM 5867 C CA . PHE B 1 93 ? 0.302 -34 -25.094 1 94.75 93 PHE B CA 1
ATOM 5868 C C . PHE B 1 93 ? 1.658 -34.125 -25.781 1 94.75 93 PHE B C 1
ATOM 5870 O O . PHE B 1 93 ? 1.742 -34.094 -27 1 94.75 93 PHE B O 1
ATOM 5877 N N . SER B 1 94 ? 2.717 -34.219 -24.984 1 91.81 94 SER B N 1
ATOM 5878 C CA . SER B 1 94 ? 4.039 -34.469 -25.531 1 91.81 94 SER B CA 1
ATOM 5879 C C . SER B 1 94 ? 4.07 -35.844 -26.234 1 91.81 94 SER B C 1
ATOM 5881 O O . SER B 1 94 ? 3.203 -36.688 -26 1 91.81 94 SER B O 1
ATOM 5883 N N . ASP B 1 95 ? 5.023 -36.062 -27.094 1 91.25 95 ASP B N 1
ATOM 5884 C CA . ASP B 1 95 ? 5.16 -37.344 -27.781 1 91.25 95 ASP B CA 1
ATOM 5885 C C . ASP B 1 95 ? 5.348 -38.469 -26.781 1 91.25 95 ASP B C 1
ATOM 5887 O O . ASP B 1 95 ? 4.82 -39.562 -26.984 1 91.25 95 ASP B O 1
ATOM 5891 N N . PHE B 1 96 ? 6.035 -38.125 -25.797 1 89.94 96 PHE B N 1
ATOM 5892 C CA . PHE B 1 96 ? 6.293 -39.125 -24.766 1 89.94 96 PHE B CA 1
ATOM 5893 C C . PHE B 1 96 ? 5 -39.531 -24.078 1 89.94 96 PHE B C 1
ATOM 5895 O O . PHE B 1 96 ? 4.719 -40.719 -23.922 1 89.94 96 PHE B O 1
ATOM 5902 N N . ASP B 1 97 ? 4.266 -38.656 -23.656 1 92.94 97 ASP B N 1
ATOM 5903 C CA . ASP B 1 97 ? 3 -38.938 -22.969 1 92.94 97 ASP B CA 1
ATOM 5904 C C . ASP B 1 97 ? 1.998 -39.562 -23.938 1 92.94 97 ASP B C 1
ATOM 5906 O O . ASP B 1 97 ? 1.234 -40.469 -23.531 1 92.94 97 ASP B O 1
ATOM 5910 N N . ASN B 1 98 ? 1.995 -39.062 -25.141 1 93.69 98 ASN B N 1
ATOM 5911 C CA . ASN B 1 98 ? 1.102 -39.625 -26.141 1 93.69 98 ASN B CA 1
ATOM 5912 C C . ASN B 1 98 ? 1.35 -41.125 -26.328 1 93.69 98 ASN B C 1
ATOM 5914 O O . ASN B 1 98 ? 0.404 -41.906 -26.422 1 93.69 98 ASN B O 1
ATOM 5918 N N . THR B 1 99 ? 2.586 -41.469 -26.484 1 92.69 99 THR B N 1
ATOM 5919 C CA . THR B 1 99 ? 2.953 -42.875 -26.672 1 92.69 99 THR B CA 1
ATOM 5920 C C . THR B 1 99 ? 2.484 -43.719 -25.484 1 92.69 99 THR B C 1
ATOM 5922 O O . THR B 1 99 ? 1.969 -44.812 -25.656 1 92.69 99 THR B O 1
ATOM 5925 N N . ARG B 1 100 ? 2.641 -43.188 -24.312 1 91.56 100 ARG B N 1
ATOM 5926 C CA . ARG B 1 100 ? 2.242 -43.906 -23.109 1 91.56 100 ARG B CA 1
ATOM 5927 C C . ARG B 1 100 ? 0.728 -44.062 -23.047 1 91.56 100 ARG B C 1
ATOM 5929 O O . ARG B 1 100 ? 0.227 -45.125 -22.625 1 91.56 100 ARG B O 1
ATOM 5936 N N . LEU B 1 101 ? 0.053 -43.094 -23.391 1 93.75 101 LEU B N 1
ATOM 5937 C CA . LEU B 1 101 ? -1.405 -43.156 -23.406 1 93.75 101 LEU B CA 1
ATOM 5938 C C . LEU B 1 101 ? -1.904 -44.156 -24.438 1 93.75 101 LEU B C 1
ATOM 5940 O O . LEU B 1 101 ? -2.82 -44.938 -24.172 1 93.75 101 LEU B O 1
ATOM 5944 N N . GLU B 1 102 ? -1.35 -44.125 -25.641 1 93.44 102 GLU B N 1
ATOM 5945 C CA . GLU B 1 102 ? -1.719 -45.062 -26.688 1 93.44 102 GLU B CA 1
ATOM 5946 C C . GLU B 1 102 ? -1.42 -46.5 -26.266 1 93.44 102 GLU B C 1
ATOM 5948 O O . GLU B 1 102 ? -2.199 -47.438 -26.562 1 93.44 102 GLU B O 1
ATOM 5953 N N . GLU B 1 103 ? -0.283 -46.656 -25.656 1 92.81 103 GLU B N 1
ATOM 5954 C CA . GLU B 1 103 ? 0.091 -48 -25.188 1 92.81 103 GLU B CA 1
ATOM 5955 C C . GLU B 1 103 ? -0.885 -48.5 -24.141 1 92.81 103 GLU B C 1
ATOM 5957 O O . GLU B 1 103 ? -1.208 -49.688 -24.094 1 92.81 103 GLU B O 1
ATOM 5962 N N . ALA B 1 104 ? -1.242 -47.625 -23.297 1 92.38 104 ALA B N 1
ATOM 5963 C CA . ALA B 1 104 ? -2.195 -48 -22.25 1 92.38 104 ALA B CA 1
ATOM 5964 C C . ALA B 1 104 ? -3.521 -48.438 -22.859 1 92.38 104 ALA B C 1
ATOM 5966 O O . ALA B 1 104 ? -4.168 -49.344 -22.344 1 92.38 104 ALA B O 1
ATOM 5967 N N . ILE B 1 105 ? -3.965 -47.781 -23.859 1 88.75 105 ILE B N 1
ATOM 5968 C CA . ILE B 1 105 ? -5.199 -48.156 -24.531 1 88.75 105 ILE B CA 1
ATOM 5969 C C . ILE B 1 105 ? -5.039 -49.531 -25.188 1 88.75 105 ILE B C 1
ATOM 5971 O O . ILE B 1 105 ? -5.945 -50.375 -25.125 1 88.75 105 ILE B O 1
ATOM 5975 N N . GLU B 1 106 ? -3.93 -49.719 -25.781 1 88.06 106 GLU B N 1
ATOM 5976 C CA . GLU B 1 106 ? -3.662 -51 -26.484 1 88.06 106 GLU B CA 1
ATOM 5977 C C . GLU B 1 106 ? -3.617 -52.156 -25.5 1 88.06 106 GLU B C 1
ATOM 5979 O O . GLU B 1 106 ? -4.043 -53.25 -25.828 1 88.06 106 GLU B O 1
ATOM 5984 N N . ARG B 1 107 ? -3.094 -51.875 -24.391 1 88.06 107 ARG B N 1
ATOM 5985 C CA . ARG B 1 107 ? -2.957 -52.906 -23.391 1 88.06 107 ARG B CA 1
ATOM 5986 C C . ARG B 1 107 ? -4.238 -53.062 -22.578 1 88.06 107 ARG B C 1
ATOM 5988 O O . ARG B 1 107 ? -4.293 -53.875 -21.641 1 88.06 107 ARG B O 1
ATOM 5995 N N . ASN B 1 108 ? -5.273 -52.469 -22.875 1 80.88 108 ASN B N 1
ATOM 5996 C CA . ASN B 1 108 ? -6.57 -52.469 -22.203 1 80.88 108 ASN B CA 1
ATOM 5997 C C . ASN B 1 108 ? -6.441 -52.125 -20.719 1 80.88 108 ASN B C 1
ATOM 5999 O O . ASN B 1 108 ? -7.059 -52.781 -19.875 1 80.88 108 ASN B O 1
ATOM 6003 N N . GLU B 1 109 ? -5.469 -51.375 -20.484 1 72 109 GLU B N 1
ATOM 6004 C CA . GLU B 1 109 ? -5.273 -50.844 -19.125 1 72 109 GLU B CA 1
ATOM 6005 C C . GLU B 1 109 ? -6.012 -49.531 -18.922 1 72 109 GLU B C 1
ATOM 6007 O O . GLU B 1 109 ? -5.445 -48.562 -18.391 1 72 109 GLU B O 1
ATOM 6012 N N . SER B 1 110 ? -7.246 -49.469 -19.266 1 66.19 110 SER B N 1
ATOM 6013 C CA . SER B 1 110 ? -8.008 -48.219 -19.281 1 66.19 110 SER B CA 1
ATOM 6014 C C . SER B 1 110 ? -8.391 -47.812 -17.875 1 66.19 110 SER B C 1
ATOM 6016 O O . SER B 1 110 ? -8.703 -46.625 -17.641 1 66.19 110 SER B O 1
ATOM 6018 N N . LEU B 1 111 ? -8.227 -48.719 -17.062 1 67.5 111 LEU B N 1
ATOM 6019 C CA . LEU B 1 111 ? -8.664 -48.406 -15.703 1 67.5 111 LEU B CA 1
ATOM 6020 C C . LEU B 1 111 ? -7.523 -47.812 -14.883 1 67.5 111 LEU B C 1
ATOM 6022 O O . LEU B 1 111 ? -7.758 -47.188 -13.836 1 67.5 111 LEU B O 1
ATOM 6026 N N . ASP B 1 112 ? -6.469 -47.781 -15.469 1 80.38 112 ASP B N 1
ATOM 6027 C CA . ASP B 1 112 ? -5.316 -47.312 -14.703 1 80.38 112 ASP B CA 1
ATOM 6028 C C . ASP B 1 112 ? -5.074 -45.812 -14.906 1 80.38 112 ASP B C 1
ATOM 6030 O O . ASP B 1 112 ? -5.422 -45.281 -15.953 1 80.38 112 ASP B O 1
ATOM 6034 N N . LYS B 1 113 ? -4.715 -45.125 -13.805 1 90.12 113 LYS B N 1
ATOM 6035 C CA . LYS B 1 113 ? -4.273 -43.75 -13.875 1 90.12 113 LYS B CA 1
ATOM 6036 C C . LYS B 1 113 ? -2.873 -43.656 -14.477 1 90.12 113 LYS B C 1
ATOM 6038 O O . LYS B 1 113 ? -1.942 -44.312 -14 1 90.12 113 LYS B O 1
ATOM 6043 N N . ILE B 1 114 ? -2.789 -42.938 -15.625 1 93.12 114 ILE B N 1
ATOM 6044 C CA . ILE B 1 114 ? -1.5 -42.781 -16.281 1 93.12 114 ILE B CA 1
ATOM 6045 C C . ILE B 1 114 ? -0.922 -41.406 -15.945 1 93.12 114 ILE B C 1
ATOM 6047 O O . ILE B 1 114 ? -1.561 -40.375 -16.188 1 93.12 114 ILE B O 1
ATOM 6051 N N . SER B 1 115 ? 0.279 -41.438 -15.328 1 92.25 115 SER B N 1
ATOM 6052 C CA . SER B 1 115 ? 0.939 -40.188 -14.969 1 92.25 115 SER B CA 1
ATOM 6053 C C . SER B 1 115 ? 1.449 -39.438 -16.203 1 92.25 115 SER B C 1
ATOM 6055 O O . SER B 1 115 ? 2.109 -40.031 -17.062 1 92.25 115 SER B O 1
ATOM 6057 N N . THR B 1 116 ? 1.081 -38.219 -16.359 1 92.94 116 THR B N 1
ATOM 6058 C CA . THR B 1 116 ? 1.505 -37.438 -17.516 1 92.94 116 THR B CA 1
ATOM 6059 C C . THR B 1 116 ? 2.061 -36.062 -17.062 1 92.94 116 THR B C 1
ATOM 6061 O O . THR B 1 116 ? 2.027 -35.75 -15.875 1 92.94 116 THR B O 1
ATOM 6064 N N . ASN B 1 117 ? 2.66 -35.281 -18.016 1 91.19 117 ASN B N 1
ATOM 6065 C CA . ASN B 1 117 ? 3.166 -33.906 -17.781 1 91.19 117 ASN B CA 1
ATOM 6066 C C . ASN B 1 117 ? 4.148 -33.875 -16.625 1 91.19 117 ASN B C 1
ATOM 6068 O O . ASN B 1 117 ? 3.98 -33.094 -15.688 1 91.19 117 ASN B O 1
ATOM 6072 N N . GLY B 1 118 ? 5.082 -34.75 -16.625 1 88.38 118 GLY B N 1
ATOM 6073 C CA . GLY B 1 118 ? 6.082 -34.812 -15.57 1 88.38 118 GLY B CA 1
ATOM 6074 C C . GLY B 1 118 ? 5.535 -35.344 -14.258 1 88.38 118 GLY B C 1
ATOM 6075 O O . GLY B 1 118 ? 5.93 -34.875 -13.188 1 88.38 118 GLY B O 1
ATOM 6076 N N . SER B 1 119 ? 4.449 -36.156 -14.32 1 89.75 119 SER B N 1
ATOM 6077 C CA . SER B 1 119 ? 3.791 -36.781 -13.195 1 89.75 119 SER B CA 1
ATOM 6078 C C . SER B 1 119 ? 2.939 -35.812 -12.406 1 89.75 119 SER B C 1
ATOM 6080 O O . SER B 1 119 ? 2.615 -36.062 -11.242 1 89.75 119 SER B O 1
ATOM 6082 N N . ARG B 1 120 ? 2.684 -34.75 -13 1 94.19 120 ARG B N 1
ATOM 6083 C CA . ARG B 1 120 ? 1.915 -33.688 -12.32 1 94.19 120 ARG B CA 1
ATOM 6084 C C . ARG B 1 120 ? 0.417 -33.906 -12.508 1 94.19 120 ARG B C 1
ATOM 6086 O O . ARG B 1 120 ? -0.395 -33.312 -11.789 1 94.19 120 ARG B O 1
ATOM 6093 N N . PHE B 1 121 ? 0.099 -34.688 -13.508 1 94.25 121 PHE B N 1
ATOM 6094 C CA . PHE B 1 121 ? -1.298 -35 -13.797 1 94.25 121 PHE B CA 1
ATOM 6095 C C . PHE B 1 121 ? -1.492 -36.5 -13.992 1 94.25 121 PHE B C 1
ATOM 6097 O O . PHE B 1 121 ? -0.605 -37.188 -14.516 1 94.25 121 PHE B O 1
ATOM 6104 N N . ASP B 1 122 ? -2.643 -36.938 -13.594 1 95.75 122 ASP B N 1
ATOM 6105 C CA . ASP B 1 122 ? -3.066 -38.312 -13.867 1 95.75 122 ASP B CA 1
ATOM 6106 C C . ASP B 1 122 ? -4.223 -38.344 -14.859 1 95.75 122 ASP B C 1
ATOM 6108 O O . ASP B 1 122 ? -5.203 -37.625 -14.703 1 95.75 122 ASP B O 1
ATOM 6112 N N . VAL B 1 123 ? -4.023 -39.156 -15.859 1 96.25 123 VAL B N 1
ATOM 6113 C CA . VAL B 1 123 ? -5.062 -39.281 -16.875 1 96.25 123 VAL B CA 1
ATOM 6114 C C . VAL B 1 123 ? -5.852 -40.562 -16.641 1 96.25 123 VAL B C 1
ATOM 6116 O O . VAL B 1 123 ? -5.266 -41.625 -16.484 1 96.25 123 VAL B O 1
ATOM 6119 N N . ASN B 1 124 ? -7.109 -40.406 -16.531 1 94.44 124 ASN B N 1
ATOM 6120 C CA . ASN B 1 124 ? -8.031 -41.531 -16.578 1 94.44 124 ASN B CA 1
ATOM 6121 C C . ASN B 1 124 ? -8.594 -41.75 -17.984 1 94.44 124 ASN B C 1
ATOM 6123 O O . ASN B 1 124 ? -9.477 -41 -18.422 1 94.44 124 ASN B O 1
ATOM 6127 N N . LEU B 1 125 ? -8.156 -42.75 -18.609 1 92.88 125 LEU B N 1
ATOM 6128 C CA . LEU B 1 125 ? -8.477 -42.969 -20.016 1 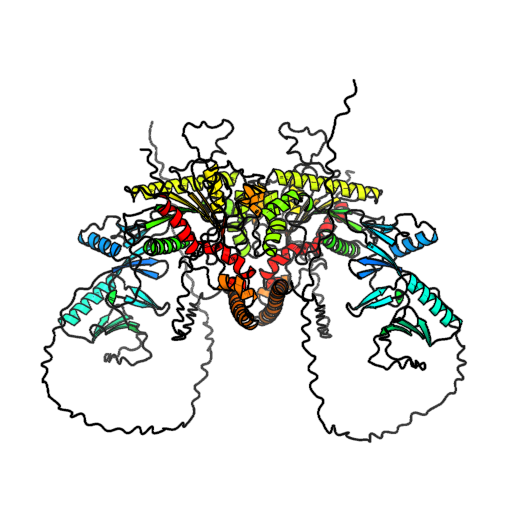92.88 125 LEU B CA 1
ATOM 6129 C C . LEU B 1 125 ? -9.953 -43.281 -20.203 1 92.88 125 LEU B C 1
ATOM 6131 O O . LEU B 1 125 ? -10.57 -42.875 -21.188 1 92.88 125 LEU B O 1
ATOM 6135 N N . SER B 1 126 ? -10.523 -44 -19.312 1 90.62 126 SER B N 1
ATOM 6136 C CA . SER B 1 126 ? -11.922 -44.406 -19.422 1 90.62 126 SER B CA 1
ATOM 6137 C C . SER B 1 126 ? -12.844 -43.188 -19.281 1 90.62 126 SER B C 1
ATOM 6139 O O . SER B 1 126 ? -13.828 -43.062 -20.016 1 90.62 126 SER B O 1
ATOM 6141 N N . GLU B 1 127 ? -12.5 -42.344 -18.391 1 92.25 127 GLU B N 1
ATOM 6142 C CA . GLU B 1 127 ? -13.336 -41.188 -18.109 1 92.25 127 GLU B CA 1
ATOM 6143 C C . GLU B 1 127 ? -12.922 -40 -18.969 1 92.25 127 GLU B C 1
ATOM 6145 O O . GLU B 1 127 ? -13.656 -39 -19.078 1 92.25 127 GLU B O 1
ATOM 6150 N N . ARG B 1 128 ? -11.844 -40.062 -19.656 1 94.38 128 ARG B N 1
ATOM 6151 C CA . ARG B 1 128 ? -11.305 -39 -20.516 1 94.38 128 ARG B CA 1
ATOM 6152 C C . ARG B 1 128 ? -11.094 -37.719 -19.75 1 94.38 128 ARG B C 1
ATOM 6154 O O . ARG B 1 128 ? -11.523 -36.656 -20.188 1 94.38 128 ARG B O 1
ATOM 6161 N N . ILE B 1 129 ? -10.492 -37.875 -18.594 1 95.69 129 ILE B N 1
ATOM 6162 C CA . ILE B 1 129 ? -10.211 -36.688 -17.766 1 95.69 129 ILE B CA 1
ATOM 6163 C C . ILE B 1 129 ? -8.797 -36.781 -17.203 1 95.69 129 ILE B C 1
ATOM 6165 O O . ILE B 1 129 ? -8.266 -37.875 -17.031 1 95.69 129 ILE B O 1
ATOM 6169 N N . ARG B 1 130 ? -8.227 -35.719 -17.016 1 96.25 130 ARG B N 1
ATOM 6170 C CA . ARG B 1 130 ? -6.965 -35.656 -16.266 1 96.25 130 ARG B CA 1
ATOM 6171 C C . ARG B 1 130 ? -7.109 -34.781 -15.023 1 96.25 130 ARG B C 1
ATOM 6173 O O . ARG B 1 130 ? -7.863 -33.812 -15.016 1 96.25 130 ARG B O 1
ATOM 6180 N N . SER B 1 131 ? -6.457 -35.156 -13.969 1 96 131 SER B N 1
ATOM 6181 C CA . SER B 1 131 ? -6.535 -34.469 -12.68 1 96 131 SER B CA 1
ATOM 6182 C C . SER B 1 131 ? -5.145 -34.156 -12.141 1 96 131 SER B C 1
ATOM 6184 O O . SER B 1 131 ? -4.215 -34.938 -12.273 1 96 131 SER B O 1
ATOM 6186 N N . PRO B 1 132 ? -5.02 -32.969 -11.562 1 95.31 132 PRO B N 1
ATOM 6187 C CA . PRO B 1 132 ? -3.73 -32.625 -10.953 1 95.31 132 PRO B CA 1
ATOM 6188 C C . PRO B 1 132 ? -3.432 -33.469 -9.711 1 95.31 132 PRO B C 1
ATOM 6190 O O . PRO B 1 132 ? -4.348 -33.844 -8.969 1 95.31 132 PRO B O 1
ATOM 6193 N N . VAL B 1 133 ? -2.209 -33.719 -9.531 1 95.56 133 VAL B N 1
ATOM 6194 C CA . VAL B 1 133 ? -1.801 -34.594 -8.453 1 95.56 133 VAL B CA 1
ATOM 6195 C C . VAL B 1 133 ? -1.336 -33.781 -7.25 1 95.56 133 VAL B C 1
ATOM 6197 O O . VAL B 1 133 ? -1.641 -34.125 -6.102 1 95.56 133 VAL B O 1
ATOM 6200 N N . TYR B 1 134 ? -0.625 -32.656 -7.445 1 95.88 134 TYR B N 1
ATOM 6201 C CA . TYR B 1 134 ? 0.034 -31.906 -6.375 1 95.88 134 TYR B CA 1
ATOM 6202 C C . TYR B 1 134 ? -0.89 -30.844 -5.801 1 95.88 134 TYR B C 1
ATOM 6204 O O . TYR B 1 134 ? -0.697 -30.391 -4.672 1 95.88 134 TYR B O 1
ATOM 6212 N N . TRP B 1 135 ? -1.879 -30.406 -6.504 1 93.44 135 TRP B N 1
ATOM 6213 C CA . TRP B 1 135 ? -2.771 -29.344 -6.039 1 93.44 135 TRP B CA 1
ATOM 6214 C C . TRP B 1 135 ? -4.227 -29.688 -6.352 1 93.44 135 TRP B C 1
ATOM 6216 O O . TRP B 1 135 ? -4.504 -30.594 -7.133 1 93.44 135 TRP B O 1
ATOM 6226 N N . GLU B 1 136 ? -5.074 -28.938 -5.699 1 87.31 136 GLU B N 1
ATOM 6227 C CA . GLU B 1 136 ? -6.5 -29.125 -5.945 1 87.31 136 GLU B CA 1
ATOM 6228 C C . GLU B 1 136 ? -6.973 -28.297 -7.137 1 87.31 136 GLU B C 1
ATOM 6230 O O . GLU B 1 136 ? -6.527 -27.172 -7.328 1 87.31 136 GLU B O 1
ATOM 6235 N N . GLY B 1 137 ? -7.695 -29 -8.016 1 87.5 137 GLY B N 1
ATOM 6236 C CA . GLY B 1 137 ? -8.266 -28.328 -9.172 1 87.5 137 GLY B CA 1
ATOM 6237 C C . GLY B 1 137 ? -9.273 -29.188 -9.922 1 87.5 137 GLY B C 1
ATOM 6238 O O . GLY B 1 137 ? -9.32 -30.406 -9.727 1 87.5 137 GLY B O 1
ATOM 6239 N N . PRO B 1 138 ? -10.047 -28.547 -10.672 1 89.81 138 PRO B N 1
ATOM 6240 C CA . PRO B 1 138 ? -11.016 -29.312 -11.461 1 89.81 138 PRO B CA 1
ATOM 6241 C C . PRO B 1 138 ? -10.359 -30.188 -12.523 1 89.81 138 PRO B C 1
ATOM 6243 O O . PRO B 1 138 ? -9.32 -29.812 -13.078 1 89.81 138 PRO B O 1
ATOM 6246 N N . PRO B 1 139 ? -10.938 -31.297 -12.734 1 93.69 139 PRO B N 1
ATOM 6247 C CA . PRO B 1 139 ? -10.398 -32.125 -13.812 1 93.69 139 PRO B CA 1
ATOM 6248 C C . PRO B 1 139 ? -10.547 -31.484 -15.188 1 93.69 139 PRO B C 1
ATOM 6250 O O . PRO B 1 139 ? -11.461 -30.688 -15.406 1 93.69 139 PRO B O 1
ATOM 6253 N N . GLU B 1 140 ? -9.656 -31.859 -16 1 95.5 140 GLU B N 1
ATOM 6254 C CA . GLU B 1 140 ? -9.664 -31.375 -17.375 1 95.5 140 GLU B CA 1
ATOM 6255 C C . GLU B 1 140 ? -9.984 -32.5 -18.359 1 95.5 140 GLU B C 1
ATOM 6257 O O . GLU B 1 140 ? -9.633 -33.656 -18.109 1 95.5 140 GLU B O 1
ATOM 6262 N N . ILE B 1 141 ? -10.57 -32.125 -19.469 1 96.12 141 ILE B N 1
ATOM 6263 C CA . ILE B 1 141 ? -10.984 -33.094 -20.469 1 96.12 141 ILE B CA 1
ATOM 6264 C C . ILE B 1 141 ? -9.789 -33.531 -21.312 1 96.12 141 ILE B C 1
ATOM 6266 O O . ILE B 1 141 ? -8.961 -32.688 -21.688 1 96.12 141 ILE B O 1
ATOM 6270 N N . VAL B 1 142 ? -9.664 -34.812 -21.516 1 96.5 142 VAL B N 1
ATOM 6271 C CA . VAL B 1 142 ? -8.672 -35.375 -22.422 1 96.5 142 VAL B CA 1
ATOM 6272 C C . VAL B 1 142 ? -9.367 -36.094 -23.594 1 96.5 142 VAL B C 1
ATOM 6274 O O . VAL B 1 142 ? -10.469 -36.625 -23.438 1 96.5 142 VAL B O 1
ATOM 6277 N N . GLN B 1 143 ? -8.742 -36 -24.766 1 96.06 143 GLN B N 1
ATOM 6278 C CA . GLN B 1 143 ? -9.359 -36.594 -25.938 1 96.06 143 GLN B CA 1
ATOM 6279 C C . GLN B 1 143 ? -8.305 -37.188 -26.875 1 96.06 143 GLN B C 1
ATOM 6281 O O . GLN B 1 143 ? -7.223 -36.656 -27.031 1 96.06 143 GLN B O 1
ATOM 6286 N N . ARG B 1 144 ? -8.641 -38.312 -27.344 1 96.38 144 ARG B N 1
ATOM 6287 C CA . ARG B 1 144 ? -7.832 -38.938 -28.391 1 96.38 144 ARG B CA 1
ATOM 6288 C C . ARG B 1 144 ? -8.195 -38.406 -29.766 1 96.38 144 ARG B C 1
ATOM 6290 O O . ARG B 1 144 ? -9.195 -38.781 -30.359 1 96.38 144 ARG B O 1
ATOM 6297 N N . CYS B 1 145 ? -7.332 -37.594 -30.328 1 96.06 145 CYS B N 1
ATOM 6298 C CA . CYS B 1 145 ? -7.723 -36.75 -31.453 1 96.06 145 CYS B CA 1
ATOM 6299 C C . CYS B 1 145 ? -7.082 -37.219 -32.75 1 96.06 145 CYS B C 1
ATOM 6301 O O . CYS B 1 145 ? -6.004 -37.812 -32.719 1 96.06 145 CYS B O 1
ATOM 6303 N N . SER B 1 146 ? -7.812 -36.875 -33.875 1 96.38 146 SER B N 1
ATOM 6304 C CA . SER B 1 146 ? -7.277 -37.281 -35.188 1 96.38 146 SER B CA 1
ATOM 6305 C C . SER B 1 146 ? -7.695 -36.312 -36.281 1 96.38 146 SER B C 1
ATOM 6307 O O . SER B 1 146 ? -7.043 -36.219 -37.312 1 96.38 146 SER B O 1
ATOM 6309 N N . TRP B 1 147 ? -8.82 -35.625 -36.156 1 96.62 147 TRP B N 1
ATOM 6310 C CA . TRP B 1 147 ? -9.297 -34.656 -37.125 1 96.62 147 TRP B CA 1
ATOM 6311 C C . TRP B 1 147 ? -9.461 -33.281 -36.469 1 96.62 147 TRP B C 1
ATOM 6313 O O . TRP B 1 147 ? -9.922 -33.188 -35.344 1 96.62 147 TRP B O 1
ATOM 6323 N N . PHE B 1 148 ? -9.102 -32.25 -37.188 1 95.62 148 PHE B N 1
ATOM 6324 C CA . PHE B 1 148 ? -9.031 -30.922 -36.594 1 95.62 148 PHE B CA 1
ATOM 6325 C C . PHE B 1 148 ? -9.664 -29.875 -37.531 1 95.62 148 PHE B C 1
ATOM 6327 O O . PHE B 1 148 ? -9.812 -30.109 -38.719 1 95.62 148 PHE B O 1
ATOM 6334 N N . TYR B 1 149 ? -10.078 -28.828 -36.969 1 92.81 149 TYR B N 1
ATOM 6335 C CA . TYR B 1 149 ? -10.547 -27.656 -37.719 1 92.81 149 TYR B CA 1
ATOM 6336 C C . TYR B 1 149 ? -9.969 -26.375 -37.125 1 92.81 149 TYR B C 1
ATOM 6338 O O . TYR B 1 149 ? -9.562 -26.344 -35.969 1 92.81 149 TYR B O 1
ATOM 6346 N N . LYS B 1 150 ? -9.82 -25.438 -37.875 1 89.38 150 LYS B N 1
ATOM 6347 C CA . LYS B 1 150 ? -9.336 -24.141 -37.406 1 89.38 150 LYS B CA 1
ATOM 6348 C C . LYS B 1 150 ? -10.484 -23.25 -36.938 1 89.38 150 LYS B C 1
ATOM 6350 O O . LYS B 1 150 ? -11.461 -23.047 -37.656 1 89.38 150 LYS B O 1
ATOM 6355 N N . ASN B 1 151 ? -10.344 -22.891 -35.688 1 81.62 151 ASN B N 1
ATOM 6356 C CA . ASN B 1 151 ? -11.359 -22.016 -35.125 1 81.62 151 ASN B CA 1
ATOM 6357 C C . ASN B 1 151 ? -11.195 -20.578 -35.625 1 81.62 151 ASN B C 1
ATOM 6359 O O . ASN B 1 151 ? -10.094 -20.016 -35.562 1 81.62 151 ASN B O 1
ATOM 6363 N N . ASP B 1 152 ? -12.227 -19.953 -36.062 1 70.62 152 ASP B N 1
ATOM 6364 C CA . ASP B 1 152 ? -12.203 -18.625 -36.688 1 70.62 152 ASP B CA 1
ATOM 6365 C C . ASP B 1 152 ? -11.992 -17.547 -35.625 1 70.62 152 ASP B C 1
ATOM 6367 O O . ASP B 1 152 ? -11.453 -16.484 -35.906 1 70.62 152 ASP B O 1
ATOM 6371 N N . PHE B 1 153 ? -12.422 -17.906 -34.5 1 68.12 153 PHE B N 1
ATOM 6372 C CA . PHE B 1 153 ? -12.414 -16.875 -33.5 1 68.12 153 PHE B CA 1
ATOM 6373 C C . PHE B 1 153 ? -11.016 -16.703 -32.906 1 68.12 153 PHE B C 1
ATOM 6375 O O . PHE B 1 153 ? -10.57 -15.57 -32.688 1 68.12 153 PHE B O 1
ATOM 6382 N N . ASN B 1 154 ? -10.289 -17.766 -32.719 1 70.94 154 ASN B N 1
ATOM 6383 C CA . ASN B 1 154 ? -9.016 -17.641 -32.031 1 70.94 154 ASN B CA 1
ATOM 6384 C C . ASN B 1 154 ? -7.863 -18.156 -32.906 1 70.94 154 ASN B C 1
ATOM 6386 O O . ASN B 1 154 ? -6.707 -18.156 -32.469 1 70.94 154 ASN B O 1
ATOM 6390 N N . ASN B 1 155 ? -8.07 -18.562 -34.031 1 79.44 155 ASN B N 1
ATOM 6391 C CA . ASN B 1 155 ? -7.086 -19.031 -35 1 79.44 155 ASN B CA 1
ATOM 6392 C C . ASN B 1 155 ? -6.32 -20.234 -34.5 1 79.44 155 ASN B C 1
ATOM 6394 O O . ASN B 1 155 ? -5.164 -20.453 -34.844 1 79.44 155 ASN B O 1
ATOM 6398 N N . ARG B 1 156 ? -6.977 -20.906 -33.531 1 86.44 156 ARG B N 1
ATOM 6399 C CA . ARG B 1 156 ? -6.371 -22.125 -33 1 86.44 156 ARG B CA 1
ATOM 6400 C C . ARG B 1 156 ? -7.016 -23.359 -33.594 1 86.44 156 ARG B C 1
ATOM 6402 O O . ARG B 1 156 ? -8.148 -23.312 -34.062 1 86.44 156 ARG B O 1
ATOM 6409 N N . PHE B 1 157 ? -6.258 -24.375 -33.625 1 91 157 PHE B N 1
ATOM 6410 C CA . PHE B 1 157 ? -6.793 -25.641 -34.094 1 91 157 PHE B CA 1
ATOM 6411 C C . PHE B 1 157 ? -7.492 -26.406 -32.969 1 91 157 PHE B C 1
ATOM 6413 O O . PHE B 1 157 ? -6.953 -26.531 -31.875 1 91 157 PHE B O 1
ATOM 6420 N N . ASN B 1 158 ? -8.688 -26.797 -33.281 1 93 158 ASN B N 1
ATOM 6421 C CA . ASN B 1 158 ? -9.477 -27.594 -32.344 1 93 158 ASN B CA 1
ATOM 6422 C C . ASN B 1 158 ? -9.797 -28.984 -32.938 1 93 158 ASN B C 1
ATOM 6424 O O . ASN B 1 158 ? -10.031 -29.125 -34.125 1 93 158 ASN B O 1
ATOM 6428 N N . PRO B 1 159 ? -9.727 -29.922 -32.062 1 95.38 159 PRO B N 1
ATOM 6429 C CA . PRO B 1 159 ? -10.078 -31.266 -32.531 1 95.38 159 PRO B CA 1
ATOM 6430 C C . PRO B 1 159 ? -11.586 -31.484 -32.562 1 95.38 159 PRO B C 1
ATOM 6432 O O . PRO B 1 159 ? -12.336 -30.859 -31.812 1 95.38 159 PRO B O 1
ATOM 6435 N N . PHE B 1 160 ? -12 -32.375 -33.531 1 94.94 160 PHE B N 1
ATOM 6436 C CA . PHE B 1 160 ? -13.352 -32.906 -33.5 1 94.94 160 PHE B CA 1
ATOM 6437 C C . PHE B 1 160 ? -13.508 -33.906 -32.375 1 94.94 160 PHE B C 1
ATOM 6439 O O . PHE B 1 160 ? -12.516 -34.469 -31.891 1 94.94 160 PHE B O 1
ATOM 6446 N N . SER B 1 161 ? -14.766 -34.125 -32 1 94.69 161 SER B N 1
ATOM 6447 C CA . SER B 1 161 ? -15.008 -35.156 -31.016 1 94.69 161 SER B CA 1
ATOM 6448 C C . SER B 1 161 ? -14.547 -36.531 -31.516 1 94.69 161 SER B C 1
ATOM 6450 O O . SER B 1 161 ? -14.398 -36.719 -32.719 1 94.69 161 SER B O 1
ATOM 6452 N N . GLU B 1 162 ? -14.234 -37.406 -30.562 1 95.94 162 GLU B N 1
ATOM 6453 C CA . GLU B 1 162 ? -13.773 -38.719 -30.938 1 95.94 162 GLU B CA 1
ATOM 6454 C C . GLU B 1 162 ? -14.797 -39.438 -31.828 1 95.94 162 GLU B C 1
ATOM 6456 O O . GLU B 1 162 ? -14.438 -40.125 -32.781 1 95.94 162 GLU B O 1
ATOM 6461 N N . GLN B 1 163 ? -16.078 -39.188 -31.578 1 94.81 163 GLN B N 1
ATOM 6462 C CA . GLN B 1 163 ? -17.141 -39.812 -32.344 1 94.81 163 GLN B CA 1
ATOM 6463 C C . GLN B 1 163 ? -17.172 -39.281 -33.781 1 94.81 163 GLN B C 1
ATOM 6465 O O . GLN B 1 163 ? -17.234 -40.062 -34.719 1 94.81 163 GLN B O 1
ATOM 6470 N N . ILE B 1 164 ? -17.094 -38.062 -33.875 1 95.75 164 ILE B N 1
ATOM 6471 C CA . ILE B 1 164 ? -17.125 -37.438 -35.188 1 95.75 164 ILE B CA 1
ATOM 6472 C C . ILE B 1 164 ? -15.859 -37.812 -35.969 1 95.75 164 ILE B C 1
ATOM 6474 O O . ILE B 1 164 ? -15.906 -38.094 -37.188 1 95.75 164 ILE B O 1
ATOM 6478 N N . SER B 1 165 ? -14.789 -37.875 -35.312 1 96.44 165 SER B N 1
ATOM 6479 C CA . SER B 1 165 ? -13.523 -38.219 -35.938 1 96.44 165 SER B CA 1
ATOM 6480 C C . SER B 1 165 ? -13.562 -39.656 -36.5 1 96.44 165 SER B C 1
ATOM 6482 O O . SER B 1 165 ? -12.977 -39.938 -37.531 1 96.44 165 SER B O 1
ATOM 6484 N N . GLU B 1 166 ? -14.18 -40.5 -35.781 1 95.44 166 GLU B N 1
ATOM 6485 C CA . GLU B 1 166 ? -14.32 -41.875 -36.25 1 95.44 166 GLU B CA 1
ATOM 6486 C C . GLU B 1 166 ? -15.133 -41.938 -37.531 1 95.44 166 GLU B C 1
ATOM 6488 O O . GLU B 1 166 ? -14.797 -42.688 -38.469 1 95.44 166 GLU B O 1
ATOM 6493 N N . LEU B 1 167 ? -16.172 -41.125 -37.594 1 96.06 167 LEU B N 1
ATOM 6494 C CA . LEU B 1 167 ? -17.016 -41.062 -38.781 1 96.06 167 LEU B CA 1
ATOM 6495 C C . LEU B 1 167 ? -16.234 -40.5 -39.969 1 96.06 167 LEU B C 1
ATOM 6497 O O . LEU B 1 167 ? -16.344 -41 -41.094 1 96.06 167 LEU B O 1
ATOM 6501 N N . LEU B 1 168 ? -15.531 -39.562 -39.625 1 96.38 168 LEU B N 1
ATOM 6502 C CA . LEU B 1 168 ? -14.742 -38.906 -40.656 1 96.38 168 LEU B CA 1
ATOM 6503 C C . LEU B 1 168 ? -13.688 -39.844 -41.219 1 96.38 168 LEU B C 1
ATOM 6505 O O . LEU B 1 168 ? -13.484 -39.938 -42.438 1 96.38 168 LEU B O 1
ATOM 6509 N N . GLU B 1 169 ? -13.07 -40.531 -40.344 1 96.75 169 GLU B N 1
ATOM 6510 C CA . GLU B 1 169 ? -12.031 -41.469 -40.781 1 96.75 169 GLU B CA 1
ATOM 6511 C C . GLU B 1 169 ? -12.617 -42.594 -41.625 1 96.75 169 GLU B C 1
ATOM 6513 O O . GLU B 1 169 ? -12.008 -43.031 -42.594 1 96.75 169 GLU B O 1
ATOM 6518 N N . PHE B 1 170 ? -13.758 -43.094 -41.25 1 95.81 170 PHE B N 1
ATOM 6519 C CA . PHE B 1 170 ? -14.438 -44.156 -42 1 95.81 170 PHE B CA 1
ATOM 6520 C C . PHE B 1 170 ? -14.773 -43.688 -43.406 1 95.81 170 PHE B C 1
ATOM 6522 O O . PHE B 1 170 ? -14.531 -44.406 -44.375 1 95.81 170 PHE B O 1
ATOM 6529 N N . ALA B 1 171 ? -15.344 -42.5 -43.469 1 95.88 171 ALA B N 1
ATOM 6530 C CA . ALA B 1 171 ? -15.688 -41.906 -44.781 1 95.88 171 ALA B CA 1
ATOM 6531 C C . ALA B 1 171 ? -14.445 -41.688 -45.625 1 95.88 171 ALA B C 1
ATOM 6533 O O . ALA B 1 171 ? -14.453 -41.938 -46.812 1 95.88 171 ALA B O 1
ATOM 6534 N N . TYR B 1 172 ? -13.484 -41.25 -44.969 1 96.12 172 TYR B N 1
ATOM 6535 C CA . TYR B 1 172 ? -12.227 -41 -45.656 1 96.12 172 TYR B CA 1
ATOM 6536 C C . TYR B 1 172 ? -11.648 -42.281 -46.25 1 96.12 172 TYR B C 1
ATOM 6538 O O . TYR B 1 172 ? -11.234 -42.312 -47.406 1 96.12 172 TYR B O 1
ATOM 6546 N N . ARG B 1 173 ? -11.609 -43.25 -45.375 1 95.5 173 ARG B N 1
ATOM 6547 C CA . ARG B 1 173 ? -11.117 -44.531 -45.812 1 95.5 173 ARG B CA 1
ATOM 6548 C C . ARG B 1 173 ? -11.914 -45.062 -47 1 95.5 173 ARG B C 1
ATOM 6550 O O . ARG B 1 173 ? -11.336 -45.562 -47.969 1 95.5 173 ARG B O 1
ATOM 6557 N N . ASP B 1 174 ? -13.172 -44.938 -46.938 1 94.62 174 ASP B N 1
ATOM 6558 C CA . ASP B 1 174 ? -14.047 -45.375 -48 1 94.62 174 ASP B CA 1
ATOM 6559 C C . ASP B 1 174 ? -13.758 -44.625 -49.312 1 94.62 174 ASP B C 1
ATOM 6561 O O . ASP B 1 174 ? -13.766 -45.219 -50.375 1 94.62 174 ASP B O 1
ATOM 6565 N N . CYS B 1 175 ? -13.555 -43.406 -49.188 1 94.5 175 CYS B N 1
ATOM 6566 C CA . CYS B 1 175 ? -13.258 -42.594 -50.344 1 94.5 175 CYS B CA 1
ATOM 6567 C C . CYS B 1 175 ? -11.93 -43 -50.969 1 94.5 175 CYS B C 1
ATOM 6569 O O . CYS B 1 175 ? -11.828 -43.125 -52.188 1 94.5 175 CYS B O 1
ATOM 6571 N N . ILE B 1 176 ? -11 -43.25 -50.156 1 94.06 176 ILE B N 1
ATOM 6572 C CA . ILE B 1 176 ? -9.672 -43.625 -50.625 1 94.06 176 ILE B CA 1
ATOM 6573 C C . ILE B 1 176 ? -9.727 -44.969 -51.312 1 94.06 176 ILE B C 1
ATOM 6575 O O . ILE B 1 176 ? -9.172 -45.156 -52.375 1 94.06 176 ILE B O 1
ATOM 6579 N N . LEU B 1 177 ? -10.398 -45.906 -50.656 1 93.19 177 LEU B N 1
ATOM 6580 C CA . LEU B 1 177 ? -10.445 -47.25 -51.156 1 93.19 177 LEU B CA 1
ATOM 6581 C C . LEU B 1 177 ? -11.297 -47.344 -52.438 1 93.19 177 LEU B C 1
ATOM 6583 O O . LEU B 1 177 ? -10.977 -48.094 -53.344 1 93.19 177 LEU B O 1
ATOM 6587 N N . SER B 1 178 ? -12.383 -46.594 -52.5 1 92.94 178 SER B N 1
ATOM 6588 C CA . SER B 1 178 ? -13.297 -46.656 -53.625 1 92.94 178 SER B CA 1
ATOM 6589 C C . SER B 1 178 ? -12.82 -45.719 -54.75 1 92.94 178 SER B C 1
ATOM 6591 O O . SER B 1 178 ? -13.203 -45.906 -55.906 1 92.94 178 SER B O 1
ATOM 6593 N N . GLY B 1 179 ? -11.992 -44.719 -54.344 1 90.44 179 GLY B N 1
ATOM 6594 C CA . GLY B 1 179 ? -11.578 -43.719 -55.312 1 90.44 179 GLY B CA 1
ATOM 6595 C C . GLY B 1 179 ? -12.672 -42.719 -55.625 1 90.44 179 GLY B C 1
ATOM 6596 O O . GLY B 1 179 ? -12.516 -41.906 -56.531 1 90.44 179 GLY B O 1
ATOM 6597 N N . ARG B 1 180 ? -13.758 -42.906 -54.938 1 90.94 180 ARG B N 1
ATOM 6598 C CA . ARG B 1 180 ? -14.891 -42 -55.156 1 90.94 180 ARG B CA 1
ATOM 6599 C C . ARG B 1 180 ? -14.805 -40.781 -54.281 1 90.94 180 ARG B C 1
ATOM 6601 O O . ARG B 1 180 ? -14.852 -40.875 -53.031 1 90.94 180 ARG B O 1
ATOM 6608 N N . TRP B 1 181 ? -14.727 -39.594 -54.844 1 91.25 181 TRP B N 1
ATOM 6609 C CA . TRP B 1 181 ? -14.633 -38.312 -54.125 1 91.25 181 TRP B CA 1
ATOM 6610 C C . TRP B 1 181 ? -15.891 -37.5 -54.312 1 91.25 181 TRP B C 1
ATOM 6612 O O . TRP B 1 181 ? -16.938 -38 -54.719 1 91.25 181 TRP B O 1
ATOM 6622 N N . ASN B 1 182 ? -15.93 -36.25 -53.812 1 91.19 182 ASN B N 1
ATOM 6623 C CA . ASN B 1 182 ? -17.141 -35.438 -53.719 1 91.19 182 ASN B CA 1
ATOM 6624 C C . ASN B 1 182 ? -18.219 -36.125 -52.906 1 91.19 182 ASN B C 1
ATOM 6626 O O . ASN B 1 182 ? -19.391 -36.156 -53.281 1 91.19 182 ASN B O 1
ATOM 6630 N N . TYR B 1 183 ? -17.703 -36.844 -51.969 1 93.19 183 TYR B N 1
ATOM 6631 C CA . TYR B 1 183 ? -18.562 -37.562 -51.062 1 93.19 183 TYR B CA 1
ATOM 6632 C C . TYR B 1 183 ? -19.062 -36.656 -49.938 1 93.19 183 TYR B C 1
ATOM 6634 O O . TYR B 1 183 ? -18.281 -35.938 -49.312 1 93.19 183 TYR B O 1
ATOM 6642 N N . ARG B 1 184 ? -20.312 -36.719 -49.688 1 91.12 184 ARG B N 1
ATOM 6643 C CA . ARG B 1 184 ? -20.922 -35.875 -48.625 1 91.12 184 ARG B CA 1
ATOM 6644 C C . ARG B 1 184 ? -21.281 -36.719 -47.406 1 91.12 184 ARG B C 1
ATOM 6646 O O . ARG B 1 184 ? -21.938 -37.781 -47.531 1 91.12 184 ARG B O 1
ATOM 6653 N N . LEU B 1 185 ? -20.781 -36.281 -46.281 1 93.19 185 LEU B N 1
ATOM 6654 C CA . LEU B 1 185 ? -21.125 -36.906 -45 1 93.19 185 LEU B CA 1
ATOM 6655 C C . LEU B 1 185 ? -21.984 -35.969 -44.156 1 93.19 185 LEU B C 1
ATOM 6657 O O . LEU B 1 185 ? -21.531 -34.875 -43.75 1 93.19 185 LEU B O 1
ATOM 6661 N N . ASP B 1 186 ? -23.172 -36.375 -43.812 1 90.94 186 ASP B N 1
ATOM 6662 C CA . ASP B 1 186 ? -24.062 -35.562 -43 1 90.94 186 ASP B CA 1
ATOM 6663 C C . ASP B 1 186 ? -23.812 -35.781 -41.531 1 90.94 186 ASP B C 1
ATOM 6665 O O . ASP B 1 186 ? -23.891 -36.938 -41.031 1 90.94 186 ASP B O 1
ATOM 6669 N N . LEU B 1 187 ? -23.438 -34.781 -40.781 1 89.12 187 LEU B N 1
ATOM 6670 C CA . LEU B 1 187 ? -23.25 -34.844 -39.344 1 89.12 187 LEU B CA 1
ATOM 6671 C C . LEU B 1 187 ? -24.547 -34.562 -38.594 1 89.12 187 LEU B C 1
ATOM 6673 O O . LEU B 1 187 ? -24.875 -35.25 -37.625 1 89.12 187 LEU B O 1
ATOM 6677 N N . ASP B 1 188 ? -25.109 -33.469 -38.938 1 84.5 188 ASP B N 1
ATOM 6678 C CA . ASP B 1 188 ? -26.406 -33.062 -38.406 1 84.5 188 ASP B CA 1
ATOM 6679 C C . ASP B 1 188 ? -27.281 -32.438 -39.469 1 84.5 188 ASP B C 1
ATOM 6681 O O . ASP B 1 188 ? -26.906 -32.438 -40.656 1 84.5 188 ASP B O 1
ATOM 6685 N N . ARG B 1 189 ? -28.453 -31.922 -39.062 1 79.5 189 ARG B N 1
ATOM 6686 C CA . ARG B 1 189 ? -29.422 -31.359 -40 1 79.5 189 ARG B CA 1
ATOM 6687 C C . ARG B 1 189 ? -28.844 -30.125 -40.688 1 79.5 189 ARG B C 1
ATOM 6689 O O . ARG B 1 189 ? -29.125 -29.875 -41.844 1 79.5 189 ARG B O 1
ATOM 6696 N N . ASN B 1 190 ? -27.953 -29.5 -39.969 1 83.44 190 ASN B N 1
ATOM 6697 C CA . ASN B 1 190 ? -27.5 -28.219 -40.5 1 83.44 190 ASN B CA 1
ATOM 6698 C C . ASN B 1 190 ? -26 -28.234 -40.812 1 83.44 190 ASN B C 1
ATOM 6700 O O . ASN B 1 190 ? -25.422 -27.219 -41.188 1 83.44 190 ASN B O 1
ATOM 6704 N N . GLU B 1 191 ? -25.422 -29.391 -40.562 1 88.75 191 GLU B N 1
ATOM 6705 C CA . GLU B 1 191 ? -23.984 -29.469 -40.781 1 88.75 191 GLU B CA 1
ATOM 6706 C C . GLU B 1 191 ? -23.609 -30.719 -41.594 1 88.75 191 GLU B C 1
ATOM 6708 O O . GLU B 1 191 ? -24.141 -31.797 -41.344 1 88.75 191 GLU B O 1
ATOM 6713 N N . PHE B 1 192 ? -22.828 -30.516 -42.625 1 90.69 192 PHE B N 1
ATOM 6714 C CA . PHE B 1 192 ? -22.328 -31.672 -43.344 1 90.69 192 PHE B CA 1
ATOM 6715 C C . PHE B 1 192 ? -20.891 -31.438 -43.812 1 90.69 192 PHE B C 1
ATOM 6717 O O . PHE B 1 192 ? -20.406 -30.312 -43.812 1 90.69 192 PHE B O 1
ATOM 6724 N N . ILE B 1 193 ? -20.203 -32.5 -44.094 1 94 193 ILE B N 1
ATOM 6725 C CA . ILE B 1 193 ? -18.797 -32.469 -44.5 1 94 193 ILE B CA 1
ATOM 6726 C C . ILE B 1 193 ? -18.672 -33.094 -45.906 1 94 193 ILE B C 1
ATOM 6728 O O . ILE B 1 193 ? -19.312 -34.094 -46.219 1 94 193 ILE B O 1
ATOM 6732 N N . VAL B 1 194 ? -17.844 -32.406 -46.75 1 93.88 194 VAL B N 1
ATOM 6733 C CA . VAL B 1 194 ? -17.641 -32.906 -48.125 1 93.88 194 VAL B CA 1
ATOM 6734 C C . VAL B 1 194 ? -16.172 -33.25 -48.344 1 93.88 194 VAL B C 1
ATOM 6736 O O . VAL B 1 194 ? -15.289 -32.469 -48.031 1 93.88 194 VAL B O 1
ATOM 6739 N N . PHE B 1 195 ? -16 -34.469 -48.812 1 95.44 195 PHE B N 1
ATOM 6740 C CA . PHE B 1 195 ? -14.664 -34.938 -49.188 1 95.44 195 PHE B CA 1
ATOM 6741 C C . PHE B 1 195 ? -14.414 -34.75 -50.688 1 95.44 195 PHE B C 1
ATOM 6743 O O . PHE B 1 195 ? -14.852 -35.562 -51.5 1 95.44 195 PHE B O 1
ATOM 6750 N N . TYR B 1 196 ? -13.664 -33.75 -51.031 1 92.38 196 TYR B N 1
ATOM 6751 C CA . TYR B 1 196 ? -13.391 -33.469 -52.438 1 92.38 196 TYR B CA 1
ATOM 6752 C C . TYR B 1 196 ? -12.172 -34.25 -52.906 1 92.38 196 TYR B C 1
ATOM 6754 O O . TYR B 1 196 ? -12.117 -34.688 -54.062 1 92.38 196 TYR B O 1
ATOM 6762 N N . ALA B 1 197 ? -11.188 -34.25 -52.156 1 91.94 197 ALA B N 1
ATOM 6763 C CA . ALA B 1 197 ? -9.906 -34.906 -52.406 1 91.94 197 ALA B CA 1
ATOM 6764 C C . ALA B 1 197 ? -9.242 -35.312 -51.094 1 91.94 197 ALA B C 1
ATOM 6766 O O . ALA B 1 197 ? -9.727 -34.969 -50 1 91.94 197 ALA B O 1
ATOM 6767 N N . PRO B 1 198 ? -8.305 -36.125 -51.188 1 89.81 198 PRO B N 1
ATOM 6768 C CA . PRO B 1 198 ? -7.66 -36.594 -49.938 1 89.81 198 PRO B CA 1
ATOM 6769 C C . PRO B 1 198 ? -7.242 -35.438 -49.031 1 89.81 198 PRO B C 1
ATOM 6771 O O . PRO B 1 198 ? -7.328 -35.562 -47.812 1 89.81 198 PRO B O 1
ATOM 6774 N N . ASN B 1 199 ? -6.863 -34.344 -49.531 1 90.38 199 ASN B N 1
ATOM 6775 C CA . ASN B 1 199 ? -6.41 -33.219 -48.719 1 90.38 199 ASN B CA 1
ATOM 6776 C C . ASN B 1 199 ? -7.371 -32.031 -48.812 1 90.38 199 ASN B C 1
ATOM 6778 O O . ASN B 1 199 ? -7.008 -30.906 -48.469 1 90.38 199 ASN B O 1
ATOM 6782 N N . SER B 1 200 ? -8.484 -32.281 -49.281 1 93.06 200 SER B N 1
ATOM 6783 C CA . SER B 1 200 ? -9.477 -31.219 -49.469 1 93.06 200 SER B CA 1
ATOM 6784 C C . SER B 1 200 ? -10.828 -31.625 -48.875 1 93.06 200 SER B C 1
ATOM 6786 O O . SER B 1 200 ? -11.703 -32.094 -49.625 1 93.06 200 SER B O 1
ATOM 6788 N N . VAL B 1 201 ? -10.891 -31.5 -47.688 1 94.5 201 VAL B N 1
ATOM 6789 C CA . VAL B 1 201 ? -12.125 -31.812 -46.969 1 94.5 201 VAL B CA 1
ATOM 6790 C C . VAL B 1 201 ? -12.688 -30.547 -46.312 1 94.5 201 VAL B C 1
ATOM 6792 O O . VAL B 1 201 ? -11.953 -29.797 -45.656 1 94.5 201 VAL B O 1
ATOM 6795 N N . TYR B 1 202 ? -13.969 -30.328 -46.406 1 93.19 202 TYR B N 1
ATOM 6796 C CA . TYR B 1 202 ? -14.562 -29.078 -45.938 1 93.19 202 TYR B CA 1
ATOM 6797 C C . TYR B 1 202 ? -15.82 -29.344 -45.125 1 93.19 202 TYR B C 1
ATOM 6799 O O . TYR B 1 202 ? -16.594 -30.25 -45.438 1 93.19 202 TYR B O 1
ATOM 6807 N N . HIS B 1 203 ? -15.953 -28.609 -44.031 1 92.12 203 HIS B N 1
ATOM 6808 C CA . HIS B 1 203 ? -17.109 -28.641 -43.156 1 92.12 203 HIS B CA 1
ATOM 6809 C C . HIS B 1 203 ? -18.078 -27.5 -43.469 1 92.12 203 HIS B C 1
ATOM 6811 O O . HIS B 1 203 ? -17.703 -26.328 -43.344 1 92.12 203 HIS B O 1
ATOM 6817 N N . TYR B 1 204 ? -19.25 -27.734 -43.844 1 88 204 TYR B N 1
ATOM 6818 C CA . TYR B 1 204 ? -20.25 -26.734 -44.219 1 88 204 TYR B CA 1
ATOM 6819 C C . TYR B 1 204 ? -21.328 -26.594 -43.156 1 88 204 TYR B C 1
ATOM 6821 O O . TYR B 1 204 ? -21.719 -27.562 -42.5 1 88 204 TYR B O 1
ATOM 6829 N N . PHE B 1 205 ? -21.688 -25.297 -42.875 1 83.44 205 PHE B N 1
ATOM 6830 C CA . PHE B 1 205 ? -22.719 -24.969 -41.875 1 83.44 205 PHE B CA 1
ATOM 6831 C C . PHE B 1 205 ? -23.969 -24.422 -42.562 1 83.44 205 PHE B C 1
ATOM 6833 O O . PHE B 1 205 ? -23.875 -23.516 -43.406 1 83.44 205 PHE B O 1
ATOM 6840 N N . ASP B 1 206 ? -24.781 -25.234 -43.156 1 64.06 206 ASP B N 1
ATOM 6841 C CA . ASP B 1 206 ? -25.953 -24.875 -43.969 1 64.06 206 ASP B CA 1
ATOM 6842 C C . ASP B 1 206 ? -26.891 -23.938 -43.219 1 64.06 206 ASP B C 1
ATOM 6844 O O . ASP B 1 206 ? -27.234 -24.203 -42.062 1 64.06 206 ASP B O 1
ATOM 6848 N N . LYS B 1 207 ? -26.906 -22.609 -43.188 1 52.66 207 LYS B N 1
ATOM 6849 C CA . LYS B 1 207 ? -28.266 -22.078 -43.125 1 52.66 207 LYS B CA 1
ATOM 6850 C C . LYS B 1 207 ? -29.156 -22.734 -44.188 1 52.66 207 LYS B C 1
ATOM 6852 O O . LYS B 1 207 ? -29.031 -22.453 -45.375 1 52.66 207 LYS B O 1
ATOM 6857 N N . LEU B 1 208 ? -29.375 -24.031 -44.062 1 43.78 208 LEU B N 1
ATOM 6858 C CA . LEU B 1 208 ? -30.25 -24.75 -44.969 1 43.78 208 LEU B CA 1
ATOM 6859 C C . LEU B 1 208 ? -31.391 -23.844 -45.438 1 43.78 208 LEU B C 1
ATOM 6861 O O . LEU B 1 208 ? -32.375 -23.672 -44.719 1 43.78 208 LEU B O 1
ATOM 6865 N N . THR B 1 209 ? -31.25 -22.672 -46 1 39.28 209 THR B N 1
ATOM 6866 C CA . THR B 1 209 ? -32.531 -22.438 -46.656 1 39.28 209 THR B CA 1
ATOM 6867 C C . THR B 1 209 ? -32.906 -23.641 -47.5 1 39.28 209 THR B C 1
ATOM 6869 O O . THR B 1 209 ? -33.969 -24.219 -47.344 1 39.28 209 THR B O 1
ATOM 6872 N N . SER B 1 210 ? -33.219 -23.484 -49.031 1 36.47 210 SER B N 1
ATOM 6873 C CA . SER B 1 210 ? -34.125 -24.219 -49.906 1 36.47 210 SER B CA 1
ATOM 6874 C C . SER B 1 210 ? -33.562 -25.609 -50.219 1 36.47 210 SER B C 1
ATOM 6876 O O . SER B 1 210 ? -32.375 -25.844 -50.125 1 36.47 210 SER B O 1
ATOM 6878 N N . SER B 1 211 ? -34.438 -26.688 -50.469 1 35.91 211 SER B N 1
ATOM 6879 C CA . SER B 1 211 ? -34.688 -28.062 -50.938 1 35.91 211 SER B CA 1
ATOM 6880 C C . SER B 1 211 ? -33.812 -28.422 -52.125 1 35.91 211 SER B C 1
ATOM 6882 O O . SER B 1 211 ? -34 -29.484 -52.719 1 35.91 211 SER B O 1
ATOM 6884 N N . SER B 1 212 ? -33.219 -27.422 -53.031 1 36.81 212 SER B N 1
ATOM 6885 C CA . SER B 1 212 ? -33.062 -27.969 -54.375 1 36.81 212 SER B CA 1
ATOM 6886 C C . SER B 1 212 ? -31.969 -29.031 -54.406 1 36.81 212 SER B C 1
ATOM 6888 O O . SER B 1 212 ? -30.984 -28.938 -53.656 1 36.81 212 SER B O 1
ATOM 6890 N N . ASP B 1 213 ? -32.219 -30.266 -54.906 1 38.03 213 ASP B N 1
ATOM 6891 C CA . ASP B 1 213 ? -31.5 -31.5 -55.25 1 38.03 213 ASP B CA 1
ATOM 6892 C C . ASP B 1 213 ? -30.094 -31.203 -55.781 1 38.03 213 ASP B C 1
ATOM 6894 O O . ASP B 1 213 ? -29.25 -32.094 -55.812 1 38.03 213 ASP B O 1
ATOM 6898 N N . ASN B 1 214 ? -29.875 -30.219 -56.844 1 38.88 214 ASN B N 1
ATOM 6899 C CA . ASN B 1 214 ? -28.609 -30.094 -57.562 1 38.88 214 ASN B CA 1
ATOM 6900 C C . ASN B 1 214 ? -27.531 -29.422 -56.719 1 38.88 214 ASN B C 1
ATOM 6902 O O . ASN B 1 214 ? -27.375 -28.203 -56.75 1 38.88 214 ASN B O 1
ATOM 6906 N N . TRP B 1 215 ? -27.188 -29.922 -55.625 1 41.69 215 TRP B N 1
ATOM 6907 C CA . TRP B 1 215 ? -26.094 -29.406 -54.781 1 41.69 215 TRP B CA 1
ATOM 6908 C C . TRP B 1 215 ? -24.797 -29.312 -55.594 1 41.69 215 TRP B C 1
ATOM 6910 O O . TRP B 1 215 ? -24.203 -30.328 -55.938 1 41.69 215 TRP B O 1
ATOM 6920 N N . SER B 1 216 ? -24.703 -28.562 -56.75 1 43.19 216 SER B N 1
ATOM 6921 C CA . SER B 1 216 ? -23.375 -28.328 -57.312 1 43.19 216 SER B CA 1
ATOM 6922 C C . SER B 1 216 ? -22.516 -27.516 -56.344 1 43.19 216 SER B C 1
ATOM 6924 O O . SER B 1 216 ? -22.875 -26.406 -55.938 1 43.19 216 SER B O 1
ATOM 6926 N N . PRO B 1 217 ? -21.641 -28.078 -55.5 1 43.31 217 PRO B N 1
ATOM 6927 C CA . PRO B 1 217 ? -20.672 -27.422 -54.625 1 43.31 217 PRO B CA 1
ATOM 6928 C C . PRO B 1 217 ? -19.891 -26.328 -55.312 1 43.31 217 PRO B C 1
ATOM 6930 O O . PRO B 1 217 ? -19.047 -26.625 -56.188 1 43.31 217 PRO B O 1
ATOM 6933 N N . THR B 1 218 ? -20.453 -25.422 -56.062 1 40.91 218 THR B N 1
ATOM 6934 C CA . THR B 1 218 ? -19.516 -24.438 -56.562 1 40.91 218 THR B CA 1
ATOM 6935 C C . THR B 1 218 ? -18.688 -23.844 -55.438 1 40.91 218 THR B C 1
ATOM 6937 O O . THR B 1 218 ? -19.234 -23.375 -54.438 1 40.91 218 THR B O 1
ATOM 6940 N N . LEU B 1 219 ? -17.469 -24.266 -55.156 1 45.47 219 LEU B N 1
ATOM 6941 C CA . LEU B 1 219 ? -16.391 -23.766 -54.312 1 45.47 219 LEU B CA 1
ATOM 6942 C C . LEU B 1 219 ? -16.484 -22.25 -54.156 1 45.47 219 LEU B C 1
ATOM 6944 O O . LEU B 1 219 ? -16 -21.688 -53.188 1 45.47 219 LEU B O 1
ATOM 6948 N N . ASN B 1 220 ? -16.875 -21.547 -55.281 1 41.31 220 ASN B N 1
ATOM 6949 C CA . ASN B 1 220 ? -16.734 -20.094 -55.344 1 41.31 220 ASN B CA 1
ATOM 6950 C C . ASN B 1 220 ? -17.844 -19.375 -54.562 1 41.31 220 ASN B C 1
ATOM 6952 O O . ASN B 1 220 ? -18.062 -18.188 -54.75 1 41.31 220 ASN B O 1
ATOM 6956 N N . ASP B 1 221 ? -18.828 -20.109 -54.094 1 42.59 221 ASP B N 1
ATOM 6957 C CA . ASP B 1 221 ? -19.781 -19.172 -53.5 1 42.59 221 ASP B CA 1
ATOM 6958 C C . ASP B 1 221 ? -19.219 -18.531 -52.219 1 42.59 221 ASP B C 1
ATOM 6960 O O . ASP B 1 221 ? -18.953 -19.234 -51.25 1 42.59 221 ASP B O 1
ATOM 6964 N N . SER B 1 222 ? -18.562 -17.453 -52.281 1 46.62 222 SER B N 1
ATOM 6965 C CA . SER B 1 222 ? -18.016 -16.516 -51.312 1 46.62 222 SER B CA 1
ATOM 6966 C C . SER B 1 222 ? -18.844 -16.469 -50.031 1 46.62 222 SER B C 1
ATOM 6968 O O . SER B 1 222 ? -18.344 -16.094 -48.969 1 46.62 222 SER B O 1
ATOM 6970 N N . ASN B 1 223 ? -20.172 -16.766 -50.125 1 47.66 223 ASN B N 1
ATOM 6971 C CA . ASN B 1 223 ? -21.047 -16.531 -48.969 1 47.66 223 ASN B CA 1
ATOM 6972 C C . ASN B 1 223 ? -21.203 -17.797 -48.125 1 47.66 223 ASN B C 1
ATOM 6974 O O . ASN B 1 223 ? -22.031 -17.828 -47.219 1 47.66 223 ASN B O 1
ATOM 6978 N N . SER B 1 224 ? -20.797 -19 -48.469 1 55.94 224 SER B N 1
ATOM 6979 C CA . SER B 1 224 ? -21.047 -20.203 -47.656 1 55.94 224 SER B CA 1
ATOM 6980 C C . SER B 1 224 ? -20.078 -20.297 -46.5 1 55.94 224 SER B C 1
ATOM 6982 O O . SER B 1 224 ? -18.875 -20.109 -46.656 1 55.94 224 SER B O 1
ATOM 6984 N N . ASN B 1 225 ? -20.672 -20.25 -45.312 1 75.25 225 ASN B N 1
ATOM 6985 C CA . ASN B 1 225 ? -19.969 -20.406 -44.031 1 75.25 225 ASN B CA 1
ATOM 6986 C C . ASN B 1 225 ? -19.344 -21.797 -43.906 1 75.25 225 ASN B C 1
ATOM 6988 O O . ASN B 1 225 ? -20.031 -22.766 -43.562 1 75.25 225 ASN B O 1
ATOM 6992 N N . HIS B 1 226 ? -18.25 -22.094 -44.656 1 82.38 226 HIS B N 1
ATOM 6993 C CA . HIS B 1 226 ? -17.578 -23.375 -44.5 1 82.38 226 HIS B CA 1
ATOM 6994 C C . HIS B 1 226 ? -16.156 -23.188 -43.938 1 82.38 226 HIS B C 1
ATOM 6996 O O . HIS B 1 226 ? -15.633 -22.078 -43.938 1 82.38 226 HIS B O 1
ATOM 7002 N N . ARG B 1 227 ? -15.688 -24.297 -43.344 1 89.44 227 ARG B N 1
ATOM 7003 C CA . ARG B 1 227 ? -14.312 -24.297 -42.844 1 89.44 227 ARG B CA 1
ATOM 7004 C C . ARG B 1 227 ? -13.578 -25.562 -43.312 1 89.44 227 ARG B C 1
ATOM 7006 O O . ARG B 1 227 ? -14.195 -26.625 -43.469 1 89.44 227 ARG B O 1
ATOM 7013 N N . ARG B 1 228 ? -12.336 -25.391 -43.594 1 90.31 228 ARG B N 1
ATOM 7014 C CA . ARG B 1 228 ? -11.5 -26.531 -43.938 1 90.31 228 ARG B CA 1
ATOM 7015 C C . ARG B 1 228 ? -11.195 -27.406 -42.719 1 90.31 228 ARG B C 1
ATOM 7017 O O . ARG B 1 228 ? -11.008 -26.891 -41.625 1 90.31 228 ARG B O 1
ATOM 7024 N N . ILE B 1 229 ? -11.195 -28.688 -42.906 1 94.31 229 ILE B N 1
ATOM 7025 C CA . ILE B 1 229 ? -10.867 -29.609 -41.812 1 94.31 229 ILE B CA 1
ATOM 7026 C C . ILE B 1 229 ? -9.586 -30.359 -42.156 1 94.31 229 ILE B C 1
ATOM 7028 O O . ILE B 1 229 ? -9.234 -30.516 -43.344 1 94.31 229 ILE B O 1
ATOM 7032 N N . PHE B 1 230 ? -8.859 -30.828 -41.188 1 94.88 230 PHE B N 1
ATOM 7033 C CA . PHE B 1 230 ? -7.52 -31.391 -41.344 1 94.88 230 PHE B CA 1
ATOM 7034 C C . PHE B 1 230 ? -7.438 -32.781 -40.719 1 94.88 230 PHE B C 1
ATOM 7036 O O . PHE B 1 230 ? -7.953 -33 -39.625 1 94.88 230 PHE B O 1
ATOM 7043 N N . ARG B 1 231 ? -6.812 -33.656 -41.469 1 95.62 231 ARG B N 1
ATOM 7044 C CA . ARG B 1 231 ? -6.621 -35.031 -40.969 1 95.62 231 ARG B CA 1
ATOM 7045 C C . ARG B 1 231 ? -5.242 -35.219 -40.375 1 95.62 231 ARG B C 1
ATOM 7047 O O . ARG B 1 231 ? -4.223 -35 -41.031 1 95.62 231 ARG B O 1
ATOM 7054 N N . GLY B 1 232 ? -5.184 -35.562 -39.062 1 93.56 232 GLY B N 1
ATOM 7055 C CA . GLY B 1 232 ? -3.93 -35.875 -38.375 1 93.56 232 GLY B CA 1
ATOM 7056 C C . GLY B 1 232 ? -3.242 -34.625 -37.844 1 93.56 232 GLY B C 1
ATOM 7057 O O . GLY B 1 232 ? -3.414 -33.531 -38.375 1 93.56 232 GLY B O 1
ATOM 7058 N N . ILE B 1 233 ? -2.422 -34.875 -36.844 1 91.69 233 ILE B N 1
ATOM 7059 C CA . ILE B 1 233 ? -1.726 -33.781 -36.188 1 91.69 233 ILE B CA 1
ATOM 7060 C C . ILE B 1 233 ? -0.627 -33.25 -37.094 1 91.69 233 ILE B C 1
ATOM 7062 O O . ILE B 1 233 ? -0.271 -32.062 -37 1 91.69 233 ILE B O 1
ATOM 7066 N N . SER B 1 234 ? -0.126 -34 -37.969 1 88.25 234 SER B N 1
ATOM 7067 C CA . SER B 1 234 ? 0.948 -33.625 -38.875 1 88.25 234 SER B CA 1
ATOM 7068 C C . SER B 1 234 ? 0.476 -32.562 -39.875 1 88.25 234 SER B C 1
ATOM 7070 O O . SER B 1 234 ? 1.288 -31.812 -40.438 1 88.25 234 SER B O 1
ATOM 7072 N N . SER B 1 235 ? -0.79 -32.469 -40.062 1 87.69 235 SER B N 1
ATOM 7073 C CA . SER B 1 235 ? -1.347 -31.547 -41.031 1 87.69 235 SER B CA 1
ATOM 7074 C C . SER B 1 235 ? -1.529 -30.156 -40.438 1 87.69 235 SER B C 1
ATOM 7076 O O . SER B 1 235 ? -1.827 -29.203 -41.156 1 87.69 235 SER B O 1
ATOM 7078 N N . ILE B 1 236 ? -1.337 -30.203 -39.156 1 87.75 236 ILE B N 1
ATOM 7079 C CA . ILE B 1 236 ? -1.562 -28.922 -38.5 1 87.75 236 ILE B CA 1
ATOM 7080 C C . ILE B 1 236 ? -0.281 -28.453 -37.812 1 87.75 236 ILE B C 1
ATOM 7082 O O . ILE B 1 236 ? 0.527 -29.281 -37.375 1 87.75 236 ILE B O 1
ATOM 7086 N N . HIS B 1 237 ? -0.083 -27.125 -37.812 1 81.44 237 HIS B N 1
ATOM 7087 C CA . HIS B 1 237 ? 1.065 -26.547 -37.125 1 81.44 237 HIS B CA 1
ATOM 7088 C C . HIS B 1 237 ? 0.731 -26.203 -35.688 1 81.44 237 HIS B C 1
ATOM 7090 O O . HIS B 1 237 ? 0.217 -25.125 -35.406 1 81.44 237 HIS B O 1
ATOM 7096 N N . ILE B 1 238 ? 0.921 -27.125 -34.812 1 79 238 ILE B N 1
ATOM 7097 C CA . ILE B 1 238 ? 0.677 -26.922 -33.375 1 79 238 ILE B CA 1
ATOM 7098 C C . ILE B 1 238 ? 1.877 -27.422 -32.594 1 79 238 ILE B C 1
ATOM 7100 O O . ILE B 1 238 ? 2.455 -28.469 -32.906 1 79 238 ILE B O 1
ATOM 7104 N N . GLU B 1 239 ? 2.295 -26.531 -31.703 1 75.62 239 GLU B N 1
ATOM 7105 C CA . GLU B 1 239 ? 3.426 -26.922 -30.859 1 75.62 239 GLU B CA 1
ATOM 7106 C C . GLU B 1 239 ? 2.986 -27.844 -29.734 1 75.62 239 GLU B C 1
ATOM 7108 O O . GLU B 1 239 ? 2.02 -27.562 -29.031 1 75.62 239 GLU B O 1
ATOM 7113 N N . SER B 1 240 ? 3.652 -29.016 -29.734 1 74 240 SER B N 1
ATOM 7114 C CA . SER B 1 240 ? 3.348 -29.953 -28.656 1 74 240 SER B CA 1
ATOM 7115 C C . SER B 1 240 ? 3.99 -29.516 -27.344 1 74 240 SER B C 1
ATOM 7117 O O . SER B 1 240 ? 4.895 -28.672 -27.344 1 74 240 SER B O 1
ATOM 7119 N N . ASP B 1 241 ? 3.445 -30.062 -26.328 1 75.75 241 ASP B N 1
ATOM 7120 C CA . ASP B 1 241 ? 4.008 -29.844 -25 1 75.75 241 ASP B CA 1
ATOM 7121 C C . ASP B 1 241 ? 5.453 -30.328 -24.922 1 75.75 241 ASP B C 1
ATOM 7123 O O . ASP B 1 241 ? 5.871 -31.156 -25.734 1 75.75 241 ASP B O 1
ATOM 7127 N N . ILE B 1 242 ? 6.195 -29.781 -24.047 1 73.88 242 ILE B N 1
ATOM 7128 C CA . ILE B 1 242 ? 7.602 -30.109 -23.844 1 73.88 242 ILE B CA 1
ATOM 7129 C C . ILE B 1 242 ? 7.719 -31.547 -23.312 1 73.88 242 ILE B C 1
ATOM 7131 O O . ILE B 1 242 ? 6.961 -31.953 -22.438 1 73.88 242 ILE B O 1
ATOM 7135 N N . ASP B 1 243 ? 8.562 -32.281 -23.953 1 74.56 243 ASP B N 1
ATOM 7136 C CA . ASP B 1 243 ? 8.812 -33.656 -23.516 1 74.56 243 ASP B CA 1
ATOM 7137 C C . ASP B 1 243 ? 9.719 -33.656 -22.281 1 74.56 243 ASP B C 1
ATOM 7139 O O . ASP B 1 243 ? 10.945 -33.562 -22.422 1 74.56 243 ASP B O 1
ATOM 7143 N N . GLU B 1 244 ? 9.125 -33.719 -21.188 1 76.81 244 GLU B N 1
ATOM 7144 C CA . GLU B 1 244 ? 9.891 -33.812 -19.953 1 76.81 244 GLU B CA 1
ATOM 7145 C C . GLU B 1 244 ? 10.102 -35.281 -19.578 1 76.81 244 GLU B C 1
ATOM 7147 O O . GLU B 1 244 ? 9.195 -36.094 -19.719 1 76.81 244 GLU B O 1
ATOM 7152 N N . PRO B 1 245 ? 11.336 -35.562 -19.25 1 69.75 245 PRO B N 1
ATOM 7153 C CA . PRO B 1 245 ? 11.516 -36.938 -18.781 1 69.75 245 PRO B CA 1
ATOM 7154 C C . PRO B 1 245 ? 10.734 -37.25 -17.5 1 69.75 245 PRO B C 1
ATOM 7156 O O . PRO B 1 245 ? 10.656 -36.406 -16.609 1 69.75 245 PRO B O 1
ATOM 7159 N N . LEU B 1 246 ? 10.062 -38.312 -17.453 1 65.69 246 LEU B N 1
ATOM 7160 C CA . LEU B 1 246 ? 9.234 -38.688 -16.297 1 65.69 246 LEU B CA 1
ATOM 7161 C C . LEU B 1 246 ? 10.102 -39.031 -15.094 1 65.69 246 LEU B C 1
ATOM 7163 O O . LEU B 1 246 ? 9.797 -38.594 -13.969 1 65.69 246 LEU B O 1
ATOM 7167 N N . ASP B 1 247 ? 11.062 -39.781 -15.273 1 68.44 247 ASP B N 1
ATOM 7168 C CA . ASP B 1 247 ? 11.695 -40.375 -14.086 1 68.44 247 ASP B CA 1
ATOM 7169 C C . ASP B 1 247 ? 13.086 -39.781 -13.859 1 68.44 247 ASP B C 1
ATOM 7171 O O . ASP B 1 247 ? 13.883 -40.312 -13.102 1 68.44 247 ASP B O 1
ATOM 7175 N N . CYS B 1 248 ? 13.32 -38.625 -14.375 1 85.12 248 CYS B N 1
ATOM 7176 C CA . CYS B 1 248 ? 14.664 -38.094 -14.156 1 85.12 248 CYS B CA 1
ATOM 7177 C C . CYS B 1 248 ? 14.617 -36.656 -13.641 1 85.12 248 CYS B C 1
ATOM 7179 O O . CYS B 1 248 ? 14.797 -35.719 -14.414 1 85.12 248 CYS B O 1
ATOM 7181 N N . VAL B 1 249 ? 14.273 -36.594 -12.383 1 93.69 249 VAL B N 1
ATOM 7182 C CA . VAL B 1 249 ? 14.305 -35.281 -11.734 1 93.69 249 VAL B CA 1
ATOM 7183 C C . VAL B 1 249 ? 15.648 -35.094 -11.031 1 93.69 249 VAL B C 1
ATOM 7185 O O . VAL B 1 249 ? 15.992 -35.844 -10.117 1 93.69 249 VAL B O 1
ATOM 7188 N N . ASP B 1 250 ? 16.375 -34.094 -11.422 1 94.38 250 ASP B N 1
ATOM 7189 C CA . ASP B 1 250 ? 17.688 -33.812 -10.836 1 94.38 250 ASP B CA 1
ATOM 7190 C C . ASP B 1 250 ? 17.547 -33.094 -9.508 1 94.38 250 ASP B C 1
ATOM 7192 O O . ASP B 1 250 ? 18.234 -33.438 -8.539 1 94.38 250 ASP B O 1
ATOM 7196 N N . HIS B 1 251 ? 16.75 -32.094 -9.492 1 96.62 251 HIS B N 1
ATOM 7197 C CA . HIS B 1 251 ? 16.562 -31.266 -8.312 1 96.62 251 HIS B CA 1
ATOM 7198 C C . HIS B 1 251 ? 15.109 -30.844 -8.156 1 96.62 251 HIS B C 1
ATOM 7200 O O . HIS B 1 251 ? 14.305 -31.016 -9.07 1 96.62 251 HIS B O 1
ATOM 7206 N N . LEU B 1 252 ? 14.781 -30.359 -6.922 1 97.88 252 LEU B N 1
ATOM 7207 C CA . LEU B 1 252 ? 13.414 -29.984 -6.578 1 97.88 252 LEU B CA 1
ATOM 7208 C C . LEU B 1 252 ? 13.375 -28.594 -5.938 1 97.88 252 LEU B C 1
ATOM 7210 O O . LEU B 1 252 ? 14.211 -28.281 -5.086 1 97.88 252 LEU B O 1
ATOM 7214 N N . ILE B 1 253 ? 12.484 -27.75 -6.367 1 98.44 253 ILE B N 1
ATOM 7215 C CA . ILE B 1 253 ? 12.305 -26.438 -5.781 1 98.44 253 ILE B CA 1
ATOM 7216 C C . ILE B 1 253 ? 10.852 -26.266 -5.336 1 98.44 253 ILE B C 1
ATOM 7218 O O . ILE B 1 253 ? 9.922 -26.5 -6.113 1 98.44 253 ILE B O 1
ATOM 7222 N N . PHE B 1 254 ? 10.633 -25.938 -4.105 1 98.75 254 PHE B N 1
ATOM 7223 C CA . PHE B 1 254 ? 9.32 -25.5 -3.65 1 98.75 254 PHE B CA 1
ATOM 7224 C C . PHE B 1 254 ? 9.211 -23.984 -3.729 1 98.75 254 PHE B C 1
ATOM 7226 O O . PHE B 1 254 ? 10.055 -23.266 -3.182 1 98.75 254 PHE B O 1
ATOM 7233 N N . PHE B 1 255 ? 8.211 -23.469 -4.379 1 98.19 255 PHE B N 1
ATOM 7234 C CA . PHE B 1 255 ? 8.07 -22.031 -4.648 1 98.19 255 PHE B CA 1
ATOM 7235 C C . PHE B 1 255 ? 6.859 -21.453 -3.926 1 98.19 255 PHE B C 1
ATOM 7237 O O . PHE B 1 255 ? 5.723 -21.844 -4.203 1 98.19 255 PHE B O 1
ATOM 7244 N N . VAL B 1 256 ? 7.066 -20.484 -3.041 1 98.06 256 VAL B N 1
ATOM 7245 C CA . VAL B 1 256 ? 6.004 -19.859 -2.25 1 98.06 256 VAL B CA 1
ATOM 7246 C C . VAL B 1 256 ? 5.723 -18.453 -2.77 1 98.06 256 VAL B C 1
ATOM 7248 O O . VAL B 1 256 ? 6.645 -17.656 -2.945 1 98.06 256 VAL B O 1
ATOM 7251 N N . HIS B 1 257 ? 4.492 -18.156 -3.031 1 95.25 257 HIS B N 1
ATOM 7252 C CA . HIS B 1 257 ? 4.113 -16.859 -3.592 1 95.25 257 HIS B CA 1
ATOM 7253 C C . HIS B 1 257 ? 4.047 -15.789 -2.51 1 95.25 257 HIS B C 1
ATOM 7255 O O . HIS B 1 257 ? 4.191 -16.094 -1.322 1 95.25 257 HIS B O 1
ATOM 7261 N N . GLY B 1 258 ? 3.807 -14.539 -2.979 1 94.56 258 GLY B N 1
ATOM 7262 C CA . GLY B 1 258 ? 3.662 -13.398 -2.088 1 94.56 258 GLY B CA 1
ATOM 7263 C C . GLY B 1 258 ? 2.23 -13.164 -1.641 1 94.56 258 GLY B C 1
ATOM 7264 O O . GLY B 1 258 ? 1.502 -14.117 -1.358 1 94.56 258 GLY B O 1
ATOM 7265 N N . ILE B 1 259 ? 1.927 -11.875 -1.524 1 91.25 259 ILE B N 1
ATOM 7266 C CA . ILE B 1 259 ? 0.588 -11.531 -1.06 1 91.25 259 ILE B CA 1
ATOM 7267 C C . ILE B 1 259 ? -0.436 -11.859 -2.141 1 91.25 259 ILE B C 1
ATOM 7269 O O . ILE B 1 259 ? -0.128 -11.812 -3.334 1 91.25 259 ILE B O 1
ATOM 7273 N N . GLY B 1 260 ? -1.664 -12.164 -1.626 1 89.12 260 GLY B N 1
ATOM 7274 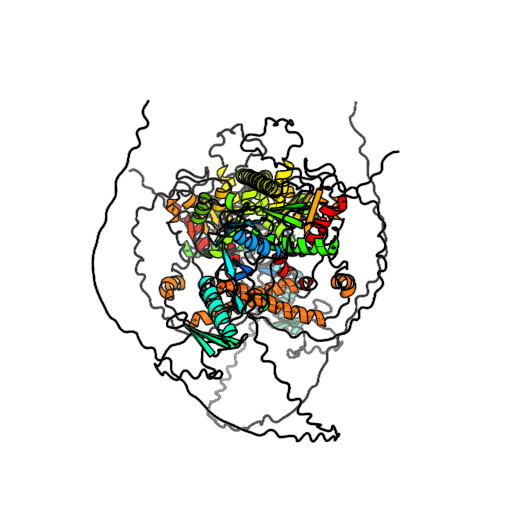C CA . GLY B 1 260 ? -2.771 -12.383 -2.545 1 89.12 260 GLY B CA 1
ATOM 7275 C C . GLY B 1 260 ? -2.768 -13.758 -3.174 1 89.12 260 GLY B C 1
ATOM 7276 O O . GLY B 1 260 ? -1.881 -14.57 -2.898 1 89.12 260 GLY B O 1
ATOM 7277 N N . GLU B 1 261 ? -3.752 -13.867 -4.035 1 83.12 261 GLU B N 1
ATOM 7278 C CA . GLU B 1 261 ? -3.93 -15.141 -4.734 1 83.12 261 GLU B CA 1
ATOM 7279 C C . GLU B 1 261 ? -3.207 -15.133 -6.078 1 83.12 261 GLU B C 1
ATOM 7281 O O . GLU B 1 261 ? -2.873 -16.188 -6.613 1 83.12 261 GLU B O 1
ATOM 7286 N N . PHE B 1 262 ? -2.965 -13.992 -6.539 1 80.81 262 PHE B N 1
ATOM 7287 C CA . PHE B 1 262 ? -2.379 -13.867 -7.867 1 80.81 262 PHE B CA 1
ATOM 7288 C C . PHE B 1 262 ? -0.958 -13.32 -7.785 1 80.81 262 PHE B C 1
ATOM 7290 O O . PHE B 1 262 ? -0.621 -12.594 -6.852 1 80.81 262 PHE B O 1
ATOM 7297 N N . CYS B 1 263 ? -0.201 -13.672 -8.766 1 79.81 263 CYS B N 1
ATOM 7298 C CA . CYS B 1 263 ? 1.235 -13.438 -8.656 1 79.81 263 CYS B CA 1
ATOM 7299 C C . CYS B 1 263 ? 1.674 -12.289 -9.547 1 79.81 263 CYS B C 1
ATOM 7301 O O . CYS B 1 263 ? 2.775 -11.758 -9.391 1 79.81 263 CYS B O 1
ATOM 7303 N N . ASP B 1 264 ? 0.827 -11.969 -10.484 1 74.19 264 ASP B N 1
ATOM 7304 C CA . ASP B 1 264 ? 1.261 -10.891 -11.367 1 74.19 264 ASP B CA 1
ATOM 7305 C C . ASP B 1 264 ? 0.078 -10.031 -11.805 1 74.19 264 ASP B C 1
ATOM 7307 O O . ASP B 1 264 ? -1.032 -10.18 -11.297 1 74.19 264 ASP B O 1
ATOM 7311 N N . LEU B 1 265 ? 0.406 -9.094 -12.664 1 69.31 265 LEU B N 1
ATOM 7312 C CA . LEU B 1 265 ? -0.582 -8.102 -13.086 1 69.31 265 LEU B CA 1
ATOM 7313 C C . LEU B 1 265 ? -1.587 -8.727 -14.055 1 69.31 265 LEU B C 1
ATOM 7315 O O . LEU B 1 265 ? -2.641 -8.141 -14.32 1 69.31 265 LEU B O 1
ATOM 7319 N N . SER B 1 266 ? -1.338 -9.906 -14.477 1 70.69 266 SER B N 1
ATOM 7320 C CA . SER B 1 266 ? -2.262 -10.625 -15.344 1 70.69 266 SER B CA 1
ATOM 7321 C C . SER B 1 266 ? -3.156 -11.562 -14.547 1 70.69 266 SER B C 1
ATOM 7323 O O . SER B 1 266 ? -3.857 -12.406 -15.117 1 70.69 266 SER B O 1
ATOM 7325 N N . PHE B 1 267 ? -3.062 -11.492 -13.258 1 77.5 267 PHE B N 1
ATOM 7326 C CA . PHE B 1 267 ? -3.893 -12.234 -12.32 1 77.5 267 PHE B CA 1
ATOM 7327 C C . PHE B 1 267 ? -3.678 -13.734 -12.477 1 77.5 267 PHE B C 1
ATOM 7329 O O . PHE B 1 267 ? -4.625 -14.523 -12.359 1 77.5 267 PHE B O 1
ATOM 7336 N N . ARG B 1 268 ? -2.486 -14.18 -12.734 1 85.12 268 ARG B N 1
ATOM 7337 C CA . ARG B 1 268 ? -2.143 -15.594 -12.836 1 85.12 268 ARG B CA 1
ATOM 7338 C C . ARG B 1 268 ? -1.922 -16.203 -11.461 1 85.12 268 ARG B C 1
ATOM 7340 O O . ARG B 1 268 ? -1.342 -15.562 -10.578 1 85.12 268 ARG B O 1
ATOM 7347 N N . SER B 1 269 ? -2.301 -17.375 -11.383 1 86.44 269 SER B N 1
ATOM 7348 C CA . SER B 1 269 ? -2.1 -18.094 -10.141 1 86.44 269 SER B CA 1
ATOM 7349 C C . SER B 1 269 ? -0.656 -18.562 -10 1 86.44 269 SER B C 1
ATOM 7351 O O . SER B 1 269 ? 0.109 -18.547 -10.961 1 86.44 269 SER B O 1
ATOM 7353 N N . ILE B 1 270 ? -0.312 -18.969 -8.797 1 91.12 270 ILE B N 1
ATOM 7354 C CA . ILE B 1 270 ? 1.039 -19.469 -8.547 1 91.12 270 ILE B CA 1
ATOM 7355 C C . ILE B 1 270 ? 1.307 -20.703 -9.406 1 91.12 270 ILE B C 1
ATOM 7357 O O . ILE B 1 270 ? 2.432 -20.922 -9.859 1 91.12 270 ILE B O 1
ATOM 7361 N N . LYS B 1 271 ? 0.345 -21.531 -9.633 1 90.44 271 LYS B N 1
ATOM 7362 C CA . LYS B 1 271 ? 0.507 -22.703 -10.484 1 90.44 271 LYS B CA 1
ATOM 7363 C C . LYS B 1 271 ? 0.915 -22.297 -11.898 1 90.44 271 LYS B C 1
ATOM 7365 O O . LYS B 1 271 ? 1.814 -22.906 -12.492 1 90.44 271 LYS B O 1
ATOM 7370 N N . ASP B 1 272 ? 0.261 -21.312 -12.359 1 89.12 272 ASP B N 1
ATOM 7371 C CA . ASP B 1 272 ? 0.51 -20.859 -13.734 1 89.12 272 ASP B CA 1
ATOM 7372 C C . ASP B 1 272 ? 1.911 -20.281 -13.875 1 89.12 272 ASP B C 1
ATOM 7374 O O . ASP B 1 272 ? 2.621 -20.562 -14.836 1 89.12 272 ASP B O 1
ATOM 7378 N N . VAL B 1 273 ? 2.242 -19.453 -12.953 1 91.62 273 VAL B N 1
ATOM 7379 C CA . VAL B 1 273 ? 3.539 -18.797 -13.07 1 91.62 273 VAL B CA 1
ATOM 7380 C C . VAL B 1 273 ? 4.656 -19.812 -12.844 1 91.62 273 VAL B C 1
ATOM 7382 O O . VAL B 1 273 ? 5.727 -19.703 -13.453 1 91.62 273 VAL B O 1
ATOM 7385 N N . VAL B 1 274 ? 4.441 -20.734 -12.008 1 94.69 274 VAL B N 1
ATOM 7386 C CA . VAL B 1 274 ? 5.426 -21.781 -11.758 1 94.69 274 VAL B CA 1
ATOM 7387 C C . VAL B 1 274 ? 5.562 -22.672 -12.992 1 94.69 274 VAL B C 1
ATOM 7389 O O . VAL B 1 274 ? 6.656 -23.156 -13.297 1 94.69 274 VAL B O 1
ATOM 7392 N N . ASP B 1 275 ? 4.484 -22.859 -13.711 1 91.25 275 ASP B N 1
ATOM 7393 C CA . ASP B 1 275 ? 4.547 -23.594 -14.969 1 91.25 275 ASP B CA 1
ATOM 7394 C C . ASP B 1 275 ? 5.477 -22.906 -15.969 1 91.25 275 ASP B C 1
ATOM 7396 O O . ASP B 1 275 ? 6.266 -23.562 -16.641 1 91.25 275 ASP B O 1
ATOM 7400 N N . ASP B 1 276 ? 5.344 -21.688 -16.016 1 90.69 276 ASP B N 1
ATOM 7401 C CA . ASP B 1 276 ? 6.234 -20.906 -16.875 1 90.69 276 ASP B CA 1
ATOM 7402 C C . ASP B 1 276 ? 7.684 -21.031 -16.422 1 90.69 276 ASP B C 1
ATOM 7404 O O . ASP B 1 276 ? 8.586 -21.219 -17.25 1 90.69 276 ASP B O 1
ATOM 7408 N N . PHE B 1 277 ? 7.871 -20.922 -15.195 1 94.88 277 PHE B N 1
ATOM 7409 C CA . PHE B 1 277 ? 9.219 -21.016 -14.648 1 94.88 277 PHE B CA 1
ATOM 7410 C C . PHE B 1 277 ? 9.82 -22.391 -14.93 1 94.88 277 PHE B C 1
ATOM 7412 O O . PHE B 1 277 ? 11.008 -22.5 -15.219 1 94.88 277 PHE B O 1
ATOM 7419 N N . ARG B 1 278 ? 9.039 -23.391 -14.797 1 93.69 278 ARG B N 1
ATOM 7420 C CA . ARG B 1 278 ? 9.484 -24.75 -15.094 1 93.69 278 ARG B CA 1
ATOM 7421 C C . ARG B 1 278 ? 9.93 -24.875 -16.547 1 93.69 278 ARG B C 1
ATOM 7423 O O . ARG B 1 278 ? 10.938 -25.516 -16.844 1 93.69 278 ARG B O 1
ATOM 7430 N N . SER B 1 279 ? 9.172 -24.281 -17.422 1 90.44 279 SER B N 1
ATOM 7431 C CA . SER B 1 279 ? 9.523 -24.312 -18.844 1 90.44 279 SER B CA 1
ATOM 7432 C C . SER B 1 279 ? 10.852 -23.625 -19.094 1 90.44 279 SER B C 1
ATOM 7434 O O . SER B 1 279 ? 11.688 -24.141 -19.844 1 90.44 279 SER B O 1
ATOM 7436 N N . ILE B 1 280 ? 11.031 -22.547 -18.469 1 93 280 ILE B N 1
ATOM 7437 C CA . ILE B 1 280 ? 12.273 -21.812 -18.609 1 93 280 ILE B CA 1
ATOM 7438 C C . ILE B 1 280 ? 13.43 -22.609 -18.016 1 93 280 ILE B C 1
ATOM 7440 O O . ILE B 1 280 ? 14.5 -22.719 -18.625 1 93 280 ILE B O 1
ATOM 7444 N N . SER B 1 281 ? 13.148 -23.172 -16.875 1 93.94 281 SER B N 1
ATOM 7445 C CA . SER B 1 281 ? 14.164 -23.984 -16.203 1 93.94 281 SER B CA 1
ATOM 7446 C C . SER B 1 281 ? 14.586 -25.172 -17.078 1 93.94 281 SER B C 1
ATOM 7448 O O . SER B 1 281 ? 15.773 -25.484 -17.156 1 93.94 281 SER B O 1
ATOM 7450 N N . PHE B 1 282 ? 13.656 -25.75 -17.672 1 91.12 282 PHE B N 1
ATOM 7451 C CA . PHE B 1 282 ? 13.938 -26.906 -18.516 1 91.12 282 PHE B CA 1
ATOM 7452 C C . PHE B 1 282 ? 14.812 -26.5 -19.703 1 91.12 282 PHE B C 1
ATOM 7454 O O . PHE B 1 282 ? 15.789 -27.188 -20.016 1 91.12 282 PHE B O 1
ATOM 7461 N N . GLU B 1 283 ? 14.438 -25.438 -20.312 1 89.12 283 GLU B N 1
ATOM 7462 C CA . GLU B 1 283 ? 15.211 -24.938 -21.453 1 89.12 283 GLU B CA 1
ATOM 7463 C C . GLU B 1 283 ? 16.625 -24.547 -21.016 1 89.12 283 GLU B C 1
ATOM 7465 O O . GLU B 1 283 ? 17.594 -24.812 -21.734 1 89.12 283 GLU B O 1
ATOM 7470 N N . MET B 1 284 ? 16.734 -23.953 -19.922 1 91.38 284 MET B N 1
ATOM 7471 C CA . MET B 1 284 ? 18.031 -23.5 -19.422 1 91.38 284 MET B CA 1
ATOM 7472 C C . MET B 1 284 ? 18.906 -24.688 -19.062 1 91.38 284 MET B C 1
ATOM 7474 O O . MET B 1 284 ? 20.125 -24.641 -19.281 1 91.38 284 MET B O 1
ATOM 7478 N N . VAL B 1 285 ? 18.344 -25.719 -18.469 1 91.69 285 VAL B N 1
ATOM 7479 C CA . VAL B 1 285 ? 19.109 -26.906 -18.125 1 91.69 285 VAL B CA 1
ATOM 7480 C C . VAL B 1 285 ? 19.672 -27.547 -19.391 1 91.69 285 VAL B C 1
ATOM 7482 O O . VAL B 1 285 ? 20.844 -27.922 -19.453 1 91.69 285 VAL B O 1
ATOM 7485 N N . ARG B 1 286 ? 18.875 -27.578 -20.453 1 88.06 286 ARG B N 1
ATOM 7486 C CA . ARG B 1 286 ? 19.281 -28.172 -21.719 1 88.06 286 ARG B CA 1
ATOM 7487 C C . ARG B 1 286 ? 20.375 -27.344 -22.391 1 88.06 286 ARG B C 1
ATOM 7489 O O . ARG B 1 286 ? 21.328 -27.891 -22.953 1 88.06 286 ARG B O 1
ATOM 7496 N N . THR B 1 287 ? 20.203 -26.078 -22.281 1 88.62 287 THR B N 1
ATOM 7497 C CA . THR B 1 287 ? 21.109 -25.172 -22.969 1 88.62 287 THR B CA 1
ATOM 7498 C C . THR B 1 287 ? 22.453 -25.094 -22.234 1 88.62 287 THR B C 1
ATOM 7500 O O . THR B 1 287 ? 23.516 -25.062 -22.875 1 88.62 287 THR B O 1
ATOM 7503 N N . HIS B 1 288 ? 22.484 -25.156 -20.969 1 88.62 288 HIS B N 1
ATOM 7504 C CA . HIS B 1 288 ? 23.703 -24.859 -20.219 1 88.62 288 HIS B CA 1
ATOM 7505 C C . HIS B 1 288 ? 24.344 -26.125 -19.672 1 88.62 288 HIS B C 1
ATOM 7507 O O . HIS B 1 288 ? 25.531 -26.156 -19.375 1 88.62 288 HIS B O 1
ATOM 7513 N N . TYR B 1 289 ? 23.625 -27.203 -19.5 1 88.38 289 TYR B N 1
ATOM 7514 C CA . TYR B 1 289 ? 24.172 -28.406 -18.875 1 88.38 289 TYR B CA 1
ATOM 7515 C C . TYR B 1 289 ? 24.031 -29.609 -19.797 1 88.38 289 TYR B C 1
ATOM 7517 O O . TYR B 1 289 ? 24.641 -30.656 -19.547 1 88.38 289 TYR B O 1
ATOM 7525 N N . GLY B 1 290 ? 23.219 -29.469 -20.781 1 85.12 290 GLY B N 1
ATOM 7526 C CA . GLY B 1 290 ? 23.125 -30.531 -21.766 1 85.12 290 GLY B CA 1
ATOM 7527 C C . GLY B 1 290 ? 21.844 -31.344 -21.641 1 85.12 290 GLY B C 1
ATOM 7528 O O . GLY B 1 290 ? 21.188 -31.312 -20.609 1 85.12 290 GLY B O 1
ATOM 7529 N N . SER B 1 291 ? 21.547 -32.125 -22.578 1 79.5 291 SER B N 1
ATOM 7530 C CA . SER B 1 291 ? 20.312 -32.875 -22.688 1 79.5 291 SER B CA 1
ATOM 7531 C C . SER B 1 291 ? 20.375 -34.156 -21.859 1 79.5 291 SER B C 1
ATOM 7533 O O . SER B 1 291 ? 19.359 -34.812 -21.625 1 79.5 291 SER B O 1
ATOM 7535 N N . GLN B 1 292 ? 21.562 -34.438 -21.391 1 79 292 GLN B N 1
ATOM 7536 C CA . GLN B 1 292 ? 21.719 -35.656 -20.625 1 79 292 GLN B CA 1
ATOM 7537 C C . GLN B 1 292 ? 21.219 -35.469 -19.188 1 79 292 GLN B C 1
ATOM 7539 O O . GLN B 1 292 ? 20.953 -36.469 -18.5 1 79 292 GLN B O 1
ATOM 7544 N N . LYS B 1 293 ? 21.125 -34.25 -18.859 1 81.62 293 LYS B N 1
ATOM 7545 C CA . LYS B 1 293 ? 20.609 -34 -17.516 1 81.62 293 LYS B CA 1
ATOM 7546 C C . LYS B 1 293 ? 19.094 -34.125 -17.469 1 81.62 293 LYS B C 1
ATOM 7548 O O . LYS B 1 293 ? 18.422 -34.094 -18.5 1 81.62 293 LYS B O 1
ATOM 7553 N N . GLY B 1 294 ? 18.641 -34.469 -16.266 1 87.38 294 GLY B N 1
ATOM 7554 C CA . GLY B 1 294 ? 17.203 -34.531 -16.062 1 87.38 294 GLY B CA 1
ATOM 7555 C C . GLY B 1 294 ? 16.562 -33.156 -15.977 1 87.38 294 GLY B C 1
ATOM 7556 O O . GLY B 1 294 ? 16.938 -32.25 -16.703 1 87.38 294 GLY B O 1
ATOM 7557 N N . ARG B 1 295 ? 15.578 -33.094 -15.305 1 91.06 295 ARG B N 1
ATOM 7558 C CA . ARG B 1 295 ? 14.852 -31.828 -15.156 1 91.06 295 ARG B CA 1
ATOM 7559 C C . ARG B 1 295 ? 14.836 -31.359 -13.703 1 91.06 295 ARG B C 1
ATOM 7561 O O . ARG B 1 295 ? 15.164 -32.125 -12.805 1 91.06 295 ARG B O 1
ATOM 7568 N N . VAL B 1 296 ? 14.539 -30.109 -13.516 1 94.75 296 VAL B N 1
ATOM 7569 C CA . VAL B 1 296 ? 14.273 -29.562 -12.188 1 94.75 296 VAL B CA 1
ATOM 7570 C C . VAL B 1 296 ? 12.766 -29.406 -11.984 1 94.75 296 VAL B C 1
ATOM 7572 O O . VAL B 1 296 ? 12.094 -28.781 -12.805 1 94.75 296 VAL B O 1
ATOM 7575 N N . GLU B 1 297 ? 12.289 -30.109 -11.031 1 96.19 297 GLU B N 1
ATOM 7576 C CA . GLU B 1 297 ? 10.867 -29.953 -10.727 1 96.19 297 GLU B CA 1
ATOM 7577 C C . GLU B 1 297 ? 10.617 -28.766 -9.82 1 96.19 297 GLU B C 1
ATOM 7579 O O . GLU B 1 297 ? 11.414 -28.469 -8.922 1 96.19 297 GLU B O 1
ATOM 7584 N N . VAL B 1 298 ? 9.633 -28 -10.133 1 97.19 298 VAL B N 1
ATOM 7585 C CA . VAL B 1 298 ? 9.234 -26.844 -9.336 1 97.19 298 VAL B CA 1
ATOM 7586 C C . VAL B 1 298 ? 7.773 -26.984 -8.914 1 97.19 298 VAL B C 1
ATOM 7588 O O . VAL B 1 298 ? 6.883 -27.094 -9.766 1 97.19 298 VAL B O 1
ATOM 7591 N N . LEU B 1 299 ? 7.547 -27.016 -7.66 1 98 299 LEU B N 1
ATOM 7592 C CA . LEU B 1 299 ? 6.195 -27.203 -7.141 1 98 299 LEU B CA 1
ATOM 7593 C C . LEU B 1 299 ? 5.691 -25.938 -6.453 1 98 299 LEU B C 1
ATOM 7595 O O . LEU B 1 299 ? 6.383 -25.375 -5.613 1 98 299 LEU B O 1
ATOM 7599 N N . PRO B 1 300 ? 4.512 -25.531 -6.82 1 96.81 300 PRO B N 1
ATOM 7600 C CA . PRO B 1 300 ? 3.932 -24.328 -6.199 1 96.81 300 PRO B CA 1
ATOM 7601 C C . PRO B 1 300 ? 3.379 -24.609 -4.801 1 96.81 300 PRO B C 1
ATOM 7603 O O . PRO B 1 300 ? 2.766 -25.656 -4.57 1 96.81 300 PRO B O 1
ATOM 7606 N N . VAL B 1 301 ? 3.641 -23.734 -3.895 1 97.44 301 VAL B N 1
ATOM 7607 C CA . VAL B 1 301 ? 3.074 -23.766 -2.549 1 97.44 301 VAL B CA 1
ATOM 7608 C C . VAL B 1 301 ? 2.18 -22.547 -2.338 1 97.44 301 VAL B C 1
ATOM 7610 O O . VAL B 1 301 ? 2.66 -21.422 -2.334 1 97.44 301 VAL B O 1
ATOM 7613 N N . SER B 1 302 ? 0.911 -22.766 -2.188 1 94.19 302 SER B N 1
ATOM 7614 C CA . SER B 1 302 ? -0.052 -21.688 -2.004 1 94.19 302 SER B CA 1
ATOM 7615 C C . SER B 1 302 ? -0.568 -21.641 -0.569 1 94.19 302 SER B C 1
ATOM 7617 O O . SER B 1 302 ? -1.018 -22.656 -0.035 1 94.19 302 SER B O 1
ATOM 7619 N N . TRP B 1 303 ? -0.515 -20.469 0.033 1 94.88 303 TRP B N 1
ATOM 7620 C CA . TRP B 1 303 ? -0.959 -20.359 1.418 1 94.88 303 TRP B CA 1
ATOM 7621 C C . TRP B 1 303 ? -2.172 -19.453 1.529 1 94.88 303 TRP B C 1
ATOM 7623 O O . TRP B 1 303 ? -2.736 -19.281 2.613 1 94.88 303 TRP B O 1
ATOM 7633 N N . HIS B 1 304 ? -2.613 -18.844 0.515 1 90.75 304 HIS B N 1
ATOM 7634 C CA . HIS B 1 304 ? -3.637 -17.797 0.539 1 90.75 304 HIS B CA 1
ATOM 7635 C C . HIS B 1 304 ? -4.926 -18.312 1.174 1 90.75 304 HIS B C 1
ATOM 7637 O O . HIS B 1 304 ? -5.539 -17.609 1.99 1 90.75 304 HIS B O 1
ATOM 7643 N N . ARG B 1 305 ? -5.281 -19.516 0.873 1 87.12 305 ARG B N 1
ATOM 7644 C CA . ARG B 1 305 ? -6.539 -20.094 1.358 1 87.12 305 ARG B CA 1
ATOM 7645 C C . ARG B 1 305 ? -6.484 -20.328 2.863 1 87.12 305 ARG B C 1
ATOM 7647 O O . ARG B 1 305 ? -7.52 -20.359 3.531 1 87.12 305 ARG B O 1
ATOM 7654 N N . ALA B 1 306 ? -5.344 -20.5 3.334 1 89.31 306 ALA B N 1
ATOM 7655 C CA . ALA B 1 306 ? -5.176 -20.734 4.766 1 89.31 306 ALA B CA 1
ATOM 7656 C C . ALA B 1 306 ? -5.523 -19.484 5.57 1 89.31 306 ALA B C 1
ATOM 7658 O O . ALA B 1 306 ? -6.008 -19.578 6.699 1 89.31 306 ALA B O 1
ATOM 7659 N N . LEU B 1 307 ? -5.211 -18.359 5.07 1 89.38 307 LEU B N 1
ATOM 7660 C CA . LEU B 1 307 ? -5.473 -17.094 5.738 1 89.38 307 LEU B CA 1
ATOM 7661 C C . LEU B 1 307 ? -6.891 -16.609 5.453 1 89.38 307 LEU B C 1
ATOM 7663 O O . LEU B 1 307 ? -7.574 -16.125 6.355 1 89.38 307 LEU B O 1
ATOM 7667 N N . HIS B 1 308 ? -7.348 -16.766 4.289 1 89.94 308 HIS B N 1
ATOM 7668 C CA . HIS B 1 308 ? -8.641 -16.234 3.869 1 89.94 308 HIS B CA 1
ATOM 7669 C C . HIS B 1 308 ? -9.742 -17.266 4.031 1 89.94 308 HIS B C 1
ATOM 7671 O O . HIS B 1 308 ? -10.359 -17.688 3.049 1 89.94 308 HIS B O 1
ATOM 7677 N N . THR B 1 309 ? -9.992 -17.547 5.203 1 90.12 309 THR B N 1
ATOM 7678 C CA . THR B 1 309 ? -11.117 -18.422 5.527 1 90.12 309 THR B CA 1
ATOM 7679 C C . THR B 1 309 ? -12.445 -17.734 5.254 1 90.12 309 THR B C 1
ATOM 7681 O O . THR B 1 309 ? -12.508 -16.5 5.191 1 90.12 309 THR B O 1
ATOM 7684 N N . LYS B 1 310 ? -13.469 -18.5 5.113 1 89.94 310 LYS B N 1
ATOM 7685 C CA . LYS B 1 310 ? -14.797 -17.938 4.875 1 89.94 310 LYS B CA 1
ATOM 7686 C C . LYS B 1 310 ? -15.211 -17 6.012 1 89.94 310 LYS B C 1
ATOM 7688 O O . LYS B 1 310 ? -15.766 -15.938 5.773 1 89.94 310 LYS B O 1
ATOM 7693 N N . THR B 1 311 ? -14.891 -17.375 7.16 1 90.06 311 THR B N 1
ATOM 7694 C CA . THR B 1 311 ? -15.258 -16.594 8.336 1 90.06 311 THR B CA 1
ATOM 7695 C C . THR B 1 311 ? -14.555 -15.242 8.32 1 90.06 311 THR B C 1
ATOM 7697 O O . THR B 1 311 ? -15.188 -14.211 8.539 1 90.06 311 THR B O 1
ATOM 7700 N N . LEU B 1 312 ? -13.289 -15.25 8.117 1 90.94 312 LEU B N 1
ATOM 7701 C CA . LEU B 1 312 ? -12.523 -14.008 8.109 1 90.94 312 LEU B CA 1
ATOM 7702 C C . LEU B 1 312 ? -12.945 -13.109 6.945 1 90.94 312 LEU B C 1
ATOM 7704 O O . LEU B 1 312 ? -13.102 -11.898 7.113 1 90.94 312 LEU B O 1
ATOM 7708 N N . ASP B 1 313 ? -13.117 -13.703 5.793 1 92.06 313 ASP B N 1
ATOM 7709 C CA . ASP B 1 313 ? -13.508 -12.93 4.617 1 92.06 313 ASP B CA 1
ATOM 7710 C C . ASP B 1 313 ? -14.883 -12.297 4.805 1 92.06 313 ASP B C 1
ATOM 7712 O O . ASP B 1 313 ? -15.125 -11.18 4.355 1 92.06 313 ASP B O 1
ATOM 7716 N N . ASN B 1 314 ? -15.727 -13.039 5.438 1 93 314 ASN B N 1
ATOM 7717 C CA . ASN B 1 314 ? -17.047 -12.484 5.715 1 93 314 ASN B CA 1
ATOM 7718 C C . ASN B 1 314 ? -16.969 -11.312 6.691 1 93 314 ASN B C 1
ATOM 7720 O O . ASN B 1 314 ? -17.672 -10.32 6.531 1 93 314 ASN B O 1
ATOM 7724 N N . LYS B 1 315 ? -16.188 -11.516 7.68 1 93.38 315 LYS B N 1
ATOM 7725 C CA . LYS B 1 315 ? -16 -10.43 8.641 1 93.38 315 LYS B CA 1
ATOM 7726 C C . LYS B 1 315 ? -15.477 -9.172 7.949 1 93.38 315 LYS B C 1
ATOM 7728 O O . LYS B 1 315 ? -15.945 -8.062 8.227 1 93.38 315 LYS B O 1
ATOM 7733 N N . LEU B 1 316 ? -14.523 -9.32 7.102 1 94.88 316 LEU B N 1
ATOM 7734 C CA . LEU B 1 316 ? -13.969 -8.188 6.367 1 94.88 316 LEU B CA 1
ATOM 7735 C C . LEU B 1 316 ? -15.016 -7.566 5.449 1 94.88 316 LEU B C 1
ATOM 7737 O O . LEU B 1 316 ? -15.086 -6.34 5.32 1 94.88 316 LEU B O 1
ATOM 7741 N N . ARG B 1 317 ? -15.805 -8.375 4.875 1 94 317 ARG B N 1
ATOM 7742 C CA . ARG B 1 317 ? -16.844 -7.883 3.98 1 94 317 ARG B CA 1
ATOM 7743 C C . ARG B 1 317 ? -17.875 -7.059 4.742 1 94 317 ARG B C 1
ATOM 7745 O O . ARG B 1 317 ? -18.359 -6.035 4.246 1 94 317 ARG B O 1
ATOM 7752 N N . GLU B 1 318 ? -18.125 -7.457 5.883 1 95.12 318 GLU B N 1
ATOM 7753 C CA . GLU B 1 318 ? -19.141 -6.801 6.707 1 95.12 318 GLU B CA 1
ATOM 7754 C C . GLU B 1 318 ? -18.703 -5.383 7.082 1 95.12 318 GLU B C 1
ATOM 7756 O O . GLU B 1 318 ? -19.547 -4.492 7.234 1 95.12 318 GLU B O 1
ATOM 7761 N N . ILE B 1 319 ? -17.516 -5.18 7.25 1 96.38 319 ILE B N 1
ATOM 7762 C CA . ILE B 1 319 ? -17.047 -3.861 7.676 1 96.38 319 ILE B CA 1
ATOM 7763 C C . ILE B 1 319 ? -16.641 -3.045 6.457 1 96.38 319 ILE B C 1
ATOM 7765 O O . ILE B 1 319 ? -16.188 -1.903 6.59 1 96.38 319 ILE B O 1
ATOM 7769 N N . THR B 1 320 ? -16.672 -3.578 5.285 1 95.81 320 THR B N 1
ATOM 7770 C CA . THR B 1 320 ? -16.219 -2.922 4.066 1 95.81 320 THR B CA 1
ATOM 7771 C C . THR B 1 320 ? -17.359 -2.172 3.395 1 95.81 320 THR B C 1
ATOM 7773 O O . THR B 1 320 ? -18.484 -2.678 3.322 1 95.81 320 THR B O 1
ATOM 7776 N N . LEU B 1 321 ? -17.062 -0.92 2.926 1 93.12 321 LEU B N 1
ATOM 7777 C CA . LEU B 1 321 ? -18.047 -0.127 2.201 1 93.12 321 LEU B CA 1
ATOM 7778 C C . LEU B 1 321 ? -18.281 -0.688 0.801 1 93.12 321 LEU B C 1
ATOM 7780 O O . LEU B 1 321 ? -17.359 -1.249 0.197 1 93.12 321 LEU B O 1
ATOM 7784 N N . PRO B 1 322 ? -19.438 -0.506 0.27 1 90.19 322 PRO B N 1
ATOM 7785 C CA . PRO B 1 322 ? -19.75 -1.089 -1.037 1 90.19 322 PRO B CA 1
ATOM 7786 C C . PRO B 1 322 ? -19.156 -0.295 -2.195 1 90.19 322 PRO B C 1
ATOM 7788 O O . PRO B 1 322 ? -19.031 -0.813 -3.309 1 90.19 322 PRO B O 1
ATOM 7791 N N . SER B 1 323 ? -18.812 0.98 -1.959 1 86.88 323 SER B N 1
ATOM 7792 C CA . SER B 1 323 ? -18.234 1.798 -3.023 1 86.88 323 SER B CA 1
ATOM 7793 C C . SER B 1 323 ? -16.828 1.341 -3.373 1 86.88 323 SER B C 1
ATOM 7795 O O . SER B 1 323 ? -16.125 0.773 -2.533 1 86.88 323 SER B O 1
ATOM 7797 N N . ILE B 1 324 ? -16.484 1.541 -4.66 1 88 324 ILE B N 1
ATOM 7798 C CA . ILE B 1 324 ? -15.18 1.166 -5.188 1 88 324 ILE B CA 1
ATOM 7799 C C . ILE B 1 324 ? -14.859 -0.275 -4.797 1 88 324 ILE B C 1
ATOM 7801 O O . ILE B 1 324 ? -13.773 -0.559 -4.281 1 88 324 ILE B O 1
ATOM 7805 N N . SER B 1 325 ? -15.711 -1.143 -5.02 1 89.12 325 SER B N 1
ATOM 7806 C CA . SER B 1 325 ? -15.695 -2.51 -4.508 1 89.12 325 SER B CA 1
ATOM 7807 C C . SER B 1 325 ? -14.469 -3.27 -4.992 1 89.12 325 SER B C 1
ATOM 7809 O O . SER B 1 325 ? -13.883 -4.059 -4.246 1 89.12 325 SER B O 1
ATOM 7811 N N . ARG B 1 326 ? -14.07 -3.105 -6.168 1 84.25 326 ARG B N 1
ATOM 7812 C CA . ARG B 1 326 ? -12.906 -3.814 -6.695 1 84.25 326 ARG B CA 1
ATOM 7813 C C . ARG B 1 326 ? -11.641 -3.445 -5.926 1 84.25 326 ARG B C 1
ATOM 7815 O O . ARG B 1 326 ? -10.836 -4.316 -5.594 1 84.25 326 ARG B O 1
ATOM 7822 N N . LEU B 1 327 ? -11.484 -2.182 -5.762 1 86.5 327 LEU B N 1
ATOM 7823 C CA . LEU B 1 327 ? -10.312 -1.707 -5.027 1 86.5 327 LEU B CA 1
ATOM 7824 C C . LEU B 1 327 ? -10.328 -2.223 -3.592 1 86.5 327 LEU B C 1
ATOM 7826 O O . LEU B 1 327 ? -9.297 -2.664 -3.078 1 86.5 327 LEU B O 1
ATOM 7830 N N . ARG B 1 328 ? -11.453 -2.207 -2.955 1 91.62 328 ARG B N 1
ATOM 7831 C CA . ARG B 1 328 ? -11.562 -2.654 -1.571 1 91.62 328 ARG B CA 1
ATOM 7832 C C . ARG B 1 328 ? -11.391 -4.164 -1.467 1 91.62 328 ARG B C 1
ATOM 7834 O O . ARG B 1 328 ? -10.797 -4.664 -0.507 1 91.62 328 ARG B O 1
ATOM 7841 N N . SER B 1 329 ? -11.898 -4.828 -2.463 1 89.5 329 SER B N 1
ATOM 7842 C CA . SER B 1 329 ? -11.68 -6.27 -2.5 1 89.5 329 SER B CA 1
ATOM 7843 C C . SER B 1 329 ? -10.195 -6.598 -2.652 1 89.5 329 SER B C 1
ATOM 7845 O O . SER B 1 329 ? -9.695 -7.527 -2.016 1 89.5 329 SER B O 1
ATOM 7847 N N . PHE B 1 330 ? -9.562 -5.863 -3.439 1 87.69 330 PHE B N 1
ATOM 7848 C CA . PHE B 1 330 ? -8.125 -6.035 -3.604 1 87.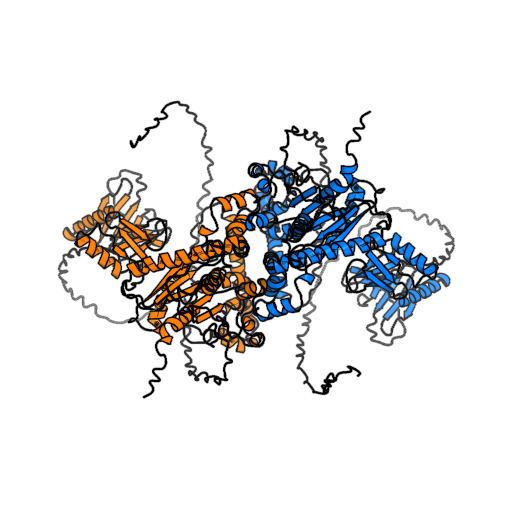69 330 PHE B CA 1
ATOM 7849 C C . PHE B 1 330 ? -7.391 -5.758 -2.297 1 87.69 330 PHE B C 1
ATOM 7851 O O . PHE B 1 330 ? -6.484 -6.5 -1.916 1 87.69 330 PHE B O 1
ATOM 7858 N N . THR B 1 331 ? -7.742 -4.73 -1.699 1 90.69 331 THR B N 1
ATOM 7859 C CA . THR B 1 331 ? -7.117 -4.391 -0.425 1 90.69 331 THR B CA 1
ATOM 7860 C C . THR B 1 331 ? -7.328 -5.504 0.596 1 90.69 331 THR B C 1
ATOM 7862 O O . THR B 1 331 ? -6.375 -5.969 1.221 1 90.69 331 THR B O 1
ATOM 7865 N N . ASN B 1 332 ? -8.547 -5.969 0.716 1 93.31 332 ASN B N 1
ATOM 7866 C CA . ASN B 1 332 ? -8.906 -6.992 1.693 1 93.31 332 ASN B CA 1
ATOM 7867 C C . ASN B 1 332 ? -8.219 -8.32 1.395 1 93.31 332 ASN B C 1
ATOM 7869 O O . ASN B 1 332 ? -7.742 -9 2.307 1 93.31 332 ASN B O 1
ATOM 7873 N N . ASP B 1 333 ? -8.039 -8.602 0.1 1 90.25 333 ASP B N 1
ATOM 7874 C CA . ASP B 1 333 ? -7.605 -9.938 -0.304 1 90.25 333 ASP B CA 1
ATOM 7875 C C . ASP B 1 333 ? -6.094 -9.977 -0.527 1 90.25 333 ASP B C 1
ATOM 7877 O O . ASP B 1 333 ? -5.508 -11.062 -0.627 1 90.25 333 ASP B O 1
ATOM 7881 N N . THR B 1 334 ? -5.504 -8.852 -0.604 1 89.38 334 THR B N 1
ATOM 7882 C CA . THR B 1 334 ? -4.105 -8.82 -1.011 1 89.38 334 THR B CA 1
ATOM 7883 C C . THR B 1 334 ? -3.279 -7.973 -0.049 1 89.38 334 THR B C 1
ATOM 7885 O O . THR B 1 334 ? -2.455 -8.492 0.702 1 89.38 334 THR B O 1
ATOM 7888 N N . ILE B 1 335 ? -3.617 -6.699 0.079 1 88.56 335 ILE B N 1
ATOM 7889 C CA . ILE B 1 335 ? -2.785 -5.762 0.826 1 88.56 335 ILE B CA 1
ATOM 7890 C C . ILE B 1 335 ? -2.801 -6.125 2.309 1 88.56 335 ILE B C 1
ATOM 7892 O O . ILE B 1 335 ? -1.757 -6.125 2.965 1 88.56 335 ILE B O 1
ATOM 7896 N N . LEU B 1 336 ? -3.918 -6.5 2.836 1 93.31 336 LEU B N 1
ATOM 7897 C CA . LEU B 1 336 ? -4.051 -6.773 4.262 1 93.31 336 LEU B CA 1
ATOM 7898 C C . LEU B 1 336 ? -3.27 -8.023 4.652 1 93.31 336 LEU B C 1
ATOM 7900 O O . LEU B 1 336 ? -3.018 -8.258 5.836 1 93.31 336 LEU B O 1
ATOM 7904 N N . ASP B 1 337 ? -2.863 -8.867 3.646 1 93.94 337 ASP B N 1
ATOM 7905 C CA . ASP B 1 337 ? -2.051 -10.039 3.936 1 93.94 337 ASP B CA 1
ATOM 7906 C C . ASP B 1 337 ? -0.785 -9.656 4.703 1 93.94 337 ASP B C 1
ATOM 7908 O O . ASP B 1 337 ? -0.37 -10.375 5.617 1 93.94 337 ASP B O 1
ATOM 7912 N N . ALA B 1 338 ? -0.199 -8.594 4.297 1 92.25 338 ALA B N 1
ATOM 7913 C CA . ALA B 1 338 ? 1.027 -8.148 4.949 1 92.25 338 ALA B CA 1
ATOM 7914 C C . ALA B 1 338 ? 0.768 -7.777 6.406 1 92.25 338 ALA B C 1
ATOM 7916 O O . ALA B 1 338 ? 1.568 -8.102 7.289 1 92.25 338 ALA B O 1
ATOM 7917 N N . LEU B 1 339 ? -0.337 -7.133 6.621 1 92.19 339 LEU B N 1
ATOM 7918 C CA . LEU B 1 339 ? -0.681 -6.742 7.984 1 92.19 339 LEU B CA 1
ATOM 7919 C C . LEU B 1 339 ? -1.064 -7.961 8.82 1 92.19 339 LEU B C 1
ATOM 7921 O O . LEU B 1 339 ? -0.693 -8.055 9.992 1 92.19 339 LEU B O 1
ATOM 7925 N N . PHE B 1 340 ? -1.816 -8.898 8.242 1 92.69 340 PHE B N 1
ATOM 7926 C CA . PHE B 1 340 ? -2.156 -10.133 8.945 1 92.69 340 PHE B CA 1
ATOM 7927 C C . PHE B 1 340 ? -0.896 -10.883 9.359 1 92.69 340 PHE B C 1
ATOM 7929 O O . PHE B 1 340 ? -0.833 -11.445 10.453 1 92.69 340 PHE B O 1
ATOM 7936 N N . TYR B 1 341 ? 0.077 -10.898 8.523 1 93.25 341 TYR B N 1
ATOM 7937 C CA . TYR B 1 341 ? 1.288 -11.664 8.805 1 93.25 341 TYR B CA 1
ATOM 7938 C C . TYR B 1 341 ? 2.066 -11.039 9.961 1 93.25 341 TYR B C 1
ATOM 7940 O O . TYR B 1 341 ? 2.877 -11.703 10.602 1 93.25 341 TYR B O 1
ATOM 7948 N N . THR B 1 342 ? 1.928 -9.742 10.172 1 88.5 342 THR B N 1
ATOM 7949 C CA . THR B 1 342 ? 2.635 -9.094 11.273 1 88.5 342 THR B CA 1
ATOM 7950 C C . THR B 1 342 ? 1.979 -9.43 12.609 1 88.5 342 THR B C 1
ATOM 7952 O O . THR B 1 342 ? 2.572 -9.219 13.672 1 88.5 342 THR B O 1
ATOM 7955 N N . SER B 1 343 ? 0.785 -9.93 12.523 1 85.56 343 SER B N 1
ATOM 7956 C CA . SER B 1 343 ? 0.121 -10.383 13.75 1 85.56 343 SER B CA 1
ATOM 7957 C C . SER B 1 343 ? 0.639 -11.742 14.188 1 85.56 343 SER B C 1
ATOM 7959 O O . SER B 1 343 ? 0.715 -12.672 13.383 1 85.56 343 SER B O 1
ATOM 7961 N N . PRO B 1 344 ? 0.968 -11.93 15.43 1 82.62 344 PRO B N 1
ATOM 7962 C CA . PRO B 1 344 ? 1.558 -13.188 15.898 1 82.62 344 PRO B CA 1
ATOM 7963 C C . PRO B 1 344 ? 0.637 -14.391 15.688 1 82.62 344 PRO B C 1
ATOM 7965 O O . PRO B 1 344 ? 1.101 -15.469 15.297 1 82.62 344 PRO B O 1
ATOM 7968 N N . ASN B 1 345 ? -0.666 -14.211 15.859 1 81.75 345 ASN B N 1
ATOM 7969 C CA . ASN B 1 345 ? -1.584 -15.328 15.688 1 81.75 345 ASN B CA 1
ATOM 7970 C C . ASN B 1 345 ? -1.666 -15.766 14.227 1 81.75 345 ASN B C 1
ATOM 7972 O O . ASN B 1 345 ? -1.614 -16.969 13.93 1 81.75 345 ASN B O 1
ATOM 7976 N N . TYR B 1 346 ? -1.738 -14.938 13.383 1 88.06 346 TYR B N 1
ATOM 7977 C CA . TYR B 1 346 ? -1.893 -15.266 11.969 1 88.06 346 TYR B CA 1
ATOM 7978 C C . TYR B 1 346 ? -0.563 -15.703 11.367 1 88.06 346 TYR B C 1
ATOM 7980 O O . TYR B 1 346 ? -0.522 -16.609 10.531 1 88.06 346 TYR B O 1
ATOM 7988 N N . SER B 1 347 ? 0.547 -15.086 11.82 1 92.19 347 SER B N 1
ATOM 7989 C CA . SER B 1 347 ? 1.852 -15.461 11.281 1 92.19 347 SER B CA 1
ATOM 7990 C C . SER B 1 347 ? 2.186 -16.906 11.586 1 92.19 347 SER B C 1
ATOM 7992 O O . SER B 1 347 ? 2.605 -17.656 10.703 1 92.19 347 SER B O 1
ATOM 7994 N N . THR B 1 348 ? 1.988 -17.375 12.875 1 92.75 348 THR B N 1
ATOM 7995 C CA . THR B 1 348 ? 2.275 -18.75 13.266 1 92.75 348 THR B CA 1
ATOM 7996 C C . THR B 1 348 ? 1.413 -19.719 12.477 1 92.75 348 THR B C 1
ATOM 7998 O O . THR B 1 348 ? 1.909 -20.734 11.984 1 92.75 348 THR B O 1
ATOM 8001 N N . SER B 1 349 ? 0.176 -19.375 12.359 1 92.44 349 SER B N 1
ATOM 8002 C CA . SER B 1 349 ? -0.741 -20.234 11.617 1 92.44 349 SER B CA 1
ATOM 8003 C C . SER B 1 349 ? -0.328 -20.344 10.148 1 92.44 349 SER B C 1
ATOM 8005 O O . SER B 1 349 ? -0.423 -21.422 9.555 1 92.44 349 SER B O 1
ATOM 8007 N N . LEU B 1 350 ? 0.041 -19.297 9.594 1 94.81 350 LEU B N 1
ATOM 8008 C CA . LEU B 1 350 ? 0.428 -19.281 8.188 1 94.81 350 LEU B CA 1
ATOM 8009 C C . LEU B 1 350 ? 1.723 -20.047 7.969 1 94.81 350 LEU B C 1
ATOM 8011 O O . LEU B 1 350 ? 1.834 -20.828 7.012 1 94.81 350 LEU B O 1
ATOM 8015 N N . ILE B 1 351 ? 2.729 -19.859 8.828 1 97 351 ILE B N 1
ATOM 8016 C CA . ILE B 1 351 ? 4 -20.562 8.734 1 97 351 ILE B CA 1
ATOM 8017 C C . ILE B 1 351 ? 3.768 -22.062 8.844 1 97 351 ILE B C 1
ATOM 8019 O O . ILE B 1 351 ? 4.312 -22.844 8.062 1 97 351 ILE B O 1
ATOM 8023 N N . ASN B 1 352 ? 2.953 -22.453 9.773 1 96.62 352 ASN B N 1
ATOM 8024 C CA . ASN B 1 352 ? 2.66 -23.859 9.961 1 96.62 352 ASN B CA 1
ATOM 8025 C C . ASN B 1 352 ? 1.924 -24.453 8.758 1 96.62 352 ASN B C 1
ATOM 8027 O O . ASN B 1 352 ? 2.184 -25.578 8.359 1 96.62 352 ASN B O 1
ATOM 8031 N N . PHE B 1 353 ? 1.039 -23.719 8.25 1 97.19 353 PHE B N 1
ATOM 8032 C CA . PHE B 1 353 ? 0.354 -24.188 7.047 1 97.19 353 PHE B CA 1
ATOM 8033 C C . PHE B 1 353 ? 1.348 -24.438 5.918 1 97.19 353 PHE B C 1
ATOM 8035 O O . PHE B 1 353 ? 1.273 -25.453 5.23 1 97.19 353 PHE B O 1
ATOM 8042 N N . VAL B 1 354 ? 2.215 -23.469 5.691 1 98.06 354 VAL B N 1
ATOM 8043 C CA . VAL B 1 354 ? 3.207 -23.578 4.629 1 98.06 354 VAL B CA 1
ATOM 8044 C C . VAL B 1 354 ? 4.102 -24.797 4.887 1 98.06 354 VAL B C 1
ATOM 8046 O O . VAL B 1 354 ? 4.402 -25.562 3.965 1 98.06 354 VAL B O 1
ATOM 8049 N N . ALA B 1 355 ? 4.543 -24.984 6.09 1 98.25 355 ALA B N 1
ATOM 8050 C CA . ALA B 1 355 ? 5.355 -26.141 6.449 1 98.25 355 ALA B CA 1
ATOM 8051 C C . ALA B 1 355 ? 4.629 -27.438 6.117 1 98.25 355 ALA B C 1
ATOM 8053 O O . ALA B 1 355 ? 5.203 -28.328 5.496 1 98.25 355 ALA B O 1
ATOM 8054 N N . ASP B 1 356 ? 3.389 -27.5 6.523 1 98.06 356 ASP B N 1
ATOM 8055 C CA . ASP B 1 356 ? 2.586 -28.703 6.281 1 98.06 356 ASP B CA 1
ATOM 8056 C C . ASP B 1 356 ? 2.379 -28.922 4.785 1 98.06 356 ASP B C 1
ATOM 8058 O O . ASP B 1 356 ? 2.41 -30.062 4.32 1 98.06 356 ASP B O 1
ATOM 8062 N N . GLU B 1 357 ? 2.104 -27.859 4.113 1 97.88 357 GLU B N 1
ATOM 8063 C CA . GLU B 1 357 ? 1.897 -27.969 2.672 1 97.88 357 GLU B CA 1
ATOM 8064 C C . GLU B 1 357 ? 3.17 -28.422 1.965 1 97.88 357 GLU B C 1
ATOM 8066 O O . GLU B 1 357 ? 3.115 -29.234 1.043 1 97.88 357 GLU B O 1
ATOM 8071 N N . ILE B 1 358 ? 4.293 -27.906 2.328 1 98.5 358 ILE B N 1
ATOM 8072 C CA . ILE B 1 358 ? 5.574 -28.328 1.765 1 98.5 358 ILE B CA 1
ATOM 8073 C C . ILE B 1 358 ? 5.793 -29.812 2.031 1 98.5 358 ILE B C 1
ATOM 8075 O O . ILE B 1 358 ? 6.168 -30.562 1.128 1 98.5 358 ILE B O 1
ATOM 8079 N N . ASN B 1 359 ? 5.555 -30.25 3.254 1 98.56 359 ASN B N 1
ATOM 8080 C CA . ASN B 1 359 ? 5.707 -31.656 3.604 1 98.56 359 ASN B CA 1
ATOM 8081 C C . ASN B 1 359 ? 4.746 -32.531 2.814 1 98.56 359 ASN B C 1
ATOM 8083 O O . ASN B 1 359 ? 5.105 -33.656 2.4 1 98.56 359 ASN B O 1
ATOM 8087 N N . ARG B 1 360 ? 3.547 -32.062 2.656 1 98.06 360 ARG B N 1
ATOM 8088 C CA . ARG B 1 360 ? 2.574 -32.812 1.859 1 98.06 360 ARG B CA 1
ATOM 8089 C C . ARG B 1 360 ? 3.059 -32.969 0.423 1 98.06 360 ARG B C 1
ATOM 8091 O O . ARG B 1 360 ? 3.062 -34.094 -0.108 1 98.06 360 ARG B O 1
ATOM 8098 N N . LEU B 1 361 ? 3.422 -31.938 -0.171 1 98.19 361 LEU B N 1
ATOM 8099 C CA . LEU B 1 361 ? 3.91 -31.953 -1.545 1 98.19 361 LEU B CA 1
ATOM 8100 C C . LEU B 1 361 ? 5.148 -32.844 -1.667 1 98.19 361 LEU B C 1
ATOM 8102 O O . LEU B 1 361 ? 5.285 -33.594 -2.633 1 98.19 361 LEU B O 1
ATOM 8106 N N . TYR B 1 362 ? 6.035 -32.75 -0.743 1 98.19 362 TYR B N 1
ATOM 8107 C CA . TYR B 1 362 ? 7.254 -33.531 -0.742 1 98.19 362 TYR B CA 1
ATOM 8108 C C . TYR B 1 362 ? 6.938 -35.031 -0.674 1 98.19 362 TYR B C 1
ATOM 8110 O O . TYR B 1 362 ? 7.555 -35.812 -1.376 1 98.19 362 TYR B O 1
ATOM 8118 N N . SER B 1 363 ? 6 -35.375 0.145 1 98 363 SER B N 1
ATOM 8119 C CA . SER B 1 363 ? 5.582 -36.75 0.269 1 98 363 SER B CA 1
ATOM 8120 C C . SER B 1 363 ? 5.023 -37.281 -1.049 1 98 363 SER B C 1
ATOM 8122 O O . SER B 1 363 ? 5.371 -38.406 -1.477 1 98 363 SER B O 1
ATOM 8124 N N . ILE B 1 364 ? 4.148 -36.562 -1.645 1 97.38 364 ILE B N 1
ATOM 8125 C CA . ILE B 1 364 ? 3.594 -36.938 -2.939 1 97.38 364 ILE B CA 1
ATOM 8126 C C . ILE B 1 364 ? 4.715 -37.062 -3.965 1 97.38 364 ILE B C 1
ATOM 8128 O O . ILE B 1 364 ? 4.758 -38.031 -4.727 1 97.38 364 ILE B O 1
ATOM 8132 N N . PHE B 1 365 ? 5.605 -36.156 -4.027 1 97.06 365 PHE B N 1
ATOM 8133 C CA . PHE B 1 365 ? 6.723 -36.125 -4.969 1 97.06 365 PHE B CA 1
ATOM 8134 C C . PHE B 1 365 ? 7.566 -37.375 -4.824 1 97.06 365 PHE B C 1
ATOM 8136 O O . PHE B 1 365 ? 7.93 -38.031 -5.82 1 97.06 365 PHE B O 1
ATOM 8143 N N . LEU B 1 366 ? 7.883 -37.75 -3.561 1 96.44 366 LEU B N 1
ATOM 8144 C CA . LEU B 1 366 ? 8.719 -38.906 -3.312 1 96.44 366 LEU B CA 1
ATOM 8145 C C . LEU B 1 366 ? 7.996 -40.188 -3.744 1 96.44 366 LEU B C 1
ATOM 8147 O O . LEU B 1 366 ? 8.633 -41.156 -4.203 1 96.44 366 LEU B O 1
ATOM 8151 N N . GLN B 1 367 ? 6.699 -40.219 -3.576 1 94.69 367 GLN B N 1
ATOM 8152 C CA . GLN B 1 367 ? 5.914 -41.344 -4.023 1 94.69 367 GLN B CA 1
ATOM 8153 C C . GLN B 1 367 ? 5.988 -41.5 -5.539 1 94.69 367 GLN B C 1
ATOM 8155 O O . GLN B 1 367 ? 6.02 -42.625 -6.051 1 94.69 367 GLN B O 1
ATOM 8160 N N . ARG B 1 368 ? 6.078 -40.438 -6.207 1 92.06 368 ARG B N 1
ATOM 8161 C CA . ARG B 1 368 ? 6.062 -40.469 -7.668 1 92.06 368 ARG B CA 1
ATOM 8162 C C . ARG B 1 368 ? 7.48 -40.531 -8.227 1 92.06 368 ARG B C 1
ATOM 8164 O O . ARG B 1 368 ? 7.684 -40.938 -9.367 1 92.06 368 ARG B O 1
ATOM 8171 N N . ASN B 1 369 ? 8.359 -40.031 -7.461 1 93 369 ASN B N 1
ATOM 8172 C CA . ASN B 1 369 ? 9.773 -40.062 -7.828 1 93 369 ASN B CA 1
ATOM 8173 C C . ASN B 1 369 ? 10.625 -40.75 -6.781 1 93 369 ASN B C 1
ATOM 8175 O O . ASN B 1 369 ? 11.477 -40.125 -6.148 1 93 369 ASN B O 1
ATOM 8179 N N . SER B 1 370 ? 10.5 -42.062 -6.676 1 90.94 370 SER B N 1
ATOM 8180 C CA . SER B 1 370 ? 11.102 -42.844 -5.609 1 90.94 370 SER B CA 1
ATOM 8181 C C . SER B 1 370 ? 12.617 -42.875 -5.734 1 90.94 370 SER B C 1
ATOM 8183 O O . SER B 1 370 ? 13.328 -43.094 -4.746 1 90.94 370 SER B O 1
ATOM 8185 N N . ASN B 1 371 ? 13.188 -42.656 -6.891 1 90.5 371 ASN B N 1
ATOM 8186 C CA . ASN B 1 371 ? 14.625 -42.719 -7.113 1 90.5 371 ASN B CA 1
ATOM 8187 C C . ASN B 1 371 ? 15.281 -41.344 -6.973 1 90.5 371 ASN B C 1
ATOM 8189 O O . ASN B 1 371 ? 16.469 -41.188 -7.262 1 90.5 371 ASN B O 1
ATOM 8193 N N . PHE B 1 372 ? 14.523 -40.375 -6.527 1 94.44 372 PHE B N 1
ATOM 8194 C CA . PHE B 1 372 ? 15.047 -39.031 -6.422 1 94.44 372 PHE B CA 1
ATOM 8195 C C . PHE B 1 372 ? 16.156 -38.938 -5.391 1 94.44 372 PHE B C 1
ATOM 8197 O O . PHE B 1 372 ? 16 -39.406 -4.258 1 94.44 372 PHE B O 1
ATOM 8204 N N . ARG B 1 373 ? 17.297 -38.375 -5.777 1 92.5 373 ARG B N 1
ATOM 8205 C CA . ARG B 1 373 ? 18.422 -38.188 -4.875 1 92.5 373 ARG B CA 1
ATOM 8206 C C . ARG B 1 373 ? 19.031 -36.781 -5.031 1 92.5 373 ARG B C 1
ATOM 8208 O O . ARG B 1 373 ? 20.188 -36.562 -4.656 1 92.5 373 ARG B O 1
ATOM 8215 N N . GLY B 1 374 ? 18.344 -35.906 -5.594 1 94.75 374 GLY B N 1
ATOM 8216 C CA . GLY B 1 374 ? 18.859 -34.562 -5.863 1 94.75 374 GLY B CA 1
ATOM 8217 C C . GLY B 1 374 ? 18.688 -33.594 -4.691 1 94.75 374 GLY B C 1
ATOM 8218 O O . GLY B 1 374 ? 18.312 -34.031 -3.6 1 94.75 374 GLY B O 1
ATOM 8219 N N . GLN B 1 375 ? 19.109 -32.344 -4.906 1 95.81 375 GLN B N 1
ATOM 8220 C CA . GLN B 1 375 ? 19 -31.297 -3.898 1 95.81 375 GLN B CA 1
ATOM 8221 C C . GLN B 1 375 ? 17.609 -30.641 -3.924 1 95.81 375 GLN B C 1
ATOM 8223 O O . GLN B 1 375 ? 16.922 -30.688 -4.945 1 95.81 375 GLN B O 1
ATOM 8228 N N . ILE B 1 376 ? 17.281 -30.141 -2.738 1 98.25 376 ILE B N 1
ATOM 8229 C CA . ILE B 1 376 ? 16 -29.453 -2.607 1 98.25 376 ILE B CA 1
ATOM 8230 C C . ILE B 1 376 ? 16.234 -28 -2.221 1 98.25 376 ILE B C 1
ATOM 8232 O O . ILE B 1 376 ? 17.047 -27.703 -1.34 1 98.25 376 ILE B O 1
ATOM 8236 N N . ALA B 1 377 ? 15.648 -27.109 -2.906 1 98.5 377 ALA B N 1
ATOM 8237 C CA . ALA B 1 377 ? 15.734 -25.688 -2.592 1 98.5 377 ALA B CA 1
ATOM 8238 C C . ALA B 1 377 ? 14.352 -25.094 -2.324 1 98.5 377 ALA B C 1
ATOM 8240 O O . ALA B 1 377 ? 13.336 -25.703 -2.684 1 98.5 377 ALA B O 1
ATOM 8241 N N . LEU B 1 378 ? 14.344 -24.031 -1.608 1 98.81 378 LEU B N 1
ATOM 8242 C CA . LEU B 1 378 ? 13.141 -23.25 -1.379 1 98.81 378 LEU B CA 1
ATOM 8243 C C . LEU B 1 378 ? 13.242 -21.891 -2.064 1 98.81 378 LEU B C 1
ATOM 8245 O O . LEU B 1 378 ? 14.312 -21.281 -2.09 1 98.81 378 LEU B O 1
ATOM 8249 N N . ALA B 1 379 ? 12.18 -21.484 -2.664 1 98.69 379 ALA B N 1
ATOM 8250 C CA . ALA B 1 379 ? 12.102 -20.172 -3.277 1 98.69 379 ALA B CA 1
ATOM 8251 C C . ALA B 1 379 ? 10.859 -19.422 -2.807 1 98.69 379 ALA B C 1
ATOM 8253 O O . ALA B 1 379 ? 9.773 -20 -2.707 1 98.69 379 ALA B O 1
ATOM 8254 N N . GLY B 1 380 ? 11.023 -18.188 -2.436 1 98.44 380 GLY B N 1
ATOM 8255 C CA . GLY B 1 380 ? 9.914 -17.344 -2.016 1 98.44 380 GLY B CA 1
ATOM 8256 C C . GLY B 1 380 ? 9.891 -15.992 -2.707 1 98.44 380 GLY B C 1
ATOM 8257 O O . GLY B 1 380 ? 10.922 -15.32 -2.803 1 98.44 380 GLY B O 1
ATOM 8258 N N . HIS B 1 381 ? 8.719 -15.672 -3.188 1 97.5 381 HIS B N 1
ATOM 8259 C CA . HIS B 1 381 ? 8.523 -14.344 -3.77 1 97.5 381 HIS B CA 1
ATOM 8260 C C . HIS B 1 381 ? 7.902 -13.391 -2.762 1 97.5 381 HIS B C 1
ATOM 8262 O O . HIS B 1 381 ? 6.887 -13.711 -2.137 1 97.5 381 HIS B O 1
ATOM 8268 N N . SER B 1 382 ? 8.461 -12.242 -2.646 1 96.5 382 SER B N 1
ATOM 8269 C CA . SER B 1 382 ? 7.898 -11.188 -1.808 1 96.5 382 SER B CA 1
ATOM 8270 C C . SER B 1 382 ? 7.586 -11.703 -0.407 1 96.5 382 SER B C 1
ATOM 8272 O O . SER B 1 382 ? 8.469 -12.211 0.285 1 96.5 382 SER B O 1
ATOM 8274 N N . LEU B 1 383 ? 6.312 -11.805 0.047 1 96.81 383 LEU B N 1
ATOM 8275 C CA . LEU B 1 383 ? 5.949 -12.266 1.383 1 96.81 383 LEU B CA 1
ATOM 8276 C C . LEU B 1 383 ? 6.32 -13.734 1.571 1 96.81 383 LEU B C 1
ATOM 8278 O O . LEU B 1 383 ? 6.652 -14.156 2.682 1 96.81 383 LEU B O 1
ATOM 8282 N N . GLY B 1 384 ? 6.289 -14.461 0.475 1 97.88 384 GLY B N 1
ATOM 8283 C CA . GLY B 1 384 ? 6.672 -15.867 0.551 1 97.88 384 GLY B CA 1
ATOM 8284 C C . GLY B 1 384 ? 8.086 -16.062 1.055 1 97.88 384 GLY B C 1
ATOM 8285 O O . GLY B 1 384 ? 8.367 -17.047 1.746 1 97.88 384 GLY B O 1
ATOM 8286 N N . SER B 1 385 ? 8.984 -15.172 0.697 1 98.31 385 SER B N 1
ATOM 8287 C CA . SER B 1 385 ? 10.359 -15.266 1.18 1 98.31 385 SER B CA 1
ATOM 8288 C C . SER B 1 385 ? 10.43 -15.047 2.688 1 98.31 385 SER B C 1
ATOM 8290 O O . SER B 1 385 ? 11.219 -15.695 3.377 1 98.31 385 SER B O 1
ATOM 8292 N N . LEU B 1 386 ? 9.625 -14.102 3.16 1 97.25 386 LEU B N 1
ATOM 8293 C CA . LEU B 1 386 ? 9.578 -13.836 4.594 1 97.25 386 LEU B CA 1
ATOM 8294 C C . LEU B 1 386 ? 9.039 -15.039 5.355 1 97.25 386 LEU B C 1
ATOM 8296 O O . LEU B 1 386 ? 9.586 -15.414 6.395 1 97.25 386 LEU B O 1
ATOM 8300 N N . ILE B 1 387 ? 8.039 -15.633 4.859 1 97.81 387 ILE B N 1
ATOM 8301 C CA . ILE B 1 387 ? 7.434 -16.797 5.484 1 97.81 387 ILE B CA 1
ATOM 8302 C C . ILE B 1 387 ? 8.453 -17.938 5.562 1 97.81 387 ILE B C 1
ATOM 8304 O O . ILE B 1 387 ? 8.625 -18.562 6.613 1 97.81 387 ILE B O 1
ATOM 8308 N N . LEU B 1 388 ? 9.094 -18.172 4.48 1 98.75 388 LEU B N 1
ATOM 8309 C CA . LEU B 1 388 ? 10.078 -19.25 4.426 1 98.75 388 LEU B CA 1
ATOM 8310 C C . LEU B 1 388 ? 11.25 -18.953 5.359 1 98.75 388 LEU B C 1
ATOM 8312 O O . LEU B 1 388 ? 11.758 -19.859 6.02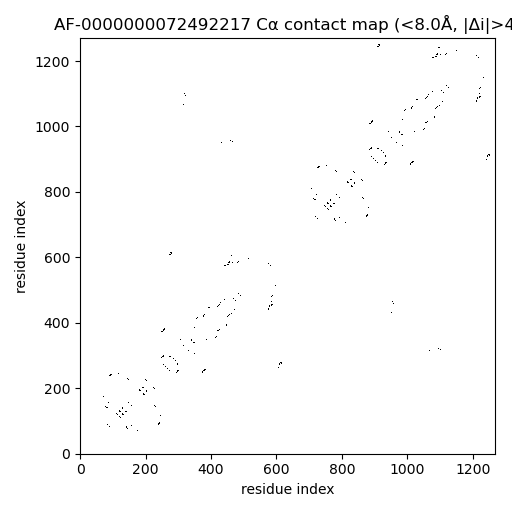3 1 98.75 388 LEU B O 1
ATOM 8316 N N . PHE B 1 389 ? 11.695 -17.734 5.395 1 98.38 389 PHE B N 1
ATOM 8317 C CA . PHE B 1 389 ? 12.789 -17.359 6.285 1 98.38 389 PHE B CA 1
ATOM 8318 C C . PHE B 1 389 ? 12.414 -17.625 7.738 1 98.38 389 PHE B C 1
ATOM 8320 O O . PHE B 1 389 ? 13.203 -18.203 8.484 1 98.38 389 PHE B O 1
ATOM 8327 N N . ASP B 1 390 ? 11.258 -17.172 8.117 1 97.19 390 ASP B N 1
ATOM 8328 C CA . ASP B 1 390 ? 10.789 -17.375 9.484 1 97.19 390 ASP B CA 1
ATOM 8329 C C . ASP B 1 390 ? 10.641 -18.875 9.797 1 97.19 390 ASP B C 1
ATOM 8331 O O . ASP B 1 390 ? 10.984 -19.312 10.891 1 97.19 390 ASP B O 1
ATOM 8335 N N . LEU B 1 391 ? 10.117 -19.594 8.828 1 98 391 LEU B N 1
ATOM 8336 C CA . LEU B 1 391 ? 9.984 -21.031 8.977 1 98 391 LEU B CA 1
ATOM 8337 C C . LEU B 1 391 ? 11.344 -21.688 9.219 1 98 391 LEU B C 1
ATOM 8339 O O . LEU B 1 391 ? 11.492 -22.484 10.141 1 98 391 LEU B O 1
ATOM 8343 N N . LEU B 1 392 ? 12.312 -21.312 8.453 1 97.94 392 LEU B N 1
ATOM 8344 C CA . LEU B 1 392 ? 13.641 -21.922 8.508 1 97.94 392 LEU B CA 1
ATOM 8345 C C . LEU B 1 392 ? 14.359 -21.531 9.789 1 97.94 392 LEU B C 1
ATOM 8347 O O . LEU B 1 392 ? 15.164 -22.297 10.32 1 97.94 392 LEU B O 1
ATOM 8351 N N . CYS B 1 393 ? 14.078 -20.297 10.32 1 96.06 393 CYS B N 1
ATOM 8352 C CA . CYS B 1 393 ? 14.688 -19.828 11.555 1 96.06 393 CYS B CA 1
ATOM 8353 C C . CYS B 1 393 ? 14.273 -20.703 12.734 1 96.06 393 CYS B C 1
ATOM 8355 O O . CYS B 1 393 ? 14.992 -20.797 13.727 1 96.06 393 CYS B O 1
ATOM 8357 N N . LYS B 1 394 ? 13.18 -21.406 12.586 1 94.88 394 LYS B N 1
ATOM 8358 C CA . LYS B 1 394 ? 12.609 -22.125 13.727 1 94.88 394 LYS B CA 1
ATOM 8359 C C . LYS B 1 394 ? 12.781 -23.641 13.555 1 94.88 394 LYS B C 1
ATOM 8361 O O . LYS B 1 394 ? 12.258 -24.422 14.352 1 94.88 394 LYS B O 1
ATOM 8366 N N . GLN B 1 395 ? 13.523 -24 12.492 1 95.5 395 GLN B N 1
ATOM 8367 C CA . GLN B 1 395 ? 13.789 -25.422 12.281 1 95.5 395 GLN B CA 1
ATOM 8368 C C . GLN B 1 395 ? 14.836 -25.938 13.266 1 95.5 395 GLN B C 1
ATOM 8370 O O . GLN B 1 395 ? 15.734 -25.203 13.672 1 95.5 395 GLN B O 1
ATOM 8375 N N . LYS B 1 396 ? 14.688 -27.203 13.68 1 90.94 396 LYS B N 1
ATOM 8376 C CA . LYS B 1 396 ? 15.594 -27.812 14.641 1 90.94 396 LYS B CA 1
ATOM 8377 C C . LYS B 1 396 ? 16.562 -28.781 13.961 1 90.94 396 LYS B C 1
ATOM 8379 O O . LYS B 1 396 ? 16.188 -29.5 13.031 1 90.94 396 LYS B O 1
ATOM 8384 N N . ILE B 1 397 ? 17.844 -28.75 14.305 1 83.19 397 ILE B N 1
ATOM 8385 C CA . ILE B 1 397 ? 18.859 -29.609 13.734 1 83.19 397 ILE B CA 1
ATOM 8386 C C . ILE B 1 397 ? 18.641 -31.047 14.195 1 83.19 397 ILE B C 1
ATOM 8388 O O . ILE B 1 397 ? 18.719 -31.984 13.398 1 83.19 397 ILE B O 1
ATOM 8392 N N . SER B 1 398 ? 18.625 -31.297 15.547 1 73.62 398 SER B N 1
ATOM 8393 C CA . SER B 1 398 ? 18.406 -32.656 16.078 1 73.62 398 SER B CA 1
ATOM 8394 C C . SER B 1 398 ? 17.094 -32.719 16.859 1 73.62 398 SER B C 1
ATOM 8396 O O . SER B 1 398 ? 16.594 -31.703 17.344 1 73.62 398 SER B O 1
ATOM 8398 N N . GLU B 1 399 ? 16.297 -33.781 16.453 1 61 399 GLU B N 1
ATOM 8399 C CA . GLU B 1 399 ? 15.047 -34.031 17.156 1 61 399 GLU B CA 1
ATOM 8400 C C . GLU B 1 399 ? 15.203 -33.812 18.656 1 61 399 GLU B C 1
ATOM 8402 O O . GLU B 1 399 ? 14.25 -33.438 19.344 1 61 399 GLU B O 1
ATOM 8407 N N . ASN B 1 400 ? 16.359 -34.094 19.125 1 54.88 400 ASN B N 1
ATOM 8408 C CA . ASN B 1 400 ? 16.562 -34.031 20.578 1 54.88 400 ASN B CA 1
ATOM 8409 C C . ASN B 1 400 ? 16.672 -32.594 21.078 1 54.88 400 ASN B C 1
ATOM 8411 O O . ASN B 1 400 ? 16.875 -32.375 22.266 1 54.88 400 ASN B O 1
ATOM 8415 N N . GLN B 1 401 ? 16.875 -31.797 20.25 1 57.59 401 GLN B N 1
ATOM 8416 C CA . GLN B 1 401 ? 16.984 -30.438 20.75 1 57.59 401 GLN B CA 1
ATOM 8417 C C . GLN B 1 401 ? 15.656 -29.969 21.359 1 57.59 401 GLN B C 1
ATOM 8419 O O . GLN B 1 401 ? 14.617 -30 20.688 1 57.59 401 GLN B O 1
ATOM 8424 N N . THR B 1 402 ? 15.531 -30.234 22.625 1 47.44 402 THR B N 1
ATOM 8425 C CA . THR B 1 402 ? 14.461 -30.078 23.594 1 47.44 402 THR B CA 1
ATOM 8426 C C . THR B 1 402 ? 13.766 -28.719 23.438 1 47.44 402 THR B C 1
ATOM 8428 O O . THR B 1 402 ? 14.422 -27.719 23.188 1 47.44 402 THR B O 1
ATOM 8431 N N . ARG B 1 403 ? 12.508 -28.828 23.359 1 50.16 403 ARG B N 1
ATOM 8432 C CA . ARG B 1 403 ? 11.516 -27.781 23.531 1 50.16 403 ARG B CA 1
ATOM 8433 C C . ARG B 1 403 ? 11.938 -26.812 24.625 1 50.16 403 ARG B C 1
ATOM 8435 O O . ARG B 1 403 ? 12.242 -27.219 25.75 1 50.16 403 ARG B O 1
ATOM 8442 N N . THR B 1 404 ? 12.617 -25.891 24.234 1 49.22 404 THR B N 1
ATOM 8443 C CA . THR B 1 404 ? 12.688 -24.953 25.344 1 49.22 404 THR B CA 1
ATOM 8444 C C . THR B 1 404 ? 11.289 -24.688 25.906 1 49.22 404 THR B C 1
ATOM 8446 O O . THR B 1 404 ? 10.312 -24.656 25.172 1 49.22 404 THR B O 1
ATOM 8449 N N . ASP B 1 405 ? 11.055 -24.844 27.141 1 46.31 405 ASP B N 1
ATOM 8450 C CA . ASP B 1 405 ? 9.891 -24.734 28.016 1 46.31 405 ASP B CA 1
ATOM 8451 C C . ASP B 1 405 ? 9.031 -23.531 27.641 1 46.31 405 ASP B C 1
ATOM 8453 O O . ASP B 1 405 ? 7.879 -23.422 28.078 1 46.31 405 ASP B O 1
ATOM 8457 N N . THR B 1 406 ? 9.617 -22.516 27.141 1 47.91 406 THR B N 1
ATOM 8458 C CA . THR B 1 406 ? 8.781 -21.328 27.094 1 47.91 406 THR B CA 1
ATOM 8459 C C . THR B 1 406 ? 7.914 -21.312 25.844 1 47.91 406 THR B C 1
ATOM 8461 O O . THR B 1 406 ? 7.164 -20.375 25.609 1 47.91 406 THR B O 1
ATOM 8464 N N . GLU B 1 407 ? 8.164 -22.297 24.953 1 52.19 407 GLU B N 1
ATOM 8465 C CA . GLU B 1 407 ? 7.344 -22.281 23.75 1 52.19 407 GLU B CA 1
ATOM 8466 C C . GLU B 1 407 ? 5.98 -22.922 24 1 52.19 407 GLU B C 1
ATOM 8468 O O . GLU B 1 407 ? 5.895 -24.047 24.5 1 52.19 407 GLU B O 1
ATOM 8473 N N . THR B 1 408 ? 5 -22.188 24.25 1 51.41 408 THR B N 1
ATOM 8474 C CA . THR B 1 408 ? 3.621 -22.672 24.312 1 51.41 408 THR B CA 1
ATOM 8475 C C . THR B 1 408 ? 3.199 -23.266 22.969 1 51.41 408 THR B C 1
ATOM 8477 O O . THR B 1 408 ? 3.77 -22.922 21.922 1 51.41 408 THR B O 1
ATOM 8480 N N . GLU B 1 409 ? 2.393 -24.375 23.016 1 51.81 409 GLU B N 1
ATOM 8481 C CA . GLU B 1 409 ? 1.837 -25.078 21.859 1 51.81 409 GLU B CA 1
ATOM 8482 C C . GLU B 1 409 ? 1.433 -24.094 20.766 1 51.81 409 GLU B C 1
ATOM 8484 O O . GLU B 1 409 ? 1.605 -24.359 19.578 1 51.81 409 GLU B O 1
ATOM 8489 N N . SER B 1 410 ? 0.846 -22.922 21.141 1 55.44 410 SER B N 1
ATOM 8490 C CA . SER B 1 410 ? 0.313 -21.938 20.203 1 55.44 410 SER B CA 1
ATOM 8491 C C . SER B 1 410 ? 1.435 -21.203 19.484 1 55.44 410 SER B C 1
ATOM 8493 O O . SER B 1 410 ? 1.202 -20.547 18.469 1 55.44 410 SER B O 1
ATOM 8495 N N . THR B 1 411 ? 2.662 -21.469 19.875 1 64.94 411 THR B N 1
ATOM 8496 C CA . THR B 1 411 ? 3.773 -20.734 19.281 1 64.94 411 THR B CA 1
ATOM 8497 C C . THR B 1 411 ? 4.777 -21.688 18.641 1 64.94 411 THR B C 1
ATOM 8499 O O . THR B 1 411 ? 5.805 -21.266 18.109 1 64.94 411 THR B O 1
ATOM 8502 N N . THR B 1 412 ? 4.254 -22.906 18.516 1 84.69 412 THR B N 1
ATOM 8503 C CA . THR B 1 412 ? 5.211 -23.891 18 1 84.69 412 THR B CA 1
ATOM 8504 C C . THR B 1 412 ? 5.156 -23.953 16.469 1 84.69 412 THR B C 1
ATOM 8506 O O . THR B 1 412 ? 4.074 -24.031 15.891 1 84.69 412 THR B O 1
ATOM 8509 N N . ILE B 1 413 ? 6.293 -23.891 15.797 1 91.69 413 ILE B N 1
ATOM 8510 C CA . ILE B 1 413 ? 6.426 -23.938 14.344 1 91.69 413 ILE B CA 1
ATOM 8511 C C . ILE B 1 413 ? 6.727 -25.375 13.906 1 91.69 413 ILE B C 1
ATOM 8513 O O . ILE B 1 413 ? 7.57 -26.047 14.5 1 91.69 413 ILE B O 1
ATOM 8517 N N . HIS B 1 414 ? 5.977 -25.859 12.938 1 95.31 414 HIS B N 1
ATOM 8518 C CA . HIS B 1 414 ? 6.129 -27.203 12.398 1 95.31 414 HIS B CA 1
ATOM 8519 C C . HIS B 1 414 ? 7.461 -27.359 11.672 1 95.31 414 HIS B C 1
ATOM 8521 O O . HIS B 1 414 ? 7.996 -26.391 11.133 1 95.31 414 HIS B O 1
ATOM 8527 N N . GLN B 1 415 ? 7.945 -28.562 11.672 1 96.12 415 GLN B N 1
ATOM 8528 C CA . GLN B 1 415 ? 9.227 -28.859 11.047 1 96.12 415 GLN B CA 1
ATOM 8529 C C . GLN B 1 415 ? 9.039 -29.406 9.633 1 96.12 415 GLN B C 1
ATOM 8531 O O . GLN B 1 415 ? 8.055 -30.094 9.352 1 96.12 415 GLN B O 1
ATOM 8536 N N . ILE B 1 416 ? 9.945 -29.109 8.727 1 96.81 416 ILE B N 1
ATOM 8537 C CA . ILE B 1 416 ? 9.93 -29.656 7.383 1 96.81 416 ILE B CA 1
ATOM 8538 C C . ILE B 1 416 ? 10.758 -30.953 7.348 1 96.81 416 ILE B C 1
ATOM 8540 O O . ILE B 1 416 ? 11.75 -31.078 8.07 1 96.81 416 ILE B O 1
ATOM 8544 N N . ASN B 1 417 ? 10.445 -31.859 6.449 1 96.06 417 ASN B N 1
ATOM 8545 C CA . ASN B 1 417 ? 10.953 -33.219 6.477 1 96.06 417 ASN B CA 1
ATOM 8546 C C . ASN B 1 417 ? 12.227 -33.375 5.637 1 96.06 417 ASN B C 1
ATOM 8548 O O . ASN B 1 417 ? 12.609 -34.5 5.266 1 96.06 417 ASN B O 1
ATOM 8552 N N . PHE B 1 418 ? 12.812 -32.375 5.266 1 96.44 418 PHE B N 1
ATOM 8553 C CA . PHE B 1 418 ? 14.07 -32.375 4.527 1 96.44 418 PHE B CA 1
ATOM 8554 C C . PHE B 1 418 ? 14.914 -31.156 4.887 1 96.44 418 PHE B C 1
ATOM 8556 O O . PHE B 1 418 ? 14.445 -30.266 5.59 1 96.44 418 PHE B O 1
ATOM 8563 N N . LYS B 1 419 ? 16.125 -31.125 4.484 1 96 419 LYS B N 1
ATOM 8564 C CA . LYS B 1 419 ? 17.031 -29.984 4.664 1 96 419 LYS B CA 1
ATOM 8565 C C . LYS B 1 419 ? 17.312 -29.297 3.334 1 96 419 LYS B C 1
ATOM 8567 O O . LYS B 1 419 ? 18.047 -29.844 2.494 1 96 419 LYS B O 1
ATOM 8572 N N . PRO B 1 420 ? 16.734 -28.109 3.209 1 97.62 420 PRO B N 1
ATOM 8573 C CA . PRO B 1 420 ? 16.969 -27.422 1.934 1 97.62 420 PRO B CA 1
ATOM 8574 C C . PRO B 1 420 ? 18.422 -26.984 1.747 1 97.62 420 PRO B C 1
ATOM 8576 O O . PRO B 1 420 ? 19.062 -26.578 2.709 1 97.62 420 PRO B O 1
ATOM 8579 N N . LYS B 1 421 ? 18.859 -27.094 0.514 1 97.12 421 LYS B N 1
ATOM 8580 C CA . LYS B 1 421 ? 20.203 -26.656 0.155 1 97.12 421 LYS B CA 1
ATOM 8581 C C . LYS B 1 421 ? 20.328 -25.141 0.267 1 97.12 421 LYS B C 1
ATOM 8583 O O . LYS B 1 421 ? 21.359 -24.625 0.711 1 97.12 421 LYS B O 1
ATOM 8588 N N . CYS B 1 422 ? 19.328 -24.438 -0.185 1 97.38 422 CYS B N 1
ATOM 8589 C CA . CYS B 1 422 ? 19.359 -22.984 -0.146 1 97.38 422 CYS B CA 1
ATOM 8590 C C . CYS B 1 422 ? 17.953 -22.406 -0.207 1 97.38 422 CYS B C 1
ATOM 8592 O O . CYS B 1 422 ? 17.016 -23.094 -0.588 1 97.38 422 CYS B O 1
ATOM 8594 N N . LEU B 1 423 ? 17.828 -21.172 0.253 1 98.75 423 LEU B N 1
ATOM 8595 C CA . LEU B 1 423 ? 16.641 -20.344 0.123 1 98.75 423 LEU B CA 1
ATOM 8596 C C . LEU B 1 423 ? 16.859 -19.219 -0.873 1 98.75 423 LEU B C 1
ATOM 8598 O O . LEU B 1 423 ? 17.781 -18.406 -0.703 1 98.75 423 LEU B O 1
ATOM 8602 N N . PHE B 1 424 ? 16.094 -19.219 -1.899 1 98.81 424 PHE B N 1
ATOM 8603 C CA . PHE B 1 424 ? 16.094 -18.109 -2.852 1 98.81 424 PHE B CA 1
ATOM 8604 C C . PHE B 1 424 ? 14.992 -17.109 -2.537 1 98.81 424 PHE B C 1
ATOM 8606 O O . PHE B 1 424 ? 13.805 -17.422 -2.721 1 98.81 424 PHE B O 1
ATOM 8613 N N . ALA B 1 425 ? 15.352 -15.953 -2.104 1 98.81 425 ALA B N 1
ATOM 8614 C CA . ALA B 1 425 ? 14.398 -14.883 -1.84 1 98.81 425 ALA B CA 1
ATOM 8615 C C . ALA B 1 425 ? 14.297 -13.93 -3.031 1 98.81 425 ALA B C 1
ATOM 8617 O O . ALA B 1 425 ? 15.258 -13.234 -3.361 1 98.81 425 ALA B O 1
ATOM 8618 N N . LEU B 1 426 ? 13.141 -13.859 -3.637 1 98.44 426 LEU B N 1
ATOM 8619 C CA . LEU B 1 426 ? 12.93 -13.039 -4.828 1 98.44 426 LEU B CA 1
ATOM 8620 C C . LEU B 1 426 ? 12.102 -11.805 -4.496 1 98.44 426 LEU B C 1
ATOM 8622 O O . LEU B 1 426 ? 10.969 -11.922 -4.02 1 98.44 426 LEU B O 1
ATOM 8626 N N . GLY B 1 427 ? 12.672 -10.602 -4.809 1 97.56 427 GLY B N 1
ATOM 8627 C CA . GLY B 1 427 ? 11.953 -9.375 -4.504 1 97.56 427 GLY B CA 1
ATOM 8628 C C . GLY B 1 427 ? 11.508 -9.289 -3.059 1 97.56 427 GLY B C 1
ATOM 8629 O O . GLY B 1 427 ? 10.352 -8.961 -2.779 1 97.56 427 GLY B O 1
ATOM 8630 N N . SER B 1 428 ? 12.359 -9.523 -2.139 1 98.19 428 SER B N 1
ATOM 8631 C CA . SER B 1 428 ? 12 -9.797 -0.75 1 98.19 428 SER B CA 1
ATOM 8632 C C . SER B 1 428 ? 12.031 -8.516 0.085 1 98.19 428 SER B C 1
ATOM 8634 O O . SER B 1 428 ? 12.992 -7.75 0.013 1 98.19 428 SER B O 1
ATOM 8636 N N . PRO B 1 429 ? 11.031 -8.297 0.894 1 97.06 429 PRO B N 1
ATOM 8637 C CA . PRO B 1 429 ? 11.047 -7.211 1.877 1 97.06 429 PRO B CA 1
ATOM 8638 C C . PRO B 1 429 ? 11.617 -7.645 3.225 1 97.06 429 PRO B C 1
ATOM 8640 O O . PRO B 1 429 ? 11.406 -6.973 4.234 1 97.06 429 PRO B O 1
ATOM 8643 N N . LEU B 1 430 ? 12.305 -8.703 3.266 1 97.69 430 LEU B N 1
ATOM 8644 C CA . LEU B 1 430 ? 12.773 -9.352 4.488 1 97.69 430 LEU B CA 1
ATOM 8645 C C . LEU B 1 430 ? 13.531 -8.359 5.371 1 97.69 430 LEU B C 1
ATOM 8647 O O . LEU B 1 430 ? 13.25 -8.25 6.566 1 97.69 430 LEU B O 1
ATOM 8651 N N . ALA B 1 431 ? 14.438 -7.617 4.816 1 97.69 431 ALA B N 1
ATOM 8652 C CA . ALA B 1 431 ? 15.266 -6.695 5.594 1 97.69 431 ALA B CA 1
ATOM 8653 C C . ALA B 1 431 ? 14.414 -5.629 6.27 1 97.69 431 ALA B C 1
ATOM 8655 O O . ALA B 1 431 ? 14.664 -5.258 7.418 1 97.69 431 ALA B O 1
ATOM 8656 N N . ALA B 1 432 ? 13.484 -5.102 5.562 1 96.19 432 ALA B N 1
ATOM 8657 C CA . ALA B 1 432 ? 12.578 -4.109 6.133 1 96.19 432 ALA B CA 1
ATOM 8658 C C . ALA B 1 432 ? 11.812 -4.684 7.324 1 96.19 432 ALA B C 1
ATOM 8660 O O . ALA B 1 432 ? 11.695 -4.035 8.367 1 96.19 432 ALA B O 1
ATOM 8661 N N . PHE B 1 433 ? 11.289 -5.867 7.168 1 94.75 433 PHE B N 1
ATOM 8662 C CA . PHE B 1 433 ? 10.523 -6.5 8.234 1 94.75 433 PHE B CA 1
ATOM 8663 C C . PHE B 1 433 ? 11.406 -6.793 9.438 1 94.75 433 PHE B C 1
ATOM 8665 O O . PHE B 1 433 ? 10.969 -6.648 10.586 1 94.75 433 PHE B O 1
ATOM 8672 N N . LEU B 1 434 ? 12.609 -7.254 9.203 1 95.25 434 LEU B N 1
ATOM 8673 C CA . LEU B 1 434 ? 13.539 -7.477 10.305 1 95.25 434 LEU B CA 1
ATOM 8674 C C . LEU B 1 434 ? 13.82 -6.176 11.047 1 95.25 434 LEU B C 1
ATOM 8676 O O . LEU B 1 434 ? 13.922 -6.168 12.281 1 95.25 434 LEU B O 1
ATOM 8680 N N . THR B 1 435 ? 13.945 -5.09 10.336 1 93.88 435 THR B N 1
ATOM 8681 C CA . THR B 1 435 ? 14.148 -3.777 10.938 1 93.88 435 THR B CA 1
ATOM 8682 C C . THR B 1 435 ? 12.953 -3.391 11.805 1 93.88 435 THR B C 1
ATOM 8684 O O . THR B 1 435 ? 13.117 -2.908 12.93 1 93.88 435 THR B O 1
ATOM 8687 N N . ILE B 1 436 ? 11.781 -3.602 11.266 1 91.19 436 ILE B N 1
ATOM 8688 C CA . ILE B 1 436 ? 10.547 -3.301 11.977 1 91.19 436 ILE B CA 1
ATOM 8689 C C . ILE B 1 436 ? 10.484 -4.117 13.266 1 91.19 436 ILE B C 1
ATOM 8691 O O . ILE B 1 436 ? 10 -3.629 14.289 1 91.19 436 ILE B O 1
ATOM 8695 N N . ARG B 1 437 ? 10.961 -5.344 13.172 1 90.19 437 ARG B N 1
ATOM 8696 C CA . ARG B 1 437 ? 10.961 -6.238 14.328 1 90.19 437 ARG B CA 1
ATOM 8697 C C . ARG B 1 437 ? 12.141 -5.953 15.242 1 90.19 437 ARG B C 1
ATOM 8699 O O . ARG B 1 437 ? 12.289 -6.586 16.297 1 90.19 437 ARG B O 1
ATOM 8706 N N . ASN B 1 438 ? 12.984 -5.02 14.883 1 88.94 438 ASN B N 1
ATOM 8707 C CA . ASN B 1 438 ? 14.188 -4.66 15.625 1 88.94 438 ASN B CA 1
ATOM 8708 C C . ASN B 1 438 ? 15.141 -5.844 15.758 1 88.94 438 ASN B C 1
ATOM 8710 O O . ASN B 1 438 ? 15.641 -6.121 16.844 1 88.94 438 ASN B O 1
ATOM 8714 N N . ILE B 1 439 ? 15.281 -6.578 14.656 1 89.94 439 ILE B N 1
ATOM 8715 C CA . ILE B 1 439 ? 16.172 -7.734 14.594 1 89.94 439 ILE B CA 1
ATOM 8716 C C . ILE B 1 439 ? 17.359 -7.422 13.688 1 89.94 439 ILE B C 1
ATOM 8718 O O . ILE B 1 439 ? 17.188 -6.91 12.578 1 89.94 439 ILE B O 1
ATOM 8722 N N . ASN B 1 440 ? 18.531 -7.629 14.148 1 87.81 440 ASN B N 1
ATOM 8723 C CA . ASN B 1 440 ? 19.734 -7.531 13.344 1 87.81 440 ASN B CA 1
ATOM 8724 C C . ASN B 1 440 ? 20.375 -8.898 13.125 1 87.81 440 ASN B C 1
ATOM 8726 O O . ASN B 1 440 ? 20.344 -9.758 14.008 1 87.81 440 ASN B O 1
ATOM 8730 N N . LEU B 1 441 ? 20.828 -8.891 11.984 1 91.88 441 LEU B N 1
ATOM 8731 C CA . LEU B 1 441 ? 21.594 -10.102 11.695 1 91.88 441 LEU B CA 1
ATOM 8732 C C . LEU B 1 441 ? 23.078 -9.898 12.008 1 91.88 441 LEU B C 1
ATOM 8734 O O . LEU B 1 441 ? 23.547 -8.766 12.062 1 91.88 441 LEU B O 1
ATOM 8738 N N . ASP B 1 442 ? 23.812 -10.852 12.492 1 91.44 442 ASP B N 1
ATOM 8739 C CA . ASP B 1 442 ? 25.25 -10.766 12.766 1 91.44 442 ASP B CA 1
ATOM 8740 C C . ASP B 1 442 ? 26.031 -11.711 11.867 1 91.44 442 ASP B C 1
ATOM 8742 O O . ASP B 1 442 ? 25.453 -12.453 11.07 1 91.44 442 ASP B O 1
ATOM 8746 N N . LEU B 1 443 ? 27.281 -11.555 11.883 1 93.75 443 LEU B N 1
ATOM 8747 C CA . LEU B 1 443 ? 28.188 -12.328 11.039 1 93.75 443 LEU B CA 1
ATOM 8748 C C . LEU B 1 443 ? 28.062 -13.82 11.328 1 93.75 443 LEU B C 1
ATOM 8750 O O . LEU B 1 443 ? 28.344 -14.648 10.469 1 93.75 443 LEU B O 1
ATOM 8754 N N . ASN B 1 444 ? 27.578 -14.125 12.484 1 94.38 444 ASN B N 1
ATOM 8755 C CA . ASN B 1 444 ? 27.5 -15.523 12.898 1 94.38 444 ASN B CA 1
ATOM 8756 C C . ASN B 1 444 ? 26.109 -16.109 12.664 1 94.38 444 ASN B C 1
ATOM 8758 O O . ASN B 1 444 ? 25.906 -17.312 12.859 1 94.38 444 ASN B O 1
ATOM 8762 N N . PHE B 1 445 ? 25.281 -15.297 12.219 1 95.44 445 PHE B N 1
ATOM 8763 C CA . PHE B 1 445 ? 23.922 -15.773 12.016 1 95.44 445 PHE B CA 1
ATOM 8764 C C . PHE B 1 445 ? 23.859 -16.766 10.859 1 95.44 445 PHE B C 1
ATOM 8766 O O . PHE B 1 445 ? 24.453 -16.531 9.805 1 95.44 445 PHE B O 1
ATOM 8773 N N . LYS B 1 446 ? 23.219 -17.844 11.055 1 94.94 446 LYS B N 1
ATOM 8774 C CA . LYS B 1 446 ? 22.953 -18.844 10.023 1 94.94 446 LYS B CA 1
ATOM 8775 C C . LYS B 1 446 ? 21.625 -19.547 10.266 1 94.94 446 LYS B C 1
ATOM 8777 O O . LYS B 1 446 ? 21.141 -19.594 11.398 1 94.94 446 LYS B O 1
ATOM 8782 N N . LEU B 1 447 ? 21.016 -20.016 9.219 1 96.44 447 LEU B N 1
ATOM 8783 C CA . LEU B 1 447 ? 19.812 -20.828 9.352 1 96.44 447 LEU B CA 1
ATOM 8784 C C . LEU B 1 447 ? 20.156 -22.234 9.812 1 96.44 447 LEU B C 1
ATOM 8786 O O . LEU B 1 447 ? 21.109 -22.844 9.32 1 96.44 447 LEU B O 1
ATOM 8790 N N . PRO B 1 448 ? 19.438 -22.797 10.703 1 95.25 448 PRO B N 1
ATOM 8791 C CA . PRO B 1 448 ? 19.828 -24.047 11.352 1 95.25 448 PRO B CA 1
ATOM 8792 C C . PRO B 1 448 ? 19.922 -25.203 10.367 1 95.25 448 PRO B C 1
ATOM 8794 O O . PRO B 1 448 ? 20.828 -26.047 10.477 1 95.25 448 PRO B O 1
ATOM 8797 N N . THR B 1 449 ? 19 -25.281 9.398 1 95.88 449 THR B N 1
ATOM 8798 C CA . THR B 1 449 ? 18.938 -26.469 8.555 1 95.88 449 THR B CA 1
ATOM 8799 C C . THR B 1 449 ? 19.078 -26.094 7.082 1 95.88 449 THR B C 1
ATOM 8801 O O . THR B 1 449 ? 18.766 -26.891 6.199 1 95.88 449 THR B O 1
ATOM 8804 N N . CYS B 1 450 ? 19.422 -24.875 6.785 1 96.44 450 CYS B N 1
ATOM 8805 C CA . CYS B 1 450 ? 19.562 -24.375 5.422 1 96.44 450 CYS B CA 1
ATOM 8806 C C . CYS B 1 450 ? 20.891 -23.656 5.242 1 96.44 450 CYS B C 1
ATOM 8808 O O . CYS B 1 450 ? 21.141 -22.625 5.875 1 96.44 450 CYS B O 1
ATOM 8810 N N . GLU B 1 451 ? 21.703 -24.078 4.348 1 93.5 451 GLU B N 1
ATOM 8811 C CA . GLU B 1 451 ? 23.094 -23.641 4.262 1 93.5 451 GLU B CA 1
ATOM 8812 C C . GLU B 1 451 ? 23.219 -22.391 3.391 1 93.5 451 GLU B C 1
ATOM 8814 O O . GLU B 1 451 ? 24.125 -21.594 3.582 1 93.5 451 GLU B O 1
ATOM 8819 N N . GLY B 1 452 ? 22.391 -22.297 2.473 1 96.38 452 GLY B N 1
ATOM 8820 C CA . GLY B 1 452 ? 22.531 -21.203 1.519 1 96.38 452 GLY B CA 1
ATOM 8821 C C . GLY B 1 452 ? 21.359 -20.234 1.544 1 96.38 452 GLY B C 1
ATOM 8822 O O . GLY B 1 452 ? 20.234 -20.625 1.86 1 96.38 452 GLY B O 1
ATOM 8823 N N . PHE B 1 453 ? 21.672 -18.969 1.193 1 98.06 453 PHE B N 1
ATOM 8824 C CA . PHE B 1 453 ? 20.672 -17.906 1.106 1 98.06 453 PHE B CA 1
ATOM 8825 C C . PHE B 1 453 ? 21 -16.938 -0.016 1 98.06 453 PHE B C 1
ATOM 8827 O O . PHE B 1 453 ? 22.109 -16.406 -0.077 1 98.06 453 PHE B O 1
ATOM 8834 N N . PHE B 1 454 ? 20.062 -16.703 -0.883 1 98.31 454 PHE B N 1
ATOM 8835 C CA . PHE B 1 454 ? 20.219 -15.773 -1.998 1 98.31 454 PHE B CA 1
ATOM 8836 C C . PHE B 1 454 ? 19.109 -14.734 -2.004 1 98.31 454 PHE B C 1
ATOM 8838 O O . PHE B 1 454 ? 17.922 -15.086 -2.037 1 98.31 454 PHE B O 1
ATOM 8845 N N . ASN B 1 455 ? 19.469 -13.492 -1.939 1 98.56 455 ASN B N 1
ATOM 8846 C CA . ASN B 1 455 ? 18.531 -12.375 -2.088 1 98.56 455 ASN B CA 1
ATOM 8847 C C . ASN B 1 455 ? 18.594 -11.781 -3.49 1 98.56 455 ASN B C 1
ATOM 8849 O O . ASN B 1 455 ? 19.547 -11.062 -3.824 1 98.56 455 ASN B O 1
ATOM 8853 N N . ILE B 1 456 ? 17.578 -12.055 -4.266 1 98.44 456 ILE B N 1
ATOM 8854 C CA . ILE B 1 456 ? 17.578 -11.672 -5.672 1 98.44 456 ILE B CA 1
ATOM 8855 C C . ILE B 1 456 ? 16.547 -10.578 -5.91 1 98.44 456 ILE B C 1
ATOM 8857 O O . ILE B 1 456 ? 15.375 -10.727 -5.531 1 98.44 456 ILE B O 1
ATOM 8861 N N . PHE B 1 457 ? 16.938 -9.477 -6.59 1 97.31 457 PHE B N 1
ATOM 8862 C CA . PHE B 1 457 ? 15.969 -8.414 -6.801 1 97.31 457 PHE B CA 1
ATOM 8863 C C . PHE B 1 457 ? 16.266 -7.652 -8.086 1 97.31 457 PHE B C 1
ATOM 8865 O O . PHE B 1 457 ? 17.391 -7.695 -8.594 1 97.31 457 PHE B O 1
ATOM 8872 N N . HIS B 1 458 ? 15.219 -7.105 -8.641 1 93.81 458 HIS B N 1
ATOM 8873 C CA . HIS B 1 458 ? 15.312 -6.129 -9.727 1 93.81 458 HIS B CA 1
ATOM 8874 C C . HIS B 1 458 ? 15.562 -4.727 -9.18 1 93.81 458 HIS B C 1
ATOM 8876 O O . HIS B 1 458 ? 15 -4.34 -8.156 1 93.81 458 HIS B O 1
ATOM 8882 N N . PRO B 1 459 ? 16.359 -3.936 -9.836 1 91.44 459 PRO B N 1
ATOM 8883 C CA . PRO B 1 459 ? 16.703 -2.609 -9.312 1 91.44 459 PRO B CA 1
ATOM 8884 C C . PRO B 1 459 ? 15.469 -1.708 -9.164 1 91.44 459 PRO B C 1
ATOM 8886 O O . PRO B 1 459 ? 15.438 -0.843 -8.289 1 91.44 459 PRO B O 1
ATOM 8889 N N . TYR B 1 460 ? 14.469 -1.894 -9.93 1 88.94 460 TYR B N 1
ATOM 8890 C CA . TYR B 1 460 ? 13.305 -1.015 -9.898 1 88.94 460 TYR B CA 1
ATOM 8891 C C . TYR B 1 460 ? 12.172 -1.631 -9.086 1 88.94 460 TYR B C 1
ATOM 8893 O O . TYR B 1 460 ? 11.062 -1.105 -9.062 1 88.94 460 TYR B O 1
ATOM 8901 N N . ASP B 1 461 ? 12.375 -2.781 -8.516 1 93.12 461 ASP B N 1
ATOM 8902 C CA . ASP B 1 461 ? 11.367 -3.393 -7.648 1 93.12 461 ASP B CA 1
ATOM 8903 C C . ASP B 1 461 ? 11.195 -2.59 -6.363 1 93.12 461 ASP B C 1
ATOM 8905 O O . ASP B 1 461 ? 12.094 -2.562 -5.516 1 93.12 461 ASP B O 1
ATOM 8909 N N . PRO B 1 462 ? 10.102 -2.01 -6.094 1 92 462 PRO B N 1
ATOM 8910 C CA . PRO B 1 462 ? 9.914 -1.121 -4.945 1 92 462 PRO B CA 1
ATOM 8911 C C . PRO B 1 462 ? 9.789 -1.88 -3.625 1 92 462 PRO B C 1
ATOM 8913 O O . PRO B 1 462 ? 9.883 -1.279 -2.553 1 92 462 PRO B O 1
ATOM 8916 N N . VAL B 1 463 ? 9.57 -3.139 -3.633 1 94.44 463 VAL B N 1
ATOM 8917 C CA . VAL B 1 463 ? 9.32 -3.92 -2.428 1 94.44 463 VAL B CA 1
ATOM 8918 C C . VAL B 1 463 ? 10.617 -4.566 -1.952 1 94.44 463 VAL B C 1
ATOM 8920 O O . VAL B 1 463 ? 10.719 -4.996 -0.8 1 94.44 463 VAL B O 1
ATOM 8923 N N . ALA B 1 464 ? 11.562 -4.613 -2.803 1 97.19 464 ALA B N 1
ATOM 8924 C CA . ALA B 1 464 ? 12.797 -5.348 -2.518 1 97.19 464 ALA B CA 1
ATOM 8925 C C . ALA B 1 464 ? 13.75 -4.508 -1.679 1 97.19 464 ALA B C 1
ATOM 8927 O O . ALA B 1 464 ? 13.898 -3.305 -1.909 1 97.19 464 ALA B O 1
ATOM 8928 N N . TYR B 1 465 ? 14.445 -5.105 -0.685 1 98 465 TYR B N 1
ATOM 8929 C CA . TYR B 1 465 ? 15.461 -4.484 0.157 1 98 465 TYR B CA 1
ATOM 8930 C C . TYR B 1 465 ? 16.734 -5.328 0.194 1 98 465 TYR B C 1
ATOM 8932 O O . TYR B 1 465 ? 16.672 -6.547 0.014 1 98 465 TYR B O 1
ATOM 8940 N N . ARG B 1 466 ? 17.844 -4.691 0.439 1 97.81 466 ARG B N 1
ATOM 8941 C CA . ARG B 1 466 ? 19.109 -5.391 0.592 1 97.81 466 ARG B CA 1
ATOM 8942 C C . ARG B 1 466 ? 19.203 -6.062 1.958 1 97.81 466 ARG B C 1
ATOM 8944 O O . ARG B 1 466 ? 18.688 -5.547 2.947 1 97.81 466 ARG B O 1
ATOM 8951 N N . ILE B 1 467 ? 20.016 -7.152 2.029 1 97.81 467 ILE B N 1
ATOM 8952 C CA . ILE B 1 467 ? 20.109 -7.887 3.285 1 97.81 467 ILE B CA 1
ATOM 8953 C C . ILE B 1 467 ? 21.531 -7.773 3.84 1 97.81 467 ILE B C 1
ATOM 8955 O O . ILE B 1 467 ? 21.734 -7.883 5.051 1 97.81 467 ILE B O 1
ATOM 8959 N N . GLU B 1 468 ? 22.516 -7.602 3.033 1 97.19 468 GLU B N 1
ATOM 8960 C CA . GLU B 1 468 ? 23.922 -7.605 3.455 1 97.19 468 GLU B CA 1
ATOM 8961 C C . GLU B 1 468 ? 24.172 -6.547 4.523 1 97.19 468 GLU B C 1
ATOM 8963 O O . GLU B 1 468 ? 24.844 -6.816 5.52 1 97.19 468 GLU B O 1
ATOM 8968 N N . PRO B 1 469 ? 23.609 -5.352 4.41 1 96.12 469 PRO B N 1
ATOM 8969 C CA . PRO B 1 469 ? 23.828 -4.355 5.457 1 96.12 469 PRO B CA 1
ATOM 8970 C C . PRO B 1 469 ? 23.25 -4.773 6.805 1 96.12 469 PRO B C 1
ATOM 8972 O O . PRO B 1 469 ? 23.609 -4.219 7.844 1 96.12 469 PRO B O 1
ATOM 8975 N N . MET B 1 470 ? 22.297 -5.676 6.809 1 95.88 470 MET B N 1
ATOM 8976 C CA . MET B 1 470 ? 21.719 -6.184 8.055 1 95.88 470 MET B CA 1
ATOM 8977 C C . MET B 1 470 ? 22.75 -7.008 8.828 1 95.88 470 MET B C 1
ATOM 8979 O O . MET B 1 470 ? 22.625 -7.172 10.039 1 95.88 470 MET B O 1
ATOM 8983 N N . ILE B 1 471 ? 23.656 -7.613 8.102 1 95.81 471 ILE B N 1
ATOM 8984 C CA . ILE B 1 471 ? 24.703 -8.43 8.703 1 95.81 471 ILE B CA 1
ATOM 8985 C C . ILE B 1 471 ? 25.781 -7.52 9.305 1 95.81 471 ILE B C 1
ATOM 8987 O O . ILE B 1 471 ? 26.203 -7.73 10.438 1 95.81 471 ILE B O 1
ATOM 8991 N N . ASP B 1 472 ? 26.156 -6.578 8.523 1 94.44 472 ASP B N 1
ATOM 8992 C CA . ASP B 1 472 ? 27.125 -5.562 8.914 1 94.44 472 ASP B CA 1
ATOM 8993 C C . ASP B 1 472 ? 26.859 -4.242 8.195 1 94.44 472 ASP B C 1
ATOM 8995 O O . ASP B 1 472 ? 26.766 -4.207 6.965 1 94.44 472 ASP B O 1
ATOM 8999 N N . LYS B 1 473 ? 26.797 -3.18 8.977 1 91.88 473 LYS B N 1
ATOM 9000 C CA . LYS B 1 473 ? 26.469 -1.859 8.445 1 91.88 473 LYS B CA 1
ATOM 9001 C C . LYS B 1 473 ? 27.453 -1.438 7.363 1 91.88 473 LYS B C 1
ATOM 9003 O O . LYS B 1 473 ? 27.094 -0.735 6.422 1 91.88 473 LYS B O 1
ATOM 9008 N N . SER B 1 474 ? 28.672 -1.881 7.43 1 92.25 474 SER B N 1
ATOM 9009 C CA . SER B 1 474 ? 29.719 -1.506 6.473 1 92.25 474 SER B CA 1
ATOM 9010 C C . SER B 1 474 ? 29.422 -2.072 5.086 1 92.25 474 SER B C 1
ATOM 9012 O O . SER B 1 474 ? 29.938 -1.583 4.086 1 92.25 474 SER B O 1
ATOM 9014 N N . PHE B 1 475 ? 28.562 -3.059 5.055 1 94.62 475 PHE B N 1
ATOM 9015 C CA . PHE B 1 475 ? 28.266 -3.691 3.779 1 94.62 475 PHE B CA 1
ATOM 9016 C C . PHE B 1 475 ? 27.297 -2.838 2.967 1 94.62 475 PHE B C 1
ATOM 9018 O O . PHE B 1 475 ? 27.016 -3.146 1.808 1 94.62 475 PHE B O 1
ATOM 9025 N N . ALA B 1 476 ? 26.797 -1.782 3.518 1 93.19 476 ALA B N 1
ATOM 9026 C CA . ALA B 1 476 ? 25.938 -0.858 2.781 1 93.19 476 ALA B CA 1
ATOM 9027 C C . ALA B 1 476 ? 26.688 -0.229 1.609 1 93.19 476 ALA B C 1
ATOM 9029 O O . ALA B 1 476 ? 26.078 0.143 0.604 1 93.19 476 ALA B O 1
ATOM 9030 N N . ASP B 1 477 ? 27.953 -0.188 1.699 1 91.56 477 ASP B N 1
ATOM 9031 C CA . ASP B 1 477 ? 28.766 0.451 0.668 1 91.56 477 ASP B CA 1
ATOM 9032 C C . ASP B 1 477 ? 29.109 -0.535 -0.443 1 91.56 477 ASP B C 1
ATOM 9034 O O . ASP B 1 477 ? 29.594 -0.136 -1.503 1 91.56 477 ASP B O 1
ATOM 9038 N N . LEU B 1 478 ? 28.844 -1.811 -0.172 1 92.12 478 LEU B N 1
ATOM 9039 C CA . LEU B 1 478 ? 29.094 -2.826 -1.19 1 92.12 478 LEU B CA 1
ATOM 9040 C C . LEU B 1 478 ? 27.922 -2.904 -2.17 1 92.12 478 LEU B C 1
ATOM 9042 O O . LEU B 1 478 ? 26.781 -3.074 -1.761 1 92.12 478 LEU B O 1
ATOM 9046 N N . LYS B 1 479 ? 28.219 -2.709 -3.414 1 92.25 479 LYS B N 1
ATOM 9047 C CA . LYS B 1 479 ? 27.156 -2.861 -4.41 1 92.25 479 LYS B CA 1
ATOM 9048 C C . LYS B 1 479 ? 26.719 -4.32 -4.527 1 92.25 479 LYS B C 1
ATOM 9050 O O . LYS B 1 479 ? 27.547 -5.227 -4.449 1 92.25 479 LYS B O 1
ATOM 9055 N N . PRO B 1 480 ? 25.453 -4.527 -4.75 1 94.81 480 PRO B N 1
ATOM 9056 C CA . PRO B 1 480 ? 25 -5.902 -4.965 1 94.81 480 PRO B CA 1
ATOM 9057 C C . PRO B 1 480 ? 25.672 -6.566 -6.16 1 94.81 480 PRO B C 1
ATOM 9059 O O . PRO B 1 480 ? 26.125 -5.879 -7.078 1 94.81 480 PRO B O 1
ATOM 9062 N N . GLU B 1 481 ? 25.75 -7.883 -6.047 1 94.38 481 GLU B N 1
ATOM 9063 C CA . GLU B 1 481 ? 26.375 -8.648 -7.129 1 94.38 481 GLU B CA 1
ATOM 9064 C C . GLU B 1 481 ? 25.484 -8.656 -8.375 1 94.38 481 GLU B C 1
ATOM 9066 O O . GLU B 1 481 ? 24.312 -9.016 -8.305 1 94.38 481 GLU B O 1
ATOM 9071 N N . LEU B 1 482 ? 26.047 -8.258 -9.461 1 92.25 482 LEU B N 1
ATOM 9072 C CA . LEU B 1 482 ? 25.312 -8.203 -10.719 1 92.25 482 LEU B CA 1
ATOM 9073 C C . LEU B 1 482 ? 25.125 -9.602 -11.305 1 92.25 482 LEU B C 1
ATOM 9075 O O . LEU B 1 482 ? 26.094 -10.359 -11.422 1 92.25 482 LEU B O 1
ATOM 9079 N N . ILE B 1 483 ? 23.922 -9.945 -11.633 1 91.62 483 ILE B N 1
ATOM 9080 C CA . ILE B 1 483 ? 23.625 -11.219 -12.273 1 91.62 483 ILE B CA 1
ATOM 9081 C C . ILE B 1 483 ? 23.906 -11.125 -13.766 1 91.62 483 ILE B C 1
ATOM 9083 O O . ILE B 1 483 ? 23.359 -10.258 -14.453 1 91.62 483 ILE B O 1
ATOM 9087 N N . PRO B 1 484 ? 24.703 -11.953 -14.227 1 83.19 484 PRO B N 1
ATOM 9088 C CA . PRO B 1 484 ? 25.016 -11.914 -15.656 1 83.19 484 PRO B CA 1
ATOM 9089 C C . PRO B 1 484 ? 23.812 -12.297 -16.531 1 83.19 484 PRO B C 1
ATOM 9091 O O . PRO B 1 484 ? 22.938 -13.039 -16.078 1 83.19 484 PRO B O 1
ATOM 9094 N N . HIS B 1 485 ? 23.812 -11.75 -17.75 1 80.75 485 HIS B N 1
ATOM 9095 C CA . HIS B 1 485 ? 22.781 -12.141 -18.703 1 80.75 485 HIS B CA 1
ATOM 9096 C C . HIS B 1 485 ? 22.922 -13.609 -19.109 1 80.75 485 HIS B C 1
ATOM 9098 O O . HIS B 1 485 ? 24.047 -14.102 -19.266 1 80.75 485 HIS B O 1
ATOM 9104 N N . HIS B 1 486 ? 21.906 -14.281 -19.281 1 76.5 486 HIS B N 1
ATOM 9105 C CA . HIS B 1 486 ? 21.906 -15.719 -19.516 1 76.5 486 HIS B CA 1
ATOM 9106 C C . HIS B 1 486 ? 22.594 -16.062 -20.828 1 76.5 486 HIS B C 1
ATOM 9108 O O . HIS B 1 486 ? 23.062 -17.203 -21.016 1 76.5 486 HIS B O 1
ATOM 9114 N N . LYS B 1 487 ? 22.438 -15.141 -21.812 1 65 487 LYS B N 1
ATOM 9115 C CA . LYS B 1 487 ? 23.172 -15.375 -23.062 1 65 487 LYS B CA 1
ATOM 9116 C C . LYS B 1 487 ? 24.625 -14.953 -22.922 1 65 487 LYS B C 1
ATOM 9118 O O . LYS B 1 487 ? 25.391 -15.055 -23.891 1 65 487 LYS B O 1
ATOM 9123 N N . GLY B 1 488 ? 25.156 -14.773 -21.688 1 58.12 488 GLY B N 1
ATOM 9124 C CA . GLY B 1 488 ? 26.531 -14.547 -21.312 1 58.12 488 GLY B CA 1
ATOM 9125 C C . GLY B 1 488 ? 26.875 -13.078 -21.094 1 58.12 488 GLY B C 1
ATOM 9126 O O . GLY B 1 488 ? 27.922 -12.75 -20.531 1 58.12 488 GLY B O 1
ATOM 9127 N N . ARG B 1 489 ? 26.422 -12.031 -22.047 1 50.03 489 ARG B N 1
ATOM 9128 C CA . ARG B 1 489 ? 27.016 -10.703 -22.094 1 50.03 489 ARG B CA 1
ATOM 9129 C C . ARG B 1 489 ? 26.203 -9.719 -21.25 1 50.03 489 ARG B C 1
ATOM 9131 O O . ARG B 1 489 ? 25.062 -10 -20.875 1 50.03 489 ARG B O 1
ATOM 9138 N N . LYS B 1 490 ? 26.906 -8.703 -20.562 1 47.81 490 LYS B N 1
ATOM 9139 C CA . LYS B 1 490 ? 26.266 -7.488 -20.094 1 47.81 490 LYS B CA 1
ATOM 9140 C C . LYS B 1 490 ? 25.344 -6.898 -21.156 1 47.81 490 LYS B C 1
ATOM 9142 O O . LYS B 1 490 ? 25.703 -6.836 -22.328 1 47.81 490 LYS B O 1
ATOM 9147 N N . ARG B 1 491 ? 24.031 -6.832 -20.812 1 45.53 491 ARG B N 1
ATOM 9148 C CA . ARG B 1 491 ? 23.188 -6.219 -21.844 1 45.53 491 ARG B CA 1
ATOM 9149 C C . ARG B 1 491 ? 23.828 -4.949 -22.391 1 45.53 491 ARG B C 1
ATOM 9151 O O . ARG B 1 491 ? 24.359 -4.141 -21.625 1 45.53 491 ARG B O 1
ATOM 9158 N N . ILE B 1 492 ? 23.906 -4.781 -23.656 1 41.25 492 ILE B N 1
ATOM 9159 C CA . ILE B 1 492 ? 24.578 -3.713 -24.406 1 41.25 492 ILE B CA 1
ATOM 9160 C C . ILE B 1 492 ? 24.203 -2.359 -23.797 1 41.25 492 ILE B C 1
ATOM 9162 O O . ILE B 1 492 ? 25.062 -1.488 -23.641 1 41.25 492 ILE B O 1
ATOM 9166 N N . HIS B 1 493 ? 22.984 -2.273 -23.531 1 39.12 493 HIS B N 1
ATOM 9167 C CA . HIS B 1 493 ? 22.594 -0.929 -23.125 1 39.12 493 HIS B CA 1
ATOM 9168 C C . HIS B 1 493 ? 23.172 -0.581 -21.75 1 39.12 493 HIS B C 1
ATOM 9170 O O . HIS B 1 493 ? 23.453 0.585 -21.484 1 39.12 493 HIS B O 1
ATOM 9176 N N . LEU B 1 494 ? 23.328 -1.466 -20.922 1 47.16 494 LEU B N 1
ATOM 9177 C CA . LEU B 1 494 ? 23.984 -1.237 -19.641 1 47.16 494 LEU B CA 1
ATOM 9178 C C . LEU B 1 494 ? 25.484 -0.976 -19.844 1 47.16 494 LEU B C 1
ATOM 9180 O O . LEU B 1 494 ? 26.078 -0.187 -19.109 1 47.16 494 LEU B O 1
ATOM 9184 N N . GLU B 1 495 ? 25.938 -1.672 -20.844 1 41 495 GLU B N 1
ATOM 9185 C CA . GLU B 1 495 ? 27.281 -1.317 -21.297 1 41 495 GLU B CA 1
ATOM 9186 C C . GLU B 1 495 ? 27.328 0.105 -21.844 1 41 495 GLU B C 1
ATOM 9188 O O . GLU B 1 495 ? 28.281 0.841 -21.609 1 41 495 GLU B O 1
ATOM 9193 N N . LEU B 1 496 ? 26.25 0.441 -22.578 1 39.22 496 LEU B N 1
ATOM 9194 C CA . LEU B 1 496 ? 26.156 1.784 -23.141 1 39.22 496 LEU B CA 1
ATOM 9195 C C . LEU B 1 496 ? 25.844 2.807 -22.062 1 39.22 496 LEU B C 1
ATOM 9197 O O . LEU B 1 496 ? 26.344 3.936 -22.094 1 39.22 496 LEU B O 1
ATOM 9201 N N . LYS B 1 497 ? 24.922 2.5 -21.219 1 43.5 497 LYS B N 1
ATOM 9202 C CA . LYS B 1 497 ? 24.641 3.453 -20.141 1 43.5 497 LYS B CA 1
ATOM 9203 C C . LYS B 1 497 ? 25.922 3.867 -19.438 1 43.5 497 LYS B C 1
ATOM 9205 O O . LYS B 1 497 ? 26.109 5.043 -19.109 1 43.5 497 LYS B O 1
ATOM 9210 N N . ASP B 1 498 ? 26.75 2.951 -19.172 1 41.88 498 ASP B N 1
ATOM 9211 C CA . ASP B 1 498 ? 28.078 3.402 -18.75 1 41.88 498 ASP B CA 1
ATOM 9212 C C . ASP B 1 498 ? 28.734 4.262 -19.828 1 41.88 498 ASP B C 1
ATOM 9214 O O . ASP B 1 498 ? 29.438 5.223 -19.516 1 41.88 498 ASP B O 1
ATOM 9218 N N . SER B 1 499 ? 28.422 3.885 -21.172 1 34.72 499 SER B N 1
ATOM 9219 C CA . SER B 1 499 ? 28.875 4.699 -22.297 1 34.72 499 SER B CA 1
ATOM 9220 C C . SER B 1 499 ? 27.797 5.68 -22.734 1 34.72 499 SER B C 1
ATOM 9222 O O . SER B 1 499 ? 28.062 6.629 -23.469 1 34.72 499 SER B O 1
ATOM 9224 N N . PHE B 1 500 ? 26.531 5.402 -22.688 1 37.44 500 PHE B N 1
ATOM 9225 C CA . PHE B 1 500 ? 25.375 6.18 -23.109 1 37.44 500 PHE B CA 1
ATOM 9226 C C . PHE B 1 500 ? 25.203 7.422 -22.25 1 37.44 500 PHE B C 1
ATOM 9228 O O . PHE B 1 500 ? 24.344 8.258 -22.516 1 37.44 500 PHE B O 1
ATOM 9235 N N . GLN B 1 501 ? 25.656 7.668 -21.031 1 36.91 501 GLN B N 1
ATOM 9236 C CA . GLN B 1 501 ? 25.703 9.055 -20.594 1 36.91 501 GLN B CA 1
ATOM 9237 C C . GLN B 1 501 ? 26 9.992 -21.766 1 36.91 501 GLN B C 1
ATOM 9239 O O . GLN B 1 501 ? 25.797 11.203 -21.656 1 36.91 501 GLN B O 1
ATOM 9244 N N . LYS B 1 502 ? 26.578 9.383 -22.922 1 34.88 502 LYS B N 1
ATOM 9245 C CA . LYS B 1 502 ? 26.891 10.203 -24.094 1 34.88 502 LYS B CA 1
ATOM 9246 C C . LYS B 1 502 ? 25.797 10.094 -25.156 1 34.88 502 LYS B C 1
ATOM 9248 O O . LYS B 1 502 ? 25.906 10.656 -26.25 1 34.88 502 LYS B O 1
ATOM 9253 N N . VAL B 1 503 ? 24.906 9.102 -25.203 1 34.53 503 VAL B N 1
ATOM 9254 C CA . VAL B 1 503 ? 24.016 8.898 -26.344 1 34.53 503 VAL B CA 1
ATOM 9255 C C . VAL B 1 503 ? 22.984 10.016 -26.391 1 34.53 503 VAL B C 1
ATOM 9257 O O . VAL B 1 503 ? 22.453 10.438 -25.359 1 34.53 503 VAL B O 1
ATOM 9260 N N . GLY B 1 504 ? 22.734 10.617 -27.578 1 35.22 504 GLY B N 1
ATOM 9261 C CA . GLY B 1 504 ? 22.141 11.836 -28.109 1 35.22 504 GLY B CA 1
ATOM 9262 C C . GLY B 1 504 ? 20.656 11.938 -27.828 1 35.22 504 GLY B C 1
ATOM 9263 O O . GLY B 1 504 ? 20 10.938 -27.547 1 35.22 504 GLY B O 1
ATOM 9264 N N . THR B 1 505 ? 19.984 13.094 -27.781 1 41.59 505 THR B N 1
ATOM 9265 C CA . THR B 1 505 ? 18.688 13.734 -27.578 1 41.59 505 THR B CA 1
ATOM 9266 C C . THR B 1 505 ? 17.609 13.016 -28.375 1 41.59 505 THR B C 1
ATOM 9268 O O . THR B 1 505 ? 16.438 12.992 -27.969 1 41.59 505 THR B O 1
ATOM 9271 N N . ASP B 1 506 ? 18 12.305 -29.438 1 37.16 506 ASP B N 1
ATOM 9272 C CA . ASP B 1 506 ? 16.984 11.852 -30.391 1 37.16 506 ASP B CA 1
ATOM 9273 C C . ASP B 1 506 ? 16.344 10.547 -29.922 1 37.16 506 ASP B C 1
ATOM 9275 O O . ASP B 1 506 ? 15.133 10.352 -30.094 1 37.16 506 ASP B O 1
ATOM 9279 N N . LEU B 1 507 ? 17.109 9.594 -29.484 1 37.53 507 LEU B N 1
ATOM 9280 C CA . LEU B 1 507 ? 16.578 8.289 -29.094 1 37.53 507 LEU B CA 1
ATOM 9281 C C . LEU B 1 507 ? 15.742 8.398 -27.828 1 37.53 507 LEU B C 1
ATOM 9283 O O . LEU B 1 507 ? 14.727 7.711 -27.688 1 37.53 507 LEU B O 1
ATOM 9287 N N . LYS B 1 508 ? 16 9.414 -27.031 1 40.66 508 LYS B N 1
ATOM 9288 C CA . LYS B 1 508 ? 15.148 9.719 -25.891 1 40.66 508 LYS B CA 1
ATOM 9289 C C . LYS B 1 508 ? 13.734 10.078 -26.344 1 40.66 508 LYS B C 1
ATOM 9291 O O . LYS B 1 508 ? 12.758 9.633 -25.734 1 40.66 508 LYS B O 1
ATOM 9296 N N . GLN B 1 509 ? 13.688 10.719 -27.453 1 44.75 509 GLN B N 1
ATOM 9297 C CA . GLN B 1 509 ? 12.391 11.18 -27.938 1 44.75 509 GLN B CA 1
ATOM 9298 C C . GLN B 1 509 ? 11.539 10.008 -28.438 1 44.75 509 GLN B C 1
ATOM 9300 O O . GLN B 1 509 ? 10.328 9.977 -28.219 1 44.75 509 GLN B O 1
ATOM 9305 N N . LYS B 1 510 ? 12.109 9.062 -29.094 1 43.19 510 LYS B N 1
ATOM 9306 C CA . LYS B 1 510 ? 11.344 7.949 -29.641 1 43.19 510 LYS B CA 1
ATOM 9307 C C . LYS B 1 510 ? 10.867 7.016 -28.531 1 43.19 510 LYS B C 1
ATOM 9309 O O . LYS B 1 510 ? 9.75 6.496 -28.578 1 43.19 510 LYS B O 1
ATOM 9314 N N . LEU B 1 511 ? 11.656 6.902 -27.5 1 41 511 LEU B N 1
ATOM 9315 C CA . LEU B 1 511 ? 11.312 6.043 -26.375 1 41 511 LEU B CA 1
ATOM 9316 C C . LEU B 1 511 ? 10.227 6.684 -25.516 1 41 511 LEU B C 1
ATOM 9318 O O . LEU B 1 511 ? 9.289 6.004 -25.094 1 41 511 LEU B O 1
ATOM 9322 N N . VAL B 1 512 ? 10.305 7.988 -25.484 1 44.59 512 VAL B N 1
ATOM 9323 C CA . VAL B 1 512 ? 9.25 8.719 -24.781 1 44.59 512 VAL B CA 1
ATOM 9324 C C . VAL B 1 512 ? 7.93 8.57 -25.531 1 44.59 512 VAL B C 1
ATOM 9326 O O . VAL B 1 512 ? 6.875 8.391 -24.922 1 44.59 512 VAL B O 1
ATOM 9329 N N . SER B 1 513 ? 8.039 8.492 -26.812 1 46.78 513 SER B N 1
ATOM 9330 C CA . SER B 1 513 ? 6.809 8.344 -27.594 1 46.78 513 SER B CA 1
ATOM 9331 C C . SER B 1 513 ? 6.223 6.945 -27.438 1 46.78 513 SER B C 1
ATOM 9333 O O . SER B 1 513 ? 5.004 6.781 -27.359 1 46.78 513 SER B O 1
ATOM 9335 N N . SER B 1 514 ? 7.004 5.938 -27.391 1 43.5 514 SER B N 1
ATOM 9336 C CA . SER B 1 514 ? 6.512 4.574 -27.25 1 43.5 514 SER B CA 1
ATOM 9337 C C . SER B 1 514 ? 5.996 4.328 -25.828 1 43.5 514 SER B C 1
ATOM 9339 O O . SER B 1 514 ? 4.996 3.629 -25.641 1 43.5 514 SER B O 1
ATOM 9341 N N . LEU B 1 515 ? 6.609 4.949 -24.875 1 42.16 515 LEU B N 1
ATOM 9342 C CA . LEU B 1 515 ? 6.152 4.867 -23.484 1 42.16 515 LEU B CA 1
ATOM 9343 C C . LEU B 1 515 ? 4.84 5.625 -23.312 1 42.16 515 LEU B C 1
ATOM 9345 O O . LEU B 1 515 ? 3.961 5.184 -22.562 1 42.16 515 LEU B O 1
ATOM 9349 N N . LYS B 1 516 ? 4.699 6.637 -24.078 1 47.03 516 LYS B N 1
ATOM 9350 C CA . LYS B 1 516 ? 3.404 7.316 -24.109 1 47.03 516 LYS B CA 1
A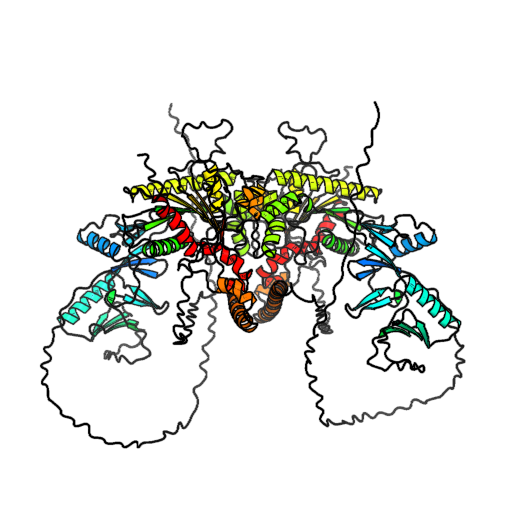TOM 9351 C C . LYS B 1 516 ? 2.312 6.383 -24.625 1 47.03 516 LYS B C 1
ATOM 9353 O O . LYS B 1 516 ? 1.204 6.359 -24.094 1 47.03 516 LYS B O 1
ATOM 9358 N N . ILE B 1 517 ? 2.639 5.535 -25.531 1 43.38 517 ILE B N 1
ATOM 9359 C CA . ILE B 1 517 ? 1.677 4.566 -26.047 1 43.38 517 ILE B CA 1
ATOM 9360 C C . ILE B 1 517 ? 1.416 3.49 -25 1 43.38 517 ILE B C 1
ATOM 9362 O O . ILE B 1 517 ? 0.268 3.109 -24.75 1 43.38 517 ILE B O 1
ATOM 9366 N N . ALA B 1 518 ? 2.484 3.053 -24.312 1 42 518 ALA B N 1
ATOM 9367 C CA . ALA B 1 518 ? 2.273 2.025 -23.297 1 42 518 ALA B CA 1
ATOM 9368 C C . ALA B 1 518 ? 1.548 2.596 -22.078 1 42 518 ALA B C 1
ATOM 9370 O O . ALA B 1 518 ? 0.653 1.953 -21.531 1 42 518 ALA B O 1
ATOM 9371 N N . MET B 1 519 ? 1.897 3.734 -21.766 1 43.97 519 MET B N 1
ATOM 9372 C CA . MET B 1 519 ? 1.171 4.43 -20.719 1 43.97 519 MET B CA 1
ATOM 9373 C C . MET B 1 519 ? -0.265 4.715 -21.141 1 43.97 519 MET B C 1
ATOM 9375 O O . MET B 1 519 ? -1.192 4.574 -20.344 1 43.97 519 MET B O 1
ATOM 9379 N N . ASP B 1 520 ? -0.451 5.012 -22.422 1 46.94 520 ASP B N 1
ATOM 9380 C CA . ASP B 1 520 ? -1.797 5.133 -22.969 1 46.94 520 ASP B CA 1
ATOM 9381 C C . ASP B 1 520 ? -2.514 3.783 -22.969 1 46.94 520 ASP B C 1
ATOM 9383 O O . ASP B 1 520 ? -3.717 3.715 -22.703 1 46.94 520 ASP B O 1
ATOM 9387 N N . SER B 1 521 ? -1.766 2.748 -23.188 1 42.72 521 SER B N 1
ATOM 9388 C CA . SER B 1 521 ? -2.361 1.419 -23.109 1 42.72 521 SER B CA 1
ATOM 9389 C C . SER B 1 521 ? -2.641 1.024 -21.656 1 42.72 521 SER B C 1
ATOM 9391 O O . SER B 1 521 ? -3.684 0.439 -21.359 1 42.72 521 SER B O 1
ATOM 9393 N N . PHE B 1 522 ? -1.665 1.282 -20.766 1 39.78 522 PHE B N 1
ATOM 9394 C CA . PHE B 1 522 ? -1.927 1.047 -19.359 1 39.78 522 PHE B CA 1
ATOM 9395 C C . PHE B 1 522 ? -3.09 1.904 -18.875 1 39.78 522 PHE B C 1
ATOM 9397 O O . PHE B 1 522 ? -3.967 1.42 -18.156 1 39.78 522 PHE B O 1
ATOM 9404 N N . TYR B 1 523 ? -3.086 3.08 -19.297 1 42.19 523 TYR B N 1
ATOM 9405 C CA . TYR B 1 523 ? -4.258 3.91 -19.047 1 42.19 523 TYR B CA 1
ATOM 9406 C C . TYR B 1 523 ? -5.473 3.381 -19.812 1 42.19 523 TYR B C 1
ATOM 9408 O O . TYR B 1 523 ? -6.602 3.457 -19.312 1 42.19 523 TYR B O 1
ATOM 9416 N N . GLY B 1 524 ? -5.246 2.916 -20.969 1 42.09 524 GLY B N 1
ATOM 9417 C CA . GLY B 1 524 ? -6.309 2.211 -21.672 1 42.09 524 GLY B CA 1
ATOM 9418 C C . GLY B 1 524 ? -6.75 0.943 -20.953 1 42.09 524 GLY B C 1
ATOM 9419 O O . GLY B 1 524 ? -7.945 0.671 -20.844 1 42.09 524 GLY B O 1
ATOM 9420 N N . LEU B 1 525 ? -5.789 0.23 -20.516 1 38.34 525 LEU B N 1
ATOM 9421 C CA . LEU B 1 525 ? -6.152 -0.968 -19.766 1 38.34 525 LEU B CA 1
ATOM 9422 C C . LEU B 1 525 ? -6.762 -0.603 -18.422 1 38.34 525 LEU B C 1
ATOM 9424 O O . LEU B 1 525 ? -7.746 -1.212 -17.984 1 38.34 525 LEU B O 1
ATOM 9428 N N . ALA B 1 526 ? -6.164 0.353 -17.781 1 37.97 526 ALA B N 1
ATOM 9429 C CA . ALA B 1 526 ? -6.848 0.851 -16.594 1 37.97 526 ALA B CA 1
ATOM 9430 C C . ALA B 1 526 ? -8.227 1.396 -16.953 1 37.97 526 ALA B C 1
ATOM 9432 O O . ALA B 1 526 ? -9.203 1.149 -16.234 1 37.97 526 ALA B O 1
ATOM 9433 N N . ARG B 1 527 ? -8.32 2.082 -18.031 1 39.53 527 ARG B N 1
ATOM 9434 C CA . ARG B 1 527 ? -9.617 2.506 -18.547 1 39.53 527 ARG B CA 1
ATOM 9435 C C . ARG B 1 527 ? -10.461 1.305 -18.969 1 39.53 527 ARG B C 1
ATOM 9437 O O . ARG B 1 527 ? -11.664 1.266 -18.719 1 39.53 527 ARG B O 1
ATOM 9444 N N . THR B 1 528 ? -9.836 0.421 -19.75 1 39.16 528 THR B N 1
ATOM 9445 C CA . THR B 1 528 ? -10.602 -0.755 -20.156 1 39.16 528 THR B CA 1
ATOM 9446 C C . THR B 1 528 ? -11 -1.588 -18.953 1 39.16 528 THR B C 1
ATOM 9448 O O . THR B 1 528 ? -12.102 -2.143 -18.906 1 39.16 528 THR B O 1
ATOM 9451 N N . TYR B 1 529 ? -10.102 -1.734 -18.016 1 34.34 529 TYR B N 1
ATOM 9452 C CA . TYR B 1 529 ? -10.547 -2.416 -16.797 1 34.34 529 TYR B CA 1
ATOM 9453 C C . TYR B 1 529 ? -11.68 -1.646 -16.125 1 34.34 529 TYR B C 1
ATOM 9455 O O . TYR B 1 529 ? -12.594 -2.246 -15.562 1 34.34 529 TYR B O 1
ATOM 9463 N N . LEU B 1 530 ? -11.68 -0.311 -16.156 1 32 530 LEU B N 1
ATOM 9464 C CA . LEU B 1 530 ? -12.797 0.468 -15.625 1 32 530 LEU B CA 1
ATOM 9465 C C . LEU B 1 530 ? -14.031 0.308 -16.5 1 32 530 LEU B C 1
ATOM 9467 O O . LEU B 1 530 ? -15.156 0.296 -16 1 32 530 LEU B O 1
ATOM 9471 N N . VAL B 1 531 ? -13.852 0.458 -17.797 1 32.78 531 VAL B N 1
ATOM 9472 C CA . VAL B 1 531 ? -15.023 0.37 -18.672 1 32.78 531 VAL B CA 1
ATOM 9473 C C . VAL B 1 531 ? -15.43 -1.092 -18.828 1 32.78 531 VAL B C 1
ATOM 9475 O O . VAL B 1 531 ? -16.625 -1.406 -18.875 1 32.78 531 VAL B O 1
ATOM 9478 N N . GLU B 1 532 ? -14.445 -1.97 -19.109 1 34.16 532 GLU B N 1
ATOM 9479 C CA . GLU B 1 532 ? -14.883 -3.262 -19.625 1 34.16 532 GLU B CA 1
ATOM 9480 C C . GLU B 1 532 ? -15.625 -4.059 -18.562 1 34.16 532 GLU B C 1
ATOM 9482 O O . GLU B 1 532 ? -16 -5.211 -18.781 1 34.16 532 GLU B O 1
ATOM 9487 N N . GLN B 1 533 ? -15.867 -3.684 -17.344 1 31.02 533 GLN B N 1
ATOM 9488 C CA . GLN B 1 533 ? -16.766 -4.684 -16.766 1 31.02 533 GLN B CA 1
ATOM 9489 C C . GLN B 1 533 ? -18.016 -4.855 -17.641 1 31.02 533 GLN B C 1
ATOM 9491 O O . GLN B 1 533 ? -18.875 -5.672 -17.328 1 31.02 533 GLN B O 1
ATOM 9496 N N . GLU B 1 534 ? -18.562 -3.814 -18.25 1 28.52 534 GLU B N 1
ATOM 9497 C CA . GLU B 1 534 ? -19.766 -4.34 -18.891 1 28.52 534 GLU B CA 1
ATOM 9498 C C . GLU B 1 534 ? -19.422 -5.398 -19.938 1 28.52 534 GLU B C 1
ATOM 9500 O O . GLU B 1 534 ? -20.016 -6.477 -19.953 1 28.52 534 GLU B O 1
ATOM 9505 N N . SER B 1 535 ? -19.266 -4.91 -21.344 1 26.7 535 SER B N 1
ATOM 9506 C CA . SER B 1 535 ? -19.469 -5.777 -22.5 1 26.7 535 SER B CA 1
ATOM 9507 C C . SER B 1 535 ? -18.406 -6.871 -22.578 1 26.7 535 SER B C 1
ATOM 9509 O O . SER B 1 535 ? -17.453 -6.859 -21.797 1 26.7 535 SER B O 1
ATOM 9511 N N . SER B 1 536 ? -18.234 -7.371 -24.016 1 24.2 536 SER B N 1
ATOM 9512 C CA . SER B 1 536 ? -17.594 -8.414 -24.812 1 24.2 536 SER B CA 1
ATOM 9513 C C . SER B 1 536 ? -16.078 -8.352 -24.703 1 24.2 536 SER B C 1
ATOM 9515 O O . SER B 1 536 ? -15.477 -7.301 -24.953 1 24.2 536 SER B O 1
ATOM 9517 N N . MET B 1 537 ? -15.406 -8.93 -23.734 1 24.7 537 MET B N 1
ATOM 9518 C CA . MET B 1 537 ? -13.984 -9.219 -23.891 1 24.7 537 MET B CA 1
ATOM 9519 C C . MET B 1 537 ? -13.648 -9.578 -25.328 1 24.7 537 MET B C 1
ATOM 9521 O O . MET B 1 537 ? -13.773 -10.734 -25.734 1 24.7 537 MET B O 1
ATOM 9525 N N . GLN B 1 538 ? -14.172 -8.789 -26.391 1 21.8 538 GLN B N 1
ATOM 9526 C CA . GLN B 1 538 ? -13.656 -9.078 -27.719 1 21.8 538 GLN B CA 1
ATOM 9527 C C . GLN B 1 538 ? -12.133 -9.18 -27.719 1 21.8 538 GLN B C 1
ATOM 9529 O O . GLN B 1 538 ? -11.469 -8.523 -26.906 1 21.8 538 GLN B O 1
ATOM 9534 N N . SER B 1 539 ? -11.586 -10.227 -28.578 1 21.84 539 SER B N 1
ATOM 9535 C CA . SER B 1 539 ? -10.305 -10.805 -28.984 1 21.84 539 SER B CA 1
ATOM 9536 C C . SER B 1 539 ? -9.352 -9.734 -29.5 1 21.84 539 SER B C 1
ATOM 9538 O O . SER B 1 539 ? -9.156 -9.609 -30.719 1 21.84 539 SER B O 1
ATOM 9540 N N . ASN B 1 540 ? -9.344 -8.508 -29.094 1 21.44 540 ASN B N 1
ATOM 9541 C CA . ASN B 1 540 ? -8.367 -7.699 -29.828 1 21.44 540 ASN B CA 1
ATOM 9542 C C . ASN B 1 540 ? -7.004 -8.383 -29.891 1 21.44 540 ASN B C 1
ATOM 9544 O O . ASN B 1 540 ? -6.34 -8.531 -28.859 1 21.44 540 ASN B O 1
ATOM 9548 N N . SER B 1 541 ? -6.84 -9.461 -30.812 1 20.62 541 SER B N 1
ATOM 9549 C CA . SER B 1 541 ? -5.637 -9.992 -31.438 1 20.62 541 SER B CA 1
ATOM 9550 C C . SER B 1 541 ? -4.742 -8.875 -31.969 1 20.62 541 SER B C 1
ATOM 9552 O O . SER B 1 541 ? -4.664 -8.656 -33.188 1 20.62 541 SER B O 1
ATOM 9554 N N . LEU B 1 542 ? -4.738 -7.691 -31.531 1 20.19 542 LEU B N 1
ATOM 9555 C CA . LEU B 1 542 ? -3.785 -6.867 -32.25 1 20.19 542 LEU B CA 1
ATOM 9556 C C . LEU B 1 542 ? -2.414 -7.535 -32.312 1 20.19 542 LEU B C 1
ATOM 9558 O O . LEU B 1 542 ? -1.701 -7.566 -31.297 1 20.19 542 LEU B O 1
ATOM 9562 N N . TYR B 1 543 ? -2.291 -8.75 -33.031 1 18.91 543 TYR B N 1
ATOM 9563 C CA . TYR B 1 543 ? -1.021 -9.203 -33.594 1 18.91 543 TYR B CA 1
ATOM 9564 C C . TYR B 1 543 ? -0.377 -8.109 -34.438 1 18.91 543 TYR B C 1
ATOM 9566 O O . TYR B 1 543 ? -0.861 -7.781 -35.5 1 18.91 543 TYR B O 1
ATOM 9574 N N . SER B 1 544 ? -0.17 -6.883 -33.938 1 21.03 544 SER B N 1
ATOM 9575 C CA . SER B 1 544 ? 0.668 -6.109 -34.875 1 21.03 544 SER B CA 1
ATOM 9576 C C . SER B 1 544 ? 1.778 -6.973 -35.469 1 21.03 544 SER B C 1
ATOM 9578 O O . SER B 1 544 ? 2.559 -7.582 -34.719 1 21.03 544 SER B O 1
ATOM 9580 N N . THR B 1 545 ? 1.506 -7.672 -36.562 1 19.59 545 THR B N 1
ATOM 9581 C CA . THR B 1 545 ? 2.475 -8.203 -37.531 1 19.59 545 THR B CA 1
ATOM 9582 C C . THR B 1 545 ? 3.508 -7.141 -37.906 1 19.59 545 THR B C 1
ATOM 9584 O O . THR B 1 545 ? 3.238 -6.27 -38.719 1 19.59 545 THR B O 1
ATOM 9587 N N . GLU B 1 546 ? 3.977 -6.242 -37.062 1 21.34 546 GLU B N 1
ATOM 9588 C CA . GLU B 1 546 ? 5.109 -5.523 -37.656 1 21.34 546 GLU B CA 1
ATOM 9589 C C . GLU B 1 546 ? 6.055 -6.477 -38.375 1 21.34 546 GLU B C 1
ATOM 9591 O O . GLU B 1 546 ? 6.324 -7.582 -37.906 1 21.34 546 GLU B O 1
ATOM 9596 N N . SER B 1 547 ? 6.035 -6.395 -39.75 1 20.73 547 SER B N 1
ATOM 9597 C CA . SER B 1 547 ? 7.023 -6.898 -40.719 1 20.73 547 SER B CA 1
ATOM 9598 C C . SER B 1 547 ? 8.43 -6.824 -40.125 1 20.73 547 SER B C 1
ATOM 9600 O O . SER B 1 547 ? 8.734 -5.922 -39.344 1 20.73 547 SER B O 1
ATOM 9602 N N . LYS B 1 548 ? 9.094 -7.984 -40.219 1 22.8 548 LYS B N 1
ATOM 9603 C CA . LYS B 1 548 ? 10.508 -8.227 -39.969 1 22.8 548 LYS B CA 1
ATOM 9604 C C . LYS B 1 548 ? 11.383 -7.156 -40.625 1 22.8 548 LYS B C 1
ATOM 9606 O O . LYS B 1 548 ? 11.359 -6.988 -41.844 1 22.8 548 LYS B O 1
ATOM 9611 N N . PRO B 1 549 ? 11.477 -5.867 -40.25 1 22.66 549 PRO B N 1
ATOM 9612 C CA . PRO B 1 549 ? 12.547 -5.246 -41.031 1 22.66 549 PRO B CA 1
ATOM 9613 C C . PRO B 1 549 ? 13.68 -6.219 -41.344 1 22.66 549 PRO B C 1
ATOM 9615 O O . PRO B 1 549 ? 13.977 -7.109 -40.562 1 22.66 549 PRO B O 1
ATOM 9618 N N . ASP B 1 550 ? 13.906 -6.504 -42.719 1 19.78 550 ASP B N 1
ATOM 9619 C CA . ASP B 1 550 ? 14.891 -7.395 -43.312 1 19.78 550 ASP B CA 1
ATOM 9620 C C . ASP B 1 550 ? 16.188 -7.41 -42.5 1 19.78 550 ASP B C 1
ATOM 9622 O O . ASP B 1 550 ? 16.328 -6.648 -41.562 1 19.78 550 ASP B O 1
ATOM 9626 N N . SER B 1 551 ? 17.391 -7.402 -43.406 1 19.59 551 SER B N 1
ATOM 9627 C CA . SER B 1 551 ? 18.781 -7.867 -43.438 1 19.59 551 SER B CA 1
ATOM 9628 C C . SER B 1 551 ? 19.672 -6.996 -42.562 1 19.59 551 SER B C 1
ATOM 9630 O O . SER B 1 551 ? 20.75 -6.578 -42.969 1 19.59 551 SER B O 1
ATOM 9632 N N . ALA B 1 552 ? 19.281 -6.051 -41.906 1 20.88 552 ALA B N 1
ATOM 9633 C CA . ALA B 1 552 ? 20.516 -5.391 -41.531 1 20.88 552 ALA B CA 1
ATOM 9634 C C . ALA B 1 552 ? 21.547 -6.406 -41.031 1 20.88 552 ALA B C 1
ATOM 9636 O O . ALA B 1 552 ? 21.234 -7.285 -40.25 1 20.88 552 ALA B O 1
ATOM 9637 N N . THR B 1 553 ? 22.641 -6.676 -41.844 1 19.61 553 THR B N 1
ATOM 9638 C CA . THR B 1 553 ? 23.891 -7.414 -41.75 1 19.61 553 THR B CA 1
ATOM 9639 C C . THR B 1 553 ? 24.375 -7.523 -40.312 1 19.61 553 THR B C 1
ATOM 9641 O O . THR B 1 553 ? 24.047 -6.688 -39.469 1 19.61 553 THR B O 1
ATOM 9644 N N . ASP B 1 554 ? 25.109 -8.688 -40.094 1 21.23 554 ASP B N 1
ATOM 9645 C CA . ASP B 1 554 ? 25.875 -9.406 -39.094 1 21.23 554 ASP B CA 1
ATOM 9646 C C . ASP B 1 554 ? 26.891 -8.484 -38.406 1 21.23 554 ASP B C 1
ATOM 9648 O O . ASP B 1 554 ? 28.078 -8.508 -38.75 1 21.23 554 ASP B O 1
ATOM 9652 N N . LEU B 1 555 ? 26.703 -7.164 -38.344 1 20.22 555 LEU B N 1
ATOM 9653 C CA . LEU B 1 555 ? 27.922 -6.602 -37.75 1 20.22 555 LEU B CA 1
ATOM 9654 C C . LEU B 1 555 ? 28.266 -7.312 -36.469 1 20.22 555 LEU B C 1
ATOM 9656 O O . LEU B 1 555 ? 27.719 -6.996 -35.406 1 20.22 555 LEU B O 1
ATOM 9660 N N . ASN B 1 556 ? 28.266 -8.68 -36.594 1 22 556 ASN B N 1
ATOM 9661 C CA . ASN B 1 556 ? 28.969 -9.57 -35.656 1 22 556 ASN B CA 1
ATOM 9662 C C . ASN B 1 556 ? 30.344 -9.031 -35.312 1 22 556 ASN B C 1
ATOM 9664 O O . ASN B 1 556 ? 31.344 -9.445 -35.875 1 22 556 ASN B O 1
ATOM 9668 N N . ARG B 1 557 ? 30.578 -7.703 -35.375 1 22.77 557 ARG B N 1
ATOM 9669 C CA . ARG B 1 557 ? 31.969 -7.555 -34.969 1 22.77 557 ARG B CA 1
ATOM 9670 C C . ARG B 1 557 ? 32.281 -8.383 -33.719 1 22.77 557 ARG B C 1
ATOM 9672 O O . ARG B 1 557 ? 31.484 -8.414 -32.781 1 22.77 557 ARG B O 1
ATOM 9679 N N . GLU B 1 558 ? 33.031 -9.438 -33.969 1 22.14 558 GLU B N 1
ATOM 9680 C CA . GLU B 1 558 ? 33.812 -10.289 -33.062 1 22.14 558 GLU B CA 1
ATOM 9681 C C . GLU B 1 558 ? 34.406 -9.477 -31.891 1 22.14 558 GLU B C 1
ATOM 9683 O O . GLU B 1 558 ? 35.438 -8.828 -32.031 1 22.14 558 GLU B O 1
ATOM 9688 N N . ILE B 1 559 ? 33.719 -8.469 -31.453 1 25.44 559 ILE B N 1
ATOM 9689 C CA . ILE B 1 559 ? 34.625 -7.914 -30.469 1 25.44 559 ILE B CA 1
ATOM 9690 C C . ILE B 1 559 ? 35.125 -9.023 -29.531 1 25.44 559 ILE B C 1
ATOM 9692 O O . ILE B 1 559 ? 34.312 -9.797 -29 1 25.44 559 ILE B O 1
ATOM 9696 N N . GLN B 1 560 ? 36.312 -9.477 -29.766 1 24.02 560 GLN B N 1
ATOM 9697 C CA . GLN B 1 560 ? 37.156 -10.367 -28.984 1 24.02 560 GLN B CA 1
ATOM 9698 C C . GLN B 1 560 ? 36.875 -10.234 -27.484 1 24.02 560 GLN B C 1
ATOM 9700 O O . GLN B 1 560 ? 36.594 -9.141 -27 1 24.02 560 GLN B O 1
ATOM 9705 N N . ASN B 1 561 ? 36.406 -11.281 -26.938 1 26.75 561 ASN B N 1
ATOM 9706 C CA . ASN B 1 561 ? 36.312 -11.719 -25.547 1 26.75 561 ASN B CA 1
ATOM 9707 C C . ASN B 1 561 ? 37.469 -11.133 -24.719 1 26.75 561 ASN B C 1
ATOM 9709 O O . ASN B 1 561 ? 38.562 -11.672 -24.703 1 26.75 561 ASN B O 1
ATOM 9713 N N . GLU B 1 562 ? 37.781 -9.844 -24.906 1 27.61 562 GLU B N 1
ATOM 9714 C CA . GLU B 1 562 ? 38.844 -9.711 -23.922 1 27.61 562 GLU B CA 1
ATOM 9715 C C . GLU B 1 562 ? 38.406 -10.266 -22.562 1 27.61 562 GLU B C 1
ATOM 9717 O O . GLU B 1 562 ? 37.281 -10.102 -22.156 1 27.61 562 GLU B O 1
ATOM 9722 N N . PRO B 1 563 ? 39.031 -11.359 -22.156 1 28.33 563 PRO B N 1
ATOM 9723 C CA . PRO B 1 563 ? 38.812 -11.891 -20.812 1 28.33 563 PRO B CA 1
ATOM 9724 C C . PRO B 1 563 ? 38.531 -10.797 -19.797 1 28.33 563 PRO B C 1
ATOM 9726 O O . PRO B 1 563 ? 39.219 -9.781 -19.75 1 28.33 563 PRO B O 1
ATOM 9729 N N . ILE B 1 564 ? 37.312 -10.367 -19.75 1 29.98 564 ILE B N 1
ATOM 9730 C CA . ILE B 1 564 ? 37.094 -9.508 -18.578 1 29.98 564 ILE B CA 1
ATOM 9731 C C . ILE B 1 564 ? 38.062 -9.938 -17.453 1 29.98 564 ILE B C 1
ATOM 9733 O O . ILE B 1 564 ? 38.062 -11.102 -17.062 1 29.98 564 ILE B O 1
ATOM 9737 N N . GLU B 1 565 ? 39.188 -9.391 -17.438 1 29.83 565 GLU B N 1
ATOM 9738 C CA . GLU B 1 565 ? 40.156 -9.555 -16.359 1 29.83 565 GLU B CA 1
ATOM 9739 C C . GLU B 1 565 ? 39.438 -9.805 -15.023 1 29.83 565 GLU B C 1
ATOM 9741 O O . GLU B 1 565 ? 38.375 -9.227 -14.758 1 29.83 565 GLU B O 1
ATOM 9746 N N . SER B 1 566 ? 39.5 -11.062 -14.555 1 29.8 566 SER B N 1
ATOM 9747 C CA . SER B 1 566 ? 39.25 -11.422 -13.156 1 29.8 566 SER B CA 1
ATOM 9748 C C . SER B 1 566 ? 39.5 -10.234 -12.234 1 29.8 566 SER B C 1
ATOM 9750 O O . SER B 1 566 ? 40.625 -9.734 -12.141 1 29.8 566 SER B O 1
ATOM 9752 N N . CYS B 1 567 ? 38.719 -9.227 -12.375 1 29.27 567 CYS B N 1
ATOM 9753 C CA . CYS B 1 567 ? 38.969 -8.266 -11.312 1 29.27 567 CYS B CA 1
ATOM 9754 C C . CYS B 1 567 ? 39.625 -8.945 -10.109 1 29.27 567 CYS B C 1
ATOM 9756 O O . CYS B 1 567 ? 39.406 -10.133 -9.859 1 29.27 567 CYS B O 1
ATOM 9758 N N . ASP B 1 568 ? 40.688 -8.438 -9.68 1 32.22 568 ASP B N 1
ATOM 9759 C CA . ASP B 1 568 ? 41.469 -8.844 -8.5 1 32.22 568 ASP B CA 1
ATOM 9760 C C . ASP B 1 568 ? 40.531 -9.469 -7.449 1 32.22 568 ASP B C 1
ATOM 9762 O O . ASP B 1 568 ? 39.5 -8.914 -7.117 1 32.22 568 ASP B O 1
ATOM 9766 N N . VAL B 1 569 ? 40.406 -10.734 -7.391 1 36.31 569 VAL B N 1
ATOM 9767 C CA . VAL B 1 569 ? 39.938 -11.414 -6.184 1 36.31 569 VAL B CA 1
ATOM 9768 C C . VAL B 1 569 ? 40.25 -10.555 -4.961 1 36.31 569 VAL B C 1
ATOM 9770 O O . VAL B 1 569 ? 41.375 -10.617 -4.414 1 36.31 569 VAL B O 1
ATOM 9773 N N . GLN B 1 570 ? 40.219 -9.344 -5.016 1 38.5 570 GLN B N 1
ATOM 9774 C CA . GLN B 1 570 ? 40.344 -8.664 -3.73 1 38.5 570 GLN B CA 1
ATOM 9775 C C . GLN B 1 570 ? 39.625 -9.438 -2.627 1 38.5 570 GLN B C 1
ATOM 9777 O O . GLN B 1 570 ? 38.656 -10.125 -2.887 1 38.5 570 GLN B O 1
ATOM 9782 N N . SER B 1 571 ? 40.125 -9.742 -1.535 1 50.06 571 SER B N 1
ATOM 9783 C CA . SER B 1 571 ? 39.75 -10.422 -0.304 1 50.06 571 SER B CA 1
ATOM 9784 C C . SER B 1 571 ? 38.281 -10.164 0.03 1 50.06 571 SER B C 1
ATOM 9786 O O . SER B 1 571 ? 37.906 -9.039 0.388 1 50.06 571 SER B O 1
ATOM 9788 N N . MET B 1 572 ? 37.375 -10.695 -0.761 1 62.22 572 MET B N 1
ATOM 9789 C CA . MET B 1 572 ? 35.969 -10.531 -0.426 1 62.22 572 MET B CA 1
ATOM 9790 C C . MET B 1 572 ? 35.75 -10.688 1.075 1 62.22 572 MET B C 1
ATOM 9792 O O . MET B 1 572 ? 36.219 -11.641 1.684 1 62.22 572 MET B O 1
ATOM 9796 N N . PRO B 1 573 ? 35.312 -9.656 1.625 1 74.88 573 PRO B N 1
ATOM 9797 C CA . PRO B 1 573 ? 35.062 -9.766 3.061 1 74.88 573 PRO B CA 1
ATOM 9798 C C . PRO B 1 573 ? 34.094 -10.914 3.391 1 74.88 573 PRO B C 1
ATOM 9800 O O . PRO B 1 573 ? 33.281 -11.312 2.543 1 74.88 573 PRO B O 1
ATOM 9803 N N . ASN B 1 574 ? 34.5 -11.672 4.332 1 84.06 574 ASN B N 1
ATOM 9804 C CA . ASN B 1 574 ? 33.562 -12.656 4.887 1 84.06 574 ASN B CA 1
ATOM 9805 C C . ASN B 1 574 ? 32.219 -12.023 5.219 1 84.06 574 ASN B C 1
ATOM 9807 O O . ASN B 1 574 ? 32.125 -11.18 6.117 1 84.06 574 ASN B O 1
ATOM 9811 N N . LEU B 1 575 ? 31.172 -12.414 4.391 1 90.56 575 LEU B N 1
ATOM 9812 C CA . LEU B 1 575 ? 29.875 -11.742 4.504 1 90.56 575 LEU B CA 1
ATOM 9813 C C . LEU B 1 575 ? 28.984 -12.445 5.523 1 90.56 575 LEU B C 1
ATOM 9815 O O . LEU B 1 575 ? 27.766 -12.234 5.539 1 90.56 575 LEU B O 1
ATOM 9819 N N . GLY B 1 576 ? 29.594 -13.398 6.309 1 91.81 576 GLY B N 1
ATOM 9820 C CA . GLY B 1 576 ? 28.828 -14.039 7.363 1 91.81 576 GLY B CA 1
ATOM 9821 C C . GLY B 1 576 ? 28.422 -15.461 7.023 1 91.81 576 GLY B C 1
ATOM 9822 O O . GLY B 1 576 ? 28.656 -15.93 5.906 1 91.81 576 GLY B O 1
ATOM 9823 N N . LEU B 1 577 ? 27.75 -16.141 7.871 1 94.75 577 LEU B N 1
ATOM 9824 C CA . LEU B 1 577 ? 27.516 -17.578 7.77 1 94.75 577 LEU B CA 1
ATOM 9825 C C . LEU B 1 577 ? 26.172 -17.859 7.109 1 94.75 577 LEU B C 1
ATOM 9827 O O . LEU B 1 577 ? 25.859 -19.016 6.785 1 94.75 577 LEU B O 1
ATOM 9831 N N . LEU B 1 578 ? 25.375 -16.812 6.855 1 96.25 578 LEU B N 1
ATOM 9832 C CA . LEU B 1 578 ? 24.031 -17.016 6.297 1 96.25 578 LEU B CA 1
ATOM 9833 C C . LEU B 1 578 ? 24.109 -17.656 4.922 1 96.25 578 LEU B C 1
ATOM 9835 O O . LEU B 1 578 ? 23.266 -18.469 4.562 1 96.25 578 LEU B O 1
ATOM 9839 N N . ASN B 1 579 ? 25.094 -17.266 4.117 1 96.5 579 ASN B N 1
ATOM 9840 C CA . ASN B 1 579 ? 25.344 -17.859 2.812 1 96.5 579 ASN B CA 1
ATOM 9841 C C . ASN B 1 579 ? 26.781 -18.375 2.709 1 96.5 579 ASN B C 1
ATOM 9843 O O . ASN B 1 579 ? 27.469 -18.125 1.719 1 96.5 579 ASN B O 1
ATOM 9847 N N . ARG B 1 580 ? 27.25 -18.953 3.695 1 93.12 580 ARG B N 1
ATOM 9848 C CA . ARG B 1 580 ? 28.547 -19.625 3.73 1 93.12 580 ARG B CA 1
ATOM 9849 C C . ARG B 1 580 ? 29.672 -18.656 3.391 1 93.12 580 ARG B C 1
ATOM 9851 O O . ARG B 1 580 ? 30.594 -19.016 2.66 1 93.12 580 ARG B O 1
ATOM 9858 N N . GLY B 1 581 ? 29.5 -17.469 3.779 1 92.81 581 GLY B N 1
ATOM 9859 C CA . GLY B 1 581 ? 30.547 -16.469 3.588 1 92.81 581 GLY B CA 1
ATOM 9860 C C . GLY B 1 581 ? 30.484 -15.797 2.225 1 92.81 581 GLY B C 1
ATOM 9861 O O . GLY B 1 581 ? 31.25 -14.875 1.943 1 92.81 581 GLY B O 1
ATOM 9862 N N . ARG B 1 582 ? 29.562 -16.172 1.417 1 94.44 582 ARG B N 1
ATOM 9863 C CA . ARG B 1 582 ? 29.438 -15.648 0.059 1 94.44 582 ARG B CA 1
ATOM 9864 C C . ARG B 1 582 ? 28.484 -14.453 0.018 1 94.44 582 ARG B C 1
ATOM 9866 O O . ARG B 1 582 ? 27.891 -14.086 1.038 1 94.44 582 ARG B O 1
ATOM 9873 N N . ARG B 1 583 ? 28.422 -13.828 -1.159 1 95.44 583 ARG B N 1
ATOM 9874 C CA . ARG B 1 583 ? 27.5 -12.719 -1.379 1 95.44 583 ARG B CA 1
ATOM 9875 C C . ARG B 1 583 ? 26.047 -13.164 -1.184 1 95.44 583 ARG B C 1
ATOM 9877 O O . ARG B 1 583 ? 25.703 -14.32 -1.44 1 95.44 583 ARG B O 1
ATOM 9884 N N . LEU B 1 584 ? 25.266 -12.242 -0.751 1 97.44 584 LEU B N 1
ATOM 9885 C CA . LEU B 1 584 ? 23.859 -12.531 -0.509 1 97.44 584 LEU B CA 1
ATOM 9886 C C . LEU B 1 584 ? 22.969 -11.75 -1.47 1 97.44 584 LEU B C 1
ATOM 9888 O O . LEU B 1 584 ? 21.953 -12.266 -1.945 1 97.44 584 LEU B O 1
ATOM 9892 N N . ASP B 1 585 ? 23.328 -10.492 -1.757 1 97.94 585 ASP B N 1
ATOM 9893 C CA . ASP B 1 585 ? 22.531 -9.602 -2.582 1 97.94 585 ASP B CA 1
ATOM 9894 C C . ASP B 1 585 ? 22.906 -9.719 -4.055 1 97.94 585 ASP B C 1
ATOM 9896 O O . ASP B 1 585 ? 24.031 -9.383 -4.441 1 97.94 585 ASP B O 1
ATOM 9900 N N . TYR B 1 586 ? 21.953 -10.141 -4.855 1 97.56 586 TYR B N 1
ATOM 9901 C CA . TYR B 1 586 ? 22.109 -10.281 -6.301 1 97.56 586 TYR B CA 1
ATOM 9902 C C . TYR B 1 586 ? 21.109 -9.414 -7.051 1 97.56 586 TYR B C 1
ATOM 9904 O O . TYR B 1 586 ? 19.906 -9.469 -6.77 1 97.56 586 TYR B O 1
ATOM 9912 N N . VAL B 1 587 ? 21.578 -8.625 -8.016 1 95.81 587 VAL B N 1
ATOM 9913 C CA . VAL B 1 587 ? 20.688 -7.676 -8.688 1 95.81 587 VAL B CA 1
ATOM 9914 C C . VAL B 1 587 ? 20.609 -8.008 -10.172 1 95.81 587 VAL B C 1
ATOM 9916 O O . VAL B 1 587 ? 21.625 -8.328 -10.797 1 95.81 587 VAL B O 1
ATOM 9919 N N . LEU B 1 588 ? 19.375 -8.023 -10.695 1 92.5 588 LEU B N 1
ATOM 9920 C CA . LEU B 1 588 ? 19.141 -8.234 -12.125 1 92.5 588 LEU B CA 1
ATOM 9921 C C . LEU B 1 588 ? 19.562 -7.008 -12.93 1 92.5 588 LEU B C 1
ATOM 9923 O O . LEU B 1 588 ? 19.578 -5.891 -12.398 1 92.5 588 LEU B O 1
ATOM 9927 N N . GLN B 1 589 ? 19.859 -7.23 -14.133 1 83.5 589 GLN B N 1
ATOM 9928 C CA . GLN B 1 589 ? 20.219 -6.129 -15.023 1 83.5 589 GLN B CA 1
ATOM 9929 C C . GLN B 1 589 ? 18.969 -5.438 -15.555 1 83.5 589 GLN B C 1
ATOM 9931 O O . GLN B 1 589 ? 17.969 -6.09 -15.852 1 83.5 589 GLN B O 1
ATOM 9936 N N . GLU B 1 590 ? 19.016 -4.113 -15.555 1 76.31 590 GLU B N 1
ATOM 9937 C CA . GLU B 1 590 ? 17.891 -3.365 -16.078 1 76.31 590 GLU B CA 1
ATOM 9938 C C . GLU B 1 590 ? 17.781 -3.516 -17.594 1 76.31 590 GLU B C 1
ATOM 9940 O O . GLU B 1 590 ? 18.797 -3.641 -18.281 1 76.31 590 GLU B O 1
ATOM 9945 N N . ARG B 1 591 ? 16.453 -3.508 -18.031 1 65.62 591 ARG B N 1
ATOM 9946 C CA . ARG B 1 591 ? 16.234 -3.469 -19.469 1 65.62 591 ARG B CA 1
ATOM 9947 C C . ARG B 1 591 ? 16.312 -2.041 -20 1 65.62 591 ARG B C 1
ATOM 9949 O O . ARG B 1 591 ? 16.016 -1.089 -19.281 1 65.62 591 ARG B O 1
ATOM 9956 N N . PRO B 1 592 ? 16.781 -1.892 -21.125 1 57.56 592 PRO B N 1
ATOM 9957 C CA . PRO B 1 592 ? 16.922 -0.54 -21.672 1 57.56 592 PRO B CA 1
ATOM 9958 C C . PRO B 1 592 ? 15.625 0.272 -21.578 1 57.56 592 PRO B C 1
ATOM 9960 O O . PRO B 1 592 ? 15.664 1.466 -21.266 1 57.56 592 PRO B O 1
ATOM 9963 N N . ILE B 1 593 ? 14.57 -0.379 -21.781 1 55.25 593 ILE B N 1
ATOM 9964 C CA . ILE B 1 593 ? 13.305 0.346 -21.844 1 55.25 593 ILE B CA 1
ATOM 9965 C C . ILE B 1 593 ? 12.906 0.817 -20.453 1 55.25 593 ILE B C 1
ATOM 9967 O O . ILE B 1 593 ? 12.273 1.863 -20.297 1 55.25 593 ILE B O 1
ATOM 9971 N N . GLU B 1 594 ? 13.297 0.145 -19.547 1 65.06 594 GLU B N 1
ATOM 9972 C CA . GLU B 1 594 ? 12.883 0.433 -18.188 1 65.06 594 GLU B CA 1
ATOM 9973 C C . GLU B 1 594 ? 13.578 1.687 -17.641 1 65.06 594 GLU B C 1
ATOM 9975 O O . GLU B 1 594 ? 13.07 2.336 -16.734 1 65.06 594 GLU B O 1
ATOM 9980 N N . ILE B 1 595 ? 14.578 2.002 -18.266 1 49.44 595 ILE B N 1
ATOM 9981 C CA . ILE B 1 595 ? 15.367 3.143 -17.812 1 49.44 595 ILE B CA 1
ATOM 9982 C C . ILE B 1 595 ? 14.625 4.438 -18.125 1 49.44 595 ILE B C 1
ATOM 9984 O O . ILE B 1 595 ? 14.742 5.422 -17.391 1 49.44 595 ILE B O 1
ATOM 9988 N N . PHE B 1 596 ? 13.797 4.215 -19.094 1 50.28 596 PHE B N 1
ATOM 9989 C CA . PHE B 1 596 ? 13.133 5.434 -19.547 1 50.28 596 PHE B CA 1
ATOM 9990 C C . PHE B 1 596 ? 12.047 5.855 -18.562 1 50.28 596 PHE B C 1
ATOM 9992 O O . PHE B 1 596 ? 11.766 7.047 -18.406 1 50.28 596 PHE B O 1
ATOM 9999 N N . ASN B 1 597 ? 11.414 4.949 -18.078 1 61.84 597 ASN B N 1
ATOM 10000 C CA . ASN B 1 597 ? 10.469 5.32 -17.031 1 61.84 597 ASN B CA 1
ATOM 10001 C C . ASN B 1 597 ? 10.508 4.328 -15.867 1 61.84 597 ASN B C 1
ATOM 10003 O O . ASN B 1 597 ? 9.711 3.387 -15.828 1 61.84 597 ASN B O 1
ATOM 10007 N N . GLU B 1 598 ? 11.305 4.625 -15.055 1 66.31 598 GLU B N 1
ATOM 10008 C CA . GLU B 1 598 ? 11.586 3.732 -13.93 1 66.31 598 GLU B CA 1
ATOM 10009 C C . GLU B 1 598 ? 10.367 3.57 -13.031 1 66.31 598 GLU B C 1
ATOM 10011 O O . GLU B 1 598 ? 10.125 2.49 -12.492 1 66.31 598 GLU B O 1
ATOM 10016 N N . TYR B 1 599 ? 9.562 4.477 -13.008 1 64.19 599 TYR B N 1
ATOM 10017 C CA . TYR B 1 599 ? 8.461 4.43 -12.047 1 64.19 599 TYR B CA 1
ATOM 10018 C C . TYR B 1 599 ? 7.273 3.66 -12.609 1 64.19 599 TYR B C 1
ATOM 10020 O O . TYR B 1 599 ? 6.578 2.955 -11.875 1 64.19 599 TYR B O 1
ATOM 10028 N N . VAL B 1 600 ? 7.094 3.785 -13.922 1 61.38 600 VAL B N 1
ATOM 10029 C CA . VAL B 1 600 ? 6.008 3.041 -14.555 1 61.38 600 VAL B CA 1
ATOM 10030 C C . VAL B 1 600 ? 6.297 1.543 -14.477 1 61.38 600 VAL B C 1
ATOM 10032 O O . VAL B 1 600 ? 5.387 0.74 -14.258 1 61.38 600 VAL B O 1
ATOM 10035 N N . PHE B 1 601 ? 7.504 1.256 -14.438 1 68.5 601 PHE B N 1
ATOM 10036 C CA . PHE B 1 601 ? 7.875 -0.153 -14.5 1 68.5 601 PHE B CA 1
ATOM 10037 C C . PHE B 1 601 ? 8.062 -0.727 -13.102 1 68.5 601 PHE B C 1
ATOM 10039 O O . PHE B 1 601 ? 8.266 -1.933 -12.938 1 68.5 601 PHE B O 1
ATOM 10046 N N . ALA B 1 602 ? 7.898 0.106 -12.156 1 75.06 602 ALA B N 1
ATOM 10047 C CA . ALA B 1 602 ? 8.172 -0.332 -10.789 1 75.06 602 ALA B CA 1
ATOM 10048 C C . ALA B 1 602 ? 7.207 -1.438 -10.367 1 75.06 602 ALA B C 1
ATOM 10050 O O . ALA B 1 602 ? 7.625 -2.451 -9.805 1 75.06 602 ALA B O 1
ATOM 10051 N N . ILE B 1 603 ? 6.02 -1.311 -10.719 1 75.69 603 ILE B N 1
ATOM 10052 C CA . ILE B 1 603 ? 5.027 -2.297 -10.305 1 75.69 603 ILE B CA 1
ATOM 10053 C C . ILE B 1 603 ? 5.227 -3.592 -11.086 1 75.69 603 ILE B C 1
ATOM 10055 O O . ILE B 1 603 ? 5.168 -4.684 -10.516 1 75.69 603 ILE B O 1
ATOM 10059 N N . ALA B 1 604 ? 5.566 -3.455 -12.297 1 78.19 604 ALA B N 1
ATOM 10060 C CA . ALA B 1 604 ? 5.785 -4.625 -13.141 1 78.19 604 ALA B CA 1
ATOM 10061 C C . ALA B 1 604 ? 7.055 -5.367 -12.734 1 78.19 604 ALA B C 1
ATOM 10063 O O . ALA B 1 604 ? 7.125 -6.594 -12.844 1 78.19 604 ALA B O 1
ATOM 10064 N N . SER B 1 605 ? 7.957 -4.641 -12.258 1 87.69 605 SER B N 1
ATOM 10065 C CA . SER B 1 605 ? 9.25 -5.23 -11.914 1 87.69 605 SER B CA 1
ATOM 10066 C C . SER B 1 605 ? 9.133 -6.18 -10.727 1 87.69 605 SER B C 1
ATOM 10068 O O . SER B 1 605 ? 9.953 -7.086 -10.562 1 87.69 605 SER B O 1
ATOM 10070 N N . HIS B 1 606 ? 8.109 -5.984 -9.953 1 90.75 606 HIS B N 1
ATOM 10071 C CA . HIS B 1 606 ? 7.961 -6.84 -8.781 1 90.75 606 HIS B CA 1
ATOM 10072 C C . HIS B 1 606 ? 7.465 -8.227 -9.172 1 90.75 606 HIS B C 1
ATOM 10074 O O . HIS B 1 606 ? 7.527 -9.164 -8.375 1 90.75 606 HIS B O 1
ATOM 10080 N N . SER B 1 607 ? 7.086 -8.414 -10.391 1 88.06 607 SER B N 1
ATOM 10081 C CA . SER B 1 607 ? 6.586 -9.719 -10.82 1 88.06 607 SER B CA 1
ATOM 10082 C C . SER B 1 607 ? 7.465 -10.305 -11.922 1 88.06 607 SER B C 1
ATOM 10084 O O . SER B 1 607 ? 7.121 -11.328 -12.516 1 88.06 607 SER B O 1
ATOM 10086 N N . CYS B 1 608 ? 8.539 -9.805 -12.148 1 88.81 608 CYS B N 1
ATOM 10087 C CA . CYS B 1 608 ? 9.328 -10.172 -13.32 1 88.81 608 CYS B CA 1
ATOM 10088 C C . CYS B 1 608 ? 10.086 -11.469 -13.078 1 88.81 608 CYS B C 1
ATOM 10090 O O . CYS B 1 608 ? 10.555 -12.109 -14.023 1 88.81 608 CYS B O 1
ATOM 10092 N N . TYR B 1 609 ? 10.195 -11.898 -11.867 1 93.19 609 TYR B N 1
ATOM 10093 C CA . TYR B 1 609 ? 11.109 -12.969 -11.492 1 93.19 609 TYR B CA 1
ATOM 10094 C C . TYR B 1 609 ? 10.664 -14.297 -12.078 1 93.19 609 TYR B C 1
ATOM 10096 O O . TYR B 1 609 ? 11.492 -15.164 -12.367 1 93.19 609 TYR B O 1
ATOM 10104 N N . TRP B 1 610 ? 9.391 -14.453 -12.305 1 89.19 610 TRP B N 1
ATOM 10105 C CA . TRP B 1 610 ? 8.805 -15.703 -12.789 1 89.19 610 TRP B CA 1
ATOM 10106 C C . TRP B 1 610 ? 9.266 -16 -14.211 1 89.19 610 TRP B C 1
ATOM 10108 O O . TRP B 1 610 ? 9.359 -17.172 -14.602 1 89.19 610 TRP B O 1
ATOM 10118 N N . LEU B 1 611 ? 9.547 -14.992 -14.93 1 90.12 611 LEU B N 1
ATOM 10119 C CA . LEU B 1 611 ? 9.867 -15.141 -16.344 1 90.12 611 LEU B CA 1
ATOM 10120 C C . LEU B 1 611 ? 11.312 -14.758 -16.625 1 90.12 611 LEU B C 1
ATOM 10122 O O . LEU B 1 611 ? 11.719 -14.633 -17.781 1 90.12 611 LEU B O 1
ATOM 10126 N N . SER B 1 612 ? 12.016 -14.609 -15.594 1 92.25 612 SER B N 1
ATOM 10127 C CA . SER B 1 612 ? 13.391 -14.148 -15.766 1 92.25 612 SER B CA 1
ATOM 10128 C C . SER B 1 612 ? 14.336 -15.32 -16 1 92.25 612 SER B C 1
ATOM 10130 O O . SER B 1 612 ? 14.617 -16.094 -15.078 1 92.25 612 SER B O 1
ATOM 10132 N N . GLU B 1 613 ? 14.938 -15.383 -17.141 1 93.25 613 GLU B N 1
ATOM 10133 C CA . GLU B 1 613 ? 15.914 -16.422 -17.469 1 93.25 613 GLU B CA 1
ATOM 10134 C C . GLU B 1 613 ? 17.172 -16.266 -16.641 1 93.25 613 GLU B C 1
ATOM 10136 O O . GLU B 1 613 ? 17.781 -17.266 -16.234 1 93.25 613 GLU B O 1
ATOM 10141 N N . ASP B 1 614 ? 17.516 -15.055 -16.344 1 93.31 614 ASP B N 1
ATOM 10142 C CA . ASP B 1 614 ? 18.703 -14.797 -15.555 1 93.31 614 ASP B CA 1
ATOM 10143 C C . ASP B 1 614 ? 18.531 -15.297 -14.125 1 93.31 614 ASP B C 1
ATOM 10145 O O . ASP B 1 614 ? 19.453 -15.875 -13.547 1 93.31 614 ASP B O 1
ATOM 10149 N N . THR B 1 615 ? 17.391 -14.992 -13.57 1 95.94 615 THR B N 1
ATOM 10150 C CA . THR B 1 615 ? 17.094 -15.5 -12.234 1 95.94 615 THR B CA 1
ATOM 10151 C C . THR B 1 615 ? 17.141 -17.016 -12.203 1 95.94 615 THR B C 1
ATOM 10153 O O . THR B 1 615 ? 17.75 -17.609 -11.305 1 95.94 615 THR B O 1
ATOM 10156 N N . CYS B 1 616 ? 16.531 -17.609 -13.195 1 96.06 616 CYS B N 1
ATOM 10157 C CA . CYS B 1 616 ? 16.484 -19.062 -13.289 1 96.06 616 CYS B CA 1
ATOM 10158 C C . CYS B 1 616 ? 17.891 -19.641 -13.391 1 96.06 616 CYS B C 1
ATOM 10160 O O . CYS B 1 616 ? 18.203 -20.625 -12.703 1 96.06 616 CYS B O 1
ATOM 10162 N N . LEU B 1 617 ? 18.703 -19.094 -14.195 1 94.94 617 LEU B N 1
ATOM 10163 C CA . LEU B 1 617 ? 20.062 -19.609 -14.398 1 94.94 617 LEU B CA 1
ATOM 10164 C C . LEU B 1 617 ? 20.875 -19.516 -13.117 1 94.94 617 LEU B C 1
ATOM 10166 O O . LEU B 1 617 ? 21.656 -20.422 -12.805 1 94.94 617 LEU B O 1
ATOM 10170 N N . LEU B 1 618 ? 20.766 -18.422 -12.414 1 95.5 618 LEU B N 1
ATOM 10171 C CA . LEU B 1 618 ? 21.453 -18.297 -11.133 1 95.5 618 LEU B CA 1
ATOM 10172 C C . LEU B 1 618 ? 21.047 -19.422 -10.18 1 95.5 618 LEU B C 1
ATOM 10174 O O . LEU B 1 618 ? 21.906 -20 -9.516 1 95.5 618 LEU B O 1
ATOM 10178 N N . MET B 1 619 ? 19.797 -19.688 -10.086 1 97.12 619 MET B N 1
ATOM 10179 C CA . MET B 1 619 ? 19.281 -20.734 -9.211 1 97.12 619 MET B CA 1
ATOM 10180 C C . MET B 1 619 ? 19.812 -22.109 -9.633 1 97.12 619 MET B C 1
ATOM 10182 O O . MET B 1 619 ? 20.234 -22.906 -8.797 1 97.12 619 MET B O 1
ATOM 10186 N N . LEU B 1 620 ? 19.828 -22.359 -10.922 1 95.75 620 LEU B N 1
ATOM 10187 C CA . LEU B 1 620 ? 20.297 -23.625 -11.453 1 95.75 620 LEU B CA 1
ATOM 10188 C C . LEU B 1 620 ? 21.797 -23.812 -11.195 1 95.75 620 LEU B C 1
ATOM 10190 O O . LEU B 1 620 ? 22.25 -24.922 -10.891 1 95.75 620 LEU B O 1
ATOM 10194 N N . LYS B 1 621 ? 22.516 -22.734 -11.328 1 94.5 621 LYS B N 1
ATOM 10195 C CA . LYS B 1 621 ? 23.953 -22.812 -11.062 1 94.5 621 LYS B CA 1
ATOM 10196 C C . LYS B 1 621 ? 24.234 -23.234 -9.633 1 94.5 621 LYS B C 1
ATOM 10198 O O . LYS B 1 621 ? 25.172 -24 -9.375 1 94.5 621 LYS B O 1
ATOM 10203 N N . GLU B 1 622 ? 23.469 -22.719 -8.75 1 94.31 622 GLU B N 1
ATOM 10204 C CA . GLU B 1 622 ? 23.641 -23.109 -7.355 1 94.31 622 GLU B CA 1
ATOM 10205 C C . GLU B 1 622 ? 23.312 -24.578 -7.141 1 94.31 622 GLU B C 1
ATOM 10207 O O . GLU B 1 622 ? 23.969 -25.25 -6.344 1 94.31 622 GLU B O 1
ATOM 10212 N N . LEU B 1 623 ? 22.359 -25.109 -7.805 1 94.56 623 LEU B N 1
ATOM 10213 C CA . LEU B 1 623 ? 21.906 -26.484 -7.609 1 94.56 623 LEU B CA 1
ATOM 10214 C C . LEU B 1 623 ? 22.828 -27.469 -8.32 1 94.56 623 LEU B C 1
ATOM 10216 O O . LEU B 1 623 ? 23.094 -28.547 -7.797 1 94.56 623 LEU B O 1
ATOM 10220 N N . TYR B 1 624 ? 23.375 -27.109 -9.492 1 92.06 624 TYR B N 1
ATOM 10221 C CA . TYR B 1 624 ? 24.156 -28.031 -10.297 1 92.06 624 TYR B CA 1
ATOM 10222 C C . TYR B 1 624 ? 25.641 -27.891 -10 1 92.06 624 TYR B C 1
ATOM 10224 O O . TYR B 1 624 ? 26.406 -28.844 -10.141 1 92.06 624 TYR B O 1
ATOM 10232 N N . ASP B 1 625 ? 26.297 -26.672 -9.781 1 81.12 625 ASP B N 1
ATOM 10233 C CA . ASP B 1 625 ? 27.734 -26.438 -9.664 1 81.12 625 ASP B CA 1
ATOM 10234 C C . ASP B 1 625 ? 28.266 -26.922 -8.32 1 81.12 625 ASP B C 1
ATOM 10236 O O . ASP B 1 625 ? 29.438 -27.266 -8.203 1 81.12 625 ASP B O 1
ATOM 10240 N N . ASP B 1 626 ? 27.844 -26.781 -7.23 1 60.88 626 ASP B N 1
ATOM 10241 C CA . ASP B 1 626 ? 28.422 -27.203 -5.969 1 60.88 626 ASP B CA 1
ATOM 10242 C C . ASP B 1 626 ? 28.781 -28.703 -6.008 1 60.88 626 ASP B C 1
ATOM 10244 O O . ASP B 1 626 ? 29.312 -29.234 -5.043 1 60.88 626 ASP B O 1
ATOM 10248 N N . SER B 1 627 ? 28.484 -29.484 -6.902 1 47.53 627 SER B N 1
ATOM 10249 C CA . SER B 1 627 ? 29 -30.859 -6.832 1 47.53 627 SER B CA 1
ATOM 10250 C C . SER B 1 627 ? 30.5 -30.906 -7.078 1 47.53 627 SER B C 1
ATOM 10252 O O . SER B 1 627 ? 31.125 -31.953 -6.945 1 47.53 627 SER B O 1
ATOM 10254 N N . LYS B 1 628 ? 31.188 -30.016 -7.621 1 39.47 628 LYS B N 1
ATOM 10255 C CA . LYS B 1 628 ? 32.656 -30.078 -7.719 1 39.47 628 LYS B CA 1
ATOM 10256 C C . LYS B 1 628 ? 33.312 -29.688 -6.398 1 39.47 628 LYS B C 1
ATOM 10258 O O . LYS B 1 628 ? 33.844 -28.594 -6.27 1 39.47 628 LYS B O 1
ATOM 10263 N N . ILE B 1 629 ? 32.781 -29.703 -5.238 1 35.53 629 ILE B N 1
ATOM 10264 C CA . ILE B 1 629 ? 33.625 -29.516 -4.062 1 35.53 629 ILE B CA 1
ATOM 10265 C C . ILE B 1 629 ? 34.906 -30.328 -4.207 1 35.53 629 ILE B C 1
ATOM 10267 O O . ILE B 1 629 ? 34.875 -31.453 -4.723 1 35.53 629 ILE B O 1
ATOM 10271 N N . ILE B 1 630 ? 36 -29.859 -3.488 1 34.72 630 ILE B N 1
ATOM 10272 C CA . ILE B 1 630 ? 37.406 -30.141 -3.26 1 34.72 630 ILE B CA 1
ATOM 10273 C C . ILE B 1 630 ? 37.594 -31.562 -2.74 1 34.72 630 ILE B C 1
ATOM 10275 O O . ILE B 1 630 ? 37.125 -31.891 -1.648 1 34.72 630 ILE B O 1
ATOM 10279 N N . ASP B 1 631 ? 37.688 -32.562 -3.498 1 28.84 631 ASP B N 1
ATOM 10280 C CA . ASP B 1 631 ? 38.469 -33.719 -3.131 1 28.84 631 ASP B CA 1
ATOM 10281 C C . ASP B 1 631 ? 39.844 -33.312 -2.613 1 28.84 631 ASP B C 1
ATOM 10283 O O . ASP B 1 631 ? 40.781 -33.188 -3.391 1 28.84 631 ASP B O 1
ATOM 10287 N N . THR B 1 632 ? 40.188 -32.219 -1.956 1 29.11 632 THR B N 1
ATOM 10288 C CA . THR B 1 632 ? 41.469 -32.219 -1.254 1 29.11 632 THR B CA 1
ATOM 10289 C C . THR B 1 632 ? 41.531 -33.375 -0.256 1 29.11 632 THR B C 1
ATOM 10291 O O . THR B 1 632 ? 40.906 -33.344 0.8 1 29.11 632 THR B O 1
ATOM 10294 N N . GLY B 1 633 ? 41.344 -34.688 -0.686 1 24.22 633 GLY B N 1
ATOM 10295 C CA . GLY B 1 633 ? 42 -35.812 -0.082 1 24.22 633 GLY B CA 1
ATOM 10296 C C . GLY B 1 633 ? 43.438 -35.531 0.288 1 24.22 633 GLY B C 1
ATOM 10297 O O . GLY B 1 633 ? 44.219 -35.031 -0.527 1 24.22 633 GLY B O 1
ATOM 10298 N N . GLN B 1 634 ? 43.875 -35.281 1.601 1 21.78 634 GLN B N 1
ATOM 10299 C CA . GLN B 1 634 ? 45 -35.812 2.363 1 21.78 634 GLN B CA 1
ATOM 10300 C C . GLN B 1 634 ? 45.156 -37.312 2.111 1 21.78 634 GLN B C 1
ATOM 10302 O O . GLN B 1 634 ? 44.25 -38.094 2.396 1 21.78 634 GLN B O 1
ATOM 10307 N N . SER B 1 635 ? 45.875 -37.562 0.987 1 18.75 635 SER B N 1
ATOM 10308 C CA . SER B 1 635 ? 47.094 -38.312 1.195 1 18.75 635 SER B CA 1
ATOM 10309 C C . SER B 1 635 ? 48.156 -37.469 1.929 1 18.75 635 SER B C 1
ATOM 10311 O O . SER B 1 635 ? 48.188 -36.25 1.78 1 18.75 635 SER B O 1
#